Protein AF-0000000085134133 (afdb_homodimer)

Nearest PDB structures (foldseek):
  5i6c-assembly1_B  TM=8.240E-01  e=1.026E-11  Aspergillus nidulans FGSC A4
  8omz-assembly1_C  TM=7.667E-01  e=6.468E-11  Escherichia coli O157:H7
  5xls-assembly1_A-2  TM=7.745E-01  e=1.283E-10  Escherichia coli O157:H7
  3qe7-assembly1_A  TM=6.482E-01  e=2.096E-08  Escherichia coli K-12
  6ki1-assembly1_A  TM=6.650E-01  e=1.942E-07  Synechocystis sp. PCC 6803

Sequence (866 aa):
MFNFAVGRESLLSGFQWFFFIFCNTVVVPPTLLSAFQLPQSSLLTLTQYAFLATALACFAQAFCGHRRAIMEGPGGLWWGTILTITLGEASRGTPINDIATSLAVGIALSGVLTMLIGFSGLGHRLARLFTPSVMVLFMLMLGAQLTTIFFKGMLGLPFGIADPNFKIQLPPFALSVAVMCLVLAMIIFLPQRFARYGLLVGTITGWLLWYFCFPSSHSLSGELHWQWFPLGSGGALSPGIILTAVITGLVNISNTYGAIRGTDVFYPQQGAGNTRYRRSFVATGFMTLITVPLAVIPFSPFVSSIGLLTQTGDYTRRSFIYGSVICLLVALVPALTRLFCSIPLPVSSAVMLVSYLPLLFSALVFSQQITFTARNIYRLALPLFVGIFLMALPPVYLQDLPLTLRPLLSNGLLVGILLAVLMDNLIPWERIEMFNFAVGRESLLSGFQWFFFIFCNTVVVPPTLLSAFQLPQSSLLTLTQYAFLATALACFAQAFCGHRRAIMEGPGGLWWGTILTITLGEASRGTPINDIATSLAVGIALSGVLTMLIGFSGLGHRLARLFTPSVMVLFMLMLGAQLTTIFFKGMLGLPFGIADPNFKIQLPPFALSVAVMCLVLAMIIFLPQRFARYGLLVGTITGWLLWYFCFPSSHSLSGELHWQWFPLGSGGALSPGIILTAVITGLVNISNTYGAIRGTDVFYPQQGAGNTRYRRSFVATGFMTLITVPLAVIPFSPFVSSIGLLTQTGDYTRRSFIYGSVICLLVALVPALTRLFCSIPLPVSSAVMLVSYLPLLFSALVFSQQITFTARNIYRLALPLFVGIFLMALPPVYLQDLPLTLRPLLSNGLLVGILLAVLMDNLIPWERIE

Secondary structure (DSSP, 8-state):
-------HHHHHHHHHHHHHHHHHHHTHHHHHHHHTT--TTHHHHHHHHHHHHHHHHHHHHHHTSS-SS--EEE-HHHHHHHHHHHHHHHHTT--HHHHHHHHHHHHHHHHHHHHHHHHHTTHHHHHTTS-HHHHHHHHHHHHHHHHHHHHHHHHT--SSS--TT----HHHHHHHHHHHHHHHHHHHHS-HHHHTTHHHHHHHHHHHHHHHH--------------SSTT--SPPP-HHHHHHHHHHHHHTHHHHHHHHHHTGGG-TTTTT-HHHHHHHHHHHHHHHHHHGGGTPPPEEE-THHHHHHHHH----HHHHHHHHHHHHHHHH-HHHHHHHHTS-HHHHHHHHHHHHTTHHHHHHHHHTTS---TTTTHHHHHHHHHHHHHHHS-GGGGTTS-TTTHHHHT-HHHHHHHHHHHHHHHS-HHHH-/-------HHHHHHHHHHHHHHHHHHHTHHHHHHHHTT--TTHHHHHHHHHHHHHHHHHHHHHHTSS-SS--EEE-HHHHHHHHHHHHHHHHTT--HHHHHHHHHHHHHHHHHHHHHHHHHTTHHHHHTTS-HHHHHHHHHHHHHHHHHHHHHHHHT--SSS--TT----HHHHHHHHHHHHHHHHHHHHS-HHHHTTHHHHHHHHHHHHHHHH--------------SSTT--S----HHHHHHHHHHHHHTHHHHHHHHHHTGGG-GGGTT-HHHHHHHHHHHHHHHHHHGGGTPPPEEE-THHHHHHHHH----HHHHHHHHHHHHHHHH-HHHHHHHHTS-HHHHHHHHHHHHTTHHHHHHHHHTTS---TTTTHHHHHHHHHHHHHHHS-GGGGTTS-TTTHHHHT-HHHHHHHHHHHHHHHS-HHHH-

Radius of gyration: 27.7 Å; Cα contacts (8 Å, |Δi|>4): 1476; chains: 2; bounding box: 53×85×68 Å

Structure (mmCIF, N/CA/C/O backbone):
data_AF-0000000085134133-model_v1
#
loop_
_entity.id
_entity.type
_entity.pdbx_description
1 polymer 'Uracil/xanthine transporter'
#
loop_
_atom_site.group_PDB
_atom_site.id
_atom_site.type_symbol
_atom_site.label_atom_id
_atom_site.label_alt_id
_atom_site.label_comp_id
_atom_site.label_asym_id
_atom_site.label_entity_id
_atom_site.label_seq_id
_atom_site.pdbx_PDB_ins_code
_atom_site.Cartn_x
_atom_site.Cartn_y
_atom_site.Cartn_z
_atom_site.occupancy
_atom_site.B_iso_or_equiv
_atom_site.auth_seq_id
_atom_site.auth_comp_id
_atom_site.auth_asym_id
_atom_site.auth_atom_id
_atom_site.pdbx_PDB_model_num
ATOM 1 N N . MET A 1 1 ? -21.078 42.312 17.094 1 22.33 1 MET A N 1
ATOM 2 C CA . MET A 1 1 ? -20.688 42.062 18.484 1 22.33 1 MET A CA 1
ATOM 3 C C . MET A 1 1 ? -20.656 40.562 18.781 1 22.33 1 MET A C 1
ATOM 5 O O . MET A 1 1 ? -21.641 39.844 18.547 1 22.33 1 MET A O 1
ATOM 9 N N . PHE A 1 2 ? -19.531 39.969 18.484 1 31.09 2 PHE A N 1
ATOM 10 C CA . PHE A 1 2 ? -19.266 38.562 18.641 1 31.09 2 PHE A CA 1
ATOM 11 C C . PHE A 1 2 ? -19.75 38.031 19.984 1 31.09 2 PHE A C 1
ATOM 13 O O . PHE A 1 2 ? -19.328 38.531 21.031 1 31.09 2 PHE A O 1
ATOM 20 N N . ASN A 1 3 ? -21 38.094 20.188 1 31.95 3 ASN A N 1
ATOM 21 C CA . ASN A 1 3 ? -21.562 37.531 21.406 1 31.95 3 ASN A CA 1
ATOM 22 C C . ASN A 1 3 ? -20.781 36.281 21.859 1 31.95 3 ASN A C 1
ATOM 24 O O . ASN A 1 3 ? -20.844 35.25 21.203 1 31.95 3 ASN A O 1
ATOM 28 N N . PHE A 1 4 ? -19.656 36.469 22.469 1 40.16 4 PHE A N 1
ATOM 29 C CA . PHE A 1 4 ? -18.703 35.531 23.062 1 40.16 4 PHE A CA 1
ATOM 30 C C . PHE A 1 4 ? -19.406 34.625 24.078 1 40.16 4 PHE A C 1
ATOM 32 O O . PHE A 1 4 ? -19.109 34.688 25.266 1 40.16 4 PHE A O 1
ATOM 39 N N . ALA A 1 5 ? -20.656 34.656 24.219 1 42.06 5 ALA A N 1
ATOM 40 C CA . ALA A 1 5 ? -21.203 33.688 25.172 1 42.06 5 ALA A CA 1
ATOM 41 C C . ALA A 1 5 ? -20.594 32.312 24.953 1 42.06 5 ALA A C 1
ATOM 43 O O . ALA A 1 5 ? -20.922 31.609 23.984 1 42.06 5 ALA A O 1
ATOM 44 N N . VAL A 1 6 ? -19.359 32.125 25.484 1 53.47 6 VAL A N 1
ATOM 45 C CA . VAL A 1 6 ? -18.594 30.891 25.578 1 53.47 6 VAL A CA 1
ATOM 46 C C . VAL A 1 6 ? -19.406 29.828 26.312 1 53.47 6 VAL A C 1
ATOM 48 O O . VAL A 1 6 ? -19.609 29.922 27.516 1 53.47 6 VAL A O 1
ATOM 51 N N . GLY A 1 7 ? -20.406 29.328 25.875 1 56.16 7 GLY A N 1
ATOM 52 C CA . GLY A 1 7 ? -21.109 28.25 26.562 1 56.16 7 GLY A CA 1
ATOM 53 C C . GLY A 1 7 ? -20.219 27.062 26.875 1 56.16 7 GLY A C 1
ATOM 54 O O . GLY A 1 7 ? -19.156 26.891 26.266 1 56.16 7 GLY A O 1
ATOM 55 N N . ARG A 1 8 ? -20.438 26.547 28.281 1 62.38 8 ARG A N 1
ATOM 56 C CA . ARG A 1 8 ? -19.734 25.359 28.781 1 62.38 8 ARG A CA 1
ATOM 57 C C . ARG A 1 8 ? -19.516 24.344 27.656 1 62.38 8 ARG A C 1
ATOM 59 O O . ARG A 1 8 ? -18.453 23.75 27.547 1 62.38 8 ARG A O 1
ATOM 66 N N . GLU A 1 9 ? -20.438 24.375 26.828 1 66.62 9 GLU A N 1
ATOM 67 C CA . GLU A 1 9 ? -20.375 23.391 25.766 1 66.62 9 GLU A CA 1
ATOM 68 C C . GLU A 1 9 ? -19.344 23.812 24.703 1 66.62 9 GLU A C 1
ATOM 70 O O . GLU A 1 9 ? -18.625 22.953 24.172 1 66.62 9 GLU A O 1
ATOM 75 N N . SER A 1 10 ? -19.281 25.062 24.594 1 73 10 SER A N 1
ATOM 76 C CA . SER A 1 10 ? -18.344 25.562 23.594 1 73 10 SER A CA 1
ATOM 77 C C . SER A 1 10 ? -16.906 25.469 24.094 1 73 10 SER A C 1
ATOM 79 O O . SER A 1 10 ? -16 25.203 23.297 1 73 10 SER A O 1
ATOM 81 N N . LEU A 1 11 ? -16.766 25.594 25.438 1 78.38 11 LEU A N 1
ATOM 82 C CA . LEU A 1 11 ? -15.43 25.484 26 1 78.38 11 LEU A CA 1
ATOM 83 C C . LEU A 1 11 ? -14.938 24.031 25.953 1 78.38 11 LEU A C 1
ATOM 85 O O . LEU A 1 11 ? -13.766 23.781 25.672 1 78.38 11 LEU A O 1
ATOM 89 N N . LEU A 1 12 ? -15.852 23.219 26.234 1 77.44 12 LEU A N 1
ATOM 90 C CA . LEU A 1 12 ? -15.484 21.812 26.188 1 77.44 12 LEU A CA 1
ATOM 91 C C . LEU A 1 12 ? -15.164 21.391 24.75 1 77.44 12 LEU A C 1
ATOM 93 O O . LEU A 1 12 ? -14.219 20.625 24.516 1 77.44 12 LEU A O 1
ATOM 97 N N . SER A 1 13 ? -15.953 21.969 23.891 1 80.19 13 SER A N 1
ATOM 98 C CA . SER A 1 13 ? -15.703 21.672 22.484 1 80.19 13 SER A CA 1
ATOM 99 C C . SER A 1 13 ? -14.406 22.312 22 1 80.19 13 SER A C 1
ATOM 101 O O . SER A 1 13 ? -13.711 21.75 21.156 1 80.19 13 SER A O 1
ATOM 103 N N . GLY A 1 14 ? -14.164 23.469 22.547 1 85 14 GLY A N 1
ATOM 104 C CA . GLY A 1 14 ? -12.898 24.109 22.219 1 85 14 GLY A CA 1
ATOM 105 C C . GLY A 1 14 ? -11.688 23.344 22.719 1 85 14 GLY A C 1
ATOM 106 O O . GLY A 1 14 ? -10.672 23.25 22.031 1 85 14 GLY A O 1
ATOM 107 N N . PHE A 1 15 ? -11.859 22.781 23.844 1 84.44 15 PHE A N 1
ATOM 108 C CA . PHE A 1 15 ? -10.789 21.969 24.422 1 84.44 15 PHE A CA 1
ATOM 109 C C . PHE A 1 15 ? -10.578 20.703 23.594 1 84.44 15 PHE A C 1
ATOM 111 O O . PHE A 1 15 ? -9.445 20.234 23.438 1 84.44 15 PHE A O 1
ATOM 118 N N . GLN A 1 16 ? -11.578 20.219 23.094 1 80.44 16 GLN A N 1
ATOM 119 C CA . GLN A 1 16 ? -11.484 19.047 22.234 1 80.44 16 GLN A CA 1
ATOM 120 C C . GLN A 1 16 ? -10.734 19.375 20.938 1 80.44 16 GLN A C 1
ATOM 122 O O . GLN A 1 16 ? -9.906 18.578 20.484 1 80.44 16 GLN A O 1
ATOM 127 N N . TRP A 1 17 ? -11.102 20.469 20.406 1 86.94 17 TRP A N 1
ATOM 128 C CA . TRP A 1 17 ? -10.383 20.922 19.219 1 86.94 17 TRP A CA 1
ATOM 129 C C . TRP A 1 17 ? -8.898 21.109 19.531 1 86.94 17 TRP A C 1
ATOM 131 O O . TRP A 1 17 ? -8.039 20.734 18.719 1 86.94 17 TRP A O 1
ATOM 141 N N . PHE A 1 18 ? -8.648 21.703 20.703 1 89.12 18 PHE A N 1
ATOM 142 C CA . PHE A 1 18 ? -7.254 21.906 21.078 1 89.12 18 PHE A CA 1
ATOM 143 C C . PHE A 1 18 ? -6.504 20.594 21.141 1 89.12 18 PHE A C 1
ATOM 145 O O . PHE A 1 18 ? -5.414 20.453 20.578 1 89.12 18 PHE A O 1
ATOM 152 N N . PHE A 1 19 ? -7.062 19.625 21.75 1 82.38 19 PHE A N 1
ATOM 153 C CA . PHE A 1 19 ? -6.395 18.328 21.891 1 82.38 19 PHE A CA 1
ATOM 154 C C . PHE A 1 19 ? -6.203 17.688 20.516 1 82.38 19 PHE A C 1
ATOM 156 O O . PHE A 1 19 ? -5.199 17.016 20.281 1 82.38 19 PHE A O 1
ATOM 163 N N . PHE A 1 20 ? -7.199 17.812 19.703 1 82.56 20 PHE A N 1
ATOM 164 C CA . PHE A 1 20 ? -7.102 17.297 18.344 1 82.56 20 PHE A CA 1
ATOM 165 C C . PHE A 1 20 ? -5.941 17.938 17.594 1 82.56 20 PHE A C 1
ATOM 167 O O . PHE A 1 20 ? -5.129 17.25 16.984 1 82.56 20 PHE A O 1
ATOM 174 N N . ILE A 1 21 ? -5.844 19.25 17.719 1 89.31 21 ILE A N 1
ATOM 175 C CA . ILE A 1 21 ? -4.785 20.016 17.062 1 89.31 21 ILE A CA 1
ATOM 176 C C . ILE A 1 21 ? -3.432 19.641 17.672 1 89.31 21 ILE A C 1
ATOM 178 O O . ILE A 1 21 ? -2.455 19.438 16.953 1 89.31 21 ILE A O 1
ATOM 182 N N . PHE A 1 22 ? -3.453 19.531 18.938 1 88.06 22 PHE A N 1
ATOM 183 C CA . PHE A 1 22 ? -2.24 19.234 19.688 1 88.06 22 PHE A CA 1
ATOM 184 C C . PHE A 1 22 ? -1.688 17.875 19.297 1 88.06 22 PHE A C 1
ATOM 186 O O . PHE A 1 22 ? -0.506 17.734 18.984 1 88.06 22 PHE A O 1
ATOM 193 N N . CYS A 1 23 ? -2.482 16.906 19.25 1 81.12 23 CYS A N 1
ATOM 194 C CA . CYS A 1 23 ? -2.035 15.539 18.984 1 81.12 23 CYS A CA 1
ATOM 195 C C . CYS A 1 23 ? -1.514 15.406 17.562 1 81.12 23 CYS A C 1
ATOM 197 O O . CYS A 1 23 ? -0.573 14.656 17.297 1 81.12 23 CYS A O 1
ATOM 199 N N . ASN A 1 24 ? -2.123 16.109 16.672 1 87.62 24 ASN A N 1
ATOM 200 C CA . ASN A 1 24 ? -1.727 16.031 15.273 1 87.62 24 ASN A CA 1
ATOM 201 C C . ASN A 1 24 ? -0.453 16.828 15 1 87.62 24 ASN A C 1
ATOM 203 O O . ASN A 1 24 ? 0.181 16.656 13.961 1 87.62 24 ASN A O 1
ATOM 207 N N . THR A 1 25 ? -0.031 17.641 15.984 1 91 25 THR A N 1
ATOM 208 C CA . THR A 1 25 ? 1.114 18.516 15.773 1 91 25 THR A CA 1
ATOM 209 C C . THR A 1 25 ? 2.332 18.016 16.547 1 91 25 THR A C 1
ATOM 211 O O . THR A 1 25 ? 3.459 18.078 16.047 1 91 25 THR A O 1
ATOM 214 N N . VAL A 1 26 ? 2.115 17.453 17.688 1 87.75 26 VAL A N 1
ATOM 215 C CA . VAL A 1 26 ? 3.186 17.172 18.641 1 87.75 26 VAL A CA 1
ATOM 216 C C . VAL A 1 26 ? 4.043 16.016 18.141 1 87.75 26 VAL A C 1
ATOM 218 O O . VAL A 1 26 ? 5.223 15.922 18.469 1 87.75 26 VAL A O 1
ATOM 221 N N . VAL A 1 27 ? 3.572 15.156 17.25 1 88.88 27 VAL A N 1
ATOM 222 C CA . VAL A 1 27 ? 4.266 13.938 16.828 1 88.88 27 VAL A CA 1
ATOM 223 C C . VAL A 1 27 ? 5.238 14.258 15.703 1 88.88 27 VAL A C 1
ATOM 225 O O . VAL A 1 27 ? 6.188 13.508 15.461 1 88.88 27 VAL A O 1
ATOM 228 N N . VAL A 1 28 ? 5.133 15.367 15.117 1 92.44 28 VAL A N 1
ATOM 229 C CA . VAL A 1 28 ? 5.832 15.664 13.867 1 92.44 28 VAL A CA 1
ATOM 230 C C . VAL A 1 28 ? 7.273 16.062 14.172 1 92.44 28 VAL A C 1
ATOM 232 O O . VAL A 1 28 ? 8.211 15.539 13.57 1 92.44 28 VAL A O 1
ATOM 235 N N . PRO A 1 29 ? 7.531 16.938 15.164 1 91.94 29 PRO A N 1
ATOM 236 C CA . PRO A 1 29 ? 8.891 17.453 15.367 1 91.94 29 PRO A CA 1
ATOM 237 C C . PRO A 1 29 ? 9.883 16.359 15.75 1 91.94 29 PRO A C 1
ATOM 239 O O . PRO A 1 29 ? 11 16.328 15.227 1 91.94 29 PRO A O 1
ATOM 242 N N . PRO A 1 30 ? 9.523 15.43 16.641 1 89.62 30 PRO A N 1
ATOM 243 C CA . PRO A 1 30 ? 10.492 14.383 16.969 1 89.62 30 PRO A CA 1
ATOM 244 C C . PRO A 1 30 ? 10.883 13.539 15.766 1 89.62 30 PRO A C 1
ATOM 246 O O . PRO A 1 30 ? 12.016 13.047 15.688 1 89.62 30 PRO A O 1
ATOM 249 N N . THR A 1 31 ? 10.016 13.344 14.82 1 90.75 31 THR A N 1
ATOM 250 C CA . THR A 1 31 ? 10.32 12.562 13.625 1 90.75 31 THR A CA 1
ATOM 251 C C . THR A 1 31 ? 11.305 13.305 12.727 1 90.75 31 THR A C 1
ATOM 253 O O . THR A 1 31 ? 12.188 12.695 12.125 1 90.75 31 THR A O 1
ATOM 256 N N . LEU A 1 32 ? 11.148 14.594 12.672 1 91.5 32 LEU A N 1
ATOM 257 C CA . LEU A 1 32 ? 12.078 15.406 11.891 1 91.5 32 LEU A CA 1
ATOM 258 C C . LEU A 1 32 ? 13.453 15.438 12.547 1 91.5 32 LEU A C 1
ATOM 260 O O . LEU A 1 32 ? 14.477 15.398 11.859 1 91.5 32 LEU A O 1
ATOM 264 N N . LEU A 1 33 ? 13.391 15.57 13.867 1 89.81 33 LEU A N 1
ATOM 265 C CA . LEU A 1 33 ? 14.648 15.547 14.609 1 89.81 33 LEU A CA 1
ATOM 266 C C . LEU A 1 33 ? 15.438 14.281 14.312 1 89.81 33 LEU A C 1
ATOM 268 O O . LEU A 1 33 ? 16.641 14.344 14.062 1 89.81 33 LEU A O 1
ATOM 272 N N . SER A 1 34 ? 14.812 13.18 14.305 1 87.75 34 SER A N 1
ATOM 273 C CA . SER A 1 34 ? 15.438 11.891 14.039 1 87.75 34 SER A CA 1
ATOM 274 C C . SER A 1 34 ? 15.867 11.773 12.578 1 87.75 34 SER A C 1
ATOM 276 O O . SER A 1 34 ? 16.969 11.312 12.289 1 87.75 34 SER A O 1
ATOM 278 N N . ALA A 1 35 ? 15.055 12.211 11.672 1 89 35 ALA A N 1
ATOM 279 C CA . ALA A 1 35 ? 15.328 12.086 10.242 1 89 35 ALA A CA 1
ATOM 280 C C . ALA A 1 35 ? 16.531 12.93 9.828 1 89 35 ALA A C 1
ATOM 282 O O . ALA A 1 35 ? 17.344 12.508 9 1 89 35 ALA A O 1
ATOM 283 N N . PHE A 1 36 ? 16.719 14.102 10.438 1 91 36 PHE A N 1
ATOM 284 C CA . PHE A 1 36 ? 17.766 15.023 10.031 1 91 36 PHE A CA 1
ATOM 285 C C . PHE A 1 36 ? 18.922 15 11.023 1 91 36 PHE A C 1
ATOM 287 O O . PHE A 1 36 ? 19.828 15.82 10.945 1 91 36 PHE A O 1
ATOM 294 N N . GLN A 1 37 ? 18.828 14.102 11.992 1 87.5 37 GLN A N 1
ATOM 295 C CA . GLN A 1 37 ? 19.891 13.883 12.961 1 87.5 37 GLN A CA 1
ATOM 296 C C . GLN A 1 37 ? 20.266 15.18 13.672 1 87.5 37 GLN A C 1
ATOM 298 O O . GLN A 1 37 ? 21.453 15.539 13.727 1 87.5 37 GLN A O 1
ATOM 303 N N . LEU A 1 38 ? 19.281 15.836 14.148 1 87.81 38 LEU A N 1
ATOM 304 C CA . LEU A 1 38 ? 19.484 17.078 14.867 1 87.81 38 LEU A CA 1
ATOM 305 C C . LEU A 1 38 ? 19.703 16.812 16.359 1 87.81 38 LEU A C 1
ATOM 307 O O . LEU A 1 38 ? 19.297 15.773 16.875 1 87.81 38 LEU A O 1
ATOM 311 N N . PRO A 1 39 ? 20.422 17.766 16.953 1 85.31 39 PRO A N 1
ATOM 312 C CA . PRO A 1 39 ? 20.578 17.609 18.406 1 85.31 39 PRO A CA 1
ATOM 313 C C . PRO A 1 39 ? 19.266 17.766 19.156 1 85.31 39 PRO A C 1
ATOM 315 O O . PRO A 1 39 ? 18.344 18.422 18.688 1 85.31 39 PRO A O 1
ATOM 318 N N . GLN A 1 40 ? 19.156 17.188 20.297 1 83.38 40 GLN A N 1
ATOM 319 C CA . GLN A 1 40 ? 17.953 17.172 21.125 1 83.38 40 GLN A CA 1
ATOM 320 C C . GLN A 1 40 ? 17.562 18.594 21.531 1 83.38 40 GLN A C 1
ATOM 322 O O . GLN A 1 40 ? 16.375 18.859 21.781 1 83.38 40 GLN A O 1
ATOM 327 N N . SER A 1 41 ? 18.484 19.5 21.531 1 82 41 SER A N 1
ATOM 328 C CA . SER A 1 41 ? 18.234 20.891 21.922 1 82 41 SER A CA 1
ATOM 329 C C . SER A 1 41 ? 17.328 21.578 20.922 1 82 41 SER A C 1
ATOM 331 O O . SER A 1 41 ? 16.656 22.562 21.25 1 82 41 SER A O 1
ATOM 333 N N . SER A 1 42 ? 17.203 20.969 19.703 1 87.38 42 SER A N 1
ATOM 334 C CA . SER A 1 42 ? 16.406 21.594 18.656 1 87.38 42 SER A CA 1
ATOM 335 C C . SER A 1 42 ? 14.938 21.172 18.75 1 87.38 42 SER A C 1
ATOM 337 O O . SER A 1 42 ? 14.078 21.75 18.078 1 87.38 42 SER A O 1
ATOM 339 N N . LEU A 1 43 ? 14.656 20.25 19.562 1 87.62 43 LEU A N 1
ATOM 340 C CA . LEU A 1 43 ? 13.305 19.703 19.641 1 87.62 43 LEU A CA 1
ATOM 341 C C . LEU A 1 43 ? 12.32 20.75 20.141 1 87.62 43 LEU A C 1
ATOM 343 O O . LEU A 1 43 ? 11.219 20.891 19.609 1 87.62 43 LEU A O 1
ATOM 347 N N . LEU A 1 44 ? 12.758 21.5 21.188 1 87.69 44 LEU A N 1
ATOM 348 C CA . LEU A 1 44 ? 11.891 22.531 21.75 1 87.69 44 LEU A CA 1
ATOM 349 C C . LEU A 1 44 ? 11.57 23.594 20.719 1 87.69 44 LEU A C 1
ATOM 351 O O . LEU A 1 44 ? 10.406 24 20.562 1 87.69 44 LEU A O 1
ATOM 355 N N . THR A 1 45 ? 12.57 24 19.984 1 89.38 45 THR A N 1
ATOM 356 C CA . THR A 1 45 ? 12.398 25.031 18.969 1 89.38 45 THR A CA 1
ATOM 357 C C . THR A 1 45 ? 11.484 24.531 17.859 1 89.38 45 THR A C 1
ATOM 359 O O . THR A 1 45 ? 10.562 25.25 17.438 1 89.38 45 THR A O 1
ATOM 362 N N . LEU A 1 46 ? 11.719 23.359 17.406 1 90.62 46 LEU A N 1
ATOM 363 C CA . LEU A 1 46 ? 10.914 22.797 16.328 1 90.62 46 LEU A CA 1
ATOM 364 C C . LEU A 1 46 ? 9.461 22.625 16.766 1 90.62 46 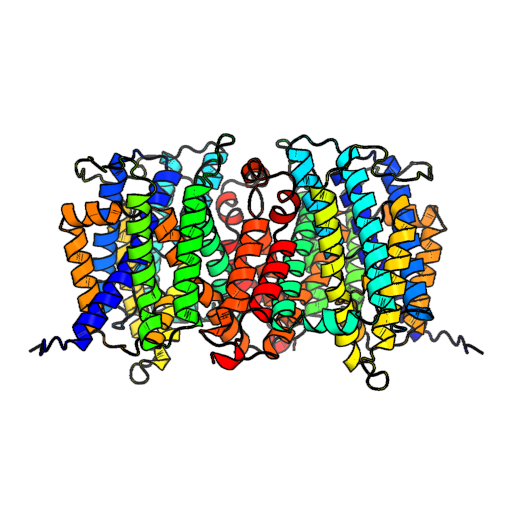LEU A C 1
ATOM 366 O O . LEU A 1 46 ? 8.547 22.844 15.977 1 90.62 46 LEU A O 1
ATOM 370 N N . THR A 1 47 ? 9.289 22.25 17.969 1 90.81 47 THR A N 1
ATOM 371 C CA . THR A 1 47 ? 7.941 22.047 18.484 1 90.81 47 THR A CA 1
ATOM 372 C C . THR A 1 47 ? 7.215 23.375 18.641 1 90.81 47 THR A C 1
ATOM 374 O O . THR A 1 47 ? 6.027 23.484 18.312 1 90.81 47 THR A O 1
ATOM 377 N N . GLN A 1 48 ? 7.898 24.328 19.125 1 91.38 48 GLN A N 1
ATOM 378 C CA . GLN A 1 48 ? 7.305 25.656 19.25 1 91.38 48 GLN A CA 1
ATOM 379 C C . GLN A 1 48 ? 6.91 26.219 17.875 1 91.38 48 GLN A C 1
ATOM 381 O O . GLN A 1 48 ? 5.844 26.812 17.734 1 91.38 48 GLN A O 1
ATOM 386 N N . TYR A 1 49 ? 7.797 26.062 16.906 1 93.44 49 TYR A N 1
ATOM 387 C CA . TYR A 1 49 ? 7.492 26.516 15.555 1 93.44 49 TYR A CA 1
ATOM 388 C C . TYR A 1 49 ? 6.266 25.797 15 1 93.44 49 TYR A C 1
ATOM 390 O O . TYR A 1 49 ? 5.414 26.422 14.359 1 93.44 49 TYR A O 1
ATOM 398 N N . ALA A 1 50 ? 6.184 24.5 15.289 1 93.44 50 ALA A N 1
ATOM 399 C CA . ALA A 1 50 ? 5.074 23.703 14.773 1 93.44 50 ALA A CA 1
ATOM 400 C C . ALA A 1 50 ? 3.746 24.156 15.367 1 93.44 50 ALA A C 1
ATOM 402 O O . ALA A 1 50 ? 2.758 24.312 14.648 1 93.44 50 ALA A O 1
ATOM 403 N N . PHE A 1 51 ? 3.719 24.422 16.672 1 93.44 51 PHE A N 1
ATOM 404 C CA . PHE A 1 51 ? 2.49 24.844 17.328 1 93.44 51 PHE A CA 1
ATOM 405 C C . PHE A 1 51 ? 2.098 26.25 16.906 1 93.44 51 PHE A C 1
ATOM 407 O O . PHE A 1 51 ? 0.924 26.516 16.641 1 93.44 51 PHE A O 1
ATOM 414 N N . LEU A 1 52 ? 3.068 27.078 16.828 1 94.06 52 LEU A N 1
ATOM 415 C CA . LEU A 1 52 ? 2.814 28.453 16.422 1 94.06 52 LEU A CA 1
ATOM 416 C C . LEU A 1 52 ? 2.279 28.516 14.992 1 94.06 52 LEU A C 1
ATOM 418 O O . LEU A 1 52 ? 1.264 29.156 14.727 1 94.06 52 LEU A O 1
ATOM 422 N N . ALA A 1 53 ? 2.965 27.844 14.164 1 95.31 53 ALA A N 1
ATOM 423 C CA . ALA A 1 53 ? 2.578 27.844 12.758 1 95.31 53 ALA A CA 1
ATOM 424 C C . ALA A 1 53 ? 1.211 27.188 12.562 1 95.31 53 ALA A C 1
ATOM 426 O O . ALA A 1 53 ? 0.401 27.656 11.766 1 95.31 53 ALA A O 1
ATOM 427 N N . THR A 1 54 ? 0.938 26.094 13.203 1 95.5 54 THR A N 1
ATOM 428 C CA . THR A 1 54 ? -0.341 25.391 13.07 1 95.5 54 THR A CA 1
ATOM 429 C C . THR A 1 54 ? -1.484 26.281 13.562 1 95.5 54 THR A C 1
ATOM 431 O O . THR A 1 54 ? -2.535 26.359 12.922 1 95.5 54 THR A O 1
ATOM 434 N N . ALA A 1 55 ? -1.32 26.938 14.758 1 95.12 55 ALA A N 1
ATOM 435 C CA . ALA A 1 55 ? -2.342 27.844 15.281 1 95.12 55 ALA A CA 1
ATOM 436 C C . ALA A 1 55 ? -2.631 28.969 14.297 1 95.12 55 ALA A C 1
ATOM 438 O O . ALA A 1 55 ? -3.791 29.297 14.039 1 95.12 55 ALA A O 1
ATOM 439 N N . LEU A 1 56 ? -1.614 29.547 13.672 1 95.56 56 LEU A N 1
ATOM 440 C CA . LEU A 1 56 ? -1.773 30.641 12.727 1 95.56 56 LEU A CA 1
ATOM 441 C C . LEU A 1 56 ? -2.457 30.156 11.453 1 95.56 56 LEU A C 1
ATOM 443 O O . LEU A 1 56 ? -3.271 30.875 10.867 1 95.56 56 LEU A O 1
ATOM 447 N N . ALA A 1 57 ? -2.059 28.938 11.07 1 96 57 ALA A N 1
ATOM 448 C CA . ALA A 1 57 ? -2.688 28.359 9.883 1 96 57 ALA A CA 1
ATOM 449 C C . ALA A 1 57 ? -4.176 28.125 10.109 1 96 57 ALA A C 1
ATOM 451 O O . ALA A 1 57 ? -4.992 28.344 9.219 1 96 57 ALA A O 1
ATOM 452 N N . CYS A 1 58 ? -4.5 27.609 11.188 1 95.69 58 CYS A N 1
ATOM 453 C CA . CYS A 1 58 ? -5.902 27.391 11.523 1 95.69 58 CYS A CA 1
ATOM 454 C C . CYS A 1 58 ? -6.668 28.703 11.562 1 95.69 58 CYS A C 1
ATOM 456 O O . CYS A 1 58 ? -7.797 28.781 11.07 1 95.69 58 CYS A O 1
ATOM 458 N N . PHE A 1 59 ? -6.078 29.781 12.094 1 95.06 59 PHE A N 1
ATOM 459 C CA . PHE A 1 59 ? -6.691 31.094 12.117 1 95.06 59 PHE A CA 1
ATOM 460 C C . PHE A 1 59 ? -6.891 31.625 10.703 1 95.06 59 PHE A C 1
ATOM 462 O O . PHE A 1 59 ? -7.953 32.156 10.383 1 95.06 59 PHE A O 1
ATOM 469 N N . ALA A 1 60 ? -5.871 31.484 9.938 1 95.12 60 ALA A N 1
ATOM 470 C CA . ALA A 1 60 ? -5.941 31.969 8.562 1 95.12 60 ALA A CA 1
ATOM 471 C C . ALA A 1 60 ? -7.086 31.312 7.805 1 95.12 60 ALA A C 1
ATOM 473 O O . ALA A 1 60 ? -7.809 31.969 7.055 1 95.12 60 ALA A O 1
ATOM 474 N N . GLN A 1 61 ? -7.23 30 7.973 1 94.5 61 GLN A N 1
ATOM 475 C CA . GLN A 1 61 ? -8.297 29.266 7.285 1 94.5 61 GLN A CA 1
ATOM 476 C C . GLN A 1 61 ? -9.664 29.609 7.863 1 94.5 61 GLN A C 1
ATOM 478 O O . GLN A 1 61 ? -10.648 29.719 7.121 1 94.5 61 GLN A O 1
ATOM 483 N N . ALA A 1 62 ? -9.75 29.812 9.164 1 92.94 62 ALA A N 1
ATOM 484 C CA . ALA A 1 62 ? -11.023 30.094 9.828 1 92.94 62 ALA A CA 1
ATOM 485 C C . ALA A 1 62 ? -11.531 31.484 9.477 1 92.94 62 ALA A C 1
ATOM 487 O O . ALA A 1 62 ? -12.742 31.703 9.359 1 92.94 62 ALA A O 1
ATOM 488 N N . PHE A 1 63 ? -10.68 32.438 9.234 1 93.31 63 PHE A N 1
ATOM 489 C CA . PHE A 1 63 ? -11.102 33.812 9.023 1 93.31 63 PHE A CA 1
ATOM 490 C C . PHE A 1 63 ? -11.086 34.156 7.543 1 93.31 63 PHE A C 1
ATOM 492 O O . PHE A 1 63 ? -11.977 34.875 7.059 1 93.31 63 PHE A O 1
ATOM 499 N N . CYS A 1 64 ? -10.117 33.625 6.832 1 92.75 64 CYS A N 1
ATOM 500 C CA . CYS A 1 64 ? -9.93 34.094 5.461 1 92.75 64 CYS A CA 1
ATOM 501 C C . CYS A 1 64 ? -10.07 32.938 4.477 1 92.75 64 CYS A C 1
ATOM 503 O O . CYS A 1 64 ? -10.312 33.156 3.287 1 92.75 64 CYS A O 1
ATOM 505 N N . GLY A 1 65 ? -9.828 31.75 4.914 1 93.38 65 GLY A N 1
ATOM 506 C CA . GLY A 1 65 ? -9.797 30.594 4.02 1 93.38 65 GLY A CA 1
ATOM 507 C C . GLY A 1 65 ? -11.164 30 3.77 1 93.38 65 GLY A C 1
ATOM 508 O O . GLY A 1 65 ? -12.062 30.672 3.258 1 93.38 65 GLY A O 1
ATOM 509 N N . HIS A 1 66 ? -11.328 28.719 4.125 1 88.94 66 HIS A N 1
ATOM 510 C CA . HIS A 1 66 ? -12.586 28.016 3.875 1 88.94 66 HIS A CA 1
ATOM 511 C C . HIS A 1 66 ? -13.648 28.422 4.887 1 88.94 66 HIS A C 1
ATOM 513 O O . HIS A 1 66 ? -14.844 28.25 4.641 1 88.94 66 HIS A O 1
ATOM 519 N N . ARG A 1 67 ? -13.32 28.891 6.09 1 91.19 67 ARG A N 1
ATOM 520 C CA . ARG A 1 67 ? -14.219 29.406 7.121 1 91.19 67 ARG A CA 1
ATOM 521 C C . ARG A 1 67 ? -15.109 28.297 7.676 1 91.19 67 ARG A C 1
ATOM 523 O O . ARG A 1 67 ? -16.312 28.5 7.855 1 91.19 67 ARG A O 1
ATOM 530 N N . ARG A 1 68 ? -14.586 27.156 7.742 1 91.06 68 ARG A N 1
ATOM 531 C CA . ARG A 1 68 ? -15.219 25.984 8.359 1 91.06 68 ARG A CA 1
ATOM 532 C C . ARG A 1 68 ? -14.367 25.438 9.5 1 91.06 68 ARG A C 1
ATOM 534 O O . ARG A 1 68 ? -13.234 25.891 9.703 1 91.06 68 ARG A O 1
ATOM 541 N N . ALA A 1 69 ? -14.977 24.625 10.312 1 91.12 69 ALA A N 1
ATOM 542 C CA . ALA A 1 69 ? -14.242 23.984 11.383 1 91.12 69 ALA A CA 1
ATOM 543 C C . ALA A 1 69 ? -13.438 22.797 10.859 1 91.12 69 ALA A C 1
ATOM 545 O O . ALA A 1 69 ? -13.797 21.641 11.102 1 91.12 69 ALA A O 1
ATOM 546 N N . ILE A 1 70 ? -12.383 23.078 10.102 1 91.38 70 ILE A N 1
ATOM 547 C CA . ILE A 1 70 ? -11.453 22.109 9.547 1 91.38 70 ILE A CA 1
ATOM 548 C C . ILE A 1 70 ? -10.031 22.453 9.969 1 91.38 70 ILE A C 1
ATOM 550 O O . ILE A 1 70 ? -9.539 23.547 9.664 1 91.38 70 ILE A O 1
ATOM 554 N N . MET A 1 71 ? -9.461 21.625 10.594 1 92.75 71 MET A N 1
ATOM 555 C CA . MET A 1 71 ? -8.102 21.906 11.047 1 92.75 71 MET A CA 1
ATOM 556 C C . MET A 1 71 ? -7.141 21.984 9.867 1 92.75 71 MET A C 1
ATOM 558 O O . MET A 1 71 ? -7.25 21.219 8.914 1 92.75 71 MET A O 1
ATOM 562 N N . GLU A 1 72 ? -6.281 22.953 9.93 1 93.56 72 GLU A N 1
ATOM 563 C CA . GLU A 1 72 ? -5.113 23.047 9.062 1 93.56 72 GLU A CA 1
ATOM 564 C C . GLU A 1 72 ? -3.846 22.625 9.797 1 93.56 72 GLU A C 1
ATOM 566 O O . GLU A 1 72 ? -3.502 23.188 10.828 1 93.56 72 GLU A O 1
ATOM 571 N N . GLY A 1 73 ? -3.246 21.609 9.414 1 92.62 73 GLY A N 1
ATOM 572 C CA . GLY A 1 73 ? -2.066 21.109 10.094 1 92.62 73 GLY A CA 1
ATOM 573 C C . GLY A 1 73 ? -1.047 20.5 9.148 1 92.62 73 GLY A C 1
ATOM 574 O O . GLY A 1 73 ? -1.172 20.625 7.926 1 92.62 73 GLY A O 1
ATOM 575 N N . PRO A 1 74 ? 0.065 20.016 9.727 1 92.69 74 PRO A N 1
ATOM 576 C CA . PRO A 1 74 ? 1.054 19.344 8.883 1 92.69 74 PRO A CA 1
ATOM 577 C C . PRO A 1 74 ? 0.457 18.188 8.086 1 92.69 74 PRO A C 1
ATOM 579 O O . PRO A 1 74 ? 0.042 17.188 8.664 1 92.69 74 PRO A O 1
ATOM 582 N N . GLY A 1 75 ? 0.48 18.359 6.797 1 91.38 75 GLY A N 1
ATOM 583 C CA . GLY A 1 75 ? -0.139 17.375 5.926 1 91.38 75 GLY A CA 1
ATOM 584 C C . GLY A 1 75 ? 0.547 16.016 5.969 1 91.38 75 GLY A C 1
ATOM 585 O O . GLY A 1 75 ? 1.775 15.938 5.902 1 91.38 75 GLY A O 1
ATOM 586 N N . GLY A 1 76 ? -0.253 15.078 6.098 1 89.19 76 GLY A N 1
ATOM 587 C CA . GLY A 1 76 ? 0.279 13.727 6.125 1 89.19 76 GLY A CA 1
ATOM 588 C C . GLY A 1 76 ? 1.066 13.375 4.879 1 89.19 76 GLY A C 1
ATOM 589 O O . GLY A 1 76 ? 2.086 12.688 4.957 1 89.19 76 GLY A O 1
ATOM 590 N N . LEU A 1 77 ? 0.598 13.812 3.77 1 91 77 LEU A N 1
ATOM 591 C CA . LEU A 1 77 ? 1.296 13.57 2.512 1 91 77 LEU A CA 1
ATOM 592 C C . LEU A 1 77 ? 2.691 14.18 2.537 1 91 77 LEU A C 1
ATOM 594 O O . LEU A 1 77 ? 3.668 13.531 2.156 1 91 77 LEU A O 1
ATOM 598 N N . TRP A 1 78 ? 2.738 15.383 3 1 94.25 78 TRP A N 1
ATOM 599 C CA . TRP A 1 78 ? 4.012 16.094 3.102 1 94.25 78 TRP A CA 1
ATOM 600 C C . TRP A 1 78 ? 4.926 15.414 4.117 1 94.25 78 TRP A C 1
ATOM 602 O O . TRP A 1 78 ? 6.117 15.227 3.863 1 94.25 78 TRP A O 1
ATOM 612 N N . TRP A 1 79 ? 4.316 15.125 5.23 1 93.81 79 TRP A N 1
ATOM 613 C CA . TRP A 1 79 ? 5.059 14.461 6.301 1 93.81 79 TRP A CA 1
ATOM 614 C C . TRP A 1 79 ? 5.723 13.188 5.797 1 93.81 79 TRP A C 1
ATOM 616 O O . TRP A 1 79 ? 6.941 13.023 5.926 1 93.81 79 TRP A O 1
ATOM 626 N N . GLY A 1 80 ? 4.988 12.383 5.133 1 90.56 80 GLY A N 1
ATOM 627 C CA . GLY A 1 80 ? 5.504 11.141 4.582 1 90.56 80 GLY A CA 1
ATOM 628 C C . GLY A 1 80 ? 6.543 11.352 3.502 1 90.56 80 GLY A C 1
ATOM 629 O O . GLY A 1 80 ? 7.559 10.656 3.461 1 90.56 80 GLY A O 1
ATOM 630 N N . THR A 1 81 ? 6.309 12.25 2.656 1 91.56 81 THR A N 1
ATOM 631 C CA . THR A 1 81 ? 7.215 12.523 1.545 1 91.56 81 THR A CA 1
ATOM 632 C C . THR A 1 81 ? 8.562 13.016 2.057 1 91.56 81 THR A C 1
ATOM 634 O O . THR A 1 81 ? 9.617 12.555 1.592 1 91.56 81 THR A O 1
ATOM 637 N N . ILE A 1 82 ? 8.562 13.93 3.033 1 93.44 82 ILE A N 1
ATOM 638 C CA . ILE A 1 82 ? 9.797 14.484 3.57 1 93.44 82 ILE A CA 1
ATOM 639 C C . ILE A 1 82 ? 10.617 13.383 4.234 1 93.44 82 ILE A C 1
ATOM 641 O O . ILE A 1 82 ? 11.82 13.281 4.012 1 93.44 82 ILE A O 1
ATOM 645 N N . LEU A 1 83 ? 9.961 12.562 4.961 1 90.56 83 LEU A N 1
ATOM 646 C CA . LEU A 1 83 ? 10.672 11.492 5.66 1 90.56 83 LEU A CA 1
ATOM 647 C C . LEU A 1 83 ? 11.211 10.461 4.672 1 90.56 83 LEU A C 1
ATOM 649 O O . LEU A 1 83 ? 12.336 9.977 4.832 1 90.56 83 LEU A O 1
ATOM 653 N N . THR A 1 84 ? 10.461 10.172 3.672 1 86.81 84 THR A N 1
ATOM 654 C CA . THR A 1 84 ? 10.875 9.172 2.695 1 86.81 84 THR A CA 1
ATOM 655 C C . THR A 1 84 ? 12.039 9.688 1.856 1 86.81 84 THR A C 1
ATOM 657 O O . THR A 1 84 ? 12.992 8.953 1.593 1 86.81 84 THR A O 1
ATOM 660 N N . ILE A 1 85 ? 11.961 10.914 1.425 1 88.62 85 ILE A N 1
ATOM 661 C CA . ILE A 1 85 ? 13.039 11.516 0.638 1 88.62 85 ILE A CA 1
ATOM 662 C C . ILE A 1 85 ? 14.312 11.578 1.473 1 88.62 85 ILE A C 1
ATOM 664 O O . ILE A 1 85 ? 15.398 11.273 0.977 1 88.62 85 ILE A O 1
ATOM 668 N N . THR A 1 86 ? 14.164 12.023 2.703 1 89.06 86 THR A N 1
ATOM 669 C CA . THR A 1 86 ? 15.328 12.148 3.574 1 89.06 86 THR A CA 1
ATOM 670 C C . THR A 1 86 ? 15.984 10.789 3.809 1 89.06 86 THR A C 1
ATOM 672 O O . THR A 1 86 ? 17.203 10.664 3.715 1 89.06 86 THR A O 1
ATOM 675 N N . LEU A 1 87 ? 15.188 9.828 4.062 1 83.25 87 LEU A N 1
ATOM 676 C CA . LEU A 1 87 ? 15.695 8.484 4.285 1 83.25 87 LEU A CA 1
ATOM 677 C C . LEU A 1 87 ? 16.359 7.938 3.027 1 83.25 87 LEU A C 1
ATOM 679 O O . LEU A 1 87 ? 17.484 7.406 3.09 1 83.25 87 LEU A O 1
ATOM 683 N N . GLY A 1 88 ? 15.727 8.047 1.919 1 81.62 88 GLY A N 1
ATOM 684 C CA . GLY A 1 88 ? 16.234 7.52 0.663 1 81.62 88 GLY A CA 1
ATOM 685 C C . GLY A 1 88 ? 17.531 8.172 0.222 1 81.62 88 GLY A C 1
ATOM 686 O O . GLY A 1 88 ? 18.484 7.488 -0.144 1 81.62 88 GLY A O 1
ATOM 687 N N . GLU A 1 89 ? 17.547 9.461 0.266 1 84.81 89 GLU A N 1
ATOM 688 C CA . GLU A 1 89 ? 18.703 10.203 -0.215 1 84.81 89 GLU A CA 1
ATOM 689 C C . GLU A 1 89 ? 19.859 10.125 0.779 1 84.81 89 GLU A C 1
ATOM 691 O O . GLU A 1 89 ? 21.016 10.055 0.381 1 84.81 89 GLU A O 1
ATOM 696 N N . ALA A 1 90 ? 19.562 10.148 2.07 1 83.94 90 ALA A N 1
ATOM 697 C CA . ALA A 1 90 ? 20.609 10.039 3.086 1 83.94 90 ALA A CA 1
ATOM 698 C C . ALA A 1 90 ? 21.281 8.672 3.033 1 83.94 90 ALA A C 1
ATOM 700 O O . ALA A 1 90 ? 22.484 8.562 3.25 1 83.94 90 ALA A O 1
ATOM 701 N N . SER A 1 91 ? 20.547 7.617 2.803 1 77.44 91 SER A N 1
ATOM 702 C CA . SER A 1 91 ? 21.078 6.258 2.727 1 77.44 91 SER A CA 1
ATOM 703 C C . SER A 1 91 ? 22.047 6.105 1.554 1 77.44 91 SER A C 1
ATOM 705 O O . SER A 1 91 ? 22.906 5.227 1.562 1 77.44 91 SER A O 1
ATOM 707 N N . ARG A 1 92 ? 22 7.062 0.66 1 80.19 92 ARG A N 1
ATOM 708 C CA . ARG A 1 92 ? 22.828 6.988 -0.53 1 80.19 92 ARG A CA 1
ATOM 709 C C . ARG A 1 92 ? 24.016 7.949 -0.429 1 80.19 92 ARG A C 1
ATOM 711 O O . ARG A 1 92 ? 24.766 8.125 -1.395 1 80.19 92 ARG A O 1
ATOM 718 N N . GLY A 1 93 ? 24.016 8.672 0.6 1 80.69 93 GLY A N 1
ATOM 719 C CA . GLY A 1 93 ? 25.188 9.477 0.867 1 80.69 93 GLY A CA 1
ATOM 720 C C . GLY A 1 93 ? 24.984 10.953 0.601 1 80.69 93 GLY A C 1
ATOM 721 O O . GLY A 1 93 ? 25.922 11.75 0.712 1 80.69 93 GLY A O 1
ATOM 722 N N . THR A 1 94 ? 23.844 11.359 0.25 1 87.06 94 THR A N 1
ATOM 723 C CA . THR A 1 94 ? 23.578 12.789 0.079 1 87.06 94 THR A CA 1
ATOM 724 C C . THR A 1 94 ? 23.625 13.508 1.423 1 87.06 94 THR A C 1
ATOM 726 O O . THR A 1 94 ? 22.953 13.102 2.373 1 87.06 94 THR A O 1
ATOM 729 N N . PRO A 1 95 ? 24.391 14.555 1.398 1 91.31 95 PRO A N 1
ATOM 730 C CA . PRO A 1 95 ? 24.469 15.281 2.67 1 91.31 95 PRO A CA 1
ATOM 731 C C . PRO A 1 95 ? 23.109 15.805 3.129 1 91.31 95 PRO A C 1
ATOM 733 O O . PRO A 1 95 ? 22.328 16.281 2.311 1 91.31 95 PRO A O 1
ATOM 736 N N . ILE A 1 96 ? 22.859 15.766 4.367 1 90.94 96 ILE A N 1
ATOM 737 C CA . ILE A 1 96 ? 21.594 16.141 4.98 1 90.94 96 ILE A CA 1
ATOM 738 C C . ILE A 1 96 ? 21.312 17.625 4.688 1 90.94 96 ILE A C 1
ATOM 740 O O . ILE A 1 96 ? 20.156 18 4.461 1 90.94 96 ILE A O 1
ATOM 744 N N . ASN A 1 97 ? 22.312 18.406 4.617 1 93.12 97 ASN A N 1
ATOM 745 C CA . ASN A 1 97 ? 22.156 19.828 4.34 1 93.12 97 ASN A CA 1
ATOM 746 C C . ASN A 1 97 ? 21.656 20.078 2.92 1 93.12 97 ASN A C 1
ATOM 748 O O . ASN A 1 97 ? 20.906 21.016 2.678 1 93.12 97 ASN A O 1
ATOM 752 N N . ASP A 1 98 ? 22.062 19.312 2.021 1 94.69 98 ASP A N 1
ATOM 753 C CA . ASP A 1 98 ? 21.594 19.406 0.643 1 94.69 98 ASP A CA 1
ATOM 754 C C . ASP A 1 98 ? 20.125 19 0.528 1 94.69 98 ASP A C 1
ATOM 756 O O . ASP A 1 98 ? 19.359 19.625 -0.223 1 94.69 98 ASP A O 1
ATOM 760 N N . ILE A 1 99 ? 19.781 18 1.247 1 93.56 99 ILE A N 1
ATOM 761 C CA . ILE A 1 99 ? 18.391 17.516 1.248 1 93.56 99 ILE A CA 1
ATOM 762 C C . ILE A 1 99 ? 17.484 18.594 1.822 1 93.56 99 ILE A C 1
ATOM 764 O O . ILE A 1 99 ? 16.453 18.938 1.228 1 93.56 99 ILE A O 1
ATOM 768 N N . ALA A 1 100 ? 17.969 19.188 2.943 1 94.25 100 ALA A N 1
ATOM 769 C CA . ALA A 1 100 ? 17.156 20.188 3.631 1 94.25 100 ALA A CA 1
ATOM 770 C C . ALA A 1 100 ? 16.984 21.438 2.762 1 94.25 100 ALA A C 1
ATOM 772 O O . ALA A 1 100 ? 15.875 21.969 2.664 1 94.25 100 ALA A O 1
ATOM 773 N N . THR A 1 101 ? 17.984 21.844 2.086 1 95.62 101 THR A N 1
ATOM 774 C CA . THR A 1 101 ? 17.953 23.031 1.245 1 95.62 101 THR A CA 1
ATOM 775 C C . THR A 1 101 ? 17.078 22.781 0.013 1 95.62 101 THR A C 1
ATOM 777 O O . THR A 1 101 ? 16.281 23.656 -0.373 1 95.62 101 THR A O 1
ATOM 780 N N . SER A 1 102 ? 17.25 21.688 -0.559 1 95.81 102 SER A N 1
ATOM 781 C CA . SER A 1 102 ? 16.469 21.344 -1.737 1 95.81 102 SER A CA 1
ATOM 782 C C . SER A 1 102 ? 14.984 21.234 -1.396 1 95.81 102 SER A C 1
ATOM 784 O O . SER A 1 102 ? 14.125 21.656 -2.18 1 95.81 102 SER A O 1
ATOM 786 N N . LEU A 1 103 ? 14.727 20.641 -0.262 1 95.69 103 LEU A N 1
ATOM 787 C CA . LEU A 1 103 ? 13.336 20.531 0.186 1 95.69 103 LEU A CA 1
ATOM 788 C C . LEU A 1 103 ? 12.742 21.922 0.437 1 95.69 103 LEU A C 1
ATOM 790 O O . LEU A 1 103 ? 11.594 22.172 0.068 1 95.69 103 LEU A O 1
ATOM 794 N N . ALA A 1 104 ? 13.508 22.812 1.057 1 95.81 104 ALA A N 1
ATOM 795 C CA . ALA A 1 104 ? 13.047 24.172 1.34 1 95.81 104 ALA A CA 1
ATOM 796 C C . ALA A 1 104 ? 12.688 24.906 0.052 1 95.81 104 ALA A C 1
ATOM 798 O O . ALA A 1 104 ? 11.648 25.562 -0.03 1 95.81 104 ALA A O 1
ATOM 799 N N . VAL A 1 105 ? 13.492 24.75 -0.918 1 96.38 105 VAL A N 1
ATOM 800 C CA . VAL A 1 105 ? 13.258 25.406 -2.201 1 96.38 105 VAL A CA 1
ATOM 801 C C . VAL A 1 105 ? 12.031 24.781 -2.877 1 96.38 105 VAL A C 1
ATOM 803 O O . VAL A 1 105 ? 11.188 25.5 -3.41 1 96.38 105 VAL A O 1
ATOM 806 N N . GLY A 1 106 ? 11.992 23.5 -2.879 1 96.38 106 GLY A N 1
ATOM 807 C CA . GLY A 1 106 ? 10.852 22.812 -3.473 1 96.38 106 GLY A CA 1
ATOM 808 C C . GLY A 1 106 ? 9.531 23.172 -2.807 1 96.38 106 GLY A C 1
ATOM 809 O O . GLY A 1 106 ? 8.516 23.344 -3.482 1 96.38 106 GLY A O 1
ATOM 810 N N . ILE A 1 107 ? 9.516 23.25 -1.486 1 96.56 107 ILE A N 1
ATOM 811 C CA . ILE A 1 107 ? 8.312 23.578 -0.722 1 96.56 107 ILE A CA 1
ATOM 812 C C . ILE A 1 107 ? 7.902 25.016 -0.999 1 96.56 107 ILE A C 1
ATOM 814 O O . ILE A 1 107 ? 6.711 25.312 -1.136 1 96.56 107 ILE A O 1
ATOM 818 N N . ALA A 1 108 ? 8.867 25.922 -1.087 1 96.81 108 ALA A N 1
ATOM 819 C CA . ALA A 1 108 ? 8.578 27.312 -1.418 1 96.81 108 ALA A CA 1
ATOM 820 C C . ALA A 1 108 ? 7.922 27.422 -2.789 1 96.81 108 ALA A C 1
ATOM 822 O O . ALA A 1 108 ? 6.938 28.141 -2.953 1 96.81 108 ALA A O 1
ATOM 823 N N . LEU A 1 109 ? 8.461 26.719 -3.725 1 97.31 109 LEU A N 1
ATOM 824 C CA . LEU A 1 109 ? 7.891 26.719 -5.07 1 97.31 109 LEU A CA 1
ATOM 825 C C . LEU A 1 109 ? 6.477 26.156 -5.062 1 97.31 109 LEU A C 1
ATOM 827 O O . LEU A 1 109 ? 5.598 26.656 -5.773 1 97.31 109 LEU A O 1
ATOM 831 N N . SER A 1 110 ? 6.328 25.141 -4.301 1 95.31 110 SER A N 1
ATOM 832 C CA . SER A 1 110 ? 5.004 24.547 -4.18 1 95.31 110 SER A CA 1
ATOM 833 C C . SER A 1 110 ? 4.012 25.516 -3.551 1 95.31 110 SER A C 1
ATOM 835 O O . SER A 1 110 ? 2.84 25.547 -3.934 1 95.31 110 SER A O 1
ATOM 837 N N . GLY A 1 111 ? 4.422 26.25 -2.504 1 95 111 GLY A N 1
ATOM 838 C CA . GLY A 1 111 ? 3.578 27.266 -1.901 1 95 111 GLY A CA 1
ATOM 839 C C . GLY A 1 111 ? 3.148 28.344 -2.881 1 95 111 GLY A C 1
ATOM 840 O O . GLY A 1 111 ? 1.978 28.719 -2.914 1 95 111 GLY A O 1
ATOM 841 N N . VAL A 1 112 ? 4.051 28.75 -3.715 1 96.81 112 VAL A N 1
ATOM 842 C CA . VAL A 1 112 ? 3.756 29.766 -4.723 1 96.81 112 VAL A CA 1
ATOM 843 C C . VAL A 1 112 ? 2.77 29.203 -5.746 1 96.81 112 VAL A C 1
ATOM 845 O O . VAL A 1 112 ? 1.8 29.875 -6.113 1 96.81 112 VAL A O 1
ATOM 848 N N . LEU A 1 113 ? 3.018 28.047 -6.164 1 94.69 113 LEU A N 1
ATOM 849 C CA . LEU A 1 113 ? 2.148 27.422 -7.152 1 94.69 113 LEU A CA 1
ATOM 850 C C . LEU A 1 113 ? 0.742 27.219 -6.598 1 94.69 113 LEU A C 1
ATOM 852 O O . LEU A 1 113 ? -0.244 27.391 -7.316 1 94.69 113 LEU A O 1
ATOM 856 N N . THR A 1 114 ? 0.648 26.828 -5.359 1 92.69 114 THR A N 1
ATOM 857 C CA . THR A 1 114 ? -0.649 26.641 -4.719 1 92.69 114 THR A CA 1
ATOM 858 C C . THR A 1 114 ? -1.417 27.953 -4.652 1 92.69 114 THR A C 1
ATOM 860 O O . THR A 1 114 ? -2.631 27.984 -4.871 1 92.69 114 THR A O 1
ATOM 863 N N . MET A 1 115 ? -0.738 29.031 -4.355 1 94 115 MET A N 1
ATOM 864 C CA . MET A 1 115 ? -1.369 30.344 -4.328 1 94 115 MET A CA 1
ATOM 865 C C . MET A 1 115 ? -1.841 30.75 -5.719 1 94 115 MET A C 1
ATOM 867 O O . MET A 1 115 ? -2.945 31.266 -5.875 1 94 115 MET A O 1
ATOM 871 N N . LEU A 1 116 ? -1.033 30.469 -6.723 1 94.88 116 LEU A N 1
ATOM 872 C CA . LEU A 1 116 ? -1.393 30.797 -8.094 1 94.88 116 LEU A CA 1
ATOM 873 C C . LEU A 1 116 ? -2.613 30 -8.547 1 94.88 116 LEU A C 1
ATOM 875 O O . LEU A 1 116 ? -3.484 30.531 -9.242 1 94.88 116 LEU A O 1
ATOM 879 N N . ILE A 1 117 ? -2.654 28.797 -8.18 1 91.25 117 ILE A N 1
ATOM 880 C CA . ILE A 1 117 ? -3.805 27.969 -8.5 1 91.25 117 ILE A CA 1
ATOM 881 C C . ILE A 1 117 ? -5.051 28.516 -7.809 1 91.25 117 ILE A C 1
ATOM 883 O O . ILE A 1 117 ? -6.137 28.531 -8.398 1 91.25 117 ILE A O 1
ATOM 887 N N . GLY A 1 118 ? -4.898 28.938 -6.539 1 89.31 118 GLY A N 1
ATOM 888 C CA . GLY A 1 118 ? -6.008 29.562 -5.836 1 89.31 118 GLY A CA 1
ATOM 889 C C . GLY A 1 118 ? -6.496 30.828 -6.496 1 89.31 118 GLY A C 1
ATOM 890 O O . GLY A 1 118 ? -7.695 31 -6.719 1 89.31 118 GLY A O 1
ATOM 891 N N . PHE A 1 119 ? -5.586 31.672 -6.977 1 90.94 119 PHE A N 1
ATOM 892 C CA . PHE A 1 119 ? -5.926 32.938 -7.582 1 90.94 119 PHE A CA 1
ATOM 893 C C . PHE A 1 119 ? -6.574 32.75 -8.945 1 90.94 119 PHE A C 1
ATOM 895 O O . PHE A 1 119 ? -7.504 33.469 -9.312 1 90.94 119 PHE A O 1
ATOM 902 N N . SER A 1 120 ? -6.137 31.781 -9.648 1 89.56 120 SER A N 1
ATOM 903 C CA . SER A 1 120 ? -6.613 31.562 -11.008 1 89.56 120 SER A CA 1
ATOM 904 C C . SER A 1 120 ? -7.973 30.875 -11.016 1 89.56 120 SER A C 1
ATOM 906 O O . SER A 1 120 ? -8.688 30.922 -12.023 1 89.56 120 SER A O 1
ATOM 908 N N . GLY A 1 121 ? -8.273 30.203 -9.969 1 83.56 121 GLY A N 1
ATOM 909 C CA . GLY A 1 121 ? -9.523 29.453 -9.938 1 83.56 121 GLY A CA 1
ATOM 910 C C . GLY A 1 121 ? -9.398 28.078 -10.555 1 83.56 121 GLY A C 1
ATOM 911 O O . GLY A 1 121 ? -10.391 27.344 -10.664 1 83.56 121 GLY A O 1
ATOM 912 N N . LEU A 1 122 ? -8.195 27.719 -10.859 1 82.38 122 LEU A N 1
ATOM 913 C CA . LEU A 1 122 ? -7.949 26.422 -11.484 1 82.38 122 LEU A CA 1
ATOM 914 C C . LEU A 1 122 ? -8.148 25.297 -10.484 1 82.38 122 LEU A C 1
ATOM 916 O O . LEU A 1 122 ? -8.211 24.125 -10.867 1 82.38 122 LEU A O 1
ATOM 920 N N . GLY A 1 123 ? -8.258 25.703 -9.25 1 76.19 123 GLY A N 1
ATOM 921 C CA . GLY A 1 123 ? -8.367 24.703 -8.195 1 76.19 123 GLY A CA 1
ATOM 922 C C . GLY A 1 123 ? -9.539 23.766 -8.383 1 76.19 123 GLY A C 1
ATOM 923 O O . GLY A 1 123 ? -9.406 22.547 -8.188 1 76.19 123 GLY A O 1
ATOM 924 N N . HIS A 1 124 ? -10.57 24.359 -8.859 1 70.44 124 HIS A N 1
ATOM 925 C CA . HIS A 1 124 ? -11.773 23.547 -9.07 1 70.44 124 HIS A CA 1
ATOM 926 C C . HIS A 1 124 ? -11.562 22.531 -10.188 1 70.44 124 HIS A C 1
ATOM 928 O O . HIS A 1 124 ? -12.008 21.391 -10.078 1 70.44 124 HIS A O 1
ATOM 934 N N . ARG A 1 125 ? -10.891 22.906 -11.25 1 75.62 125 ARG A N 1
ATOM 935 C CA . ARG A 1 125 ? -10.625 22.016 -12.383 1 75.62 125 ARG A CA 1
ATOM 936 C C . ARG A 1 125 ? -9.656 20.906 -11.992 1 75.62 125 ARG A C 1
ATOM 938 O O . ARG A 1 125 ? -9.789 19.766 -12.445 1 75.62 125 ARG A O 1
ATOM 945 N N . LEU A 1 126 ? -8.734 21.328 -11.156 1 79.06 126 LEU A N 1
ATOM 946 C CA . LEU A 1 126 ? -7.746 20.359 -10.703 1 79.06 126 LEU A CA 1
ATOM 947 C C . LEU A 1 126 ? -8.375 19.359 -9.734 1 79.06 126 LEU A C 1
ATOM 949 O O . LEU A 1 126 ? -7.98 18.188 -9.703 1 79.06 126 LEU A O 1
ATOM 953 N N . ALA A 1 127 ? -9.312 19.844 -9.094 1 71.94 127 ALA A N 1
ATOM 954 C CA . ALA A 1 127 ? -10 18.969 -8.156 1 71.94 127 ALA A CA 1
ATOM 955 C C . ALA A 1 127 ? -10.766 17.875 -8.891 1 71.94 127 ALA A C 1
ATOM 957 O O . ALA A 1 127 ? -10.938 16.766 -8.367 1 71.94 127 ALA A O 1
ATOM 958 N N . ARG A 1 128 ? -11.203 18.172 -10.086 1 74.62 128 ARG A N 1
ATOM 959 C CA . ARG A 1 128 ? -11.961 17.203 -10.875 1 74.62 128 ARG A CA 1
ATOM 960 C C . ARG A 1 128 ? -11.086 16.031 -11.281 1 74.62 128 ARG A C 1
ATOM 962 O O . ARG A 1 128 ? -11.602 14.961 -11.625 1 74.62 128 ARG A O 1
ATOM 969 N N . LEU A 1 129 ? -9.719 16.281 -11.242 1 83.31 129 LEU A N 1
ATOM 970 C CA . LEU A 1 129 ? -8.789 15.203 -11.562 1 83.31 129 LEU A CA 1
ATOM 971 C C . LEU A 1 129 ? -8.812 14.133 -10.477 1 83.31 129 LEU A C 1
ATOM 973 O O . LEU A 1 129 ? -8.375 13 -10.703 1 83.31 129 LEU A O 1
ATOM 977 N N . PHE A 1 130 ? -9.297 14.555 -9.375 1 83.69 130 PHE A N 1
ATOM 978 C CA . PHE A 1 130 ? -9.328 13.625 -8.25 1 83.69 130 PHE A CA 1
ATOM 979 C C . PHE A 1 130 ? -10.711 13.008 -8.094 1 83.69 130 PHE A C 1
ATOM 981 O O . PHE A 1 130 ? -11.43 13.312 -7.137 1 83.69 130 PHE A O 1
ATOM 988 N N . THR A 1 131 ? -11 12.086 -9.008 1 87.06 131 THR A N 1
ATOM 989 C CA . THR A 1 131 ? -12.25 11.344 -9.047 1 87.06 131 THR A CA 1
ATOM 990 C C . THR A 1 131 ? -12.383 10.438 -7.824 1 87.06 131 THR A C 1
ATOM 992 O O . THR A 1 131 ? -11.422 10.25 -7.078 1 87.06 131 THR A O 1
ATOM 995 N N . PRO A 1 132 ? -13.5 9.992 -7.594 1 86.31 132 PRO A N 1
ATOM 996 C CA . PRO A 1 132 ? -13.703 9.102 -6.449 1 86.31 132 PRO A CA 1
ATOM 997 C C . PRO A 1 132 ? -12.75 7.91 -6.457 1 86.31 132 PRO A C 1
ATOM 999 O O . PRO A 1 132 ? -12.289 7.473 -5.398 1 86.31 132 PRO A O 1
ATOM 1002 N N . SER A 1 133 ? -12.414 7.414 -7.605 1 91.38 133 SER A N 1
ATOM 1003 C CA . SER A 1 133 ? -11.461 6.309 -7.691 1 91.38 133 SER A CA 1
ATOM 1004 C C . SER A 1 133 ? -10.078 6.73 -7.207 1 91.38 133 SER A C 1
ATOM 1006 O O . SER A 1 133 ? -9.406 5.977 -6.5 1 91.38 133 SER A O 1
ATOM 1008 N N . VAL A 1 134 ? -9.68 7.918 -7.625 1 91.38 134 VAL A N 1
ATOM 1009 C CA . VAL A 1 134 ? -8.391 8.438 -7.199 1 91.38 134 VAL A CA 1
ATOM 1010 C C . VAL A 1 134 ? -8.398 8.68 -5.691 1 91.38 134 VAL A C 1
ATOM 1012 O O . VAL A 1 134 ? -7.402 8.422 -5.008 1 91.38 134 VAL A O 1
ATOM 1015 N N . MET A 1 135 ? -9.555 9.055 -5.133 1 88.44 135 MET A N 1
ATOM 1016 C CA . MET A 1 135 ? -9.672 9.352 -3.705 1 88.44 135 MET A CA 1
ATOM 1017 C C . MET A 1 135 ? -9.625 8.07 -2.881 1 88.44 135 MET A C 1
ATOM 1019 O O . MET A 1 135 ? -9.109 8.062 -1.762 1 88.44 135 MET A O 1
ATOM 1023 N N . VAL A 1 136 ? -10.188 6.996 -3.451 1 91.25 136 VAL A N 1
ATOM 1024 C CA . VAL A 1 136 ? -10.102 5.707 -2.773 1 91.25 136 VAL A CA 1
ATOM 1025 C C . VAL A 1 136 ? -8.641 5.344 -2.537 1 91.25 136 VAL A C 1
ATOM 1027 O O . VAL A 1 136 ? -8.25 4.996 -1.42 1 91.25 136 VAL A O 1
ATOM 1030 N N . LEU A 1 137 ? -7.875 5.461 -3.594 1 93.56 137 LEU A N 1
ATOM 1031 C CA . LEU A 1 137 ? -6.453 5.145 -3.523 1 93.56 137 LEU A CA 1
ATOM 1032 C C . LEU A 1 137 ? -5.73 6.09 -2.572 1 93.56 137 LEU A C 1
ATOM 1034 O O . LEU A 1 137 ? -4.914 5.656 -1.756 1 93.56 137 LEU A O 1
ATOM 1038 N N . PHE A 1 138 ? -6.07 7.344 -2.713 1 89.69 138 PHE A N 1
ATOM 1039 C CA . PHE A 1 138 ? -5.414 8.367 -1.902 1 89.69 138 PHE A CA 1
ATOM 1040 C C . PHE A 1 138 ? -5.633 8.102 -0.418 1 89.69 138 PHE A C 1
ATOM 1042 O O . PHE A 1 138 ? -4.676 8.086 0.361 1 89.69 138 PHE A O 1
ATOM 1049 N N . MET A 1 139 ? -6.828 7.844 0.02 1 88.69 139 MET A N 1
ATOM 1050 C CA . MET A 1 139 ? -7.156 7.648 1.429 1 88.69 139 MET A CA 1
ATOM 1051 C C . MET A 1 139 ? -6.52 6.367 1.965 1 88.69 139 MET A C 1
ATOM 1053 O O . MET A 1 139 ? -6 6.348 3.082 1 88.69 139 MET A O 1
ATOM 1057 N N . LEU A 1 140 ? -6.555 5.367 1.174 1 92.19 140 LEU A N 1
ATOM 1058 C CA . LEU A 1 140 ? -6.004 4.082 1.591 1 92.19 140 LEU A CA 1
ATOM 1059 C C . LEU A 1 140 ? -4.488 4.164 1.754 1 92.19 140 LEU A C 1
ATOM 1061 O O . LEU A 1 140 ? -3.945 3.729 2.77 1 92.19 140 LEU A O 1
ATOM 1065 N N . MET A 1 141 ? -3.824 4.703 0.78 1 93.25 141 MET A N 1
ATOM 1066 C CA . MET A 1 141 ? -2.365 4.762 0.793 1 93.25 141 MET A CA 1
ATOM 1067 C C . MET A 1 141 ? -1.869 5.762 1.833 1 93.25 141 MET A C 1
ATOM 1069 O O . MET A 1 141 ? -0.811 5.566 2.434 1 93.25 141 MET A O 1
ATOM 1073 N N . LEU A 1 142 ? -2.602 6.859 2.002 1 89.56 142 LEU A N 1
ATOM 1074 C CA . LEU A 1 142 ? -2.268 7.805 3.062 1 89.56 142 LEU A CA 1
ATOM 1075 C C . LEU A 1 142 ? -2.373 7.141 4.434 1 89.56 142 LEU A C 1
ATOM 1077 O O . LEU A 1 142 ? -1.509 7.34 5.289 1 89.56 142 LEU A O 1
ATOM 1081 N N . GLY A 1 143 ? -3.488 6.426 4.613 1 90.12 143 GLY A N 1
ATOM 1082 C CA . GLY A 1 143 ? -3.625 5.68 5.852 1 90.12 143 GLY A CA 1
ATOM 1083 C C . GLY A 1 143 ? -2.475 4.723 6.102 1 90.12 143 GLY A C 1
ATOM 1084 O O . GLY A 1 143 ? -1.957 4.645 7.219 1 90.12 143 GLY A O 1
ATOM 1085 N N . ALA A 1 144 ? -2.049 4.062 5.07 1 92.69 144 ALA A N 1
ATOM 1086 C CA . ALA A 1 144 ? -0.942 3.113 5.188 1 92.69 144 ALA A CA 1
ATOM 1087 C C . ALA A 1 144 ? 0.359 3.832 5.535 1 92.69 144 ALA A C 1
ATOM 1089 O O . ALA A 1 144 ? 1.138 3.352 6.359 1 92.69 144 ALA A O 1
ATOM 1090 N N . GLN A 1 145 ? 0.602 4.867 4.926 1 91.25 145 GLN A N 1
ATOM 1091 C CA . GLN A 1 145 ? 1.825 5.629 5.152 1 91.25 145 GLN A CA 1
ATOM 1092 C C . GLN A 1 145 ? 1.86 6.203 6.566 1 91.25 145 GLN A C 1
ATOM 1094 O O . GLN A 1 145 ? 2.875 6.098 7.262 1 91.25 145 GLN A O 1
ATOM 1099 N N . LEU A 1 146 ? 0.791 6.824 7 1 89.56 146 LEU A N 1
ATOM 1100 C CA . LEU A 1 146 ? 0.747 7.457 8.312 1 89.56 146 LEU A CA 1
ATOM 1101 C C . LEU A 1 146 ? 0.811 6.41 9.422 1 89.56 146 LEU A C 1
ATOM 11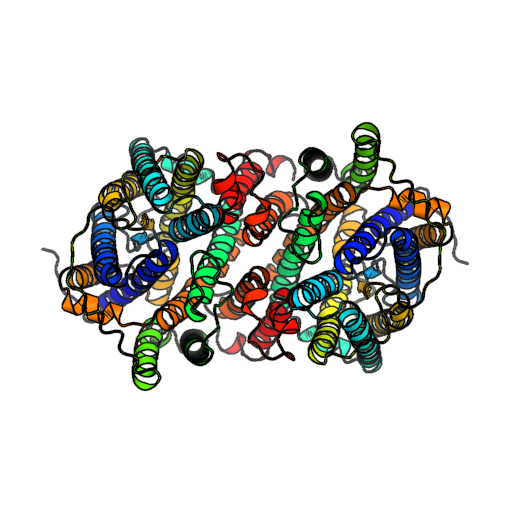03 O O . LEU A 1 146 ? 1.501 6.605 10.422 1 89.56 146 LEU A O 1
ATOM 1107 N N . THR A 1 147 ? 0.126 5.367 9.242 1 92.12 147 THR A N 1
ATOM 1108 C CA . THR A 1 147 ? 0.15 4.332 10.266 1 92.12 147 THR A CA 1
ATOM 1109 C C . THR A 1 147 ? 1.54 3.713 10.383 1 92.12 147 THR A C 1
ATOM 1111 O O . THR A 1 147 ? 1.962 3.312 11.469 1 92.12 147 THR A O 1
ATOM 1114 N N . THR A 1 148 ? 2.201 3.617 9.25 1 92.12 148 THR A N 1
ATOM 1115 C CA . THR A 1 148 ? 3.58 3.139 9.289 1 92.12 148 THR A CA 1
ATOM 1116 C C . THR A 1 148 ? 4.453 4.066 10.133 1 92.12 148 THR A C 1
ATOM 1118 O O . THR A 1 148 ? 5.277 3.602 10.922 1 92.12 148 THR A O 1
ATOM 1121 N N . ILE A 1 149 ? 4.301 5.344 9.969 1 91.12 149 ILE A N 1
ATOM 1122 C CA . ILE A 1 149 ? 5.051 6.332 10.742 1 91.12 149 ILE A CA 1
ATOM 1123 C C . ILE A 1 149 ? 4.734 6.172 12.227 1 91.12 149 ILE A C 1
ATOM 1125 O O . ILE A 1 149 ? 5.637 6.203 13.07 1 91.12 149 ILE A O 1
ATOM 1129 N N . PHE A 1 150 ? 3.461 5.957 12.516 1 93.56 150 PHE A N 1
ATOM 1130 C CA . PHE A 1 150 ? 3.047 5.844 13.906 1 93.56 150 PHE A CA 1
ATOM 1131 C C . PHE A 1 150 ? 3.557 4.547 14.523 1 93.56 150 PHE A C 1
ATOM 1133 O O . PHE A 1 150 ? 3.975 4.523 15.68 1 93.56 150 PHE A O 1
ATOM 1140 N N . PHE A 1 151 ? 3.555 3.48 13.734 1 93.94 151 PHE A N 1
ATOM 1141 C CA . PHE A 1 151 ? 4.094 2.223 14.234 1 93.94 151 PHE A CA 1
ATOM 1142 C C . PHE A 1 151 ? 5.59 2.344 14.508 1 93.94 151 PHE A C 1
ATOM 1144 O O . PHE A 1 151 ? 6.094 1.798 15.492 1 93.94 151 PHE A O 1
ATOM 1151 N N . LYS A 1 152 ? 6.297 2.99 13.656 1 90.81 152 LYS A N 1
ATOM 1152 C CA . LYS A 1 152 ? 7.719 3.234 13.867 1 90.81 152 LYS A CA 1
ATOM 1153 C C . LYS A 1 152 ? 7.957 4.031 15.148 1 90.81 152 LYS A C 1
ATOM 1155 O O . LYS A 1 152 ? 8.898 3.75 15.891 1 90.81 152 LYS A O 1
ATOM 1160 N N . GLY A 1 153 ? 7.125 5.027 15.352 1 91.19 153 GLY A N 1
ATOM 1161 C CA . GLY A 1 153 ? 7.211 5.805 16.578 1 91.19 153 GLY A CA 1
ATOM 1162 C C . GLY A 1 153 ? 6.934 4.988 17.828 1 91.19 153 GLY A C 1
ATOM 1163 O O . GLY A 1 153 ? 7.57 5.188 18.859 1 91.19 153 GLY A O 1
ATOM 1164 N N . MET A 1 154 ? 5.988 4.105 17.719 1 93.19 154 MET A N 1
ATOM 1165 C CA . MET A 1 154 ? 5.645 3.238 18.844 1 93.19 154 MET A CA 1
ATOM 1166 C C . MET A 1 154 ? 6.793 2.295 19.172 1 93.19 154 MET A C 1
ATOM 1168 O O . MET A 1 154 ? 7.039 1.996 20.344 1 93.19 154 MET A O 1
ATOM 1172 N N . LEU A 1 155 ? 7.504 1.863 18.141 1 90.56 155 LEU A N 1
ATOM 1173 C CA . LEU A 1 155 ? 8.586 0.904 18.312 1 90.56 155 LEU A CA 1
ATOM 1174 C C . LEU A 1 155 ? 9.898 1.616 18.641 1 90.56 155 LEU A C 1
ATOM 1176 O O . LEU A 1 155 ? 10.859 0.98 19.078 1 90.56 155 LEU A O 1
ATOM 1180 N N . GLY A 1 156 ? 9.953 2.898 18.438 1 86.06 156 GLY A N 1
ATOM 1181 C CA . GLY A 1 156 ? 11.172 3.668 18.672 1 86.06 156 GLY A CA 1
ATOM 1182 C C . GLY A 1 156 ? 12.203 3.496 17.578 1 86.06 156 GLY A C 1
ATOM 1183 O O . GLY A 1 156 ? 13.406 3.629 17.812 1 86.06 156 GLY A O 1
ATOM 1184 N N . LEU A 1 157 ? 11.781 3.133 16.391 1 84.5 157 LEU A N 1
ATOM 1185 C CA . LEU A 1 157 ? 12.688 2.951 15.25 1 84.5 157 LEU A CA 1
ATOM 1186 C C . LEU A 1 157 ? 13.164 4.297 14.719 1 84.5 157 LEU A C 1
ATOM 1188 O O . LEU A 1 157 ? 12.445 5.293 14.789 1 84.5 157 LEU A O 1
ATOM 1192 N N . PRO A 1 158 ? 14.359 4.34 14.242 1 81.62 158 PRO A N 1
ATOM 1193 C CA . PRO A 1 158 ? 14.844 5.59 13.656 1 81.62 158 PRO A CA 1
ATOM 1194 C C . PRO A 1 158 ? 14.125 5.953 12.359 1 81.62 158 PRO A C 1
ATOM 1196 O O . PRO A 1 158 ? 13.75 5.066 11.586 1 81.62 158 PRO A O 1
ATOM 1199 N N . PHE A 1 159 ? 13.828 7.129 12.117 1 80.88 159 PHE A N 1
ATOM 1200 C CA . PHE A 1 159 ? 13.195 7.625 10.906 1 80.88 159 PHE A CA 1
ATOM 1201 C C . PHE A 1 159 ? 14.234 7.961 9.844 1 80.88 159 PHE A C 1
ATOM 1203 O O . PHE A 1 159 ? 13.898 8.164 8.672 1 80.88 159 PHE A O 1
ATOM 1210 N N . GLY A 1 160 ? 15.492 7.938 10.141 1 69.94 160 GLY A N 1
ATOM 1211 C CA . GLY A 1 160 ? 16.578 8.156 9.211 1 69.94 160 GLY A CA 1
ATOM 1212 C C . GLY A 1 160 ? 17.25 6.871 8.766 1 69.94 160 GLY A C 1
ATOM 1213 O O . GLY A 1 160 ? 16.578 5.891 8.445 1 69.94 160 GLY A O 1
ATOM 1214 N N . ILE A 1 161 ? 18.484 6.941 8.688 1 67.56 161 ILE A N 1
ATOM 1215 C CA . ILE A 1 161 ? 19.266 5.805 8.211 1 67.56 161 ILE A CA 1
ATOM 1216 C C . ILE A 1 161 ? 19.141 4.645 9.195 1 67.56 161 ILE A C 1
ATOM 1218 O O . ILE A 1 161 ? 19.203 4.84 10.406 1 67.56 161 ILE A O 1
ATOM 1222 N N . ALA A 1 162 ? 18.844 3.547 8.547 1 62.84 162 ALA A N 1
ATOM 1223 C CA . ALA A 1 162 ? 18.703 2.322 9.328 1 62.84 162 ALA A CA 1
ATOM 1224 C C . ALA A 1 162 ? 19.969 2.033 10.133 1 62.84 162 ALA A C 1
ATOM 1226 O O . ALA A 1 162 ? 21.078 2.156 9.617 1 62.84 162 ALA A O 1
ATOM 1227 N N . ASP A 1 163 ? 19.797 1.979 11.398 1 66.06 163 ASP A N 1
ATOM 1228 C CA . ASP A 1 163 ? 20.875 1.586 12.297 1 66.06 163 ASP A CA 1
ATOM 1229 C C . ASP A 1 163 ? 20.844 0.083 12.562 1 66.06 163 ASP A C 1
ATOM 1231 O O . ASP A 1 163 ? 19.922 -0.424 13.195 1 66.06 163 ASP A O 1
ATOM 1235 N N . PRO A 1 164 ? 21.781 -0.545 11.945 1 65.19 164 PRO A N 1
ATOM 1236 C CA . PRO A 1 164 ? 21.812 -1.994 12.164 1 65.19 164 PRO A CA 1
ATOM 1237 C C . PRO A 1 164 ? 21.906 -2.371 13.633 1 65.19 164 PRO A C 1
ATOM 1239 O O . PRO A 1 164 ? 21.547 -3.49 14.016 1 65.19 164 PRO A O 1
ATOM 1242 N N . ASN A 1 165 ? 22.281 -1.408 14.492 1 69.75 165 ASN A N 1
ATOM 1243 C CA . ASN A 1 165 ? 22.484 -1.729 15.898 1 69.75 165 ASN A CA 1
ATOM 1244 C C . ASN A 1 165 ? 21.266 -1.343 16.734 1 69.75 165 ASN A C 1
ATOM 1246 O O . ASN A 1 165 ? 21.312 -1.399 17.969 1 69.75 165 ASN A O 1
ATOM 1250 N N . PHE A 1 1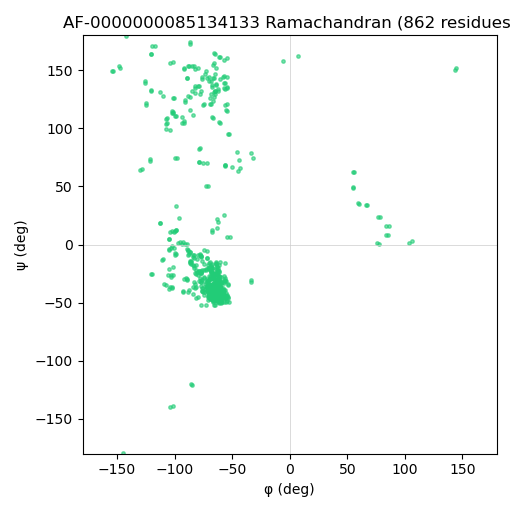66 ? 20.328 -1.091 16.016 1 76.81 166 PHE A N 1
ATOM 1251 C CA . PHE A 1 166 ? 19.156 -0.672 16.781 1 76.81 166 PHE A CA 1
ATOM 1252 C C . PHE A 1 166 ? 18.453 -1.876 17.406 1 76.81 166 PHE A C 1
ATOM 1254 O O . PHE A 1 166 ? 18.328 -2.922 16.766 1 76.81 166 PHE A O 1
ATOM 1261 N N . LYS A 1 167 ? 18.203 -1.677 18.812 1 77.75 167 LYS A N 1
ATOM 1262 C CA . LYS A 1 167 ? 17.453 -2.713 19.531 1 77.75 167 LYS A CA 1
ATOM 1263 C C . LYS A 1 167 ? 16.062 -2.221 19.922 1 77.75 167 LYS A C 1
ATOM 1265 O O . LYS A 1 167 ? 15.914 -1.124 20.453 1 77.75 167 LYS A O 1
ATOM 1270 N N . ILE A 1 168 ? 15.102 -3.012 19.562 1 79.94 168 ILE A N 1
ATOM 1271 C CA . ILE A 1 168 ? 13.727 -2.682 19.922 1 79.94 168 ILE A CA 1
ATOM 1272 C C . ILE A 1 168 ? 13.547 -2.771 21.438 1 79.94 168 ILE A C 1
ATOM 1274 O O . ILE A 1 168 ? 13.961 -3.754 22.062 1 79.94 168 ILE A O 1
ATOM 1278 N N . GLN A 1 169 ? 13.094 -1.639 22 1 82.56 169 GLN A N 1
ATOM 1279 C CA . GLN A 1 169 ? 12.758 -1.646 23.422 1 82.56 169 GLN A CA 1
ATOM 1280 C C . GLN A 1 169 ? 11.336 -2.156 23.656 1 82.56 169 GLN A C 1
ATOM 1282 O O . GLN A 1 169 ? 10.367 -1.429 23.438 1 82.56 169 GLN A O 1
ATOM 1287 N N . LEU A 1 170 ? 11.219 -3.277 24.234 1 85.75 170 LEU A N 1
ATOM 1288 C CA . LEU A 1 170 ? 9.938 -3.973 24.359 1 85.75 170 LEU A CA 1
ATOM 1289 C C . LEU A 1 170 ? 9.047 -3.291 25.391 1 85.75 170 LEU A C 1
ATOM 1291 O O . LEU A 1 170 ? 7.836 -3.154 25.172 1 85.75 170 LEU A O 1
ATOM 1295 N N . PRO A 1 171 ? 9.609 -2.818 26.469 1 89.5 171 PRO A N 1
ATOM 1296 C CA . PRO A 1 171 ? 8.711 -2.238 27.469 1 89.5 171 PRO A CA 1
ATOM 1297 C C . PRO A 1 171 ? 8 -0.983 26.969 1 89.5 171 PRO A C 1
ATOM 1299 O O . PRO A 1 171 ? 6.777 -0.868 27.078 1 89.5 171 PRO A O 1
ATOM 1302 N N . PRO A 1 172 ? 8.758 -0.029 26.328 1 89.56 172 PRO A N 1
ATOM 1303 C CA . PRO A 1 172 ? 8.062 1.13 25.766 1 89.56 172 PRO A CA 1
ATOM 1304 C C . PRO A 1 172 ? 7.043 0.744 24.703 1 89.56 172 PRO A C 1
ATOM 1306 O O . PRO A 1 172 ? 5.98 1.364 24.594 1 89.56 172 PRO A O 1
ATOM 1309 N N . PHE A 1 173 ? 7.352 -0.233 23.969 1 92.19 173 PHE A N 1
ATOM 1310 C CA . PHE A 1 173 ? 6.438 -0.7 22.938 1 92.19 173 PHE A CA 1
ATOM 1311 C C . PHE A 1 173 ? 5.18 -1.301 23.547 1 92.19 173 PHE A C 1
ATOM 1313 O O . PHE A 1 173 ? 4.07 -1.054 23.078 1 92.19 173 PHE A O 1
ATOM 1320 N N . ALA A 1 174 ? 5.359 -2.055 24.578 1 93.44 174 ALA A N 1
ATOM 1321 C CA . ALA A 1 174 ? 4.223 -2.668 25.266 1 93.44 174 ALA A CA 1
ATOM 1322 C C . ALA A 1 174 ? 3.293 -1.605 25.844 1 93.44 174 ALA A C 1
ATOM 1324 O O . ALA A 1 174 ? 2.07 -1.754 25.797 1 93.44 174 ALA A O 1
ATOM 1325 N N . LEU A 1 175 ? 3.865 -0.612 26.406 1 94.88 175 LEU A N 1
ATOM 1326 C CA . LEU A 1 175 ? 3.064 0.481 26.953 1 94.88 175 LEU A CA 1
ATOM 1327 C C . LEU A 1 175 ? 2.293 1.19 25.844 1 94.88 175 LEU A C 1
ATOM 1329 O O . LEU A 1 175 ? 1.125 1.543 26.031 1 94.88 175 LEU A O 1
ATOM 1333 N N . SER A 1 176 ? 2.973 1.468 24.703 1 95.31 176 SER A N 1
ATOM 1334 C CA . SER A 1 176 ? 2.293 2.125 23.594 1 95.31 176 SER A CA 1
ATOM 1335 C C . SER A 1 176 ? 1.148 1.268 23.062 1 95.31 176 SER A C 1
ATOM 1337 O O . SER A 1 176 ? 0.098 1.791 22.688 1 95.31 176 SER A O 1
ATOM 1339 N N . VAL A 1 177 ? 1.326 -0.019 23.031 1 95.75 177 VAL A N 1
ATOM 1340 C CA . VAL A 1 177 ? 0.273 -0.93 22.594 1 95.75 177 VAL A CA 1
ATOM 1341 C C . VAL A 1 177 ? -0.891 -0.887 23.594 1 95.75 177 VAL A C 1
ATOM 1343 O O . VAL A 1 177 ? -2.057 -0.924 23.188 1 95.75 177 VAL A O 1
ATOM 1346 N N . ALA A 1 178 ? -0.597 -0.87 24.844 1 96.5 178 ALA A N 1
ATOM 1347 C CA . ALA A 1 178 ? -1.632 -0.776 25.859 1 96.5 178 ALA A CA 1
ATOM 1348 C C . ALA A 1 178 ? -2.453 0.5 25.703 1 96.5 178 ALA A C 1
ATOM 1350 O O . ALA A 1 178 ? -3.678 0.481 25.844 1 96.5 178 ALA A O 1
ATOM 1351 N N . VAL A 1 179 ? -1.76 1.603 25.438 1 95.62 179 VAL A N 1
ATOM 1352 C CA . VAL A 1 179 ? -2.441 2.875 25.219 1 95.62 179 VAL A CA 1
ATOM 1353 C C . VAL A 1 179 ? -3.334 2.779 23.984 1 95.62 179 VAL A C 1
ATOM 1355 O O . VAL A 1 179 ? -4.473 3.254 23.984 1 95.62 179 VAL A O 1
ATOM 1358 N N . MET A 1 180 ? -2.791 2.203 22.906 1 96 180 MET A N 1
ATOM 1359 C CA . MET A 1 180 ? -3.576 1.994 21.703 1 96 180 MET A CA 1
ATOM 1360 C C . MET A 1 180 ? -4.832 1.183 22 1 96 180 MET A C 1
ATOM 1362 O O . MET A 1 180 ? -5.926 1.541 21.562 1 96 180 MET A O 1
ATOM 1366 N N . CYS A 1 181 ? -4.707 0.115 22.75 1 95.75 181 CYS A N 1
ATOM 1367 C CA . CYS A 1 181 ? -5.832 -0.749 23.109 1 95.75 181 CYS A CA 1
ATOM 1368 C C . CYS A 1 181 ? -6.848 -0.001 23.969 1 95.75 181 CYS A C 1
ATOM 1370 O O . CYS A 1 181 ? -8.055 -0.209 23.828 1 95.75 181 CYS A O 1
ATOM 1372 N N . LEU A 1 182 ? -6.371 0.762 24.859 1 95.25 182 LEU A N 1
ATOM 1373 C CA . LEU A 1 182 ? -7.258 1.553 25.703 1 95.25 182 LEU A CA 1
ATOM 1374 C C . LEU A 1 182 ? -8.109 2.498 24.859 1 95.25 182 LEU A C 1
ATOM 1376 O O . LEU A 1 182 ? -9.328 2.561 25.047 1 95.25 182 LEU A O 1
ATOM 1380 N N . VAL A 1 183 ? -7.473 3.264 23.969 1 92.19 183 VAL A N 1
ATOM 1381 C CA . VAL A 1 183 ? -8.195 4.207 23.125 1 92.19 183 VAL A CA 1
ATOM 1382 C C . VAL A 1 183 ? -9.188 3.449 22.234 1 92.19 183 VAL A C 1
ATOM 1384 O O . VAL A 1 183 ? -10.344 3.859 22.094 1 92.19 183 VAL A O 1
ATOM 1387 N N . LEU A 1 184 ? -8.742 2.344 21.688 1 92.19 184 LEU A N 1
ATOM 1388 C CA . LEU A 1 184 ? -9.602 1.527 20.844 1 92.19 184 LEU A CA 1
ATOM 1389 C C . LEU A 1 184 ? -10.797 1.004 21.641 1 92.19 184 LEU A C 1
ATOM 1391 O O . LEU A 1 184 ? -11.93 1.001 21.141 1 92.19 184 LEU A O 1
ATOM 1395 N N . ALA A 1 185 ? -10.555 0.516 22.781 1 92.69 185 ALA A N 1
ATOM 1396 C CA . ALA A 1 185 ? -11.617 -0.012 23.641 1 92.69 185 ALA A CA 1
ATOM 1397 C C . ALA A 1 185 ? -12.648 1.067 23.953 1 92.69 185 ALA A C 1
ATOM 1399 O O . ALA A 1 185 ? -13.852 0.801 23.969 1 92.69 185 ALA A O 1
ATOM 1400 N N . MET A 1 186 ? -12.188 2.225 24.234 1 89.5 186 MET A N 1
ATOM 1401 C CA . MET A 1 186 ? -13.102 3.322 24.531 1 89.5 186 MET A CA 1
ATOM 1402 C C . MET A 1 186 ? -13.961 3.656 23.312 1 89.5 186 MET A C 1
ATOM 1404 O O . MET A 1 186 ? -15.172 3.861 23.438 1 89.5 186 MET A O 1
ATOM 1408 N N . ILE A 1 187 ? -13.367 3.66 22.156 1 85.31 187 ILE A N 1
ATOM 1409 C CA . ILE A 1 187 ? -14.078 4.023 20.938 1 85.31 187 ILE A CA 1
ATOM 1410 C C . ILE A 1 187 ? -15.078 2.934 20.578 1 85.31 187 ILE A C 1
ATOM 1412 O O . ILE A 1 187 ? -16.203 3.229 20.156 1 85.31 187 ILE A O 1
ATOM 1416 N N . ILE A 1 188 ? -14.711 1.698 20.781 1 87.25 188 ILE A N 1
ATOM 1417 C CA . ILE A 1 188 ? -15.523 0.576 20.328 1 87.25 188 ILE A CA 1
ATOM 1418 C C . ILE A 1 188 ? -16.609 0.273 21.359 1 87.25 188 ILE A C 1
ATOM 1420 O O . ILE A 1 188 ? -17.766 0.048 21 1 87.25 188 ILE A O 1
ATOM 1424 N N . PHE A 1 189 ? -16.312 0.285 22.625 1 89.19 189 PHE A N 1
ATOM 1425 C CA . PHE A 1 189 ? -17.219 -0.28 23.625 1 89.19 189 PHE A CA 1
ATOM 1426 C C . PHE A 1 189 ? -18 0.82 24.328 1 89.19 189 PHE A C 1
ATOM 1428 O O . PHE A 1 189 ? -19.094 0.573 24.844 1 89.19 189 PHE A O 1
ATOM 1435 N N . LEU A 1 190 ? -17.484 1.998 24.391 1 86.62 190 LEU A N 1
ATOM 1436 C CA . LEU A 1 190 ? -18.172 3.033 25.156 1 86.62 190 LEU A CA 1
ATOM 1437 C C . LEU A 1 190 ? -19.109 3.83 24.266 1 86.62 190 LEU A C 1
ATOM 1439 O O . LEU A 1 190 ? -18.922 3.902 23.047 1 86.62 190 LEU A O 1
ATOM 1443 N N . PRO A 1 191 ? -20.141 4.328 24.891 1 83.56 191 PRO A N 1
ATOM 1444 C CA . PRO A 1 191 ? -21.047 5.195 24.125 1 83.56 191 PRO A CA 1
ATOM 1445 C C . PRO A 1 191 ? -20.359 6.438 23.578 1 83.56 191 PRO A C 1
ATOM 1447 O O . PRO A 1 191 ? -19.266 6.801 24.031 1 83.56 191 PRO A O 1
ATOM 1450 N N . GLN A 1 192 ? -20.953 7.012 22.641 1 77.06 192 GLN A N 1
ATOM 1451 C CA . GLN A 1 192 ? -20.391 8.117 21.891 1 77.06 192 GLN A CA 1
ATOM 1452 C C . GLN A 1 192 ? -20 9.273 22.797 1 77.06 192 GLN A C 1
ATOM 1454 O O . GLN A 1 192 ? -19.016 9.977 22.547 1 77.06 192 GLN A O 1
ATOM 1459 N N . ARG A 1 193 ? -20.703 9.438 23.953 1 75 193 ARG A N 1
ATOM 1460 C CA . ARG A 1 193 ? -20.453 10.547 24.875 1 75 193 ARG A CA 1
ATOM 1461 C C . ARG A 1 193 ? -19.078 10.414 25.516 1 75 193 ARG A C 1
ATOM 1463 O O . ARG A 1 193 ? -18.422 11.414 25.812 1 75 193 ARG A O 1
ATOM 1470 N N . PHE A 1 194 ? -18.625 9.234 25.641 1 81.38 194 PHE A N 1
ATOM 1471 C CA . PHE A 1 194 ? -17.328 9.008 26.281 1 81.38 194 PHE A CA 1
ATOM 1472 C C . PHE A 1 194 ? -16.266 8.711 25.234 1 81.38 194 PHE A C 1
ATOM 1474 O O . PHE A 1 194 ? -15.086 9.008 25.438 1 81.38 194 PHE A O 1
ATOM 1481 N N . ALA A 1 195 ? -16.688 8.188 24.094 1 79.81 195 ALA A N 1
ATOM 1482 C CA . ALA A 1 195 ? -15.766 7.766 23.047 1 79.81 195 ALA A CA 1
ATOM 1483 C C . ALA A 1 195 ? -15.055 8.969 22.422 1 79.81 195 ALA A C 1
ATOM 1485 O O . ALA A 1 195 ? -13.898 8.867 22.016 1 79.81 195 ALA A O 1
ATOM 1486 N N . ARG A 1 196 ? -15.711 10.07 22.562 1 72.81 196 ARG A N 1
ATOM 1487 C CA . ARG A 1 196 ? -15.141 11.273 21.938 1 72.81 196 ARG A CA 1
ATOM 1488 C C . ARG A 1 196 ? -13.898 11.734 22.688 1 72.81 196 ARG A C 1
ATOM 1490 O O . ARG A 1 196 ? -13.055 12.43 22.125 1 72.81 196 ARG A O 1
ATOM 1497 N N . TYR A 1 197 ? -13.695 11.281 23.922 1 78.5 197 TYR A N 1
ATOM 1498 C CA . TYR A 1 197 ? -12.555 11.68 24.719 1 78.5 197 TYR A CA 1
ATOM 1499 C C . TYR A 1 197 ? -11.484 10.594 24.734 1 78.5 197 TYR A C 1
ATOM 1501 O O . TYR A 1 197 ? -10.562 10.625 25.547 1 78.5 197 TYR A O 1
ATOM 1509 N N . GLY A 1 198 ? -11.641 9.656 23.906 1 82.38 198 GLY A N 1
ATOM 1510 C CA . GLY A 1 198 ? -10.703 8.539 23.875 1 82.38 198 GLY A CA 1
ATOM 1511 C C . GLY A 1 198 ? -9.273 8.969 23.625 1 82.38 198 GLY A C 1
ATOM 1512 O O . GLY A 1 198 ? -8.352 8.492 24.297 1 82.38 198 GLY A O 1
ATOM 1513 N N . LEU A 1 199 ? -9.078 9.844 22.781 1 81.81 199 LEU A N 1
ATOM 1514 C CA . LEU A 1 199 ? -7.738 10.305 22.438 1 81.81 199 LEU A CA 1
ATOM 1515 C C . LEU A 1 199 ? -7.109 11.047 23.609 1 81.81 199 LEU A C 1
ATOM 1517 O O . LEU A 1 199 ? -5.914 10.898 23.891 1 81.81 199 LEU A O 1
ATOM 1521 N N . LEU A 1 200 ? -7.93 11.883 24.25 1 82.25 200 LEU A N 1
ATOM 1522 C CA . LEU A 1 200 ? -7.449 12.648 25.391 1 82.25 200 LEU A CA 1
ATOM 1523 C C . LEU A 1 200 ? -7.078 11.727 26.547 1 82.25 200 LEU A C 1
ATOM 1525 O O . LEU A 1 200 ? -6 11.852 27.125 1 82.25 200 LEU A O 1
ATOM 1529 N N . VAL A 1 201 ? -7.973 10.82 26.844 1 88.62 201 VAL A N 1
ATOM 1530 C CA . VAL A 1 201 ? -7.746 9.883 27.938 1 88.62 201 VAL A CA 1
ATOM 1531 C C . VAL A 1 201 ? -6.52 9.023 27.641 1 88.62 201 VAL A C 1
ATOM 1533 O O . VAL A 1 201 ? -5.707 8.766 28.531 1 88.62 201 VAL A O 1
ATOM 1536 N N . GLY A 1 202 ? -6.43 8.648 26.391 1 90.75 202 GLY A N 1
ATOM 1537 C CA . GLY A 1 202 ? -5.277 7.852 26 1 90.75 202 GLY A CA 1
ATOM 1538 C C . GLY A 1 202 ? -3.959 8.586 26.172 1 90.75 202 GLY A C 1
ATOM 1539 O O . GLY A 1 202 ? -2.979 8.016 26.641 1 90.75 202 GLY A O 1
ATOM 1540 N N . THR A 1 203 ? -3.904 9.805 25.859 1 88.62 203 THR A N 1
ATOM 1541 C CA . THR A 1 203 ? -2.68 10.594 25.938 1 88.62 203 THR A CA 1
ATOM 1542 C C . THR A 1 203 ? -2.289 10.844 27.391 1 88.62 203 THR A C 1
ATOM 1544 O O . THR A 1 203 ? -1.131 10.656 27.766 1 88.62 203 THR A O 1
ATOM 1547 N N . ILE A 1 204 ? -3.23 11.211 28.172 1 89.62 204 ILE A N 1
ATOM 1548 C CA . ILE A 1 204 ? -2.945 11.531 29.562 1 89.62 204 ILE A CA 1
ATOM 1549 C C . ILE A 1 204 ? -2.549 10.266 30.328 1 89.62 204 ILE A C 1
ATOM 1551 O O . ILE A 1 204 ? -1.558 10.258 31.062 1 89.62 204 ILE A O 1
ATOM 1555 N N . THR A 1 205 ? -3.334 9.242 30.125 1 94.19 205 THR A N 1
ATOM 1556 C CA . THR A 1 205 ? -3.043 7.984 30.812 1 94.19 205 THR A CA 1
ATOM 1557 C C . THR A 1 205 ? -1.698 7.422 30.359 1 94.19 205 THR A C 1
ATOM 1559 O O . THR A 1 205 ? -0.922 6.922 31.188 1 94.19 205 THR A O 1
ATOM 1562 N N . GLY A 1 206 ? -1.477 7.461 29.047 1 93.44 206 GLY A N 1
ATOM 1563 C CA . GLY A 1 206 ? -0.191 7 28.547 1 93.44 206 GLY A CA 1
ATOM 1564 C C . GLY A 1 206 ? 0.979 7.805 29.078 1 93.44 206 GLY A C 1
ATOM 1565 O O . GLY A 1 206 ? 2.018 7.242 29.438 1 93.44 206 GLY A O 1
ATOM 1566 N N . TRP A 1 207 ? 0.831 9.078 29.156 1 90.69 207 TRP A N 1
ATOM 1567 C CA . TRP A 1 207 ? 1.855 9.984 29.672 1 90.69 207 TRP A CA 1
ATOM 1568 C C . TRP A 1 207 ? 2.141 9.711 31.141 1 90.69 207 TRP A C 1
ATOM 1570 O O . TRP A 1 207 ? 3.301 9.633 31.562 1 90.69 207 TRP A O 1
ATOM 1580 N N . LEU A 1 208 ? 1.097 9.492 31.891 1 92.12 208 LEU A N 1
ATOM 1581 C CA . LEU A 1 208 ? 1.241 9.219 33.312 1 92.12 208 LEU A CA 1
ATOM 1582 C C . LEU A 1 208 ? 1.906 7.863 33.531 1 92.12 208 LEU A C 1
ATOM 1584 O O . LEU A 1 208 ? 2.805 7.742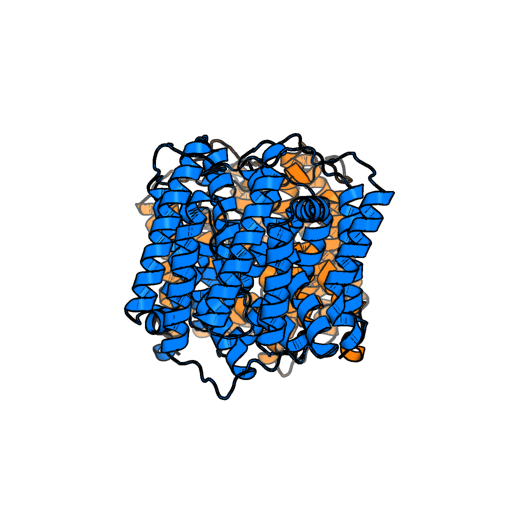 34.375 1 92.12 208 LEU A O 1
ATOM 1588 N N . LEU A 1 209 ? 1.486 6.961 32.812 1 93.75 209 LEU A N 1
ATOM 1589 C CA . LEU A 1 209 ? 2.074 5.633 32.938 1 93.75 209 LEU A CA 1
ATOM 1590 C C . LEU A 1 209 ? 3.543 5.645 32.531 1 93.75 209 LEU A C 1
ATOM 1592 O O . LEU A 1 209 ? 4.363 4.945 33.125 1 93.75 209 LEU A O 1
ATOM 1596 N N . TRP A 1 210 ? 3.793 6.332 31.469 1 91.12 210 TRP A N 1
ATOM 1597 C CA . TRP A 1 210 ? 5.18 6.457 31.016 1 91.12 210 TRP A CA 1
ATOM 1598 C C . TRP A 1 210 ? 6.047 7.066 32.125 1 91.12 210 TRP A C 1
ATOM 1600 O O . TRP A 1 210 ? 7.176 6.621 32.344 1 91.12 210 TRP A O 1
ATOM 1610 N N . TYR A 1 211 ? 5.574 8.086 32.75 1 87.06 211 TYR A N 1
ATOM 1611 C CA . TYR A 1 211 ? 6.297 8.789 33.812 1 87.06 211 TYR A CA 1
ATOM 1612 C C . TYR A 1 211 ? 6.602 7.852 34.969 1 87.06 211 TYR A C 1
ATOM 1614 O O . TYR A 1 211 ? 7.688 7.906 35.562 1 87.06 211 TYR A O 1
ATOM 1622 N N . PHE A 1 212 ? 5.719 6.922 35.312 1 89.56 212 PHE A N 1
ATOM 1623 C CA . PHE A 1 212 ? 5.891 6.016 36.438 1 89.56 212 PHE A CA 1
ATOM 1624 C C . PHE A 1 212 ? 6.758 4.824 36.031 1 89.56 212 PHE A C 1
ATOM 1626 O O . PHE A 1 212 ? 7.562 4.348 36.844 1 89.56 212 PHE A O 1
ATOM 1633 N N . CYS A 1 213 ? 6.668 4.434 34.812 1 88.94 213 CYS A N 1
ATOM 1634 C CA . CYS A 1 213 ? 7.367 3.225 34.375 1 88.94 213 CYS A CA 1
ATOM 1635 C C . CYS A 1 213 ? 8.781 3.545 33.906 1 88.94 213 CYS A C 1
ATOM 1637 O O . CYS A 1 213 ? 9.688 2.73 34.062 1 88.94 213 CYS A O 1
ATOM 1639 N N . PHE A 1 214 ? 8.922 4.59 33.219 1 87.19 214 PHE A N 1
ATOM 1640 C CA . PHE A 1 214 ? 10.211 4.953 32.625 1 87.19 214 PHE A CA 1
ATOM 1641 C C . PHE A 1 214 ? 10.672 6.316 33.125 1 87.19 214 PHE A C 1
ATOM 1643 O O . PHE A 1 214 ? 10.625 7.309 32.406 1 87.19 214 PHE A O 1
ATOM 1650 N N . PRO A 1 215 ? 11.055 6.379 34.281 1 70.25 215 PRO A N 1
ATOM 1651 C CA . PRO A 1 215 ? 11.398 7.668 34.875 1 70.25 215 PRO A CA 1
ATOM 1652 C C . PRO A 1 215 ? 12.57 8.352 34.188 1 70.25 215 PRO A C 1
ATOM 1654 O O . PRO A 1 215 ? 12.977 9.445 34.562 1 70.25 215 PRO A O 1
ATOM 1657 N N . SER A 1 216 ? 12.867 7.988 32.875 1 60.94 216 SER A N 1
ATOM 1658 C CA . SER A 1 216 ? 14.078 8.633 32.375 1 60.94 216 SER A CA 1
ATOM 1659 C C . SER A 1 216 ? 13.891 10.133 32.25 1 60.94 216 SER A C 1
ATOM 1661 O O . SER A 1 216 ? 12.766 10.609 32.062 1 60.94 216 SER A O 1
ATOM 1663 N N . SER A 1 217 ? 15.008 10.961 32.562 1 51.25 217 SER A N 1
ATOM 1664 C CA . SER A 1 217 ? 15.406 12.359 32.75 1 51.25 217 SER A CA 1
ATOM 1665 C C . SER A 1 217 ? 15.094 13.188 31.5 1 51.25 217 SER A C 1
ATOM 1667 O O . SER A 1 217 ? 16 13.594 30.766 1 51.25 217 SER A O 1
ATOM 1669 N N . HIS A 1 218 ? 14.227 12.883 30.703 1 53.12 218 HIS A N 1
ATOM 1670 C CA . HIS A 1 218 ? 14.43 13.688 29.5 1 53.12 218 HIS A CA 1
ATOM 1671 C C . HIS A 1 218 ? 14.062 15.148 29.75 1 53.12 218 HIS A C 1
ATOM 1673 O O . HIS A 1 218 ? 12.891 15.516 29.672 1 53.12 218 HIS A O 1
ATOM 1679 N N . SER A 1 219 ? 14.641 15.742 30.891 1 54.53 219 SER A N 1
ATOM 1680 C CA . SER A 1 219 ? 14.477 17.188 31 1 54.53 219 SER A CA 1
ATOM 1681 C C . SER A 1 219 ? 14.961 17.891 29.734 1 54.53 219 SER A C 1
ATOM 1683 O O . SER A 1 219 ? 16.094 17.703 29.297 1 54.53 219 SER A O 1
ATOM 1685 N N . LEU A 1 220 ? 14.062 18.156 28.859 1 59.16 220 LEU A N 1
ATOM 1686 C CA . LEU A 1 220 ? 14.422 19 27.734 1 59.16 220 LEU A CA 1
ATOM 1687 C C . LEU A 1 220 ? 14.969 20.344 28.203 1 59.16 220 LEU A C 1
ATOM 1689 O O . LEU A 1 220 ? 14.219 21.188 28.719 1 59.16 220 LEU A O 1
ATOM 1693 N N . SER A 1 221 ? 16.219 20.422 28.859 1 56.5 221 SER A N 1
ATOM 1694 C CA . SER A 1 221 ? 16.797 21.641 29.406 1 56.5 221 SER A CA 1
ATOM 1695 C C . SER A 1 221 ? 17.172 22.625 28.297 1 56.5 221 SER A C 1
ATOM 1697 O O . SER A 1 221 ? 17.656 23.719 28.578 1 56.5 221 SER A O 1
ATOM 1699 N N . GLY A 1 222 ? 16.766 22.359 27.156 1 58.19 222 GLY A N 1
ATOM 1700 C CA . GLY A 1 222 ? 17.438 23.234 26.203 1 58.19 222 GLY A CA 1
ATOM 1701 C C . GLY A 1 222 ? 16.781 24.609 26.094 1 58.19 222 GLY A C 1
ATOM 1702 O O . GLY A 1 222 ? 15.609 24.766 26.438 1 58.19 222 GLY A O 1
ATOM 1703 N N . GLU A 1 223 ? 17.672 25.703 26.203 1 64.81 223 GLU A N 1
ATOM 1704 C CA . GLU A 1 223 ? 17.266 27.078 25.938 1 64.81 223 GLU A CA 1
ATOM 1705 C C . GLU A 1 223 ? 16.672 27.203 24.531 1 64.81 223 GLU A C 1
ATOM 1707 O O . GLU A 1 223 ? 17.047 26.469 23.625 1 64.81 223 GLU A O 1
ATOM 1712 N N . LEU A 1 224 ? 15.57 27.891 24.516 1 67.75 224 LEU A N 1
ATOM 1713 C CA . LEU A 1 224 ? 14.922 28.203 23.25 1 67.75 224 LEU A CA 1
ATOM 1714 C C . LEU A 1 224 ? 15.844 29.031 22.359 1 67.75 224 LEU A C 1
ATOM 1716 O O . LEU A 1 224 ? 16.359 30.062 22.781 1 67.75 224 LEU A O 1
ATOM 1720 N N . HIS A 1 225 ? 16.406 28.406 21.359 1 75.5 225 HIS A N 1
ATOM 1721 C CA . HIS A 1 225 ? 17.172 29.156 20.375 1 75.5 225 HIS A CA 1
ATOM 1722 C C . HIS A 1 225 ? 16.406 29.266 19.047 1 75.5 225 HIS A C 1
ATOM 1724 O O . HIS A 1 225 ? 16.094 28.25 18.422 1 75.5 225 HIS A O 1
ATOM 1730 N N . TRP A 1 226 ? 15.977 30.469 18.828 1 79.75 226 TRP A N 1
ATOM 1731 C CA . TRP A 1 226 ? 15.305 30.719 17.562 1 79.75 226 TRP A CA 1
ATOM 1732 C C . TRP A 1 226 ? 16.281 30.578 16.391 1 79.75 226 TRP A C 1
ATOM 1734 O O . TRP A 1 226 ? 17.328 31.234 16.375 1 79.75 226 TRP A O 1
ATOM 1744 N N . GLN A 1 227 ? 16.172 29.609 15.648 1 84.31 227 GLN A N 1
ATOM 1745 C CA . GLN A 1 227 ? 17.047 29.375 14.5 1 84.31 227 GLN A CA 1
ATOM 1746 C C . GLN A 1 227 ? 16.234 29.312 13.211 1 84.31 227 GLN A C 1
ATOM 1748 O O . GLN A 1 227 ? 15.141 28.734 13.18 1 84.31 227 GLN A O 1
ATOM 1753 N N . TRP A 1 228 ? 16.812 30.094 12.211 1 86.75 228 TRP A N 1
ATOM 1754 C CA . TRP A 1 228 ? 16.234 30.016 10.875 1 86.75 228 TRP A CA 1
ATOM 1755 C C . TRP A 1 228 ? 16.734 28.766 10.148 1 86.75 228 TRP A C 1
ATOM 1757 O O . TRP A 1 228 ? 17.906 28.406 10.258 1 86.75 228 TRP A O 1
ATOM 1767 N N . PHE A 1 229 ? 15.883 28.109 9.508 1 90.25 229 PHE A N 1
ATOM 1768 C CA . PHE A 1 229 ? 16.188 26.906 8.75 1 90.25 229 PHE A CA 1
ATOM 1769 C C . PHE A 1 229 ? 16.875 25.859 9.633 1 90.25 229 PHE A C 1
ATOM 1771 O O . PHE A 1 229 ? 17.984 25.438 9.344 1 90.25 229 PHE A O 1
ATOM 1778 N N . PRO A 1 230 ? 16.203 25.469 10.547 1 88.06 230 PRO A N 1
ATOM 1779 C CA . PRO A 1 230 ? 16.797 24.547 11.523 1 88.06 230 PRO A CA 1
ATOM 1780 C C . PRO A 1 230 ? 17.203 23.219 10.906 1 88.06 230 PRO A C 1
ATOM 1782 O O . PRO A 1 230 ? 18.062 22.516 11.461 1 88.06 230 PRO A O 1
ATOM 1785 N N . LEU A 1 231 ? 16.672 22.766 9.773 1 89 231 LEU A N 1
ATOM 1786 C CA . LEU A 1 231 ? 17.016 21.484 9.164 1 89 231 LEU A CA 1
ATOM 1787 C C . LEU A 1 231 ? 18.312 21.609 8.359 1 89 231 LEU A C 1
ATOM 1789 O O . LEU A 1 231 ? 18.938 20.594 8.055 1 89 231 LEU A O 1
ATOM 1793 N N . GLY A 1 232 ? 18.625 22.812 7.902 1 86.44 232 GLY A N 1
ATOM 1794 C CA . GLY A 1 232 ? 19.812 23.047 7.09 1 86.44 232 GLY A CA 1
ATOM 1795 C C . GLY A 1 232 ? 19.594 24.109 6.02 1 86.44 232 GLY A C 1
ATOM 1796 O O . GLY A 1 232 ? 18.469 24.375 5.613 1 86.44 232 GLY A O 1
ATOM 1797 N N . SER A 1 233 ? 20.781 24.734 5.738 1 85.62 233 SER A N 1
ATOM 1798 C CA . SER A 1 233 ? 20.734 25.75 4.691 1 85.62 233 SER A CA 1
ATOM 1799 C C . SER A 1 233 ? 22.062 25.812 3.936 1 85.62 233 SER A C 1
ATOM 1801 O O . SER A 1 233 ? 23.078 25.297 4.402 1 85.62 233 SER A O 1
ATOM 1803 N N . GLY A 1 234 ? 21.875 26.266 2.721 1 86.12 234 GLY A N 1
ATOM 1804 C CA . GLY A 1 234 ? 23.078 26.562 1.952 1 86.12 234 GLY A CA 1
ATOM 1805 C C . GLY A 1 234 ? 23.672 25.344 1.273 1 86.12 234 GLY A C 1
ATOM 1806 O O . GLY A 1 234 ? 24.859 25.312 0.97 1 86.12 234 GLY A O 1
ATOM 1807 N N . GLY A 1 235 ? 22.938 24.359 1.183 1 91.06 235 GLY A N 1
ATOM 1808 C CA . GLY A 1 235 ? 23.422 23.172 0.506 1 91.06 235 GLY A CA 1
ATOM 1809 C C . GLY A 1 235 ? 23.203 23.203 -0.993 1 91.06 235 GLY A C 1
ATOM 1810 O O . GLY A 1 235 ? 22.594 24.141 -1.518 1 91.06 235 GLY A O 1
ATOM 1811 N N . ALA A 1 236 ? 23.766 22.219 -1.618 1 93.25 236 ALA A N 1
ATOM 1812 C CA . ALA A 1 236 ? 23.578 22.078 -3.062 1 93.25 236 ALA A CA 1
ATOM 1813 C C . ALA A 1 236 ? 22.156 21.672 -3.402 1 93.25 236 ALA A C 1
ATOM 1815 O O . ALA A 1 236 ? 21.547 20.875 -2.682 1 93.25 236 ALA A O 1
ATOM 1816 N N . LEU A 1 237 ? 21.719 22.203 -4.496 1 93.75 237 LEU A N 1
ATOM 1817 C CA . LEU A 1 237 ? 20.328 21.953 -4.906 1 93.75 237 LEU A CA 1
ATOM 1818 C C . LEU A 1 237 ? 20.234 20.688 -5.758 1 93.75 237 LEU A C 1
ATOM 1820 O O . LEU A 1 237 ? 21.031 20.5 -6.68 1 93.75 237 LEU A O 1
ATOM 1824 N N . SER A 1 238 ? 19.391 19.844 -5.387 1 93.31 238 SER A N 1
ATOM 1825 C CA . SER A 1 238 ? 19.094 18.625 -6.133 1 93.31 238 SER A CA 1
ATOM 1826 C C . SER A 1 238 ? 17.781 18.766 -6.906 1 93.31 238 SER A C 1
ATOM 1828 O O . SER A 1 238 ? 16.703 18.828 -6.305 1 93.31 238 SER A O 1
ATOM 1830 N N . PRO A 1 239 ? 17.797 18.781 -8.195 1 93.62 239 PRO A N 1
ATOM 1831 C CA . PRO A 1 239 ? 16.578 18.953 -8.992 1 93.62 239 PRO A CA 1
ATOM 1832 C C . PRO A 1 239 ? 15.539 17.875 -8.742 1 93.62 239 PRO A C 1
ATOM 1834 O O . PRO A 1 239 ? 14.336 18.125 -8.82 1 93.62 239 PRO A O 1
ATOM 1837 N N . GLY A 1 240 ? 15.992 16.672 -8.477 1 92.88 240 GLY A N 1
ATOM 1838 C CA . GLY A 1 240 ? 15.062 15.594 -8.211 1 92.88 240 GLY A CA 1
ATOM 1839 C C . GLY A 1 240 ? 14.227 15.82 -6.961 1 92.88 240 GLY A C 1
ATOM 1840 O O . GLY A 1 240 ? 13.023 15.562 -6.957 1 92.88 240 GLY A O 1
ATOM 1841 N N . ILE A 1 241 ? 14.906 16.297 -5.938 1 94.12 241 ILE A N 1
ATOM 1842 C CA . ILE A 1 241 ? 14.211 16.562 -4.68 1 94.12 241 ILE A CA 1
ATOM 1843 C C . ILE A 1 241 ? 13.242 17.719 -4.859 1 94.12 241 ILE A C 1
ATOM 1845 O O . ILE A 1 241 ? 12.102 17.672 -4.398 1 94.12 241 ILE A O 1
ATOM 1849 N N . ILE A 1 242 ? 13.641 18.656 -5.645 1 96.25 242 ILE A N 1
ATOM 1850 C CA . ILE A 1 242 ? 12.82 19.844 -5.879 1 96.25 242 ILE A CA 1
ATOM 1851 C C . ILE A 1 242 ? 11.586 19.469 -6.691 1 96.25 242 ILE A C 1
ATOM 1853 O O . ILE A 1 242 ? 10.461 19.859 -6.348 1 96.25 242 ILE A O 1
ATOM 1857 N N . LEU A 1 243 ? 11.773 18.766 -7.66 1 95.56 243 LEU A N 1
ATOM 1858 C CA . LEU A 1 243 ? 10.672 18.328 -8.508 1 95.56 243 LEU A CA 1
ATOM 1859 C C . LEU A 1 243 ? 9.664 17.5 -7.715 1 95.56 243 LEU A C 1
ATOM 1861 O O . LEU A 1 243 ? 8.453 17.688 -7.855 1 95.56 243 LEU A O 1
ATOM 1865 N N . THR A 1 244 ? 10.156 16.609 -6.961 1 94.38 244 THR A N 1
ATOM 1866 C CA . THR A 1 244 ? 9.289 15.758 -6.16 1 94.38 244 THR A CA 1
ATOM 1867 C C . THR A 1 244 ? 8.492 16.594 -5.16 1 94.38 244 THR A C 1
ATOM 1869 O O . THR A 1 244 ? 7.312 16.312 -4.918 1 94.38 244 THR A O 1
ATOM 1872 N N . ALA A 1 245 ? 9.164 17.594 -4.574 1 95 245 ALA A N 1
ATOM 1873 C CA . ALA A 1 245 ? 8.477 18.484 -3.637 1 95 245 ALA A CA 1
ATOM 1874 C C . ALA A 1 245 ? 7.375 19.266 -4.336 1 95 245 ALA A C 1
ATOM 1876 O O . ALA A 1 245 ? 6.289 19.469 -3.785 1 95 245 ALA A O 1
ATOM 1877 N N . VAL A 1 246 ? 7.602 19.641 -5.527 1 95.25 246 VAL A N 1
ATOM 1878 C CA . VAL A 1 246 ? 6.617 20.391 -6.293 1 95.25 246 VAL A CA 1
ATOM 1879 C C . VAL A 1 246 ? 5.43 19.5 -6.637 1 95.25 246 VAL A C 1
ATOM 1881 O O . VAL A 1 246 ? 4.273 19.906 -6.496 1 95.25 246 VAL A O 1
ATOM 1884 N N . ILE A 1 247 ? 5.699 18.344 -7.008 1 93.44 247 ILE A N 1
ATOM 1885 C CA . ILE A 1 247 ? 4.648 17.391 -7.332 1 93.44 247 ILE A CA 1
ATOM 1886 C C . ILE A 1 247 ? 3.83 17.078 -6.082 1 93.44 247 ILE A C 1
ATOM 1888 O O . ILE A 1 247 ? 2.605 16.953 -6.148 1 93.44 247 ILE A O 1
ATOM 1892 N N . THR A 1 248 ? 4.527 16.922 -4.992 1 93.94 248 THR A N 1
ATOM 1893 C CA . THR A 1 248 ? 3.852 16.688 -3.725 1 93.94 248 THR A CA 1
ATOM 1894 C C . THR A 1 248 ? 2.855 17.797 -3.418 1 93.94 248 THR A C 1
ATOM 1896 O O . THR A 1 248 ? 1.735 17.531 -2.977 1 93.94 248 THR A O 1
ATOM 1899 N N . GLY A 1 249 ? 3.289 19.062 -3.646 1 92.69 249 GLY A N 1
ATOM 1900 C CA . GLY A 1 249 ? 2.406 20.188 -3.432 1 92.69 249 GLY A CA 1
ATOM 1901 C C . GLY A 1 249 ? 1.176 20.172 -4.32 1 92.69 249 GLY A C 1
ATOM 1902 O O . GLY A 1 249 ? 0.077 20.5 -3.877 1 92.69 249 GLY A O 1
ATOM 1903 N N . LEU A 1 250 ? 1.328 19.672 -5.527 1 89.31 250 LEU A N 1
ATOM 1904 C CA . LEU A 1 250 ? 0.211 19.594 -6.465 1 89.31 250 LEU A CA 1
ATOM 1905 C C . LEU A 1 250 ? -0.778 18.516 -6.039 1 89.31 250 LEU A C 1
ATOM 1907 O O . LEU A 1 250 ? -1.992 18.719 -6.129 1 89.31 250 LEU A O 1
ATOM 1911 N N . VAL A 1 251 ? -0.212 17.453 -5.578 1 88.19 251 VAL A N 1
ATOM 1912 C CA . VAL A 1 251 ? -1.052 16.344 -5.137 1 88.19 251 VAL A CA 1
ATOM 1913 C C . VAL A 1 251 ? -1.758 16.719 -3.834 1 88.19 251 VAL A C 1
ATOM 1915 O O . VAL A 1 251 ? -2.889 16.281 -3.59 1 88.19 251 VAL A O 1
ATOM 1918 N N . ASN A 1 252 ? -1.135 17.531 -3.043 1 89.19 252 ASN A N 1
ATOM 1919 C CA . ASN A 1 252 ? -1.685 17.953 -1.76 1 89.19 252 ASN A CA 1
ATOM 1920 C C . ASN A 1 252 ? -2.975 18.75 -1.938 1 89.19 252 ASN A C 1
ATOM 1922 O O . ASN A 1 252 ? -3.76 18.891 -0.999 1 89.19 252 ASN A O 1
ATOM 1926 N N . ILE A 1 253 ? -3.234 19.219 -3.16 1 80.75 253 ILE A N 1
ATOM 1927 C CA . ILE A 1 253 ? -4.457 19.938 -3.482 1 80.75 253 ILE A CA 1
ATOM 1928 C C . ILE A 1 253 ? -5.664 19.016 -3.309 1 80.75 253 ILE A C 1
ATOM 1930 O O . ILE A 1 253 ? -6.746 19.469 -2.92 1 80.75 253 ILE A O 1
ATOM 1934 N N . SER A 1 254 ? -5.402 17.781 -3.488 1 78.25 254 SER A N 1
ATOM 1935 C CA . SER A 1 254 ? -6.465 16.797 -3.338 1 78.25 254 SER A CA 1
ATOM 1936 C C . SER A 1 254 ? -6.969 16.734 -1.9 1 78.25 254 SER A C 1
ATOM 1938 O O . SER A 1 254 ? -8.156 16.484 -1.662 1 78.25 254 SER A O 1
ATOM 1940 N N . ASN A 1 255 ? -6.09 16.953 -0.925 1 81.06 255 ASN A N 1
ATOM 1941 C CA . ASN A 1 255 ? -6.488 16.969 0.478 1 81.06 255 ASN A CA 1
ATOM 1942 C C . ASN A 1 255 ? -7.457 18.109 0.772 1 81.06 255 ASN A C 1
ATOM 1944 O O . ASN A 1 255 ? -8.375 17.969 1.575 1 81.06 255 ASN A O 1
ATOM 1948 N N . THR A 1 256 ? -7.164 19.203 0.143 1 82.31 256 THR A N 1
ATOM 1949 C CA . THR A 1 256 ? -8.039 20.359 0.32 1 82.31 256 THR A CA 1
ATOM 1950 C C . THR A 1 256 ? -9.43 20.078 -0.242 1 82.31 256 THR A C 1
ATOM 1952 O O . THR A 1 256 ? -10.438 20.375 0.403 1 82.31 256 THR A O 1
ATOM 1955 N N . TYR A 1 257 ? -9.414 19.453 -1.318 1 78.06 257 TYR A N 1
ATOM 1956 C CA . TYR A 1 257 ? -10.688 19.109 -1.941 1 78.06 257 TYR A CA 1
ATOM 1957 C C . TYR A 1 257 ? -11.453 18.094 -1.095 1 78.06 257 TYR A C 1
ATOM 1959 O O . TYR A 1 257 ? -12.648 18.25 -0.848 1 78.06 257 TYR A O 1
ATOM 1967 N N . GLY A 1 258 ? -10.805 17.125 -0.708 1 76.31 258 GLY A N 1
ATOM 1968 C CA . GLY A 1 258 ? -11.445 16.109 0.1 1 76.31 258 GLY A CA 1
ATOM 1969 C C . GLY A 1 258 ? -11.977 16.625 1.42 1 76.31 258 GLY A C 1
ATOM 1970 O O . GLY A 1 258 ? -13.062 16.234 1.857 1 76.31 258 GLY A O 1
ATOM 1971 N N . ALA A 1 259 ? -11.25 17.453 2.064 1 82.88 259 ALA A N 1
ATOM 1972 C CA . ALA A 1 259 ? -11.641 17.984 3.367 1 82.88 259 ALA A CA 1
ATOM 1973 C C . ALA A 1 259 ? -12.852 18.922 3.236 1 82.88 259 ALA A C 1
ATOM 1975 O O . ALA A 1 259 ? -13.797 18.828 4.02 1 82.88 259 ALA A O 1
ATOM 1976 N N . ILE A 1 260 ? -12.891 19.781 2.207 1 82.62 260 ILE A N 1
ATOM 1977 C CA . ILE A 1 260 ? -13.977 20.734 2.035 1 82.62 260 ILE A CA 1
ATOM 1978 C C . ILE A 1 260 ? -15.227 20.016 1.548 1 82.62 260 ILE A C 1
ATOM 1980 O O . ILE A 1 260 ? -16.328 20.234 2.084 1 82.62 260 ILE A O 1
ATOM 1984 N N . ARG A 1 261 ? -15.031 19.172 0.651 1 76.5 261 ARG A N 1
ATOM 1985 C CA . ARG A 1 261 ? -16.172 18.422 0.143 1 76.5 261 ARG A CA 1
ATOM 1986 C C . ARG A 1 261 ? -16.734 17.484 1.217 1 76.5 261 ARG A C 1
ATOM 1988 O O . ARG A 1 261 ? -17.953 17.297 1.293 1 76.5 261 ARG A O 1
ATOM 1995 N N . GLY A 1 262 ? -15.945 16.922 1.913 1 74.31 262 GLY A N 1
ATOM 1996 C CA . GLY A 1 262 ? -16.391 16.016 2.965 1 74.31 262 GLY A CA 1
ATOM 1997 C C . GLY A 1 262 ? -17.172 16.719 4.062 1 74.31 262 GLY A C 1
ATOM 1998 O O . GLY A 1 262 ? -17.969 16.094 4.75 1 74.31 262 GLY A O 1
ATOM 1999 N N . THR A 1 263 ? -16.969 17.984 4.262 1 79.88 263 THR A N 1
ATOM 2000 C CA . THR A 1 263 ? -17.641 18.719 5.336 1 79.88 263 THR A CA 1
ATOM 2001 C C . THR A 1 263 ? -18.906 19.406 4.812 1 79.88 263 THR A C 1
ATOM 2003 O O . THR A 1 263 ? -19.609 20.062 5.574 1 79.88 263 THR A O 1
ATOM 2006 N N . ASP A 1 264 ? -19.203 19.172 3.494 1 78.62 264 ASP A N 1
ATOM 2007 C CA . ASP A 1 264 ? -20.375 19.797 2.902 1 78.62 264 ASP A CA 1
ATOM 2008 C C . ASP A 1 264 ? -21.656 19.328 3.6 1 78.62 264 ASP A C 1
ATOM 2010 O O . ASP A 1 264 ? -22.625 20.078 3.693 1 78.62 264 ASP A O 1
ATOM 2014 N N . VAL A 1 265 ? -21.641 18.203 4.059 1 75.88 265 VAL A N 1
ATOM 2015 C CA . VAL A 1 265 ? -22.812 17.625 4.688 1 75.88 265 VAL A CA 1
ATOM 2016 C C . VAL A 1 265 ? -23.156 18.391 5.969 1 75.88 265 VAL A C 1
ATOM 2018 O O . VAL A 1 265 ? -24.312 18.453 6.371 1 75.88 265 VAL A O 1
ATOM 2021 N N . PHE A 1 266 ? -22.156 18.969 6.633 1 80.81 266 PHE A N 1
ATOM 2022 C CA . PHE A 1 266 ? -22.359 19.688 7.895 1 80.81 266 PHE A CA 1
ATOM 2023 C C . PHE A 1 266 ? -22.734 21.141 7.645 1 80.81 266 PHE A C 1
ATOM 2025 O O . PHE A 1 266 ? -23.234 21.828 8.547 1 80.81 266 PHE A O 1
ATOM 2032 N N . TYR A 1 267 ? -22.5 21.516 6.344 1 83.06 267 TYR A N 1
ATOM 2033 C CA . TYR A 1 267 ? -22.766 22.906 5.977 1 83.06 267 TYR A CA 1
ATOM 2034 C C . TYR A 1 267 ? -23.625 22.984 4.727 1 83.06 267 TYR A C 1
ATOM 2036 O O . TYR A 1 267 ? -23.219 23.562 3.719 1 83.06 267 TYR A O 1
ATOM 2044 N N . PRO A 1 268 ? -24.766 22.531 4.777 1 75.62 268 PRO A N 1
ATOM 2045 C CA . PRO A 1 268 ? -25.625 22.469 3.596 1 75.62 268 PRO A CA 1
ATOM 2046 C C . PRO A 1 268 ? -25.891 23.844 2.979 1 75.62 268 PRO A C 1
ATOM 2048 O O . PRO A 1 268 ? -26.109 23.938 1.77 1 75.62 268 PRO A O 1
ATOM 2051 N N . GLN A 1 269 ? -25.844 24.766 3.766 1 74.75 269 GLN A N 1
ATOM 2052 C CA . GLN A 1 269 ? -26.203 26.094 3.275 1 74.75 269 GLN A CA 1
ATOM 2053 C C . GLN A 1 269 ? -25.016 26.766 2.584 1 74.75 269 GLN A C 1
ATOM 2055 O O . GLN A 1 269 ? -25.188 27.734 1.852 1 74.75 269 GLN A O 1
ATOM 2060 N N . GLN A 1 270 ? -23.828 26.297 2.879 1 71.75 270 GLN A N 1
ATOM 2061 C CA . GLN A 1 270 ? -22.641 26.938 2.342 1 71.75 270 GLN A CA 1
ATOM 2062 C C . GLN A 1 270 ? -22.156 26.234 1.069 1 71.75 270 GLN A C 1
ATOM 2064 O O . GLN A 1 270 ? -21.344 26.781 0.32 1 71.75 270 GLN A O 1
ATOM 2069 N N . GLY A 1 271 ? -22.875 25.547 0.366 1 59.59 271 GLY A N 1
ATOM 2070 C CA . GLY A 1 271 ? -22.484 24.766 -0.796 1 59.59 271 GLY A CA 1
ATOM 2071 C C . GLY A 1 271 ? -20.984 24.719 -1.017 1 59.59 271 GLY A C 1
ATOM 2072 O O . GLY A 1 271 ? -20.219 25.266 -0.232 1 59.59 271 GLY A O 1
ATOM 2073 N N . ALA A 1 272 ? -20.453 23.844 -1.744 1 59.69 272 ALA A N 1
ATOM 2074 C CA . ALA A 1 272 ? -19.062 23.734 -2.189 1 59.69 272 ALA A CA 1
ATOM 2075 C C . ALA A 1 272 ? -18.766 24.75 -3.291 1 59.69 272 ALA A C 1
ATOM 2077 O O . ALA A 1 272 ? -18.828 24.422 -4.477 1 59.69 272 ALA A O 1
ATOM 2078 N N . GLY A 1 273 ? -18.719 25.984 -2.98 1 64.81 273 GLY A N 1
ATOM 2079 C CA . GLY A 1 273 ? -18.5 26.984 -4.004 1 64.81 273 GLY A CA 1
ATOM 2080 C C . GLY A 1 273 ? -17.031 27.156 -4.371 1 64.81 273 GLY A C 1
ATOM 2081 O O . GLY A 1 273 ? -16.141 26.844 -3.572 1 64.81 273 GLY A O 1
ATOM 2082 N N . ASN A 1 274 ? -16.797 27.516 -5.5 1 77.81 274 ASN A N 1
ATOM 2083 C CA . ASN A 1 274 ? -15.484 27.75 -6.082 1 77.81 274 ASN A CA 1
ATOM 2084 C C . ASN A 1 274 ? -14.688 28.766 -5.273 1 77.81 274 ASN A C 1
ATOM 2086 O O . ASN A 1 274 ? -13.469 28.641 -5.129 1 77.81 274 ASN A O 1
ATOM 2090 N N . THR A 1 275 ? -15.32 29.719 -4.645 1 84 275 THR A N 1
ATOM 2091 C CA . THR A 1 275 ? -14.633 30.781 -3.918 1 84 275 THR A CA 1
ATOM 2092 C C . THR A 1 275 ? -13.992 30.234 -2.643 1 84 275 THR A C 1
ATOM 2094 O O . THR A 1 275 ? -12.93 30.703 -2.229 1 84 275 THR A O 1
ATOM 2097 N N . ARG A 1 276 ? -14.641 29.344 -2.012 1 85.94 276 ARG A N 1
ATOM 2098 C CA . ARG A 1 276 ? -14.117 28.734 -0.793 1 85.94 276 ARG A CA 1
ATOM 2099 C C . ARG A 1 276 ? -12.836 27.969 -1.076 1 85.94 276 ARG A C 1
ATOM 2101 O O . ARG A 1 276 ? -11.875 28.031 -0.306 1 85.94 276 ARG A O 1
ATOM 2108 N N . TYR A 1 277 ? -12.844 27.312 -2.191 1 84.56 277 TYR A N 1
ATOM 2109 C CA . TYR A 1 277 ? -11.648 26.562 -2.592 1 84.56 277 TYR A CA 1
ATOM 2110 C C . TYR A 1 277 ? -10.5 27.516 -2.895 1 84.56 277 TYR A C 1
ATOM 2112 O O . TYR A 1 277 ? -9.359 27.281 -2.479 1 84.56 277 TYR A O 1
ATOM 2120 N N . ARG A 1 278 ? -10.875 28.531 -3.555 1 88.94 278 ARG A N 1
ATOM 2121 C CA . ARG A 1 278 ? -9.859 29.5 -3.941 1 88.94 278 ARG A CA 1
ATOM 2122 C C . ARG A 1 278 ? -9.195 30.109 -2.713 1 88.94 278 ARG A C 1
ATOM 2124 O O . ARG A 1 278 ? -7.965 30.188 -2.637 1 88.94 278 ARG A O 1
ATOM 2131 N N . ARG A 1 279 ? -9.977 30.562 -1.762 1 91.44 279 ARG A N 1
ATOM 2132 C CA . ARG A 1 279 ? -9.453 31.203 -0.557 1 91.44 279 ARG A CA 1
ATOM 2133 C C . ARG A 1 279 ? -8.648 30.203 0.279 1 91.44 279 ARG A C 1
ATOM 2135 O O . ARG A 1 279 ? -7.629 30.578 0.874 1 91.44 279 ARG A O 1
ATOM 2142 N N . SER A 1 280 ? -9.156 28.984 0.289 1 91.69 280 SER A N 1
ATOM 2143 C CA . SER A 1 280 ? -8.453 27.969 1.061 1 91.69 280 SER A CA 1
ATOM 2144 C C . SER A 1 280 ? -7.078 27.688 0.473 1 91.69 280 SER A C 1
ATOM 2146 O O . SER A 1 280 ? -6.102 27.547 1.21 1 91.69 280 SER A O 1
ATOM 2148 N N . PHE A 1 281 ? -7 27.656 -0.821 1 91.5 281 PHE A N 1
ATOM 2149 C CA . PHE A 1 281 ? -5.73 27.391 -1.49 1 91.5 281 PHE A CA 1
ATOM 2150 C C . PHE A 1 281 ? -4.75 28.531 -1.244 1 91.5 281 PHE A C 1
ATOM 2152 O O . PHE A 1 281 ? -3.568 28.297 -0.983 1 91.5 281 PHE A O 1
ATOM 2159 N N . VAL A 1 282 ? -5.238 29.719 -1.347 1 93.25 282 VAL A N 1
ATOM 2160 C CA . VAL A 1 282 ? -4.379 30.875 -1.158 1 93.25 282 VAL A CA 1
ATOM 2161 C C . VAL A 1 282 ? -3.861 30.906 0.278 1 93.25 282 VAL A C 1
ATOM 2163 O O . VAL A 1 282 ? -2.682 31.188 0.514 1 93.25 282 VAL A O 1
ATOM 2166 N N . ALA A 1 283 ? -4.758 30.625 1.239 1 94.31 283 ALA A N 1
ATOM 2167 C CA . ALA A 1 283 ? -4.359 30.609 2.645 1 94.31 283 ALA A CA 1
ATOM 2168 C C . ALA A 1 283 ? -3.32 29.531 2.904 1 94.31 283 ALA A C 1
ATOM 2170 O O . ALA A 1 283 ? -2.344 29.75 3.623 1 94.31 283 ALA A O 1
ATOM 2171 N N . THR A 1 284 ? -3.504 28.344 2.299 1 93.81 284 THR A N 1
ATOM 2172 C CA . THR A 1 284 ? -2.568 27.234 2.469 1 93.81 284 THR A CA 1
ATOM 2173 C C . THR A 1 284 ? -1.216 27.562 1.846 1 93.81 284 THR A C 1
ATOM 2175 O O . THR A 1 284 ? -0.17 27.312 2.445 1 93.81 284 THR A O 1
ATOM 2178 N N . GLY A 1 285 ? -1.303 2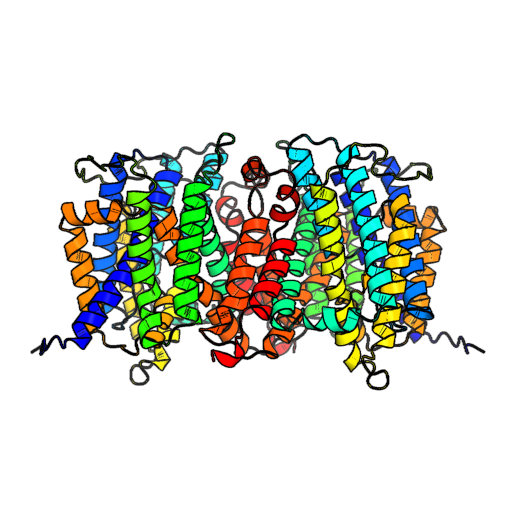8.094 0.685 1 94.12 285 GLY A N 1
ATOM 2179 C CA . GLY A 1 285 ? -0.065 28.469 0.019 1 94.12 285 GLY A CA 1
ATOM 2180 C C . GLY A 1 285 ? 0.716 29.531 0.763 1 94.12 285 GLY A C 1
ATOM 2181 O O . GLY A 1 285 ? 1.942 29.453 0.863 1 94.12 285 GLY A O 1
ATOM 2182 N N . PHE A 1 286 ? 0.058 30.516 1.215 1 95.44 286 PHE A N 1
ATOM 2183 C CA . PHE A 1 286 ? 0.682 31.594 1.957 1 95.44 286 PHE A CA 1
ATOM 2184 C C . PHE A 1 286 ? 1.332 31.078 3.234 1 95.44 286 PHE A C 1
ATOM 2186 O O . PHE A 1 286 ? 2.469 31.438 3.549 1 95.44 286 PHE A O 1
ATOM 2193 N N . MET A 1 287 ? 0.605 30.297 3.973 1 94.19 287 MET A N 1
ATOM 2194 C CA . MET A 1 287 ? 1.146 29.734 5.215 1 94.19 287 MET A CA 1
ATOM 2195 C C . MET A 1 287 ? 2.352 28.844 4.934 1 94.19 287 MET A C 1
ATOM 2197 O O . MET A 1 287 ? 3.299 28.812 5.719 1 94.19 287 MET A O 1
ATOM 2201 N N . THR A 1 288 ? 2.332 28.094 3.826 1 93.81 288 THR A N 1
ATOM 2202 C CA . THR A 1 288 ? 3.465 27.266 3.438 1 93.81 288 THR A CA 1
ATOM 2203 C C . THR A 1 288 ? 4.707 28.109 3.189 1 93.81 288 THR A C 1
ATOM 2205 O O . THR A 1 288 ? 5.801 27.781 3.646 1 93.81 288 THR A O 1
ATOM 2208 N N . LEU A 1 289 ? 4.523 29.234 2.566 1 94.12 289 LEU A N 1
ATOM 2209 C CA . LEU A 1 289 ? 5.645 30.094 2.23 1 94.12 289 LEU A CA 1
ATOM 2210 C C . LEU A 1 289 ? 6.254 30.703 3.49 1 94.12 289 LEU A C 1
ATOM 2212 O O . LEU A 1 289 ? 7.477 30.781 3.617 1 94.12 289 LEU A O 1
ATOM 2216 N N . ILE A 1 290 ? 5.445 31.078 4.414 1 92.75 290 ILE A N 1
ATOM 2217 C CA . ILE A 1 290 ? 5.914 31.766 5.613 1 92.75 290 ILE A CA 1
ATOM 2218 C C . ILE A 1 290 ? 6.598 30.766 6.543 1 92.75 290 ILE A C 1
ATOM 2220 O O . ILE A 1 290 ? 7.48 31.141 7.32 1 92.75 290 ILE A O 1
ATOM 2224 N N . THR A 1 291 ? 6.281 29.5 6.395 1 93.25 291 THR A N 1
ATOM 2225 C CA . THR A 1 291 ? 6.789 28.547 7.363 1 93.25 291 THR A CA 1
ATOM 2226 C C . THR A 1 291 ? 8 27.812 6.805 1 93.25 291 THR A C 1
ATOM 2228 O O . THR A 1 291 ? 8.641 27.016 7.512 1 93.25 291 THR A O 1
ATOM 2231 N N . VAL A 1 292 ? 8.406 28.016 5.605 1 94.19 292 VAL A N 1
ATOM 2232 C CA . VAL A 1 292 ? 9.57 27.391 4.988 1 94.19 292 VAL A CA 1
ATOM 2233 C C . VAL A 1 292 ? 10.812 27.656 5.832 1 94.19 292 VAL A C 1
ATOM 2235 O O . VAL A 1 292 ? 11.57 26.734 6.152 1 94.19 292 VAL A O 1
ATOM 2238 N N . PRO A 1 293 ? 11.016 28.922 6.281 1 93.69 293 PRO A N 1
ATOM 2239 C CA . PRO A 1 293 ? 12.211 29.188 7.082 1 93.69 293 PRO A CA 1
ATOM 2240 C C . PRO A 1 293 ? 12.156 28.531 8.461 1 93.69 293 PRO A C 1
ATOM 2242 O O . PRO A 1 293 ? 13.195 28.344 9.102 1 93.69 293 PRO A O 1
ATOM 2245 N N . LEU A 1 294 ? 10.984 28.188 8.93 1 93.12 294 LEU A N 1
ATOM 2246 C CA . LEU A 1 294 ? 10.82 27.594 10.242 1 93.12 294 LEU A CA 1
ATOM 2247 C C . LEU A 1 294 ? 10.922 26.062 10.164 1 93.12 294 LEU A C 1
ATOM 2249 O O . LEU A 1 294 ? 10.984 25.391 11.188 1 93.12 294 LEU A O 1
ATOM 2253 N N . ALA A 1 295 ? 11.055 25.484 8.969 1 92.38 295 ALA A N 1
ATOM 2254 C CA . ALA A 1 295 ? 11.203 24.047 8.727 1 92.38 295 ALA A CA 1
ATOM 2255 C C . ALA A 1 295 ? 10 23.281 9.266 1 92.38 295 ALA A C 1
ATOM 2257 O O . ALA A 1 295 ? 10.156 22.188 9.82 1 92.38 295 ALA A O 1
ATOM 2258 N N . VAL A 1 296 ? 8.859 23.953 9.133 1 92.56 296 VAL A N 1
ATOM 2259 C CA . VAL A 1 296 ? 7.609 23.281 9.484 1 92.56 296 VAL A CA 1
ATOM 2260 C C . VAL A 1 296 ? 7.047 22.547 8.258 1 92.56 296 VAL A C 1
ATOM 2262 O O . VAL A 1 296 ? 7.191 23.031 7.129 1 92.56 296 VAL A O 1
ATOM 2265 N N . ILE A 1 297 ? 6.461 21.391 8.516 1 94.31 297 ILE A N 1
ATOM 2266 C CA . ILE A 1 297 ? 5.844 20.625 7.438 1 94.31 297 ILE A CA 1
ATOM 2267 C C . ILE A 1 297 ? 4.699 21.422 6.82 1 94.31 297 ILE A C 1
ATOM 2269 O O . ILE A 1 297 ? 3.904 22.031 7.539 1 94.31 297 ILE A O 1
ATOM 2273 N N . PRO A 1 298 ? 4.68 21.484 5.5 1 94.88 298 PRO A N 1
ATOM 2274 C CA . PRO A 1 298 ? 3.6 22.234 4.852 1 94.88 298 PRO A CA 1
ATOM 2275 C C . PRO A 1 298 ? 2.213 21.766 5.281 1 94.88 298 PRO A C 1
ATOM 2277 O O . PRO A 1 298 ? 2.039 20.594 5.652 1 94.88 298 PRO A O 1
ATOM 2280 N N . PHE A 1 299 ? 1.271 22.609 5.066 1 93.25 299 PHE A N 1
ATOM 2281 C CA . PHE A 1 299 ? -0.042 22.438 5.676 1 93.25 299 PHE A CA 1
ATOM 2282 C C . PHE A 1 299 ? -1.046 21.922 4.66 1 93.25 299 PHE A C 1
ATOM 2284 O O . PHE A 1 299 ? -0.836 22.031 3.451 1 93.25 299 PHE A O 1
ATOM 2291 N N . SER A 1 300 ? -2.045 21.297 5.191 1 91.06 300 SER A N 1
ATOM 2292 C CA . SER A 1 300 ? -3.236 20.891 4.461 1 91.06 300 SER A CA 1
ATOM 2293 C C . SER A 1 300 ? -4.445 20.781 5.383 1 91.06 300 SER A C 1
ATOM 2295 O O . SER A 1 300 ? -4.297 20.547 6.586 1 91.06 300 SER A O 1
ATOM 2297 N N . PRO A 1 301 ? -5.621 21.062 4.773 1 90.69 301 PRO A N 1
ATOM 2298 C CA . PRO A 1 301 ? -6.824 20.781 5.559 1 90.69 301 PRO A CA 1
ATOM 2299 C C . PRO A 1 301 ? -6.992 19.281 5.863 1 90.69 301 PRO A C 1
ATOM 2301 O O . PRO A 1 301 ? -6.746 18.453 4.996 1 90.69 301 PRO A O 1
ATOM 2304 N N . PHE A 1 302 ? -7.379 18.953 7.074 1 87.44 302 PHE A N 1
ATOM 2305 C CA . PHE A 1 302 ? -7.426 17.562 7.523 1 87.44 302 PHE A CA 1
ATOM 2306 C C . PHE A 1 302 ? -8.797 16.953 7.262 1 87.44 302 PHE A C 1
ATOM 2308 O O . PHE A 1 302 ? -9.805 17.438 7.789 1 87.44 302 PHE A O 1
ATOM 2315 N N . VAL A 1 303 ? -8.789 15.906 6.582 1 76.06 303 VAL A N 1
ATOM 2316 C CA . VAL A 1 303 ? -10 15.125 6.352 1 76.06 303 VAL A CA 1
ATOM 2317 C C . VAL A 1 303 ? -10.461 14.5 7.664 1 76.06 303 VAL A C 1
ATOM 2319 O O . VAL A 1 303 ? -11.664 14.312 7.879 1 76.06 303 VAL A O 1
ATOM 2322 N N . SER A 1 304 ? -9.531 14.234 8.547 1 76.56 304 SER A N 1
ATOM 2323 C CA . SER A 1 304 ? -9.844 13.625 9.828 1 76.56 304 SER A CA 1
ATOM 2324 C C . SER A 1 304 ? -10.727 14.531 10.68 1 76.56 304 SER A C 1
ATOM 2326 O O . SER A 1 304 ? -11.336 14.078 11.648 1 76.56 304 SER A O 1
ATOM 2328 N N . SER A 1 305 ? -10.805 15.844 10.32 1 82.88 305 SER A N 1
ATOM 2329 C CA . SER A 1 305 ? -11.711 16.75 11.008 1 82.88 305 SER A CA 1
ATOM 2330 C C . SER A 1 305 ? -13.164 16.312 10.852 1 82.88 305 SER A C 1
ATOM 2332 O O . SER A 1 305 ? -13.992 16.562 11.727 1 82.88 305 SER A O 1
ATOM 2334 N N . ILE A 1 306 ? -13.438 15.641 9.789 1 74.81 306 ILE A N 1
ATOM 2335 C CA . ILE A 1 306 ? -14.781 15.141 9.539 1 74.81 306 ILE A CA 1
ATOM 2336 C C . ILE A 1 306 ? -15.18 14.156 10.633 1 74.81 306 ILE A C 1
ATOM 2338 O O . ILE A 1 306 ? -16.312 14.172 11.117 1 74.81 306 ILE A O 1
ATOM 2342 N N . GLY A 1 307 ? -14.312 13.383 10.938 1 68.69 307 GLY A N 1
ATOM 2343 C CA . GLY A 1 307 ? -14.578 12.445 12.016 1 68.69 307 GLY A CA 1
ATOM 2344 C C . GLY A 1 307 ? -14.875 13.133 13.344 1 68.69 307 GLY A C 1
ATOM 2345 O O . GLY A 1 307 ? -15.773 12.719 14.07 1 68.69 307 GLY A O 1
ATOM 2346 N N . LEU A 1 308 ? -14.125 14.102 13.656 1 72.38 308 LEU A N 1
ATOM 2347 C CA . LEU A 1 308 ? -14.328 14.844 14.898 1 72.38 308 LEU A CA 1
ATOM 2348 C C . LEU A 1 308 ? -15.68 15.539 14.906 1 72.38 308 LEU A C 1
ATOM 2350 O O . LEU A 1 308 ? -16.375 15.555 15.922 1 72.38 308 LEU A O 1
ATOM 2354 N N . LEU A 1 309 ? -16.016 16.094 13.758 1 76.44 309 LEU A N 1
ATOM 2355 C CA . LEU A 1 309 ? -17.297 16.797 13.633 1 76.44 309 LEU A CA 1
ATOM 2356 C C . LEU A 1 309 ? -18.453 15.82 13.805 1 76.44 309 LEU A C 1
ATOM 2358 O O . LEU A 1 309 ? -19.453 16.141 14.453 1 76.44 309 LEU A O 1
ATOM 2362 N N . THR A 1 310 ? -18.25 14.672 13.234 1 69 310 THR A N 1
ATOM 2363 C CA . THR A 1 310 ? -19.281 13.648 13.312 1 69 310 THR A CA 1
ATOM 2364 C C . THR A 1 310 ? -19.438 13.148 14.75 1 69 310 THR A C 1
ATOM 2366 O O . THR A 1 310 ? -20.547 12.891 15.211 1 69 310 THR A O 1
ATOM 2369 N N . GLN A 1 311 ? -18.359 13.07 15.375 1 65.19 311 GLN A N 1
ATOM 2370 C CA . GLN A 1 311 ? -18.359 12.539 16.734 1 65.19 311 GLN A CA 1
ATOM 2371 C C . GLN A 1 311 ? -18.906 13.562 17.734 1 65.19 311 GLN A C 1
ATOM 2373 O O . GLN A 1 311 ? -19.609 13.203 18.672 1 65.19 311 GLN A O 1
ATOM 2378 N N . THR A 1 312 ? -18.562 14.781 17.609 1 68.94 312 THR A N 1
ATOM 2379 C CA . THR A 1 312 ? -18.922 15.805 18.578 1 68.94 312 THR A CA 1
ATOM 2380 C C . THR A 1 312 ? -20.266 16.438 18.219 1 68.94 312 THR A C 1
ATOM 2382 O O . THR A 1 312 ? -20.969 16.969 19.094 1 68.94 312 THR A O 1
ATOM 2385 N N . GLY A 1 313 ? -20.547 16.484 16.922 1 72.12 313 GLY A N 1
ATOM 2386 C CA . GLY A 1 313 ? -21.766 17.141 16.438 1 72.12 313 GLY A CA 1
ATOM 2387 C C . GLY A 1 313 ? -21.672 18.656 16.453 1 72.12 313 GLY A C 1
ATOM 2388 O O . GLY A 1 313 ? -22.656 19.344 16.219 1 72.12 313 GLY A O 1
ATOM 2389 N N . ASP A 1 314 ? -20.5 19.156 16.875 1 78.31 314 ASP A N 1
AT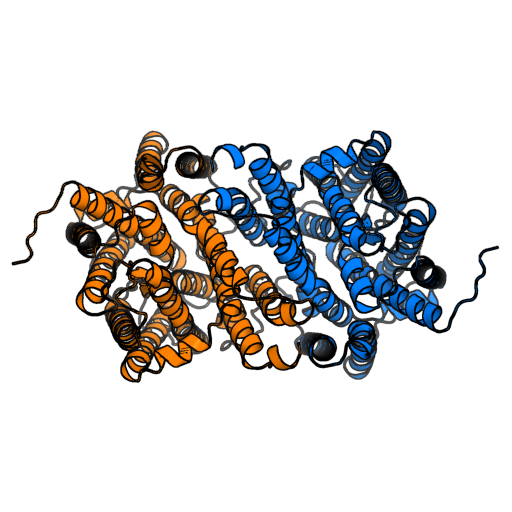OM 2390 C CA . ASP A 1 314 ? -20.297 20.594 16.906 1 78.31 314 ASP A CA 1
ATOM 2391 C C . ASP A 1 314 ? -19.516 21.062 15.672 1 78.31 314 ASP A C 1
ATOM 2393 O O . ASP A 1 314 ? -18.312 20.797 15.555 1 78.31 314 ASP A O 1
ATOM 2397 N N . TYR A 1 315 ? -20.188 21.766 14.828 1 82.56 315 TYR A N 1
ATOM 2398 C CA . TYR A 1 315 ? -19.562 22.234 13.594 1 82.56 315 TYR A CA 1
ATOM 2399 C C . TYR A 1 315 ? -19.406 23.75 13.594 1 82.56 315 TYR A C 1
ATOM 2401 O O . TYR A 1 315 ? -19.234 24.359 12.539 1 82.56 315 TYR A O 1
ATOM 2409 N N . THR A 1 316 ? -19.5 24.266 14.812 1 85.75 316 THR A N 1
ATOM 2410 C CA . THR A 1 316 ? -19.391 25.719 14.914 1 85.75 316 THR A CA 1
ATOM 2411 C C . THR A 1 316 ? -17.938 26.172 14.773 1 85.75 316 THR A C 1
ATOM 2413 O O . THR A 1 316 ? -17.031 25.5 15.266 1 85.75 316 THR A O 1
ATOM 2416 N N . ARG A 1 317 ? -17.781 27.219 14.141 1 89.44 317 ARG A N 1
ATOM 2417 C CA . ARG A 1 317 ? -16.469 27.812 13.938 1 89.44 317 ARG A CA 1
ATOM 2418 C C . ARG A 1 317 ? -15.891 28.328 15.258 1 89.44 317 ARG A C 1
ATOM 2420 O O . ARG A 1 317 ? -14.672 28.375 15.438 1 89.44 317 ARG A O 1
ATOM 2427 N N . ARG A 1 318 ? -16.688 28.719 16.172 1 89.94 318 ARG A N 1
ATOM 2428 C CA . ARG A 1 318 ? -16.266 29.297 17.438 1 89.94 318 ARG A CA 1
ATOM 2429 C C . ARG A 1 318 ? -15.461 28.297 18.266 1 89.94 318 ARG A C 1
ATOM 2431 O O . ARG A 1 318 ? -14.398 28.641 18.797 1 89.94 318 ARG A O 1
ATOM 2438 N N . SER A 1 319 ? -15.984 27.141 18.328 1 89.06 319 SER A N 1
ATOM 2439 C CA . SER A 1 319 ? -15.273 26.109 19.078 1 89.06 319 SER A CA 1
ATOM 2440 C C . SER A 1 319 ? -13.906 25.812 18.469 1 89.06 319 SER A C 1
ATOM 2442 O O . SER A 1 319 ? -12.93 25.594 19.188 1 89.06 319 SER A O 1
ATOM 2444 N N . PHE A 1 320 ? -13.883 25.859 17.188 1 91.75 320 PHE A N 1
ATOM 2445 C CA . PHE A 1 320 ? -12.641 25.641 16.453 1 91.75 320 PHE A CA 1
ATOM 2446 C C . PHE A 1 320 ? -11.648 26.75 16.734 1 91.75 320 PHE A C 1
ATOM 2448 O O . PHE A 1 320 ? -10.461 26.5 16.953 1 91.75 320 PHE A O 1
ATOM 2455 N N . ILE A 1 321 ? -12.109 27.984 16.812 1 92.81 321 ILE A N 1
ATOM 2456 C CA . ILE A 1 321 ? -11.266 29.156 17.062 1 92.81 321 ILE A CA 1
ATOM 2457 C C . ILE A 1 321 ? -10.742 29.109 18.5 1 92.81 321 ILE A C 1
ATOM 2459 O O . ILE A 1 321 ? -9.578 29.422 18.75 1 92.81 321 ILE A O 1
ATOM 2463 N N . TYR A 1 322 ? -11.594 28.641 19.406 1 92 322 TYR A N 1
ATOM 2464 C CA . TYR A 1 322 ? -11.156 28.516 20.797 1 92 322 TYR A CA 1
ATOM 2465 C C . TYR A 1 322 ? -10.016 27.516 20.906 1 92 322 TYR A C 1
ATOM 2467 O O . TYR A 1 322 ? -9.023 27.766 21.609 1 92 322 TYR A O 1
ATOM 2475 N N . GLY A 1 323 ? -10.148 26.422 20.25 1 91.94 323 GLY A N 1
ATOM 2476 C CA . GLY A 1 323 ? -9.086 25.438 20.266 1 91.94 323 GLY A CA 1
ATOM 2477 C C . GLY A 1 323 ? -7.785 25.953 19.672 1 91.94 323 GLY A C 1
ATOM 2478 O O . GLY A 1 323 ? -6.703 25.656 20.188 1 91.94 323 GLY A O 1
ATOM 2479 N N . SER A 1 324 ? -7.875 26.703 18.672 1 94.44 324 SER A N 1
ATOM 2480 C CA . SER A 1 324 ? -6.695 27.266 18.016 1 94.44 324 SER A CA 1
ATOM 2481 C C . SER A 1 324 ? -6.023 28.328 18.891 1 94.44 324 SER A C 1
ATOM 2483 O O . SER A 1 324 ? -4.801 28.469 18.875 1 94.44 324 SER A O 1
ATOM 2485 N N . VAL A 1 325 ? -6.828 29.062 19.609 1 94.75 325 VAL A N 1
ATOM 2486 C CA . VAL A 1 325 ? -6.297 30.078 20.516 1 94.75 325 VAL A CA 1
ATOM 2487 C C . VAL A 1 325 ? -5.508 29.406 21.641 1 94.75 325 VAL A C 1
ATOM 2489 O O . VAL A 1 325 ? -4.438 29.891 22.031 1 94.75 325 VAL A O 1
ATOM 2492 N N . ILE A 1 326 ? -6.051 28.328 22.141 1 93 326 ILE A N 1
ATOM 2493 C CA . ILE A 1 326 ? -5.344 27.609 23.188 1 93 326 ILE A CA 1
ATOM 2494 C C . ILE A 1 326 ? -4.016 27.078 22.641 1 93 326 ILE A C 1
ATOM 2496 O O . ILE A 1 326 ? -2.992 27.141 23.328 1 93 326 ILE A O 1
ATOM 2500 N N . CYS A 1 327 ? -4.023 26.609 21.422 1 92.69 327 CYS A N 1
ATOM 2501 C CA . CYS A 1 327 ? -2.799 26.125 20.781 1 92.69 327 CYS A CA 1
ATOM 2502 C C . CYS A 1 327 ? -1.786 27.25 20.641 1 92.69 327 CYS A C 1
ATOM 2504 O O . CYS A 1 327 ? -0.589 27.062 20.859 1 92.69 327 CYS A O 1
ATOM 2506 N N . LEU A 1 328 ? -2.25 28.422 20.312 1 94.38 328 LEU A N 1
ATOM 2507 C CA . LEU A 1 328 ? -1.391 29.594 20.172 1 94.38 328 LEU A CA 1
ATOM 2508 C C . LEU A 1 328 ? -0.774 29.984 21.516 1 94.38 328 LEU A C 1
ATOM 2510 O O . LEU A 1 328 ? 0.408 30.328 21.594 1 94.38 328 LEU A O 1
ATOM 2514 N N . LEU A 1 329 ? -1.561 29.875 22.547 1 93.25 329 LEU A N 1
ATOM 2515 C CA . LEU A 1 329 ? -1.08 30.203 23.875 1 93.25 329 LEU A CA 1
ATOM 2516 C C . LEU A 1 329 ? -0.006 29.219 24.328 1 93.25 329 LEU A C 1
ATOM 2518 O O . LEU A 1 329 ? 0.985 29.609 24.938 1 93.25 329 LEU A O 1
ATOM 2522 N N . VAL A 1 330 ? -0.214 28.031 24 1 90.31 330 VAL A N 1
ATOM 2523 C CA . VAL A 1 330 ? 0.77 27 24.328 1 90.31 330 VAL A CA 1
ATOM 2524 C C . VAL A 1 330 ? 2.074 27.281 23.578 1 90.31 330 VAL A C 1
ATOM 2526 O O . VAL A 1 330 ? 3.162 27.125 24.141 1 90.31 330 VAL A O 1
ATOM 2529 N N . ALA A 1 331 ? 2.004 27.656 22.359 1 90.94 331 ALA A N 1
ATOM 2530 C CA . ALA A 1 331 ? 3.176 27.922 21.531 1 90.94 331 ALA A CA 1
ATOM 2531 C C . ALA A 1 331 ? 3.949 29.125 22.062 1 90.94 331 ALA A C 1
ATOM 2533 O O . ALA A 1 331 ? 5.176 29.188 21.969 1 90.94 331 ALA A O 1
ATOM 2534 N N . LEU A 1 332 ? 3.273 30.109 22.625 1 91.19 332 LEU A N 1
ATOM 2535 C CA . LEU A 1 332 ? 3.881 31.359 23.062 1 91.19 332 LEU A CA 1
ATOM 2536 C C . LEU A 1 332 ? 4.492 31.219 24.453 1 91.19 332 LEU A C 1
ATOM 2538 O O . LEU A 1 332 ? 5.344 32 24.844 1 91.19 332 LEU A O 1
ATOM 2542 N N . VAL A 1 333 ? 4.066 30.156 25.188 1 89.62 333 VAL A N 1
ATOM 2543 C CA . VAL A 1 333 ? 4.586 29.906 26.531 1 89.62 333 VAL A CA 1
ATOM 2544 C C . VAL A 1 333 ? 5.531 28.703 26.516 1 89.62 333 VAL A C 1
ATOM 2546 O O . VAL A 1 333 ? 5.09 27.562 26.562 1 89.62 333 VAL A O 1
ATOM 2549 N N . PRO A 1 334 ? 6.816 28.984 26.578 1 85.25 334 PRO A N 1
ATOM 2550 C CA . PRO A 1 334 ? 7.805 27.906 26.469 1 85.25 334 PRO A CA 1
ATOM 2551 C C . PRO A 1 334 ? 7.629 26.828 27.516 1 85.25 334 PRO A C 1
ATOM 2553 O O . PRO A 1 334 ? 7.863 25.641 27.25 1 85.25 334 PRO A O 1
ATOM 2556 N N . ALA A 1 335 ? 7.164 27.266 28.703 1 85.56 335 ALA A N 1
ATOM 2557 C CA . ALA A 1 335 ? 6.965 26.297 29.781 1 85.56 335 ALA A CA 1
ATOM 2558 C C . ALA A 1 335 ? 5.891 25.281 29.406 1 85.56 335 ALA A C 1
ATOM 2560 O O . ALA A 1 335 ? 6.004 24.094 29.734 1 85.56 335 ALA A O 1
ATOM 2561 N N . LEU A 1 336 ? 4.914 25.719 28.719 1 86.62 336 LEU A N 1
ATOM 2562 C CA . LEU A 1 336 ? 3.844 24.812 28.312 1 86.62 336 LEU A CA 1
ATOM 2563 C C . LEU A 1 336 ? 4.305 23.922 27.156 1 86.62 336 LEU A C 1
ATOM 2565 O O . LEU A 1 336 ? 3.971 22.734 27.125 1 86.62 336 LEU A O 1
ATOM 2569 N N . THR A 1 337 ? 5.012 24.5 26.266 1 86.38 337 THR A N 1
ATOM 2570 C CA . THR A 1 337 ? 5.551 23.703 25.156 1 86.38 337 THR A CA 1
ATOM 2571 C C . THR A 1 337 ? 6.48 22.609 25.688 1 86.38 337 THR A C 1
ATOM 2573 O O . THR A 1 337 ? 6.457 21.484 25.203 1 86.38 337 THR A O 1
ATOM 2576 N N . ARG A 1 338 ? 7.277 22.969 26.703 1 85.19 338 ARG A N 1
ATOM 2577 C CA . ARG A 1 338 ? 8.188 22 27.312 1 85.19 338 ARG A CA 1
ATOM 2578 C C . ARG A 1 338 ? 7.406 20.875 27.969 1 85.19 338 ARG A C 1
ATOM 2580 O O . ARG A 1 338 ? 7.812 19.703 27.891 1 85.19 338 ARG A O 1
ATOM 2587 N N . LEU A 1 339 ? 6.398 21.266 28.562 1 83.31 339 LEU A N 1
ATOM 2588 C CA . LEU A 1 339 ? 5.555 20.266 29.219 1 83.31 339 LEU A CA 1
ATOM 2589 C C . LEU A 1 339 ? 4.996 19.281 28.203 1 83.31 339 LEU A C 1
ATOM 2591 O O . LEU A 1 339 ? 5.035 18.062 28.422 1 83.31 339 LEU A O 1
ATOM 2595 N N . PHE A 1 340 ? 4.578 19.734 27.125 1 82 340 PHE A N 1
ATOM 2596 C CA . PHE A 1 340 ? 3.939 18.875 26.141 1 82 340 PHE A CA 1
ATOM 2597 C C . PHE A 1 340 ? 4.984 18.109 25.328 1 82 340 PHE A C 1
ATOM 2599 O O . PHE A 1 340 ? 4.707 17.016 24.828 1 82 340 PHE A O 1
ATOM 2606 N N . CYS A 1 341 ? 6.176 18.625 25.266 1 81.12 341 CYS A N 1
ATOM 2607 C CA . CYS A 1 341 ? 7.285 17.922 24.641 1 81.12 341 CYS A CA 1
ATOM 2608 C C . CYS A 1 341 ? 7.688 16.703 25.469 1 81.12 341 CYS A C 1
ATOM 2610 O O . CYS A 1 341 ? 8.367 15.805 24.969 1 81.12 341 CYS A O 1
ATOM 2612 N N . SER A 1 342 ? 7.242 16.75 26.656 1 83.31 342 SER A N 1
ATOM 2613 C CA . SER A 1 342 ? 7.609 15.641 27.531 1 83.31 342 SER A CA 1
ATOM 2614 C C . SER A 1 342 ? 6.758 14.406 27.25 1 83.31 342 SER A C 1
ATOM 2616 O O . SER A 1 342 ? 7.059 13.312 27.75 1 83.31 342 SER A O 1
ATOM 2618 N N . ILE A 1 343 ? 5.742 14.547 26.422 1 86.06 343 ILE A N 1
ATOM 2619 C CA . ILE A 1 343 ? 4.973 13.375 26.016 1 86.06 343 ILE A CA 1
ATOM 2620 C C . ILE A 1 343 ? 5.832 12.484 25.125 1 86.06 343 ILE A C 1
ATOM 2622 O O . ILE A 1 343 ? 6.297 12.906 24.062 1 86.06 343 ILE A O 1
ATOM 2626 N N . PRO A 1 344 ? 6.02 11.281 25.562 1 89.06 344 PRO A N 1
ATOM 2627 C CA . PRO A 1 344 ? 6.883 10.391 24.781 1 89.06 344 PRO A CA 1
ATOM 2628 C C . PRO A 1 344 ? 6.309 10.07 23.406 1 89.06 344 PRO A C 1
ATOM 2630 O O . PRO A 1 344 ? 5.098 9.906 23.266 1 89.06 344 PRO A O 1
ATOM 2633 N N . LEU A 1 345 ? 7.191 9.914 22.484 1 88.38 345 LEU A N 1
ATOM 2634 C CA . LEU A 1 345 ? 6.82 9.664 21.094 1 88.38 345 LEU A CA 1
ATOM 2635 C C . LEU A 1 345 ? 6.012 8.383 20.969 1 88.38 345 LEU A C 1
ATOM 2637 O O . LEU A 1 345 ? 5.023 8.336 20.234 1 88.38 345 LEU A O 1
ATOM 2641 N N . PRO A 1 346 ? 6.32 7.301 21.688 1 92.5 346 PRO A N 1
ATOM 2642 C CA . PRO A 1 346 ? 5.527 6.074 21.547 1 92.5 346 PRO A CA 1
ATOM 2643 C C . PRO A 1 346 ? 4.07 6.27 21.953 1 92.5 346 PRO A C 1
ATOM 2645 O O . PRO A 1 346 ? 3.17 5.699 21.328 1 92.5 346 PRO A O 1
ATOM 2648 N N . VAL A 1 347 ? 3.811 7.117 22.938 1 92.19 347 VAL A N 1
ATOM 2649 C CA . VAL A 1 347 ? 2.459 7.344 23.438 1 92.19 347 VAL A CA 1
ATOM 2650 C C . VAL A 1 347 ? 1.664 8.164 22.422 1 92.19 347 VAL A C 1
ATOM 2652 O O . VAL A 1 347 ? 0.544 7.797 22.062 1 92.19 347 VAL A O 1
ATOM 2655 N N . SER A 1 348 ? 2.244 9.281 22.016 1 90.44 348 SER A N 1
ATOM 2656 C CA . SER A 1 348 ? 1.559 10.117 21.031 1 90.44 348 SER A CA 1
ATOM 2657 C C . SER A 1 348 ? 1.325 9.359 19.734 1 90.44 348 SER A C 1
ATOM 2659 O O . SER A 1 348 ? 0.291 9.531 19.078 1 90.44 348 SER A O 1
ATOM 2661 N N . SER A 1 349 ? 2.264 8.508 19.297 1 92.81 349 SER A N 1
ATOM 2662 C CA . SER A 1 349 ? 2.125 7.711 18.094 1 92.81 349 SER A CA 1
ATOM 2663 C C . SER A 1 349 ? 0.985 6.703 18.219 1 92.81 349 SER A C 1
ATOM 2665 O O . SER A 1 349 ? 0.239 6.484 17.25 1 92.81 349 SER A O 1
ATOM 2667 N N . ALA A 1 350 ? 0.85 6.141 19.375 1 94.25 350 ALA A N 1
ATOM 2668 C CA . ALA A 1 350 ? -0.211 5.164 19.594 1 94.25 350 ALA A CA 1
ATOM 2669 C C . ALA A 1 350 ? -1.588 5.809 19.469 1 94.25 350 ALA A C 1
ATOM 2671 O O . ALA A 1 350 ? -2.492 5.242 18.859 1 94.25 350 ALA A O 1
ATOM 2672 N N . VAL A 1 351 ? -1.753 6.914 20.062 1 90.44 351 VAL A N 1
ATOM 2673 C CA . VAL A 1 351 ? -3.025 7.629 20.031 1 90.44 351 VAL A CA 1
ATOM 2674 C C . VAL A 1 351 ? -3.35 8.062 18.609 1 90.44 351 VAL A C 1
ATOM 2676 O O . VAL A 1 351 ? -4.492 7.934 18.156 1 90.44 351 VAL A O 1
ATOM 2679 N N . MET A 1 352 ? -2.365 8.547 17.906 1 90.12 352 MET A N 1
ATOM 2680 C CA . MET A 1 352 ? -2.578 9.016 16.547 1 90.12 352 MET A CA 1
ATOM 2681 C C . MET A 1 352 ? -2.859 7.848 15.609 1 90.12 352 MET A C 1
ATOM 2683 O O . MET A 1 352 ? -3.617 7.984 14.641 1 90.12 352 MET A O 1
ATOM 2687 N N . LEU A 1 353 ? -2.223 6.723 15.836 1 92.81 353 LEU A N 1
ATOM 2688 C CA . LEU A 1 353 ? -2.488 5.535 15.031 1 92.81 353 LEU A CA 1
ATOM 2689 C C . LEU A 1 353 ? -3.979 5.215 15.016 1 92.81 353 LEU A C 1
ATOM 2691 O O . LEU A 1 353 ? -4.562 5.016 13.945 1 92.81 353 LEU A O 1
ATOM 2695 N N . VAL A 1 354 ? -4.598 5.258 16.188 1 89.69 354 VAL A N 1
ATOM 2696 C CA . VAL A 1 354 ? -6.012 4.91 16.312 1 89.69 354 VAL A CA 1
ATOM 2697 C C . VAL A 1 354 ? -6.863 5.965 15.609 1 89.69 354 VAL A C 1
ATOM 2699 O O . VAL A 1 354 ? -7.863 5.641 14.969 1 89.69 354 VAL A O 1
ATOM 2702 N N . SER A 1 355 ? -6.473 7.195 15.695 1 83.44 355 SER A N 1
ATOM 2703 C CA . SER A 1 355 ? -7.25 8.297 15.148 1 83.44 355 SER A CA 1
ATOM 2704 C C . SER A 1 355 ? -7.234 8.281 13.625 1 83.44 355 SER A C 1
ATOM 2706 O O . SER A 1 355 ? -8.117 8.859 12.984 1 83.44 355 SER A O 1
ATOM 2708 N N . TYR A 1 356 ? -6.273 7.617 13.016 1 87.19 356 TYR A N 1
ATOM 2709 C CA . TYR A 1 356 ? -6.145 7.664 11.562 1 87.19 356 TYR A CA 1
ATOM 2710 C C . TYR A 1 356 ? -6.629 6.363 10.93 1 87.19 356 TYR A C 1
ATOM 2712 O O . TYR A 1 356 ? -6.766 6.273 9.711 1 87.19 356 TYR A O 1
ATOM 2720 N N . LEU A 1 357 ? -6.996 5.375 11.648 1 88.88 357 LEU A N 1
ATOM 2721 C CA . LEU A 1 357 ? -7.523 4.121 11.133 1 88.88 357 LEU A CA 1
ATOM 2722 C C . LEU A 1 357 ? -8.789 4.355 10.312 1 88.88 357 LEU A C 1
ATOM 2724 O O . LEU A 1 357 ? -9 3.701 9.289 1 88.88 357 LEU A O 1
ATOM 2728 N N . PRO A 1 358 ? -9.578 5.371 10.672 1 84.81 358 PRO A N 1
ATOM 2729 C CA . PRO A 1 358 ? -10.82 5.594 9.922 1 84.81 358 PRO A CA 1
ATOM 2730 C C . PRO A 1 358 ? -10.578 6.137 8.523 1 84.81 358 PRO A C 1
ATOM 2732 O O . PRO A 1 358 ? -11.516 6.289 7.742 1 84.81 358 PRO A O 1
ATOM 2735 N N . LEU A 1 359 ? -9.336 6.457 8.164 1 84.25 359 LEU A N 1
ATOM 2736 C CA . LEU A 1 359 ? -9.055 6.805 6.781 1 84.25 359 LEU A CA 1
ATOM 2737 C C . LEU A 1 359 ? -9.484 5.684 5.84 1 84.25 359 LEU A C 1
ATOM 2739 O O . LEU A 1 359 ? -9.867 5.938 4.695 1 84.25 359 LEU A O 1
ATOM 2743 N N . LEU A 1 360 ? -9.414 4.449 6.344 1 88.88 360 LEU A N 1
ATOM 2744 C CA . LEU A 1 360 ? -9.922 3.33 5.559 1 88.88 360 LEU A CA 1
ATOM 2745 C C . LEU A 1 360 ? -11.422 3.482 5.301 1 88.88 360 LEU A C 1
ATOM 2747 O O . LEU A 1 360 ? -11.906 3.131 4.223 1 88.88 360 LEU A O 1
ATOM 2751 N N . PHE A 1 361 ? -12.156 3.939 6.289 1 86.44 361 PHE A N 1
ATOM 2752 C CA . PHE A 1 361 ? -13.586 4.168 6.125 1 86.44 361 PHE A CA 1
ATOM 2753 C C . PHE A 1 361 ? -13.852 5.195 5.031 1 86.44 361 PHE A C 1
ATOM 2755 O O . PHE A 1 361 ? -14.734 5.012 4.195 1 86.44 361 PHE A O 1
ATOM 2762 N N . SER A 1 362 ? -13.102 6.262 5.02 1 81.06 362 SER A N 1
ATOM 2763 C CA . SER A 1 362 ? -13.219 7.289 3.988 1 81.06 362 SER A CA 1
ATOM 2764 C C . SER A 1 362 ? -12.961 6.707 2.6 1 81.06 362 SER A C 1
ATOM 2766 O O . SER A 1 362 ? -13.641 7.078 1.636 1 81.06 362 SER A O 1
ATOM 2768 N N . ALA A 1 363 ? -11.961 5.793 2.553 1 88 363 ALA A N 1
ATOM 2769 C CA . ALA A 1 363 ? -11.672 5.145 1.278 1 88 363 ALA A CA 1
ATOM 2770 C C . ALA A 1 363 ? -12.859 4.316 0.797 1 88 363 ALA A C 1
ATOM 2772 O O . ALA A 1 363 ? -13.203 4.336 -0.388 1 88 363 ALA A O 1
ATOM 2773 N N . LEU A 1 364 ? -13.477 3.658 1.664 1 87.5 364 LEU A N 1
ATOM 2774 C CA . LEU A 1 364 ? -14.602 2.797 1.306 1 87.5 364 LEU A CA 1
ATOM 2775 C C . LEU A 1 364 ? -15.82 3.627 0.914 1 87.5 364 LEU A C 1
ATOM 2777 O O . LEU A 1 364 ? -16.594 3.229 0.04 1 87.5 364 LEU A O 1
ATOM 2781 N N . VAL A 1 365 ? -16.031 4.73 1.588 1 83.38 365 VAL A N 1
ATOM 2782 C CA . VAL A 1 365 ? -17.141 5.621 1.245 1 83.38 365 VAL A CA 1
ATOM 2783 C C . VAL A 1 365 ? -16.969 6.137 -0.182 1 83.38 365 VAL A C 1
ATOM 2785 O O . VAL A 1 365 ? -17.922 6.195 -0.95 1 83.38 365 VAL A O 1
ATOM 2788 N N . PHE A 1 366 ? -15.75 6.527 -0.542 1 84.06 366 PHE A N 1
ATOM 2789 C CA . PHE A 1 366 ? -15.484 6.977 -1.903 1 84.06 366 PHE A CA 1
ATOM 2790 C C . PHE A 1 366 ? -15.688 5.84 -2.896 1 84.06 366 PHE A C 1
ATOM 2792 O O . PHE A 1 366 ? -16.125 6.066 -4.027 1 84.06 366 PHE A O 1
ATOM 2799 N N . SER A 1 367 ? -15.344 4.602 -2.482 1 88.31 367 SER A N 1
ATOM 2800 C CA . SER A 1 367 ? -15.484 3.449 -3.367 1 88.31 367 SER A CA 1
ATOM 2801 C C . SER A 1 367 ? -16.953 3.182 -3.699 1 88.31 367 SER A C 1
ATOM 2803 O O . SER A 1 367 ? -17.266 2.613 -4.746 1 88.31 367 SER A O 1
ATOM 2805 N N . GLN A 1 368 ? -17.859 3.584 -2.846 1 86.56 368 GLN A N 1
ATOM 2806 C CA . GLN A 1 368 ? -19.281 3.348 -3.047 1 86.56 368 GLN A CA 1
ATOM 2807 C C . GLN A 1 368 ? -19.859 4.312 -4.078 1 86.56 368 GLN A C 1
ATOM 2809 O O . GLN A 1 368 ? -20.953 4.094 -4.59 1 86.56 368 GLN A O 1
ATOM 2814 N N . GLN A 1 369 ? -19.109 5.27 -4.441 1 84.69 369 GLN A N 1
ATOM 2815 C CA . GLN A 1 369 ? -19.578 6.246 -5.422 1 84.69 369 GLN A CA 1
ATOM 2816 C C . GLN A 1 369 ? -19.312 5.766 -6.848 1 84.69 369 GLN A C 1
ATOM 2818 O O . GLN A 1 369 ? -19.766 6.387 -7.812 1 84.69 369 GLN A O 1
ATOM 2823 N N . ILE A 1 370 ? -18.625 4.684 -6.875 1 85.69 370 ILE A N 1
ATOM 2824 C CA . ILE A 1 370 ? -18.281 4.145 -8.18 1 85.69 370 ILE A CA 1
ATOM 2825 C C . ILE A 1 370 ? -18.734 2.686 -8.273 1 85.69 370 ILE A C 1
ATOM 2827 O O . ILE A 1 370 ? -18.625 1.934 -7.305 1 85.69 370 ILE A O 1
ATOM 2831 N N . THR A 1 371 ? -19.234 2.406 -9.477 1 85.81 371 THR A N 1
ATOM 2832 C CA . THR A 1 371 ? -19.547 1.008 -9.742 1 85.81 371 THR A CA 1
ATOM 2833 C C . THR A 1 371 ? -18.359 0.311 -10.422 1 85.81 371 THR A C 1
ATOM 2835 O O . THR A 1 371 ? -18.141 0.479 -11.625 1 85.81 371 THR A O 1
ATOM 2838 N N . PHE A 1 372 ? -17.688 -0.464 -9.68 1 84.75 372 PHE A N 1
ATOM 2839 C CA . PHE A 1 372 ? -16.516 -1.176 -10.211 1 84.75 372 PHE A CA 1
ATOM 2840 C C . PHE A 1 372 ? -16.953 -2.436 -10.953 1 84.75 372 PHE A C 1
ATOM 2842 O O . PHE A 1 372 ? -17.891 -3.115 -10.531 1 84.75 372 PHE A O 1
ATOM 2849 N N . THR A 1 373 ? -16.328 -2.598 -12.07 1 82.31 373 THR A N 1
ATOM 2850 C CA . THR A 1 373 ? -16.516 -3.799 -12.875 1 82.31 373 THR A CA 1
ATOM 2851 C C . THR A 1 373 ? -15.18 -4.535 -13.047 1 82.31 373 THR A C 1
ATOM 2853 O O . THR A 1 373 ? -14.133 -4.023 -12.664 1 82.31 373 THR A O 1
ATOM 2856 N N . ALA A 1 374 ? -15.273 -5.668 -13.578 1 74.19 374 ALA A N 1
ATOM 2857 C CA . ALA A 1 374 ? -14.07 -6.477 -13.797 1 74.19 374 ALA A CA 1
ATOM 2858 C C . ALA A 1 374 ? -13.109 -5.777 -14.758 1 74.19 374 ALA A C 1
ATOM 2860 O O . ALA A 1 374 ? -11.898 -5.992 -14.695 1 74.19 374 ALA A O 1
ATOM 2861 N N . ARG A 1 375 ? -13.664 -4.906 -15.516 1 80.94 375 ARG A N 1
ATOM 2862 C CA . ARG A 1 375 ? -12.852 -4.23 -16.531 1 80.94 375 ARG A CA 1
ATOM 2863 C C . ARG A 1 375 ? -12.289 -2.924 -15.984 1 80.94 375 ARG A C 1
ATOM 2865 O O . ARG A 1 375 ? -11.133 -2.578 -16.266 1 80.94 375 ARG A O 1
ATOM 2872 N N . ASN A 1 376 ? -13.055 -2.172 -15.25 1 89.75 376 ASN A N 1
ATOM 2873 C CA . ASN A 1 376 ? -12.609 -0.843 -14.844 1 89.75 376 ASN A CA 1
ATOM 2874 C C . ASN A 1 376 ? -11.844 -0.882 -13.523 1 89.75 376 ASN A C 1
ATOM 2876 O O . ASN A 1 376 ? -11.312 0.136 -13.078 1 89.75 376 ASN A O 1
ATOM 2880 N N . ILE A 1 377 ? -11.703 -2.15 -12.953 1 90.06 377 ILE A N 1
ATOM 2881 C CA . ILE A 1 377 ? -11 -2.279 -11.68 1 90.06 377 ILE A CA 1
ATOM 2882 C C . ILE A 1 377 ? -9.516 -1.978 -11.875 1 90.06 377 ILE A C 1
ATOM 2884 O O . ILE A 1 377 ? -8.82 -1.596 -10.938 1 90.06 377 ILE A O 1
ATOM 2888 N N . TYR A 1 378 ? -9.039 -2.061 -13.117 1 91.31 378 TYR A N 1
ATOM 2889 C CA . TYR A 1 378 ? -7.621 -1.894 -13.414 1 91.31 378 TYR A CA 1
ATOM 2890 C C . TYR A 1 378 ? -7.184 -0.453 -13.18 1 91.31 378 TYR A C 1
ATOM 2892 O O . TYR A 1 378 ? -6.008 -0.192 -12.898 1 91.31 378 TYR A O 1
ATOM 2900 N N . ARG A 1 379 ? -8.164 0.481 -13.25 1 93.81 379 ARG A N 1
ATOM 2901 C CA . ARG A 1 379 ? -7.82 1.885 -13.039 1 93.81 379 ARG A CA 1
ATOM 2902 C C . ARG A 1 379 ? -7.398 2.141 -11.594 1 93.81 379 ARG A C 1
ATOM 2904 O O . ARG A 1 379 ? -6.66 3.088 -11.32 1 93.81 379 ARG A O 1
ATOM 2911 N N . LEU A 1 380 ? -7.879 1.286 -10.719 1 94.44 380 LEU A N 1
ATOM 2912 C CA . LEU A 1 380 ? -7.566 1.416 -9.305 1 94.44 380 LEU A CA 1
ATOM 2913 C C . LEU A 1 380 ? -6.523 0.388 -8.875 1 94.44 380 LEU A C 1
ATOM 2915 O O . LEU A 1 380 ? -5.613 0.703 -8.109 1 94.44 380 LEU A O 1
ATOM 2919 N N . ALA A 1 381 ? -6.582 -0.799 -9.43 1 94.44 381 ALA A N 1
ATOM 2920 C CA . ALA A 1 381 ? -5.773 -1.925 -8.969 1 94.44 381 ALA A CA 1
ATOM 2921 C C . ALA A 1 381 ? -4.301 -1.721 -9.32 1 94.44 381 ALA A C 1
ATOM 2923 O O . ALA A 1 381 ? -3.422 -1.912 -8.484 1 94.44 381 ALA A O 1
ATOM 2924 N N . LEU A 1 382 ? -4.07 -1.315 -10.508 1 95.5 382 LEU A N 1
ATOM 2925 C CA . LEU A 1 382 ? -2.688 -1.181 -10.953 1 95.5 382 LEU A CA 1
ATOM 2926 C C . LEU A 1 382 ? -1.966 -0.092 -10.164 1 95.5 382 LEU A C 1
ATOM 2928 O O . LEU A 1 382 ? -0.912 -0.342 -9.578 1 95.5 382 LEU A O 1
ATOM 2932 N N . PRO A 1 383 ? -2.549 1.117 -10.086 1 96.94 383 PRO A N 1
ATOM 2933 C CA . PRO A 1 383 ? -1.866 2.152 -9.305 1 96.94 383 PRO A CA 1
ATOM 2934 C C . PRO A 1 383 ? -1.7 1.771 -7.836 1 96.94 383 PRO A C 1
ATOM 2936 O O . PRO A 1 383 ? -0.669 2.072 -7.227 1 96.94 383 PRO A O 1
ATOM 2939 N N . LEU A 1 384 ? -2.668 1.157 -7.254 1 96.56 384 LEU A N 1
ATOM 2940 C CA . LEU A 1 384 ? -2.645 0.796 -5.84 1 96.56 384 LEU A CA 1
ATOM 2941 C C . LEU A 1 384 ? -1.51 -0.18 -5.547 1 96.56 384 LEU A C 1
ATOM 2943 O O . LEU A 1 384 ? -0.713 0.042 -4.633 1 96.56 384 LEU A O 1
ATOM 2947 N N . PHE A 1 385 ? -1.359 -1.218 -6.355 1 95.56 385 PHE A N 1
ATOM 2948 C CA . PHE A 1 385 ? -0.374 -2.258 -6.082 1 95.56 385 PHE A CA 1
ATOM 2949 C C . PHE A 1 385 ? 1.025 -1.791 -6.465 1 95.56 385 PHE A C 1
ATOM 2951 O O . PHE A 1 385 ? 2.01 -2.184 -5.836 1 95.56 385 PHE A O 1
ATOM 2958 N N . VAL A 1 386 ? 1.104 -0.89 -7.465 1 95.5 386 VAL A N 1
ATOM 2959 C CA . VAL A 1 386 ? 2.393 -0.275 -7.77 1 95.5 386 VAL A CA 1
ATOM 2960 C C . VAL A 1 386 ? 2.852 0.579 -6.594 1 95.5 386 VAL A C 1
ATOM 2962 O O . VAL A 1 386 ? 4.02 0.528 -6.199 1 95.5 386 VAL A O 1
ATOM 2965 N N . GLY A 1 387 ? 1.934 1.311 -6.059 1 94.88 387 GLY A N 1
ATOM 2966 C CA . GLY A 1 387 ? 2.246 2.141 -4.906 1 94.88 387 GLY A CA 1
ATOM 2967 C C . GLY A 1 387 ? 2.699 1.34 -3.699 1 94.88 387 GLY A C 1
ATOM 2968 O O . GLY A 1 387 ? 3.699 1.678 -3.062 1 94.88 387 GLY A O 1
ATOM 2969 N N . ILE A 1 388 ? 1.996 0.305 -3.379 1 93.44 388 ILE A N 1
ATOM 2970 C CA . ILE A 1 388 ? 2.324 -0.524 -2.225 1 93.44 388 ILE A CA 1
ATOM 2971 C C . ILE A 1 388 ? 3.688 -1.181 -2.432 1 93.44 388 ILE A C 1
ATOM 2973 O O . ILE A 1 388 ? 4.496 -1.254 -1.503 1 93.44 388 ILE A O 1
ATOM 2977 N N . PHE A 1 389 ? 3.986 -1.618 -3.668 1 92.31 389 PHE A N 1
ATOM 2978 C CA . PHE A 1 389 ? 5.27 -2.229 -4.004 1 92.31 389 PHE A CA 1
ATOM 2979 C C . PHE A 1 389 ? 6.41 -1.248 -3.771 1 92.31 389 PHE A C 1
ATOM 2981 O O . PHE A 1 389 ? 7.414 -1.595 -3.145 1 92.31 389 PHE A O 1
ATOM 2988 N N . LEU A 1 390 ? 6.238 -0.047 -4.242 1 90.56 390 LEU A N 1
ATOM 2989 C CA . LEU A 1 390 ? 7.293 0.955 -4.141 1 90.56 390 LEU A CA 1
ATOM 2990 C C . LEU A 1 390 ? 7.496 1.39 -2.693 1 90.56 390 LEU A C 1
ATOM 2992 O O . LEU A 1 390 ? 8.609 1.725 -2.291 1 90.56 390 LEU A O 1
ATOM 2996 N N . MET A 1 391 ? 6.438 1.355 -1.871 1 87.75 391 MET A N 1
ATOM 2997 C CA . MET A 1 391 ? 6.547 1.691 -0.454 1 87.75 391 MET A CA 1
ATOM 2998 C C . MET A 1 391 ? 7.406 0.667 0.282 1 87.75 391 MET A C 1
ATOM 3000 O O . MET A 1 391 ? 8.094 1.008 1.243 1 87.75 391 MET A O 1
ATOM 3004 N N . ALA A 1 392 ? 7.426 -0.548 -0.223 1 85.06 392 ALA A N 1
ATOM 3005 C CA . ALA A 1 392 ? 8.125 -1.63 0.466 1 85.06 392 ALA A CA 1
ATOM 3006 C C . ALA A 1 392 ? 9.5 -1.872 -0.148 1 85.06 392 ALA A C 1
ATOM 3008 O O . ALA A 1 392 ? 10.32 -2.588 0.425 1 85.06 392 ALA A O 1
ATOM 3009 N N . LEU A 1 393 ? 9.82 -1.268 -1.255 1 84.31 393 LEU A N 1
ATOM 3010 C CA . LEU A 1 393 ? 11.07 -1.479 -1.971 1 84.31 393 LEU A CA 1
ATOM 3011 C C . LEU A 1 393 ? 12.227 -0.796 -1.252 1 84.31 393 LEU A C 1
ATOM 3013 O O . LEU A 1 393 ? 12.195 0.414 -1.017 1 84.31 393 LEU A O 1
ATOM 3017 N N . PRO A 1 394 ? 13.219 -1.585 -0.863 1 77.69 394 PRO A N 1
ATOM 3018 C CA . PRO A 1 394 ? 14.398 -0.951 -0.265 1 77.69 394 PRO A CA 1
ATOM 3019 C C . PRO A 1 394 ? 15.047 0.075 -1.19 1 77.69 394 PRO A C 1
ATOM 3021 O O . PRO A 1 394 ? 15.188 -0.173 -2.391 1 77.69 394 PRO A O 1
ATOM 3024 N N . PRO A 1 395 ? 15.43 1.158 -0.561 1 75.19 395 PRO A N 1
ATOM 3025 C CA . PRO A 1 395 ? 15.977 2.246 -1.372 1 75.19 395 PRO A CA 1
ATOM 3026 C C . PRO A 1 395 ? 17.25 1.844 -2.107 1 75.19 395 PRO A C 1
ATOM 3028 O O . PRO A 1 395 ? 17.625 2.467 -3.109 1 75.19 395 PRO A O 1
ATOM 3031 N N . VAL A 1 396 ? 17.922 0.842 -1.688 1 74.75 396 VAL A N 1
ATOM 3032 C CA . VAL A 1 396 ? 19.188 0.416 -2.262 1 74.75 396 VAL A CA 1
ATOM 3033 C C . VAL A 1 396 ? 18.984 -0.016 -3.713 1 74.75 396 VAL A C 1
ATOM 3035 O O . VAL A 1 396 ? 19.875 0.14 -4.547 1 74.75 396 VAL A O 1
ATOM 3038 N N . TYR A 1 397 ? 17.812 -0.422 -4.027 1 77.06 397 TYR A N 1
ATOM 3039 C CA . TYR A 1 397 ? 17.562 -0.949 -5.363 1 77.06 397 TYR A CA 1
ATOM 3040 C C . TYR A 1 397 ? 17.297 0.179 -6.352 1 77.06 397 TYR A C 1
ATOM 3042 O O . TYR A 1 397 ? 17.281 -0.039 -7.566 1 77.06 397 TYR A O 1
ATOM 3050 N N . LEU A 1 398 ? 17.094 1.366 -5.871 1 77.56 398 LEU A N 1
ATOM 3051 C CA . LEU A 1 398 ? 16.797 2.486 -6.754 1 77.56 398 LEU A CA 1
ATOM 3052 C C . LEU A 1 398 ? 18.047 3.324 -7.02 1 77.56 398 LEU A C 1
ATOM 3054 O O . LEU A 1 398 ? 17.953 4.402 -7.613 1 77.56 398 LEU A O 1
ATOM 3058 N N . GLN A 1 399 ? 19.172 2.83 -6.672 1 76.75 399 GLN A N 1
ATOM 3059 C CA . GLN A 1 399 ? 20.422 3.578 -6.773 1 76.75 399 GLN A CA 1
ATOM 3060 C C . GLN A 1 399 ? 20.812 3.822 -8.227 1 76.75 399 GLN A C 1
ATOM 3062 O O . GLN A 1 399 ? 21.438 4.828 -8.555 1 76.75 399 GLN A O 1
ATOM 3067 N N . ASP A 1 400 ? 20.359 3.012 -9.086 1 76.94 400 ASP A N 1
ATOM 3068 C CA . ASP A 1 400 ? 20.797 3.092 -10.477 1 76.94 400 ASP A CA 1
ATOM 3069 C C . ASP A 1 400 ? 19.844 3.957 -11.297 1 76.94 400 ASP A C 1
ATOM 3071 O O . ASP A 1 400 ? 20.094 4.234 -12.469 1 76.94 400 ASP A O 1
ATOM 3075 N N . LEU A 1 401 ? 18.891 4.441 -10.68 1 80.62 401 LEU A N 1
ATOM 3076 C CA . LEU A 1 401 ? 17.938 5.289 -11.391 1 80.62 401 LEU A CA 1
ATOM 3077 C C . LEU A 1 401 ? 18.453 6.719 -11.492 1 80.62 401 LEU A C 1
ATOM 3079 O O . LEU A 1 401 ? 19.266 7.148 -10.672 1 80.62 401 LEU A O 1
ATOM 3083 N N . PRO A 1 402 ? 17.984 7.383 -12.523 1 79.88 402 PRO A N 1
ATOM 3084 C CA . PRO A 1 402 ? 18.391 8.789 -12.648 1 79.88 402 PRO A CA 1
ATOM 3085 C C . PRO A 1 402 ? 18.031 9.617 -11.414 1 79.88 402 PRO A C 1
ATOM 3087 O O . PRO A 1 402 ? 16.984 9.414 -10.812 1 79.88 402 PRO A O 1
ATOM 3090 N N . LEU A 1 403 ? 18.875 10.547 -11.117 1 78.38 403 LEU A N 1
ATOM 3091 C CA . LEU A 1 403 ? 18.781 11.359 -9.906 1 78.38 403 LEU A CA 1
ATOM 3092 C C . LEU A 1 403 ? 17.5 12.188 -9.898 1 78.38 403 LEU A C 1
ATOM 3094 O O . LEU A 1 403 ? 16.969 12.508 -8.836 1 78.38 403 LEU A O 1
ATOM 3098 N N . THR A 1 404 ? 16.984 12.477 -11.062 1 83.19 404 THR A N 1
ATOM 3099 C CA . THR A 1 404 ? 15.812 13.344 -11.18 1 83.19 404 THR A CA 1
ATOM 3100 C C . THR A 1 404 ? 14.539 12.586 -10.82 1 83.19 404 THR A C 1
ATOM 3102 O O . THR A 1 404 ? 13.578 13.172 -10.32 1 83.19 404 THR A O 1
ATOM 3105 N N . LEU A 1 405 ? 14.57 11.281 -10.953 1 87.12 405 LEU A N 1
ATOM 3106 C CA . LEU A 1 405 ? 13.344 10.516 -10.773 1 87.12 405 LEU A CA 1
ATOM 3107 C C . LEU A 1 405 ? 13.406 9.688 -9.5 1 87.12 405 LEU A C 1
ATOM 3109 O O . LEU A 1 405 ? 12.375 9.227 -9 1 87.12 405 LEU A O 1
ATOM 3113 N N . ARG A 1 406 ? 14.547 9.625 -9.008 1 85.38 406 ARG A N 1
ATOM 3114 C CA . ARG A 1 406 ? 14.805 8.719 -7.891 1 85.38 406 ARG A CA 1
ATOM 3115 C C . ARG A 1 406 ? 13.969 9.102 -6.672 1 85.38 406 ARG A C 1
ATOM 3117 O O . ARG A 1 406 ? 13.32 8.25 -6.066 1 85.38 406 ARG A O 1
ATOM 3124 N N . PRO A 1 407 ? 13.945 10.359 -6.332 1 85.81 407 PRO A N 1
ATOM 3125 C CA . PRO A 1 407 ? 13.141 10.703 -5.156 1 85.81 407 PRO A CA 1
ATOM 3126 C C . PRO A 1 407 ? 11.648 10.461 -5.371 1 85.81 407 PRO A C 1
ATOM 3128 O O . PRO A 1 407 ? 10.945 10.062 -4.438 1 85.81 407 PRO A O 1
ATOM 3131 N N . LEU A 1 408 ? 11.219 10.719 -6.539 1 87.94 408 LEU A N 1
ATOM 3132 C CA . LEU A 1 408 ? 9.805 10.5 -6.855 1 87.94 408 LEU A CA 1
ATOM 3133 C C . LEU A 1 408 ? 9.461 9.016 -6.793 1 87.94 408 LEU A C 1
ATOM 3135 O O . LEU A 1 408 ? 8.445 8.633 -6.199 1 87.94 408 LEU A O 1
ATOM 3139 N N . LEU A 1 409 ? 10.344 8.109 -7.34 1 87.19 409 LEU A N 1
ATOM 3140 C CA . LEU A 1 409 ? 10.086 6.672 -7.441 1 87.19 409 LEU A CA 1
ATOM 3141 C C . LEU A 1 409 ? 10.258 5.996 -6.086 1 87.19 409 LEU A C 1
ATOM 3143 O O . LEU A 1 409 ? 9.766 4.883 -5.875 1 87.19 409 LEU A O 1
ATOM 3147 N N . SER A 1 410 ? 10.898 6.766 -5.16 1 86.06 410 SER A N 1
ATOM 3148 C CA . SER A 1 410 ? 11.078 6.23 -3.814 1 86.06 410 SER A CA 1
ATOM 3149 C C . SER A 1 410 ? 9.828 6.453 -2.961 1 86.06 410 SER A C 1
ATOM 3151 O O . SER A 1 410 ? 9.672 5.824 -1.913 1 86.06 410 SER A O 1
ATOM 3153 N N . ASN A 1 411 ? 8.953 7.207 -3.492 1 90 411 ASN A N 1
ATOM 3154 C CA . ASN A 1 411 ? 7.715 7.492 -2.781 1 90 411 ASN A CA 1
ATOM 3155 C C . ASN A 1 411 ? 6.527 6.766 -3.406 1 90 411 ASN A C 1
ATOM 3157 O O . ASN A 1 411 ? 5.859 7.305 -4.289 1 90 411 ASN A O 1
ATOM 3161 N N . GLY A 1 412 ? 6.152 5.723 -2.873 1 92 412 GLY A N 1
ATOM 3162 C CA . GLY A 1 412 ? 5.086 4.895 -3.416 1 92 412 GLY A CA 1
ATOM 3163 C C . GLY A 1 412 ? 3.734 5.582 -3.398 1 92 412 GLY A C 1
ATOM 3164 O O . GLY A 1 412 ? 2.912 5.363 -4.293 1 92 412 GLY A O 1
ATOM 3165 N N . LEU A 1 413 ? 3.492 6.352 -2.369 1 92.06 413 LEU A N 1
ATOM 3166 C CA . LEU A 1 413 ? 2.232 7.078 -2.266 1 92.06 413 LEU A CA 1
ATOM 3167 C C . LEU A 1 413 ? 2.072 8.055 -3.428 1 92.06 413 LEU A C 1
ATOM 3169 O O . LEU A 1 413 ? 1.039 8.062 -4.102 1 92.06 413 LEU A O 1
ATOM 3173 N N . LEU A 1 414 ? 3.127 8.828 -3.75 1 92.31 414 LEU A N 1
ATOM 3174 C CA . LEU A 1 414 ? 3.064 9.828 -4.812 1 92.31 414 LEU A CA 1
ATOM 3175 C C . LEU A 1 414 ? 2.914 9.164 -6.176 1 92.31 414 LEU A C 1
ATOM 3177 O O . LEU A 1 414 ? 2.102 9.594 -6.996 1 92.31 414 LEU A O 1
ATOM 3181 N N . VAL A 1 415 ? 3.678 8.156 -6.371 1 93.69 415 VAL A N 1
ATOM 3182 C CA . VAL A 1 415 ? 3.627 7.465 -7.656 1 93.69 415 VAL A CA 1
ATOM 3183 C C . VAL A 1 415 ? 2.258 6.816 -7.836 1 93.69 415 VAL A C 1
ATOM 3185 O O . VAL A 1 415 ? 1.692 6.84 -8.938 1 93.69 415 VAL A O 1
ATOM 3188 N N . GLY A 1 416 ? 1.734 6.199 -6.809 1 94.69 416 GLY A N 1
ATOM 3189 C CA . GLY A 1 416 ? 0.405 5.617 -6.875 1 94.69 416 GLY A CA 1
ATOM 3190 C C . GLY A 1 416 ? -0.669 6.617 -7.258 1 94.69 416 GLY A C 1
ATOM 3191 O O . GLY A 1 416 ? -1.508 6.336 -8.117 1 94.69 416 GLY A O 1
ATOM 3192 N N . ILE A 1 417 ? -0.65 7.785 -6.652 1 92.69 417 ILE A N 1
ATOM 3193 C CA . ILE A 1 417 ? -1.648 8.812 -6.926 1 92.69 417 ILE A CA 1
ATOM 3194 C C . ILE A 1 417 ? -1.51 9.297 -8.367 1 92.69 417 ILE A C 1
ATOM 3196 O O . ILE A 1 417 ? -2.508 9.445 -9.078 1 92.69 417 ILE A O 1
ATOM 3200 N N . LEU A 1 418 ? -0.282 9.594 -8.781 1 93.5 418 LEU A N 1
ATOM 3201 C CA . LEU A 1 418 ? -0.056 10.086 -10.141 1 93.5 418 LEU A CA 1
ATOM 3202 C C . LEU A 1 418 ? -0.533 9.062 -11.172 1 93.5 418 LEU A C 1
ATOM 3204 O O . LEU A 1 418 ? -1.165 9.43 -12.164 1 93.5 418 LEU A O 1
ATOM 3208 N N . LEU A 1 419 ? -0.232 7.789 -10.914 1 94.94 419 LEU A N 1
ATOM 3209 C CA . LEU A 1 419 ? -0.662 6.742 -11.836 1 94.94 419 LEU A CA 1
ATOM 3210 C C . LEU A 1 419 ? -2.182 6.621 -11.852 1 94.94 419 LEU A C 1
ATOM 3212 O O . LEU A 1 419 ? -2.777 6.344 -12.891 1 94.94 419 LEU A O 1
ATOM 3216 N N . ALA A 1 420 ? -2.771 6.715 -10.68 1 94.94 420 ALA A N 1
ATOM 3217 C CA . ALA A 1 420 ? -4.23 6.672 -10.594 1 94.94 420 ALA A CA 1
ATOM 3218 C C . ALA A 1 420 ? -4.859 7.82 -11.375 1 94.94 420 ALA A C 1
ATOM 3220 O O . ALA A 1 420 ? -5.867 7.633 -12.062 1 94.94 420 ALA A O 1
ATOM 3221 N N . VAL A 1 421 ? -4.348 9 -11.25 1 92.56 421 VAL A N 1
ATOM 3222 C CA . VAL A 1 421 ? -4.852 10.172 -11.969 1 92.56 421 VAL A CA 1
ATOM 3223 C C . VAL A 1 421 ? -4.695 9.961 -13.469 1 92.56 421 VAL A C 1
ATOM 3225 O O . VAL A 1 421 ? -5.609 10.266 -14.242 1 92.56 421 VAL A O 1
ATOM 3228 N N . LEU A 1 422 ? -3.527 9.438 -13.875 1 92.94 422 LEU A N 1
ATOM 3229 C CA . LEU A 1 422 ? -3.273 9.195 -15.297 1 92.94 422 LEU A CA 1
ATOM 3230 C C . LEU A 1 422 ? -4.23 8.141 -15.844 1 92.94 422 LEU A C 1
ATOM 3232 O O . LEU A 1 422 ? -4.84 8.344 -16.906 1 92.94 422 LEU A O 1
ATOM 3236 N N . MET A 1 423 ? -4.395 7.094 -15.078 1 92.62 423 MET A N 1
ATOM 3237 C CA . MET A 1 423 ? -5.242 5.996 -15.539 1 92.62 423 MET A CA 1
ATOM 3238 C C . MET A 1 423 ? -6.707 6.418 -15.57 1 92.62 423 MET A C 1
ATOM 3240 O O . MET A 1 423 ? -7.457 6.012 -16.469 1 92.62 423 MET A O 1
ATOM 3244 N N . ASP A 1 424 ? -7.086 7.09 -14.656 1 91.25 424 ASP A N 1
ATOM 3245 C CA . ASP A 1 424 ? -8.492 7.469 -14.539 1 91.25 424 ASP A CA 1
ATOM 3246 C C . ASP A 1 424 ? -8.859 8.531 -15.578 1 91.25 424 ASP A C 1
ATOM 3248 O O . ASP A 1 424 ? -10 8.578 -16.047 1 91.25 424 ASP A O 1
ATOM 3252 N N . ASN A 1 425 ? -7.938 9.422 -15.953 1 89.12 425 ASN A N 1
ATOM 3253 C CA . ASN A 1 425 ? -8.289 10.547 -16.812 1 89.12 425 ASN A CA 1
ATOM 3254 C C . ASN A 1 425 ? -7.875 10.305 -18.266 1 89.12 425 ASN A C 1
ATOM 3256 O O . ASN A 1 425 ? -8.414 10.93 -19.172 1 89.12 425 ASN A O 1
ATOM 3260 N N . LEU A 1 426 ? -6.957 9.391 -18.531 1 87.56 426 LEU A N 1
ATOM 3261 C CA . LEU A 1 426 ? -6.496 9.156 -19.906 1 87.56 426 LEU A CA 1
ATOM 3262 C C . LEU A 1 426 ? -7.336 8.086 -20.594 1 87.56 426 LEU A C 1
ATOM 3264 O O . LEU A 1 426 ? -7.426 8.055 -21.812 1 87.56 426 LEU A O 1
ATOM 3268 N N . ILE A 1 427 ? -7.84 7.223 -19.859 1 88.94 427 ILE A N 1
ATOM 3269 C CA . ILE A 1 427 ? -8.617 6.125 -20.422 1 88.94 427 ILE A CA 1
ATOM 3270 C C . ILE A 1 427 ? -10.109 6.41 -20.25 1 88.94 427 ILE A C 1
ATOM 3272 O O . ILE A 1 427 ? -10.578 6.695 -19.156 1 88.94 427 ILE A O 1
ATOM 3276 N N . PRO A 1 428 ? -10.805 6.359 -21.312 1 86.81 428 PRO A N 1
ATOM 3277 C CA . PRO A 1 428 ? -12.25 6.59 -21.234 1 86.81 428 PRO A CA 1
ATOM 3278 C C . PRO A 1 428 ? -13.016 5.371 -20.734 1 86.81 428 PRO A C 1
ATOM 3280 O O . PRO A 1 428 ? -13.648 4.664 -21.516 1 86.81 428 PRO A O 1
ATOM 3283 N N . TRP A 1 429 ? -13.07 5.172 -19.531 1 85.94 429 TRP A N 1
ATOM 3284 C CA . TRP A 1 429 ? -13.656 3.996 -18.906 1 85.94 429 TRP A CA 1
ATOM 3285 C C . TRP A 1 429 ? -15.148 3.898 -19.203 1 85.94 429 TRP A C 1
ATOM 3287 O O . TRP A 1 429 ? -15.688 2.799 -19.359 1 85.94 429 TRP A O 1
ATOM 3297 N N . GLU A 1 430 ? -15.852 4.98 -19.234 1 77.88 430 GLU A N 1
ATOM 3298 C CA . GLU A 1 430 ? -17.281 4.984 -19.484 1 77.88 430 GLU A CA 1
ATOM 3299 C C . GLU A 1 430 ? -17.609 4.492 -20.891 1 77.88 430 GLU A C 1
ATOM 3301 O O . GLU A 1 430 ? -18.625 3.848 -21.125 1 77.88 430 GLU A O 1
ATOM 3306 N N . ARG A 1 431 ? -16.75 4.738 -21.766 1 70.69 431 ARG A N 1
ATOM 3307 C CA . ARG A 1 431 ? -16.984 4.352 -23.156 1 70.69 431 ARG A CA 1
ATOM 3308 C C . ARG A 1 431 ? -16.688 2.871 -23.375 1 70.69 431 ARG A C 1
ATOM 3310 O O . ARG A 1 431 ? -17.203 2.254 -24.297 1 70.69 431 ARG A O 1
ATOM 3317 N N . ILE A 1 432 ? -15.891 2.434 -22.594 1 70.62 432 ILE A N 1
ATOM 3318 C CA . ILE A 1 432 ? -15.445 1.053 -22.75 1 70.62 432 ILE A CA 1
ATOM 3319 C C . ILE A 1 432 ? -16.469 0.108 -22.141 1 70.62 432 ILE A C 1
ATOM 3321 O O . ILE A 1 432 ? -16.703 -0.986 -22.656 1 70.62 432 ILE A O 1
ATOM 3325 N N . GLU A 1 433 ? -17.125 0.576 -20.938 1 65.75 433 GLU A N 1
ATOM 3326 C CA . GLU A 1 433 ? -18.125 -0.282 -20.312 1 65.75 433 GLU A CA 1
ATOM 3327 C C . GLU A 1 433 ? -19.422 -0.279 -21.094 1 65.75 433 GLU A C 1
ATOM 3329 O O . GLU A 1 433 ? -19.922 0.783 -21.484 1 65.75 433 GLU A O 1
ATOM 3334 N N . MET B 1 1 ? -20.312 -43.594 -21.391 1 21.45 1 MET B N 1
ATOM 3335 C CA . MET B 1 1 ? -19.578 -43.312 -22.625 1 21.45 1 MET B CA 1
ATOM 3336 C C . MET B 1 1 ? -19.328 -41.812 -22.781 1 21.45 1 MET B C 1
ATOM 3338 O O . MET B 1 1 ? -20.281 -41.031 -22.781 1 21.45 1 MET B O 1
ATOM 3342 N N . PHE B 1 2 ? -18.328 -41.375 -22.109 1 30 2 PHE B N 1
ATOM 3343 C CA . PHE B 1 2 ? -17.906 -39.969 -22.078 1 30 2 PHE B CA 1
ATOM 3344 C C . PHE B 1 2 ? -17.938 -39.375 -23.484 1 30 2 PHE B C 1
ATOM 3346 O O . PHE B 1 2 ? -17.266 -39.875 -24.391 1 30 2 PHE B O 1
ATOM 3353 N N . ASN B 1 3 ? -19.094 -39.281 -24.016 1 31.78 3 ASN B N 1
ATOM 3354 C CA . ASN B 1 3 ? -19.219 -38.625 -25.312 1 31.78 3 ASN B CA 1
ATOM 3355 C C . ASN B 1 3 ? -18.188 -37.531 -25.484 1 31.78 3 ASN B C 1
ATOM 3357 O O . ASN B 1 3 ? -18.297 -36.469 -24.828 1 31.78 3 ASN B O 1
ATOM 3361 N N . PHE B 1 4 ? -16.984 -37.875 -25.703 1 40.53 4 PHE B N 1
ATOM 3362 C CA . PHE B 1 4 ? -15.797 -37.062 -25.953 1 40.53 4 PHE B CA 1
ATOM 3363 C C . PHE B 1 4 ? -16.047 -36.062 -27.078 1 40.53 4 PHE B C 1
ATOM 3365 O O . PHE B 1 4 ? -15.422 -36.156 -28.141 1 40.53 4 PHE B O 1
ATOM 3372 N N . ALA B 1 5 ? -17.219 -35.969 -27.547 1 42.25 5 ALA B N 1
ATOM 3373 C CA . ALA B 1 5 ? -17.359 -34.906 -28.562 1 42.25 5 ALA B CA 1
ATOM 3374 C C . ALA B 1 5 ? -16.656 -33.625 -28.141 1 42.25 5 ALA B C 1
ATOM 3376 O O . ALA B 1 5 ? -17.141 -32.906 -27.281 1 42.25 5 ALA B O 1
ATOM 3377 N N . VAL B 1 6 ? -15.312 -33.688 -28.203 1 52.81 6 VAL B N 1
ATOM 3378 C CA . VAL B 1 6 ? -14.391 -32.562 -28.031 1 52.81 6 VAL B CA 1
ATOM 3379 C C . VAL B 1 6 ? -14.805 -31.406 -28.922 1 52.81 6 VAL B C 1
ATOM 3381 O O . VAL B 1 6 ? -14.641 -31.453 -30.141 1 52.81 6 VAL B O 1
ATOM 3384 N N . GLY B 1 7 ? -15.836 -30.781 -28.766 1 56 7 GLY B N 1
ATOM 3385 C CA . GLY B 1 7 ? -16.156 -29.625 -29.594 1 56 7 GLY B CA 1
ATOM 3386 C C . GLY B 1 7 ? -15.078 -28.562 -29.594 1 56 7 GLY B C 1
ATOM 3387 O O . GLY B 1 7 ? -14.258 -28.5 -28.688 1 56 7 GLY B O 1
ATOM 3388 N N . ARG B 1 8 ? -14.789 -28.047 -30.969 1 62.06 8 ARG B N 1
ATOM 3389 C CA . ARG B 1 8 ? -13.828 -26.969 -31.188 1 62.06 8 ARG B CA 1
ATOM 3390 C C . ARG B 1 8 ? -13.836 -25.969 -30.031 1 62.06 8 ARG B C 1
ATOM 3392 O O . ARG B 1 8 ? -12.781 -25.516 -29.594 1 62.06 8 ARG B O 1
ATOM 3399 N N . GLU B 1 9 ? -14.961 -25.906 -29.516 1 66.62 9 GLU B N 1
ATOM 3400 C CA . GLU B 1 9 ? -15.094 -24.922 -28.453 1 66.62 9 GLU B CA 1
ATOM 3401 C C . GLU B 1 9 ? -14.5 -25.438 -27.141 1 66.62 9 GLU B C 1
ATOM 3403 O O . GLU B 1 9 ? -13.875 -24.672 -26.391 1 66.62 9 GLU B O 1
ATOM 3408 N N . SER B 1 10 ? -14.617 -26.656 -27.062 1 72.25 10 SER B N 1
ATOM 3409 C CA . SER B 1 10 ? -14.109 -27.266 -25.844 1 72.25 10 SER B CA 1
ATOM 3410 C C . SER B 1 10 ? -12.586 -27.359 -25.875 1 72.25 10 SER B C 1
ATOM 3412 O O . SER B 1 10 ? -11.93 -27.203 -24.844 1 72.25 10 SER B O 1
ATOM 3414 N N . LEU B 1 11 ? -12.062 -27.547 -27.094 1 77.94 11 LEU B N 1
ATOM 3415 C CA . LEU B 1 11 ? -10.617 -27.625 -27.219 1 77.94 11 LEU B CA 1
ATOM 3416 C C . LEU B 1 11 ? -9.977 -26.25 -27 1 77.94 11 LEU B C 1
ATOM 3418 O O . LEU B 1 11 ? -8.922 -26.156 -26.375 1 77.94 11 LEU B O 1
ATOM 3422 N N . LEU B 1 12 ? -10.656 -25.328 -27.547 1 77.31 12 LEU B N 1
ATOM 3423 C CA . LEU B 1 12 ? -10.148 -23.969 -27.359 1 77.31 12 LEU B CA 1
ATOM 3424 C C . LEU B 1 12 ? -10.219 -23.562 -25.875 1 77.31 12 LEU B C 1
ATOM 3426 O O . LEU B 1 12 ? -9.297 -22.938 -25.359 1 77.31 12 LEU B O 1
ATOM 3430 N N . SER B 1 13 ? -11.289 -24.047 -25.312 1 80.06 13 SER B N 1
ATOM 3431 C CA . SER B 1 13 ? -11.445 -23.766 -23.891 1 80.06 13 SER B CA 1
ATOM 3432 C C . SER B 1 13 ? -10.438 -24.547 -23.047 1 80.06 13 SER B C 1
ATOM 3434 O O . SER B 1 13 ? -9.969 -24.062 -22.016 1 80.06 13 SER B O 1
ATOM 3436 N N . GLY B 1 14 ? -10.203 -25.719 -23.531 1 84.81 14 GLY B N 1
ATOM 3437 C CA . GLY B 1 14 ? -9.188 -26.516 -22.859 1 84.81 14 GLY B CA 1
ATOM 3438 C C . GLY B 1 14 ? -7.793 -25.906 -22.953 1 84.81 14 GLY B C 1
ATOM 3439 O O . GLY B 1 14 ? -7.031 -25.938 -21.984 1 84.81 14 GLY B O 1
ATOM 3440 N N . PHE B 1 15 ? -7.547 -25.359 -24.062 1 84.31 15 PHE B N 1
ATOM 3441 C CA . PHE B 1 15 ? -6.262 -24.703 -24.25 1 84.31 15 PHE B CA 1
ATOM 3442 C C . PHE B 1 15 ? -6.152 -23.453 -23.375 1 84.31 15 PHE B C 1
ATOM 3444 O O . PHE B 1 15 ? -5.07 -23.141 -22.875 1 84.31 15 PHE B O 1
ATOM 3451 N N . GLN B 1 16 ? -7.184 -22.844 -23.203 1 80.12 16 GLN B N 1
ATOM 3452 C CA . GLN B 1 16 ? -7.207 -21.672 -22.328 1 80.12 16 GLN B CA 1
ATOM 3453 C C . GLN B 1 16 ? -6.922 -22.062 -20.875 1 80.12 16 GLN B C 1
ATOM 3455 O O . GLN B 1 16 ? -6.188 -21.375 -20.172 1 80.12 16 GLN B O 1
ATOM 3460 N N . TRP B 1 17 ? -7.566 -23.109 -20.516 1 86.69 17 TRP B N 1
ATOM 3461 C CA . TRP B 1 17 ? -7.301 -23.625 -19.172 1 86.69 17 TRP B CA 1
ATOM 3462 C C . TRP B 1 17 ? -5.832 -24 -19.016 1 86.69 17 TRP B C 1
ATOM 3464 O O . TRP B 1 17 ? -5.223 -23.734 -17.984 1 86.69 17 TRP B O 1
ATOM 3474 N N . PHE B 1 18 ? -5.32 -24.625 -20.062 1 89 18 PHE B N 1
ATOM 3475 C CA . PHE B 1 18 ? -3.916 -25.016 -20.016 1 89 18 PHE B CA 1
ATOM 3476 C C . PHE B 1 18 ? -3.023 -23.797 -19.828 1 89 18 PHE B C 1
ATOM 3478 O O . PHE B 1 18 ? -2.143 -23.797 -18.953 1 89 18 PHE B O 1
ATOM 3485 N N . PHE B 1 19 ? -3.252 -22.812 -20.547 1 82.31 19 PHE B N 1
ATOM 3486 C CA . PHE B 1 19 ? -2.428 -21.625 -20.453 1 82.31 19 PHE B CA 1
ATOM 3487 C C . PHE B 1 19 ? -2.574 -20.984 -19.062 1 82.31 19 PHE B C 1
ATOM 3489 O O . PHE B 1 19 ? -1.611 -20.438 -18.531 1 82.31 19 PHE B O 1
ATOM 3496 N N . PHE B 1 20 ? -3.764 -20.953 -18.594 1 82.38 20 PHE B N 1
ATOM 3497 C CA . PHE B 1 20 ? -4.012 -20.422 -17.266 1 82.38 20 PHE B CA 1
ATOM 3498 C C . PHE B 1 20 ? -3.221 -21.188 -16.219 1 82.38 20 PHE B C 1
ATOM 3500 O O . PHE B 1 20 ? -2.551 -20.594 -15.375 1 82.38 20 PHE B O 1
ATOM 3507 N N . ILE B 1 21 ? -3.248 -22.5 -16.344 1 89.06 21 ILE B N 1
ATOM 3508 C CA . ILE B 1 21 ? -2.541 -23.375 -15.414 1 89.06 21 ILE B CA 1
ATOM 3509 C C . ILE B 1 21 ? -1.033 -23.188 -15.578 1 89.06 21 ILE B C 1
ATOM 3511 O O . ILE B 1 21 ? -0.301 -23.094 -14.594 1 89.06 21 ILE B O 1
ATOM 3515 N N . PHE B 1 22 ? -0.671 -23.109 -16.781 1 88 22 PHE B N 1
ATOM 3516 C CA . PHE B 1 22 ? 0.738 -22.969 -17.125 1 88 22 PHE B CA 1
ATOM 3517 C C . PHE B 1 22 ? 1.312 -21.672 -16.562 1 88 22 PHE B C 1
ATOM 3519 O O . PHE B 1 22 ? 2.352 -21.688 -15.898 1 88 22 PHE B O 1
ATOM 3526 N N . CYS B 1 23 ? 0.678 -20.625 -16.75 1 80.94 23 CYS B N 1
ATOM 3527 C CA . CYS B 1 23 ? 1.185 -19.328 -16.328 1 80.94 23 CYS B CA 1
ATOM 3528 C C . CYS B 1 23 ? 1.267 -19.234 -14.805 1 80.94 23 CYS B C 1
ATOM 3530 O O . CYS B 1 23 ? 2.172 -18.609 -14.266 1 80.94 23 CYS B O 1
ATOM 3532 N N . ASN B 1 24 ? 0.325 -19.844 -14.164 1 87.5 24 ASN B N 1
ATOM 3533 C CA . ASN B 1 24 ? 0.289 -19.781 -12.703 1 87.5 24 ASN B CA 1
ATOM 3534 C C . ASN B 1 24 ? 1.314 -20.734 -12.078 1 87.5 24 ASN B C 1
ATOM 3536 O O . ASN B 1 24 ? 1.623 -20.609 -10.891 1 87.5 24 ASN B O 1
ATOM 3540 N N . THR B 1 25 ? 1.934 -21.594 -12.906 1 90.88 25 THR B N 1
ATOM 3541 C CA . THR B 1 25 ? 2.842 -22.594 -12.375 1 90.88 25 THR B CA 1
ATOM 3542 C C . THR B 1 25 ? 4.289 -22.266 -12.734 1 90.88 25 THR B C 1
ATOM 3544 O O . THR B 1 25 ? 5.195 -22.469 -11.93 1 90.88 25 THR B O 1
ATOM 3547 N N . VAL B 1 26 ? 4.473 -21.688 -13.883 1 87.69 26 VAL B N 1
ATOM 3548 C CA . VAL B 1 26 ? 5.805 -21.562 -14.461 1 87.69 26 VAL B CA 1
ATOM 3549 C C . VAL B 1 26 ? 6.609 -20.516 -13.695 1 87.69 26 VAL B C 1
ATOM 3551 O O . VAL B 1 26 ? 7.844 -20.578 -13.664 1 87.69 26 VAL B O 1
ATOM 3554 N N . VAL B 1 27 ? 6.016 -19.609 -12.992 1 88.94 27 VAL B N 1
ATOM 3555 C CA . VAL B 1 27 ? 6.699 -18.484 -12.359 1 88.94 27 VAL B CA 1
ATOM 3556 C C . VAL B 1 27 ? 7.238 -18.906 -11 1 88.94 27 VAL B C 1
ATOM 3558 O O . VAL B 1 27 ? 8.164 -18.281 -10.469 1 88.94 27 VAL B O 1
ATOM 3561 N N . VAL B 1 28 ? 6.816 -19.969 -10.484 1 92.38 28 VAL B N 1
ATOM 3562 C CA . VAL B 1 28 ? 7.07 -20.344 -9.094 1 92.38 28 VAL B CA 1
ATOM 3563 C C . VAL B 1 28 ? 8.477 -20.922 -8.969 1 92.38 28 VAL B C 1
ATOM 3565 O O . VAL B 1 28 ? 9.25 -20.5 -8.102 1 92.38 28 VAL B O 1
ATOM 3568 N N . PRO B 1 29 ? 8.906 -21.812 -9.867 1 92 29 PRO B N 1
ATOM 3569 C CA . PRO B 1 29 ? 10.188 -22.5 -9.672 1 92 29 PRO B CA 1
ATOM 3570 C C . PRO B 1 29 ? 11.375 -21.547 -9.711 1 92 29 PRO B C 1
ATOM 3572 O O . PRO B 1 29 ? 12.281 -21.641 -8.883 1 92 29 PRO B O 1
ATOM 3575 N N . PRO B 1 30 ? 11.422 -20.594 -10.648 1 89.69 30 PRO B N 1
ATOM 3576 C CA . PRO B 1 30 ? 12.57 -19.688 -10.648 1 89.69 30 PRO B CA 1
ATOM 3577 C C . PRO B 1 30 ? 12.68 -18.875 -9.359 1 89.69 30 PRO B C 1
ATOM 3579 O O . PRO B 1 30 ? 13.789 -18.531 -8.938 1 89.69 30 PRO B O 1
ATOM 3582 N N . THR B 1 31 ? 11.594 -18.562 -8.719 1 90.81 31 THR B N 1
ATOM 3583 C CA . THR B 1 31 ? 11.617 -17.797 -7.469 1 90.81 31 THR B CA 1
ATOM 3584 C C . THR B 1 31 ? 12.195 -18.656 -6.336 1 90.81 31 THR B C 1
ATOM 3586 O O . THR B 1 31 ? 12.922 -18.141 -5.484 1 90.81 31 THR B O 1
ATOM 3589 N N . LEU B 1 32 ? 11.875 -19.922 -6.367 1 91.44 32 LEU B N 1
ATOM 3590 C CA . LEU B 1 32 ? 12.414 -20.812 -5.359 1 91.44 32 LEU B CA 1
ATOM 3591 C C . LEU B 1 32 ? 13.906 -21.047 -5.574 1 91.44 32 LEU B C 1
ATOM 3593 O O . LEU B 1 32 ? 14.672 -21.109 -4.609 1 91.44 32 LEU B O 1
ATOM 3597 N N . LEU B 1 33 ? 14.234 -21.141 -6.859 1 89.81 33 LEU B N 1
ATOM 3598 C CA . LEU B 1 33 ? 15.648 -21.297 -7.195 1 89.81 33 LEU B CA 1
ATOM 3599 C C . LEU B 1 33 ? 16.469 -20.141 -6.645 1 89.81 33 LEU B C 1
ATOM 3601 O O . LEU B 1 33 ? 17.531 -20.344 -6.051 1 89.81 33 LEU B O 1
ATOM 3605 N N . SER B 1 34 ? 16 -19 -6.793 1 87.75 34 SER B N 1
ATOM 3606 C CA . SER B 1 34 ? 16.672 -17.781 -6.324 1 87.75 34 SER B CA 1
ATOM 3607 C C . SER B 1 34 ? 16.656 -17.703 -4.801 1 87.75 34 SER B C 1
ATOM 3609 O O . SER B 1 34 ? 17.672 -17.375 -4.184 1 87.75 34 SER B O 1
ATOM 3611 N N . ALA B 1 35 ? 15.57 -18.016 -4.203 1 89 35 ALA B N 1
ATOM 3612 C CA . ALA B 1 35 ? 15.414 -17.906 -2.754 1 89 35 ALA B CA 1
ATOM 3613 C C . ALA B 1 35 ? 16.328 -18.891 -2.023 1 89 35 ALA B C 1
ATOM 3615 O O . ALA B 1 35 ? 16.906 -18.547 -0.986 1 89 35 ALA B O 1
ATOM 3616 N N . PHE B 1 36 ? 16.531 -20.062 -2.568 1 90.81 36 PHE B N 1
ATOM 3617 C CA . PHE B 1 36 ? 17.297 -21.109 -1.89 1 90.81 36 PHE B CA 1
ATOM 3618 C C . PHE B 1 36 ? 18.688 -21.25 -2.49 1 90.81 36 PHE B C 1
ATOM 3620 O O . PHE B 1 36 ? 19.422 -22.172 -2.162 1 90.81 36 PHE B O 1
ATOM 3627 N N . GLN B 1 37 ? 19 -20.359 -3.428 1 87.31 37 GLN B N 1
ATOM 3628 C CA . GLN B 1 37 ? 20.328 -20.297 -4.031 1 87.31 37 GLN B CA 1
ATOM 3629 C C . GLN B 1 37 ? 20.734 -21.641 -4.621 1 87.31 37 GLN B C 1
ATOM 3631 O O . GLN B 1 37 ? 21.828 -22.141 -4.34 1 87.31 37 GLN B O 1
ATOM 3636 N N . LEU B 1 38 ? 19.844 -22.188 -5.371 1 87.88 38 LEU B N 1
ATOM 3637 C CA . LEU B 1 38 ? 20.094 -23.469 -6.031 1 87.88 38 LEU B CA 1
ATOM 3638 C C . LEU B 1 38 ? 20.781 -23.25 -7.379 1 87.88 38 LEU B C 1
ATOM 3640 O O . LEU B 1 38 ? 20.688 -22.172 -7.961 1 87.88 38 LEU B O 1
ATOM 3644 N N . PRO B 1 39 ? 21.516 -24.266 -7.77 1 85.31 39 PRO B N 1
ATOM 3645 C CA . PRO B 1 39 ? 22.125 -24.156 -9.102 1 85.31 39 PRO B CA 1
ATOM 3646 C C . PRO B 1 39 ? 21.094 -24.141 -10.219 1 85.31 39 PRO B C 1
ATOM 3648 O O . PRO B 1 39 ? 19.984 -24.672 -10.055 1 85.31 39 PRO B O 1
ATOM 3651 N N . GLN B 1 40 ? 21.406 -23.625 -11.305 1 83.38 40 GLN B N 1
ATOM 3652 C CA . GLN B 1 40 ? 20.531 -23.469 -12.453 1 83.38 40 GLN B CA 1
ATOM 3653 C C . GLN B 1 40 ? 20.094 -24.828 -12.992 1 83.38 40 GLN B C 1
ATOM 3655 O O . GLN B 1 40 ? 19.016 -24.953 -13.578 1 83.38 40 GLN B O 1
ATOM 3660 N N . SER B 1 41 ? 20.844 -25.797 -12.75 1 82.06 41 SER B N 1
ATOM 3661 C CA . SER B 1 41 ? 20.547 -27.141 -13.227 1 82.06 41 SER B CA 1
ATOM 3662 C C . SER B 1 41 ? 19.297 -27.703 -12.547 1 82.06 41 SER B C 1
ATOM 3664 O O . SER B 1 41 ? 18.641 -28.594 -13.094 1 82.06 41 SER B O 1
ATOM 3666 N N . SER B 1 42 ? 18.922 -27.125 -11.391 1 87.56 42 SER B N 1
ATOM 3667 C CA . SER B 1 42 ? 17.781 -27.609 -10.633 1 87.56 42 SER B CA 1
ATOM 3668 C C . SER B 1 42 ? 16.469 -27.016 -11.148 1 87.56 42 SER B C 1
ATOM 3670 O O . SER B 1 42 ? 15.383 -27.469 -10.781 1 87.56 42 SER B O 1
ATOM 3672 N N . LEU B 1 43 ? 16.562 -26.062 -12.031 1 87.44 43 LEU B N 1
ATOM 3673 C CA . LEU B 1 43 ? 15.367 -25.344 -12.5 1 87.44 43 LEU B CA 1
ATOM 3674 C C . LEU B 1 43 ? 14.453 -26.281 -13.289 1 87.44 43 LEU B C 1
ATOM 3676 O O . LEU B 1 43 ? 13.234 -26.25 -13.109 1 87.44 43 LEU B O 1
ATOM 3680 N N . LEU B 1 44 ? 15.094 -27.094 -14.133 1 87.81 44 LEU B N 1
ATOM 3681 C CA . LEU B 1 44 ? 14.305 -28 -14.953 1 87.81 44 LEU B CA 1
ATOM 3682 C C . LEU B 1 44 ? 13.562 -29 -14.086 1 87.81 44 LEU B C 1
ATOM 3684 O O . LEU B 1 44 ? 12.375 -29.266 -14.305 1 87.81 44 LEU B O 1
ATOM 3688 N N . THR B 1 45 ? 14.242 -29.516 -13.141 1 89.44 45 THR B N 1
ATOM 3689 C CA . THR B 1 45 ? 13.648 -30.516 -12.242 1 89.44 45 THR B CA 1
ATOM 3690 C C . THR B 1 45 ? 12.508 -29.891 -11.438 1 89.44 45 THR B C 1
ATOM 3692 O O . THR B 1 45 ? 11.43 -30.469 -11.328 1 89.44 45 THR B O 1
ATOM 3695 N N . LEU B 1 46 ? 12.742 -28.75 -10.883 1 90.69 46 LEU B N 1
ATOM 3696 C CA . LEU B 1 46 ? 11.727 -28.078 -10.078 1 90.69 46 LEU B CA 1
ATOM 3697 C C . LEU B 1 46 ? 10.508 -27.734 -10.922 1 90.69 46 LEU B C 1
ATOM 3699 O O . LEU B 1 46 ? 9.375 -27.828 -10.438 1 90.69 46 LEU B O 1
ATOM 3703 N N . THR B 1 47 ? 10.75 -27.344 -12.148 1 90.75 47 THR B N 1
ATOM 3704 C CA . THR B 1 47 ? 9.656 -26.984 -13.047 1 90.75 47 THR B CA 1
ATOM 3705 C C . THR B 1 47 ? 8.852 -28.219 -13.438 1 90.75 47 THR B C 1
ATOM 3707 O O . THR B 1 47 ? 7.617 -28.172 -13.484 1 90.75 47 THR B O 1
ATOM 3710 N N . GLN B 1 48 ? 9.508 -29.266 -13.672 1 91.44 48 GLN B N 1
ATOM 3711 C CA . GLN B 1 48 ? 8.82 -30.516 -14 1 91.44 48 GLN B CA 1
ATOM 3712 C C . GLN B 1 48 ? 7.973 -31 -12.828 1 91.44 48 GLN B C 1
ATOM 3714 O O . GLN B 1 48 ? 6.848 -31.453 -13.016 1 91.44 48 GLN B O 1
ATOM 3719 N N . TYR B 1 49 ? 8.555 -30.938 -11.648 1 93.44 49 TYR B N 1
ATOM 3720 C CA . TYR B 1 49 ? 7.809 -31.312 -10.453 1 93.44 49 TYR B CA 1
ATOM 3721 C C . TYR B 1 49 ? 6.566 -30.453 -10.281 1 93.44 49 TYR B C 1
ATOM 3723 O O . TYR B 1 49 ? 5.496 -30.953 -9.93 1 93.44 49 TYR B O 1
ATOM 3731 N N . ALA B 1 50 ? 6.734 -29.172 -10.547 1 93.44 50 ALA B N 1
ATOM 3732 C CA . ALA B 1 50 ? 5.633 -28.234 -10.367 1 93.44 50 ALA B CA 1
ATOM 3733 C C . ALA B 1 50 ? 4.496 -28.531 -11.344 1 93.44 50 ALA B C 1
ATOM 3735 O O . ALA B 1 50 ? 3.326 -28.547 -10.953 1 93.44 50 ALA B O 1
ATOM 3736 N N . PHE B 1 51 ? 4.805 -28.812 -12.57 1 93.69 51 PHE B N 1
ATOM 3737 C CA . PHE B 1 51 ? 3.791 -29.078 -13.586 1 93.69 51 PHE B CA 1
ATOM 3738 C C . PHE B 1 51 ? 3.115 -30.422 -13.32 1 93.69 51 PHE B C 1
ATOM 3740 O O . PHE B 1 51 ? 1.894 -30.531 -13.43 1 93.69 51 PHE B O 1
ATOM 3747 N N . LEU B 1 52 ? 3.916 -31.359 -13.008 1 94 52 LEU B N 1
ATOM 3748 C CA . LEU B 1 52 ? 3.383 -32.688 -12.719 1 94 52 LEU B CA 1
ATOM 3749 C C . LEU B 1 52 ? 2.443 -32.656 -11.516 1 94 52 LEU B C 1
ATOM 3751 O O . LEU B 1 52 ? 1.324 -33.156 -11.586 1 94 52 LEU B O 1
ATOM 3755 N N . ALA B 1 53 ? 2.934 -32.062 -10.484 1 95.31 53 ALA B N 1
ATOM 3756 C CA . ALA B 1 53 ? 2.146 -31.984 -9.258 1 95.31 53 ALA B CA 1
ATOM 3757 C C . ALA B 1 53 ? 0.873 -31.172 -9.461 1 95.31 53 ALA B C 1
ATOM 3759 O O . ALA B 1 53 ? -0.19 -31.531 -8.953 1 95.31 53 ALA B O 1
ATOM 3760 N N . THR B 1 54 ? 0.949 -30.047 -10.172 1 95.38 54 THR B N 1
ATOM 3761 C CA . THR B 1 54 ? -0.215 -29.203 -10.422 1 95.38 54 THR B CA 1
ATOM 3762 C C . THR B 1 54 ? -1.259 -29.953 -11.242 1 95.38 54 THR B C 1
ATOM 3764 O O . THR B 1 54 ? -2.453 -29.891 -10.945 1 95.38 54 THR B O 1
ATOM 3767 N N . ALA B 1 55 ? -0.833 -30.656 -12.297 1 95.19 55 ALA B N 1
ATOM 3768 C CA . ALA B 1 55 ? -1.751 -31.438 -13.117 1 95.19 55 ALA B CA 1
ATOM 3769 C C . ALA B 1 55 ? -2.459 -32.5 -12.289 1 95.19 55 ALA B C 1
ATOM 3771 O O . ALA B 1 55 ? -3.674 -32.688 -12.406 1 95.19 55 ALA B O 1
ATOM 3772 N N . LEU B 1 56 ? -1.742 -33.156 -11.453 1 95.44 56 LEU B N 1
ATOM 3773 C CA . LEU B 1 56 ? -2.311 -34.219 -10.609 1 95.44 56 LEU B CA 1
ATOM 3774 C C . LEU B 1 56 ? -3.281 -33.625 -9.594 1 95.44 56 LEU B C 1
ATOM 3776 O O . LEU B 1 56 ? -4.312 -34.219 -9.297 1 95.44 56 LEU B O 1
ATOM 3780 N N . ALA B 1 57 ? -2.877 -32.5 -9.055 1 95.94 57 ALA B N 1
ATOM 3781 C CA . ALA B 1 57 ? -3.758 -31.828 -8.102 1 95.94 57 ALA B CA 1
ATOM 3782 C C . ALA B 1 57 ? -5.066 -31.406 -8.758 1 95.94 57 ALA B C 1
ATOM 3784 O O . ALA B 1 57 ? -6.137 -31.516 -8.148 1 95.94 57 ALA B O 1
ATOM 3785 N N . CYS B 1 58 ? -4.984 -30.859 -9.898 1 95.69 58 CYS B N 1
ATOM 3786 C CA . CYS B 1 58 ? -6.18 -30.469 -10.633 1 95.69 58 CYS B CA 1
ATOM 3787 C C . CYS B 1 58 ? -7.059 -31.688 -10.922 1 95.69 58 CYS B C 1
ATOM 3789 O O . CYS B 1 58 ? -8.281 -31.609 -10.797 1 95.69 58 CYS B O 1
ATOM 3791 N N . PHE B 1 59 ? -6.48 -32.812 -11.273 1 95 59 PHE B N 1
ATOM 3792 C CA . PHE B 1 59 ? -7.219 -34.062 -11.508 1 95 59 PHE B CA 1
ATOM 3793 C C . PHE B 1 59 ? -7.895 -34.531 -10.234 1 95 59 PHE B C 1
ATOM 3795 O O . PHE B 1 59 ? -9.062 -34.938 -10.25 1 95 59 PHE B O 1
ATOM 3802 N N . ALA B 1 60 ? -7.133 -34.531 -9.188 1 95.06 60 ALA B N 1
ATOM 3803 C CA . ALA B 1 60 ? -7.672 -34.969 -7.906 1 95.06 60 ALA B CA 1
ATOM 3804 C C . ALA B 1 60 ? -8.898 -34.156 -7.512 1 95.06 60 ALA B C 1
ATOM 3806 O O . ALA B 1 60 ? -9.891 -34.719 -7.023 1 95.06 60 ALA B O 1
ATOM 3807 N N . GLN B 1 61 ? -8.82 -32.844 -7.691 1 94.44 61 GLN B N 1
ATOM 3808 C CA . GLN B 1 61 ? -9.945 -31.969 -7.344 1 94.44 61 GLN B CA 1
ATOM 3809 C C . GLN B 1 61 ? -11.109 -32.156 -8.312 1 94.44 61 GLN B C 1
ATOM 3811 O O . GLN B 1 61 ? -12.273 -32.125 -7.902 1 94.44 61 GLN B O 1
ATOM 3816 N N . ALA B 1 62 ? -10.828 -32.375 -9.57 1 92.81 62 ALA B N 1
ATOM 3817 C CA . ALA B 1 62 ? -11.859 -32.5 -10.594 1 92.81 62 ALA B CA 1
ATOM 3818 C C . ALA B 1 62 ? -12.625 -33.812 -10.438 1 92.81 62 ALA B C 1
ATOM 3820 O O . ALA B 1 62 ? -13.828 -33.875 -10.703 1 92.81 62 ALA B O 1
ATOM 3821 N N . PHE B 1 63 ? -12.016 -34.844 -9.977 1 93.25 63 PHE B N 1
ATOM 3822 C CA . PHE B 1 63 ? -12.648 -36.156 -9.938 1 93.25 63 PHE B CA 1
ATOM 3823 C C . PHE B 1 63 ? -13.125 -36.469 -8.523 1 93.25 63 PHE B C 1
ATOM 3825 O O . PHE B 1 63 ? -14.195 -37.062 -8.344 1 93.25 63 PHE B O 1
ATOM 3832 N N . CYS B 1 64 ? -12.344 -36.062 -7.535 1 92.69 64 CYS B N 1
ATOM 3833 C CA . CYS B 1 64 ? -12.633 -36.531 -6.18 1 92.69 64 CYS B CA 1
ATOM 3834 C C . CYS B 1 64 ? -12.922 -35.344 -5.258 1 92.69 64 CYS B C 1
ATOM 3836 O O . CYS B 1 64 ? -13.531 -35.531 -4.199 1 92.69 64 CYS B O 1
ATOM 3838 N N . GLY B 1 65 ? -12.406 -34.188 -5.586 1 93.31 65 GLY B N 1
ATOM 3839 C CA . GLY B 1 65 ? -12.5 -33.062 -4.703 1 93.31 65 GLY B CA 1
ATOM 3840 C C . GLY B 1 65 ? -13.797 -32.281 -4.863 1 93.31 65 GLY B C 1
ATOM 3841 O O . GLY B 1 65 ? -14.883 -32.844 -4.66 1 93.31 65 GLY B O 1
ATOM 3842 N N . HIS B 1 66 ? -13.688 -30.984 -5.223 1 88.81 66 HIS B N 1
ATOM 3843 C CA . HIS B 1 66 ? -14.867 -30.141 -5.348 1 88.81 66 HIS B CA 1
ATOM 3844 C C . HIS B 1 66 ? -15.617 -30.422 -6.645 1 88.81 66 HIS B C 1
ATOM 3846 O O . HIS B 1 66 ? -16.797 -30.109 -6.766 1 88.81 66 HIS B O 1
ATOM 3852 N N . ARG B 1 67 ? -15.031 -30.953 -7.684 1 91 67 ARG B N 1
ATOM 3853 C CA . ARG B 1 67 ? -15.633 -31.375 -8.945 1 91 67 ARG B CA 1
ATOM 3854 C C . ARG B 1 67 ? -16.172 -30.172 -9.719 1 91 67 ARG B C 1
ATOM 3856 O O . ARG B 1 67 ? -17.266 -30.234 -10.273 1 91 67 ARG B O 1
ATOM 3863 N N . ARG B 1 68 ? -15.516 -29.094 -9.602 1 90.88 68 ARG B N 1
ATOM 3864 C CA . ARG B 1 68 ? -15.781 -27.875 -10.359 1 90.88 68 ARG B CA 1
ATOM 3865 C C . ARG B 1 68 ? -14.562 -27.453 -11.18 1 90.88 68 ARG B C 1
ATOM 3867 O O . ARG B 1 68 ? -13.484 -28.031 -11.031 1 90.88 68 ARG B O 1
ATOM 3874 N N . ALA B 1 69 ? -14.797 -26.594 -12.117 1 91 69 ALA B N 1
ATOM 3875 C CA . ALA B 1 69 ? -13.688 -26.047 -12.906 1 91 69 ALA B CA 1
ATOM 3876 C C . ALA B 1 69 ? -12.945 -24.953 -12.141 1 91 69 ALA B C 1
ATOM 3878 O O . ALA B 1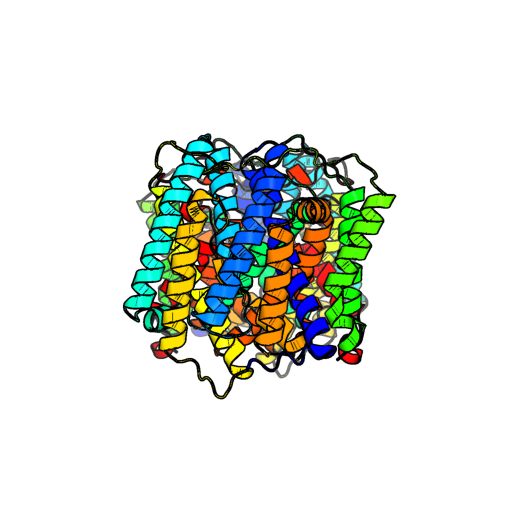 69 ? -13.062 -23.781 -12.461 1 91 69 ALA B O 1
ATOM 3879 N N . ILE B 1 70 ? -12.211 -25.391 -11.109 1 91.19 70 ILE B N 1
ATOM 3880 C CA . ILE B 1 70 ? -11.375 -24.531 -10.289 1 91.19 70 ILE B CA 1
ATOM 3881 C C . ILE B 1 70 ? -9.945 -25.062 -10.266 1 91.19 70 ILE B C 1
ATOM 3883 O O . ILE B 1 70 ? -9.711 -26.203 -9.844 1 91.19 70 ILE B O 1
ATOM 3887 N N . MET B 1 71 ? -9.117 -24.281 -10.672 1 92.62 71 MET B N 1
ATOM 3888 C CA . MET B 1 71 ? -7.73 -24.719 -10.703 1 92.62 71 MET B CA 1
ATOM 3889 C C . MET B 1 71 ? -7.184 -24.906 -9.289 1 92.62 71 MET B C 1
ATOM 3891 O O . MET B 1 71 ? -7.492 -24.125 -8.391 1 92.62 71 MET B O 1
ATOM 3895 N N . GLU B 1 72 ? -6.461 -26.031 -9.109 1 93.38 72 GLU B N 1
ATOM 3896 C CA . GLU B 1 72 ? -5.625 -26.25 -7.93 1 93.38 72 GLU B CA 1
ATOM 3897 C C . GLU B 1 72 ? -4.152 -26 -8.25 1 93.38 72 GLU B C 1
ATOM 3899 O O . GLU B 1 72 ? -3.59 -26.625 -9.141 1 93.38 72 GLU B O 1
ATOM 3904 N N . GLY B 1 73 ? -3.57 -25.016 -7.695 1 92.62 73 GLY B N 1
ATOM 3905 C CA . GLY B 1 73 ? -2.186 -24.672 -7.98 1 92.62 73 GLY B CA 1
ATOM 3906 C C . GLY B 1 73 ? -1.43 -24.188 -6.758 1 92.62 73 GLY B C 1
ATOM 3907 O O . GLY B 1 73 ? -1.929 -24.281 -5.633 1 92.62 73 GLY B O 1
ATOM 3908 N N . PRO B 1 74 ? -0.157 -23.875 -6.969 1 92.62 74 PRO B N 1
ATOM 3909 C CA . PRO B 1 74 ? 0.612 -23.312 -5.855 1 92.62 74 PRO B CA 1
ATOM 3910 C C . PRO B 1 74 ? -0.047 -22.078 -5.242 1 92.62 74 PRO B C 1
ATOM 3912 O O . PRO B 1 74 ? -0.142 -21.031 -5.895 1 92.62 74 PRO B O 1
ATOM 3915 N N . GLY B 1 75 ? -0.448 -22.203 -4.016 1 91.31 75 GLY B N 1
ATOM 3916 C CA . GLY B 1 75 ? -1.172 -21.141 -3.348 1 91.31 75 GLY B CA 1
ATOM 3917 C C . GLY B 1 75 ? -0.339 -19.891 -3.156 1 91.31 75 GLY B C 1
ATOM 3918 O O . GLY B 1 75 ? 0.814 -19.953 -2.727 1 91.31 75 GLY B O 1
ATOM 3919 N N . GLY B 1 76 ? -0.917 -18.859 -3.502 1 89.31 76 GLY B N 1
ATOM 3920 C CA . GLY B 1 76 ? -0.235 -17.594 -3.338 1 89.31 76 GLY B CA 1
ATOM 3921 C C . GLY B 1 76 ? 0.181 -17.312 -1.904 1 89.31 76 GLY B C 1
ATOM 3922 O O . GLY B 1 76 ? 1.255 -16.766 -1.659 1 89.31 76 GLY B O 1
ATOM 3923 N N . LEU B 1 77 ? -0.684 -17.672 -0.984 1 90.88 77 LEU B N 1
ATOM 3924 C CA . LEU B 1 77 ? -0.373 -17.5 0.43 1 90.88 77 LEU B CA 1
ATOM 3925 C C . LEU B 1 77 ? 0.878 -18.281 0.813 1 90.88 77 LEU B C 1
ATOM 3927 O O . LEU B 1 77 ? 1.769 -17.75 1.48 1 90.88 77 LEU B O 1
ATOM 3931 N N . TRP B 1 78 ? 0.929 -19.469 0.363 1 94.25 78 TRP B N 1
ATOM 3932 C CA . TRP B 1 78 ? 2.076 -20.328 0.631 1 94.25 78 TRP B CA 1
ATOM 3933 C C . TRP B 1 78 ? 3.33 -19.797 -0.053 1 94.25 78 TRP B C 1
ATOM 3935 O O . TRP B 1 78 ? 4.406 -19.766 0.55 1 94.25 78 TRP B O 1
ATOM 3945 N N . TRP B 1 79 ? 3.117 -19.469 -1.297 1 93.75 79 TRP B N 1
ATOM 3946 C CA . TRP B 1 79 ? 4.219 -18.922 -2.084 1 93.75 79 TRP B CA 1
ATOM 3947 C C . TRP B 1 79 ? 4.859 -17.734 -1.379 1 93.75 79 TRP B C 1
ATOM 3949 O O . TRP B 1 79 ? 6.066 -17.719 -1.139 1 93.75 79 TRP B O 1
ATOM 3959 N N . GLY B 1 80 ? 4.059 -16.812 -0.951 1 90.38 80 GLY B N 1
ATOM 3960 C CA . GLY B 1 80 ? 4.539 -15.641 -0.246 1 90.38 80 GLY B CA 1
ATOM 3961 C C . GLY B 1 80 ? 5.172 -15.961 1.094 1 90.38 80 GLY B C 1
ATOM 3962 O O . GLY B 1 80 ? 6.211 -15.398 1.45 1 90.38 80 GLY B O 1
ATOM 3963 N N . THR B 1 81 ? 4.586 -16.828 1.804 1 91.5 81 THR B N 1
ATOM 3964 C CA . THR B 1 81 ? 5.078 -17.188 3.131 1 91.5 81 THR B CA 1
ATOM 3965 C C . THR B 1 81 ? 6.449 -17.844 3.039 1 91.5 81 THR B C 1
ATOM 3967 O O . THR B 1 81 ? 7.355 -17.516 3.805 1 91.5 81 THR B O 1
ATOM 3970 N N . ILE B 1 82 ? 6.625 -18.75 2.107 1 93.44 82 ILE B N 1
ATOM 3971 C CA . ILE B 1 82 ? 7.883 -19.469 1.949 1 93.44 82 ILE B CA 1
ATOM 3972 C C . ILE B 1 82 ? 8.992 -18.5 1.58 1 93.44 82 ILE B C 1
ATOM 3974 O O . ILE B 1 82 ? 10.086 -18.531 2.154 1 93.44 82 ILE B O 1
ATOM 3978 N N . LEU B 1 83 ? 8.711 -17.625 0.684 1 90.56 83 LEU B N 1
ATOM 3979 C CA . LEU B 1 83 ? 9.719 -16.656 0.253 1 90.56 83 LEU B CA 1
ATOM 3980 C C . LEU B 1 83 ? 10.07 -15.695 1.382 1 90.56 83 LEU B C 1
ATOM 3982 O O . LEU B 1 83 ? 11.242 -15.352 1.577 1 90.56 83 LEU B O 1
ATOM 3986 N N . THR B 1 84 ? 9.062 -15.281 2.139 1 86.75 84 THR B N 1
ATOM 3987 C CA . THR B 1 84 ? 9.289 -14.32 3.217 1 86.75 84 THR B CA 1
ATOM 3988 C C . THR B 1 84 ? 10.078 -14.961 4.355 1 86.75 84 THR B C 1
ATOM 3990 O O . THR B 1 84 ? 10.992 -14.352 4.906 1 86.75 84 THR B O 1
ATOM 3993 N N . ILE B 1 85 ? 9.75 -16.188 4.676 1 88.62 85 ILE B N 1
ATOM 3994 C CA . ILE B 1 85 ? 10.453 -16.891 5.738 1 88.62 85 ILE B CA 1
ATOM 3995 C C . ILE B 1 85 ? 11.906 -17.141 5.324 1 88.62 85 ILE B C 1
ATOM 3997 O O . ILE B 1 85 ? 12.828 -16.953 6.125 1 88.62 85 ILE B O 1
ATOM 4001 N N . THR B 1 86 ? 12.062 -17.547 4.129 1 89.06 86 THR B N 1
ATOM 4002 C CA . THR B 1 86 ? 13.398 -17.844 3.635 1 89.06 86 THR B CA 1
ATOM 4003 C C . THR B 1 86 ? 14.266 -16.578 3.635 1 89.06 86 THR B C 1
ATOM 4005 O O . THR B 1 86 ? 15.406 -16.609 4.086 1 89.06 86 THR B O 1
ATOM 4008 N N . LEU B 1 87 ? 13.727 -15.539 3.16 1 83.38 87 LEU B N 1
ATOM 4009 C CA . LEU B 1 87 ? 14.445 -14.266 3.129 1 83.38 87 LEU B CA 1
ATOM 4010 C C . LEU B 1 87 ? 14.766 -13.789 4.543 1 83.38 87 LEU B C 1
ATOM 4012 O O . LEU B 1 87 ? 15.898 -13.406 4.824 1 83.38 87 LEU B O 1
ATOM 4016 N N . GLY B 1 88 ? 13.797 -13.812 5.402 1 81.56 88 GLY B N 1
ATOM 4017 C CA . GLY B 1 88 ? 13.969 -13.328 6.766 1 81.56 88 GLY B CA 1
ATOM 4018 C C . GLY B 1 88 ? 14.984 -14.133 7.555 1 81.56 88 GLY B C 1
ATOM 4019 O O . GLY B 1 88 ? 15.875 -13.57 8.195 1 81.56 88 GLY B O 1
ATOM 4020 N N . GLU B 1 89 ? 14.859 -15.391 7.469 1 84.94 89 GLU B N 1
ATOM 4021 C CA . GLU B 1 89 ? 15.727 -16.266 8.258 1 84.94 89 GLU B CA 1
ATOM 4022 C C . GLU B 1 89 ? 17.125 -16.344 7.656 1 84.94 89 GLU B C 1
ATOM 4024 O O . GLU B 1 89 ? 18.109 -16.406 8.383 1 84.94 89 GLU B O 1
ATOM 4029 N N . ALA B 1 90 ? 17.219 -16.359 6.383 1 84.25 90 ALA B N 1
ATOM 4030 C CA . ALA B 1 90 ? 18.516 -16.391 5.723 1 84.25 90 ALA B CA 1
ATOM 4031 C C . ALA B 1 90 ? 19.312 -15.117 6.004 1 84.25 90 ALA B C 1
ATOM 4033 O O . ALA B 1 90 ? 20.531 -15.156 6.16 1 84.25 90 ALA B O 1
ATOM 4034 N N . SER B 1 91 ? 18.703 -14 5.988 1 77.5 91 SER B N 1
ATOM 4035 C CA . SER B 1 91 ? 19.344 -12.711 6.25 1 77.5 91 SER B CA 1
ATOM 4036 C C . SER B 1 91 ? 19.922 -12.664 7.656 1 77.5 91 SER B C 1
ATOM 4038 O O . SER B 1 91 ? 20.844 -11.898 7.926 1 77.5 91 SER B O 1
ATOM 4040 N N . ARG B 1 92 ? 19.453 -13.578 8.5 1 79.94 92 ARG B N 1
ATOM 4041 C CA . ARG B 1 92 ? 19.906 -13.586 9.883 1 79.94 92 ARG B CA 1
ATOM 4042 C C . ARG B 1 92 ? 20.938 -14.688 10.117 1 79.94 92 ARG B C 1
ATOM 4044 O O . ARG B 1 92 ? 21.328 -14.938 11.258 1 79.94 92 ARG B O 1
ATOM 4051 N N . GLY B 1 93 ? 21.188 -15.391 9.094 1 80.81 93 GLY B N 1
ATOM 4052 C CA . GLY B 1 93 ? 22.281 -16.344 9.172 1 80.81 93 GLY B CA 1
ATOM 4053 C C . GLY B 1 93 ? 21.812 -17.781 9.336 1 80.81 93 GLY B C 1
ATOM 4054 O O . GLY B 1 93 ? 22.641 -18.688 9.492 1 80.81 93 GLY B O 1
ATOM 4055 N N . THR B 1 94 ? 20.578 -18.078 9.367 1 87.06 94 THR B N 1
ATOM 4056 C CA . THR B 1 94 ? 20.094 -19.469 9.422 1 87.06 94 THR B CA 1
ATOM 4057 C C . THR B 1 94 ? 20.453 -20.203 8.133 1 87.06 94 THR B C 1
ATOM 4059 O O . THR B 1 94 ? 20.156 -19.734 7.035 1 87.06 94 THR B O 1
ATOM 4062 N N . PRO B 1 95 ? 21.062 -21.281 8.297 1 91.25 95 PRO B N 1
ATOM 4063 C CA . PRO B 1 95 ? 21.422 -22.031 7.094 1 91.25 95 PRO B CA 1
ATOM 4064 C C . PRO B 1 95 ? 20.203 -22.391 6.246 1 91.25 95 PRO B C 1
ATOM 4066 O O . PRO B 1 95 ? 19.156 -22.75 6.785 1 91.25 95 PRO B O 1
ATOM 4069 N N . ILE B 1 96 ? 20.344 -22.375 5.02 1 91.06 96 ILE B N 1
ATOM 4070 C CA . ILE B 1 96 ? 19.281 -22.609 4.051 1 91.06 96 ILE B CA 1
ATOM 4071 C C . ILE B 1 96 ? 18.734 -24.031 4.215 1 91.06 96 ILE B C 1
ATOM 4073 O O . ILE B 1 96 ? 17.531 -24.25 4.086 1 91.06 96 ILE B O 1
ATOM 4077 N N . ASN B 1 97 ? 19.594 -24.938 4.543 1 92.88 97 ASN B N 1
ATOM 4078 C CA . ASN B 1 97 ? 19.172 -26.328 4.734 1 92.88 97 ASN B CA 1
ATOM 4079 C C . ASN B 1 97 ? 18.25 -26.484 5.934 1 92.88 97 ASN B C 1
ATOM 4081 O O . ASN B 1 97 ? 17.344 -27.312 5.922 1 92.88 97 ASN B O 1
ATOM 4085 N N . ASP B 1 98 ? 18.438 -25.75 6.953 1 94.69 98 ASP B N 1
ATOM 4086 C CA . ASP B 1 98 ? 17.578 -25.766 8.133 1 94.69 98 ASP B CA 1
ATOM 4087 C C . ASP B 1 98 ? 16.203 -25.188 7.812 1 94.69 98 ASP B C 1
ATOM 4089 O O . ASP B 1 98 ? 15.188 -25.688 8.289 1 94.69 98 ASP B O 1
ATOM 4093 N N . ILE B 1 99 ? 16.234 -24.172 7.012 1 93.44 99 ILE B N 1
ATOM 4094 C CA . ILE B 1 99 ? 14.984 -23.531 6.613 1 93.44 99 ILE B CA 1
ATOM 4095 C C . ILE B 1 99 ? 14.148 -24.5 5.773 1 93.44 99 ILE B C 1
ATOM 4097 O O . ILE B 1 99 ? 12.961 -24.688 6.027 1 93.44 99 ILE B O 1
ATOM 4101 N N . ALA B 1 100 ? 14.852 -25.125 4.883 1 94.56 100 ALA B N 1
ATOM 4102 C CA . ALA B 1 100 ? 14.172 -26.031 3.967 1 94.56 100 ALA B CA 1
ATOM 4103 C C . ALA B 1 100 ? 13.586 -27.234 4.719 1 94.56 100 ALA B C 1
ATOM 4105 O O . ALA B 1 100 ? 12.445 -27.625 4.473 1 94.56 100 ALA B O 1
ATOM 4106 N N . THR B 1 101 ? 14.312 -27.781 5.609 1 95.44 101 THR B N 1
ATOM 4107 C CA . THR B 1 101 ? 13.867 -28.938 6.375 1 95.44 101 THR B CA 1
ATOM 4108 C C . THR B 1 101 ? 12.711 -28.562 7.297 1 95.44 101 THR B C 1
ATOM 4110 O O . THR B 1 101 ? 11.734 -29.312 7.414 1 95.44 101 THR B O 1
ATOM 4113 N N . SER B 1 102 ? 12.82 -27.469 7.953 1 96 102 SER B N 1
ATOM 4114 C CA . SER B 1 102 ? 11.766 -27.016 8.852 1 96 102 SER B CA 1
ATOM 4115 C C . SER B 1 102 ? 10.477 -26.734 8.086 1 96 102 SER B C 1
ATOM 4117 O O . SER B 1 102 ? 9.383 -27.031 8.57 1 96 102 SER B O 1
ATOM 4119 N N . LEU B 1 103 ? 10.648 -26.156 6.91 1 95.75 103 LEU B N 1
ATOM 4120 C CA . LEU B 1 103 ? 9.484 -25.875 6.07 1 95.75 103 LEU B CA 1
ATOM 4121 C C . LEU B 1 103 ? 8.828 -27.188 5.621 1 95.75 103 LEU B C 1
ATOM 4123 O O . LEU B 1 103 ? 7.598 -27.297 5.625 1 95.75 103 LEU B O 1
ATOM 4127 N N . ALA B 1 104 ? 9.617 -28.141 5.254 1 95.88 104 ALA B N 1
ATOM 4128 C CA . ALA B 1 104 ? 9.102 -29.438 4.816 1 95.88 104 ALA B CA 1
ATOM 4129 C C . ALA B 1 104 ? 8.289 -30.109 5.922 1 95.88 104 ALA B C 1
ATOM 4131 O O . ALA B 1 104 ? 7.191 -30.625 5.672 1 95.88 104 ALA B O 1
ATOM 4132 N N . VAL B 1 105 ? 8.781 -30.047 7.109 1 96.31 105 VAL B N 1
ATOM 4133 C CA . VAL B 1 105 ? 8.094 -30.641 8.25 1 96.31 105 VAL B CA 1
ATOM 4134 C C . VAL B 1 105 ? 6.812 -29.875 8.539 1 96.31 105 VAL B C 1
ATOM 4136 O O . VAL B 1 105 ? 5.762 -30.469 8.781 1 96.31 105 VAL B O 1
ATOM 4139 N N . GLY B 1 106 ? 6.934 -28.594 8.531 1 96.5 106 GLY B N 1
ATOM 4140 C CA . GLY B 1 106 ? 5.762 -27.766 8.773 1 96.5 106 GLY B CA 1
ATOM 4141 C C . GLY B 1 106 ? 4.672 -27.953 7.742 1 96.5 106 GLY B C 1
ATOM 4142 O O . GLY B 1 106 ? 3.486 -28 8.078 1 96.5 106 GLY B O 1
ATOM 4143 N N . ILE B 1 107 ? 5.02 -28.062 6.508 1 96.75 107 ILE B N 1
ATOM 4144 C CA . ILE B 1 107 ? 4.074 -28.234 5.41 1 96.75 107 ILE B CA 1
ATOM 4145 C C . ILE B 1 107 ? 3.422 -29.625 5.52 1 96.75 107 ILE B C 1
ATOM 4147 O O . ILE B 1 107 ? 2.219 -29.766 5.293 1 96.75 107 ILE B O 1
ATOM 4151 N N . ALA B 1 108 ? 4.203 -30.641 5.855 1 96.69 108 ALA B N 1
ATOM 4152 C CA . ALA B 1 108 ? 3.66 -31.969 6.055 1 96.69 108 ALA B CA 1
ATOM 4153 C C . ALA B 1 108 ? 2.613 -31.984 7.164 1 96.69 108 ALA B C 1
ATOM 4155 O O . ALA B 1 108 ? 1.541 -32.562 7.012 1 96.69 108 ALA B O 1
ATOM 4156 N N . LEU B 1 109 ? 2.945 -31.344 8.234 1 97.31 109 LEU B N 1
ATOM 4157 C CA . LEU B 1 109 ? 2.004 -31.25 9.352 1 97.31 109 LEU B CA 1
ATOM 4158 C C . LEU B 1 109 ? 0.737 -30.516 8.938 1 97.31 109 LEU B C 1
ATOM 4160 O O . LEU B 1 109 ? -0.365 -30.891 9.344 1 97.31 109 LEU B O 1
ATOM 4164 N N . SER B 1 110 ? 0.92 -29.5 8.18 1 95.38 110 SER B N 1
ATOM 4165 C CA . SER B 1 110 ? -0.223 -28.75 7.684 1 95.38 110 SER B CA 1
ATOM 4166 C C . SER B 1 110 ? -1.094 -29.594 6.766 1 95.38 110 SER B C 1
ATOM 4168 O O . SER B 1 110 ? -2.322 -29.484 6.785 1 95.38 110 SER B O 1
ATOM 4170 N N . GLY B 1 111 ? -0.471 -30.391 5.891 1 95.19 111 GLY B N 1
ATOM 4171 C CA . GLY B 1 111 ? -1.216 -31.312 5.035 1 95.19 111 GLY B CA 1
ATOM 4172 C C . GLY B 1 111 ? -2.051 -32.312 5.816 1 95.19 111 GLY B C 1
ATOM 4173 O O . GLY B 1 111 ? -3.217 -32.531 5.492 1 95.19 111 GLY B O 1
ATOM 4174 N N . VAL B 1 112 ? -1.51 -32.812 6.879 1 96.56 112 VAL B N 1
ATOM 4175 C CA . VAL B 1 112 ? -2.213 -33.75 7.738 1 96.56 112 VAL B CA 1
ATOM 4176 C C . VAL B 1 112 ? -3.385 -33.062 8.422 1 96.56 112 VAL B C 1
ATOM 4178 O O . VAL B 1 112 ? -4.492 -33.594 8.469 1 96.56 112 VAL B O 1
ATOM 4181 N N . LEU B 1 113 ? -3.098 -31.953 8.875 1 94.75 113 LEU B N 1
ATOM 4182 C CA . LEU B 1 113 ? -4.137 -31.203 9.578 1 94.75 113 LEU B CA 1
ATOM 4183 C C . LEU B 1 113 ? -5.277 -30.844 8.633 1 94.75 113 LEU B C 1
ATOM 4185 O O . LEU B 1 113 ? -6.445 -30.875 9.016 1 94.75 113 LEU B O 1
ATOM 4189 N N . THR B 1 114 ? -4.973 -30.453 7.465 1 92.62 114 THR B N 1
ATOM 4190 C CA . THR B 1 114 ? -5.984 -30.109 6.473 1 92.62 114 THR B CA 1
ATOM 4191 C C . THR B 1 114 ? -6.855 -31.328 6.148 1 92.62 114 THR B C 1
ATOM 4193 O O . THR B 1 114 ? -8.07 -31.188 5.992 1 92.62 114 THR B O 1
ATOM 4196 N N . MET B 1 115 ? -6.258 -32.5 6.031 1 94.12 115 MET B N 1
ATOM 4197 C CA . MET B 1 115 ? -7.008 -33.719 5.789 1 94.12 115 MET B CA 1
ATOM 4198 C C . MET B 1 115 ? -7.922 -34.031 6.969 1 94.12 115 MET B C 1
ATOM 4200 O O . MET B 1 115 ? -9.078 -34.406 6.777 1 94.12 115 MET B O 1
ATOM 4204 N N . LEU B 1 116 ? -7.418 -33.812 8.18 1 94.69 116 LEU B N 1
ATOM 4205 C CA . LEU B 1 116 ? -8.211 -34.094 9.375 1 94.69 116 LEU B CA 1
ATOM 4206 C C . LEU B 1 116 ? -9.398 -33.125 9.461 1 94.69 116 LEU B C 1
ATOM 4208 O O . LEU B 1 116 ? -10.5 -33.531 9.852 1 94.69 116 LEU B O 1
ATOM 4212 N N . ILE B 1 117 ? -9.148 -31.953 9.086 1 91.25 117 ILE B N 1
ATOM 4213 C CA . ILE B 1 117 ? -10.234 -30.969 9.07 1 91.25 117 ILE B CA 1
ATOM 4214 C C . ILE B 1 117 ? -11.273 -31.375 8.023 1 91.25 117 ILE B C 1
ATOM 4216 O O . ILE B 1 117 ? -12.477 -31.25 8.258 1 91.25 117 ILE B O 1
ATOM 4220 N N . GLY B 1 118 ? -10.836 -31.828 6.898 1 89.38 118 GLY B N 1
ATOM 4221 C CA . GLY B 1 118 ? -11.75 -32.312 5.879 1 89.38 118 GLY B CA 1
ATOM 4222 C C . GLY B 1 118 ? -12.57 -33.5 6.336 1 89.38 118 GLY B C 1
ATOM 4223 O O . GLY B 1 118 ? -13.797 -33.531 6.191 1 89.38 118 GLY B O 1
ATOM 4224 N N . PHE B 1 119 ? -11.953 -34.469 6.988 1 91.25 119 PHE B N 1
ATOM 4225 C CA . PHE B 1 119 ? -12.617 -35.688 7.441 1 91.25 119 PHE B CA 1
ATOM 4226 C C . PHE B 1 119 ? -13.617 -35.375 8.555 1 91.25 119 PHE B C 1
ATOM 4228 O O . PHE B 1 119 ? -14.695 -35.969 8.609 1 91.25 119 PHE B O 1
ATOM 4235 N N . SER B 1 120 ? -13.273 -34.469 9.406 1 89.31 120 SER B N 1
ATOM 4236 C CA . SER B 1 120 ? -14.102 -34.156 10.57 1 89.31 120 SER B CA 1
ATOM 4237 C C . SER B 1 120 ? -15.305 -33.312 10.188 1 89.31 120 SER B C 1
ATOM 4239 O O . SER B 1 120 ? -16.281 -33.25 10.93 1 89.31 120 SER B O 1
ATOM 4241 N N . GLY B 1 121 ? -15.203 -32.625 9.078 1 83.81 121 GLY B N 1
ATOM 4242 C CA . GLY B 1 121 ? -16.281 -31.703 8.695 1 83.81 121 GLY B CA 1
ATOM 4243 C C . GLY B 1 121 ? -16.172 -30.344 9.352 1 83.81 121 GLY B C 1
ATOM 4244 O O . GLY B 1 121 ? -17.047 -29.5 9.188 1 83.81 121 GLY B O 1
ATOM 4245 N N . LEU B 1 122 ? -15.07 -30.125 10.023 1 82.38 122 LEU B N 1
ATOM 4246 C CA . LEU B 1 122 ? -14.859 -28.859 10.727 1 82.38 122 LEU B CA 1
ATOM 4247 C C . LEU B 1 122 ? -14.609 -27.719 9.734 1 82.38 122 LEU B C 1
ATOM 4249 O O . LEU B 1 122 ? -14.641 -26.547 10.109 1 82.38 122 LEU B O 1
ATOM 4253 N N . GLY B 1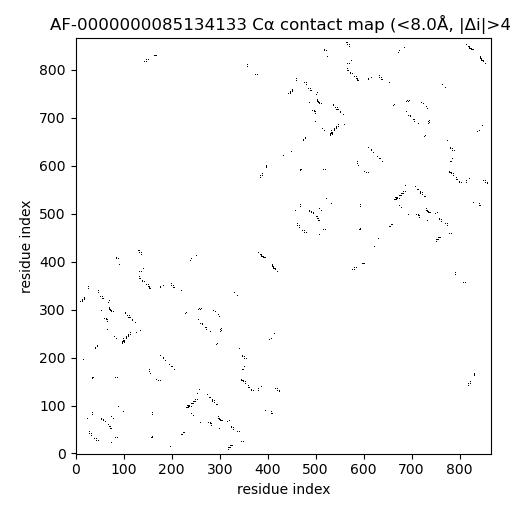 123 ? -14.398 -28.125 8.531 1 76.88 123 GLY B N 1
ATOM 4254 C CA . GLY B 1 123 ? -14.07 -27.156 7.512 1 76.88 123 GLY B CA 1
ATOM 4255 C C . GLY B 1 123 ? -15.117 -26.062 7.363 1 76.88 123 GLY B C 1
ATOM 4256 O O . GLY B 1 123 ? -14.781 -24.875 7.258 1 76.88 123 GLY B O 1
ATOM 4257 N N . HIS B 1 124 ? -16.312 -26.531 7.469 1 70.88 124 HIS B N 1
ATOM 4258 C CA . HIS B 1 124 ? -17.406 -25.578 7.328 1 70.88 124 HIS B CA 1
ATOM 4259 C C . HIS B 1 124 ? -17.422 -24.578 8.477 1 70.88 124 HIS B C 1
ATOM 4261 O O . HIS B 1 124 ? -17.688 -23.391 8.266 1 70.88 124 HIS B O 1
ATOM 4267 N N . ARG B 1 125 ? -17.125 -24.984 9.758 1 76.38 125 ARG B N 1
ATOM 4268 C CA . ARG B 1 125 ? -17.109 -24.109 10.922 1 76.38 125 ARG B CA 1
ATOM 4269 C C . ARG B 1 125 ? -15.938 -23.141 10.859 1 76.38 125 ARG B C 1
ATOM 4271 O O . ARG B 1 125 ? -16.047 -22 11.312 1 76.38 125 ARG B O 1
ATOM 4278 N N . LEU B 1 126 ? -14.883 -23.688 10.289 1 78.94 126 LEU B N 1
ATOM 4279 C CA . LEU B 1 126 ? -13.695 -22.844 10.188 1 78.94 126 LEU B CA 1
ATOM 4280 C C . LEU B 1 126 ? -13.867 -21.797 9.094 1 78.94 126 LEU B C 1
ATOM 4282 O O . LEU B 1 126 ? -13.336 -20.688 9.203 1 78.94 126 LEU B O 1
ATOM 4286 N N . ALA B 1 127 ? -14.641 -22.188 8.211 1 72.31 127 ALA B N 1
ATOM 4287 C CA . ALA B 1 127 ? -14.898 -21.25 7.117 1 72.31 127 ALA B CA 1
ATOM 4288 C C . ALA B 1 127 ? -15.711 -20.047 7.602 1 72.31 127 ALA B C 1
ATOM 4290 O O . ALA B 1 127 ? -15.586 -18.953 7.059 1 72.31 127 ALA B O 1
ATOM 4291 N N . ARG B 1 128 ? -16.516 -20.234 8.641 1 75.38 128 ARG B N 1
ATOM 4292 C CA . ARG B 1 128 ? -17.344 -19.172 9.203 1 75.38 128 ARG B CA 1
ATOM 4293 C C . ARG B 1 128 ? -16.484 -18.109 9.875 1 75.38 128 ARG B C 1
ATOM 4295 O O . ARG B 1 128 ? -16.938 -16.984 10.086 1 75.38 128 ARG B O 1
ATOM 4302 N N . LEU B 1 129 ? -15.227 -18.547 10.203 1 83.31 129 LEU B N 1
ATOM 4303 C CA . LEU B 1 129 ? -14.32 -17.578 10.812 1 83.31 129 LEU B CA 1
ATOM 4304 C C . LEU B 1 129 ? -13.875 -16.531 9.789 1 83.31 129 LEU B C 1
ATOM 4306 O O . LEU B 1 129 ? -13.398 -15.453 10.164 1 83.31 129 LEU B O 1
ATOM 4310 N N . PHE B 1 130 ? -14.039 -16.938 8.57 1 83.81 130 PHE B N 1
ATOM 4311 C CA . PHE B 1 130 ? -13.609 -16.031 7.512 1 83.81 130 PHE B CA 1
ATOM 4312 C C . PHE B 1 130 ? -14.797 -15.25 6.961 1 83.81 130 PHE B C 1
ATOM 4314 O O . PHE B 1 130 ? -15.219 -15.477 5.824 1 83.81 130 PHE B O 1
ATOM 4321 N N . THR B 1 131 ? -15.242 -14.273 7.777 1 87 131 THR B N 1
ATOM 4322 C CA . THR B 1 131 ? -16.344 -13.375 7.457 1 87 131 THR B CA 1
ATOM 4323 C C . THR B 1 131 ? -15.992 -12.484 6.27 1 87 131 THR B C 1
ATOM 4325 O O . THR B 1 131 ? -14.836 -12.43 5.852 1 87 131 THR B O 1
ATOM 4328 N N . PRO B 1 132 ? -16.922 -11.906 5.723 1 86.19 132 PRO B N 1
ATOM 4329 C CA . PRO B 1 132 ? -16.656 -11.016 4.59 1 86.19 132 PRO B CA 1
ATOM 4330 C C . PRO B 1 132 ? -15.609 -9.953 4.91 1 86.19 132 PRO B C 1
ATOM 4332 O O . PRO B 1 132 ? -14.805 -9.602 4.043 1 86.19 132 PRO B O 1
ATOM 4335 N N . SER B 1 133 ? -15.594 -9.477 6.117 1 91.19 133 SER B N 1
ATOM 4336 C CA . SER B 1 133 ? -14.578 -8.492 6.504 1 91.19 133 SER B CA 1
ATOM 4337 C C . SER B 1 133 ? -13.18 -9.094 6.449 1 91.19 133 SER B C 1
ATOM 4339 O O . SER B 1 133 ? -12.242 -8.438 5.984 1 91.19 133 SER B O 1
ATOM 4341 N N . VAL B 1 134 ? -13.078 -10.328 6.938 1 91.19 134 VAL B N 1
ATOM 4342 C CA . VAL B 1 134 ? -11.789 -11.008 6.91 1 91.19 134 VAL B CA 1
ATOM 4343 C C . VAL B 1 134 ? -11.375 -11.273 5.461 1 91.19 134 VAL B C 1
ATOM 4345 O O . VAL B 1 134 ? -10.195 -11.164 5.117 1 91.19 134 VAL B O 1
ATOM 4348 N N . MET B 1 135 ? -12.352 -11.516 4.594 1 88.31 135 MET B N 1
ATOM 4349 C CA . MET B 1 135 ? -12.07 -11.812 3.193 1 88.31 135 MET B CA 1
ATOM 4350 C C . MET B 1 135 ? -11.625 -10.562 2.447 1 88.31 135 MET B C 1
ATOM 4352 O O . MET B 1 135 ? -10.797 -10.648 1.536 1 88.31 135 MET B O 1
ATOM 4356 N N . VAL B 1 136 ? -12.211 -9.43 2.814 1 91.25 136 VAL B N 1
ATOM 4357 C CA . VAL B 1 136 ? -11.758 -8.18 2.217 1 91.25 136 VAL B CA 1
ATOM 4358 C C . VAL B 1 136 ? -10.258 -8.008 2.439 1 91.25 136 VAL B C 1
ATOM 4360 O O . VAL B 1 136 ? -9.516 -7.73 1.495 1 91.25 136 VAL B O 1
ATOM 4363 N N . LEU B 1 137 ? -9.852 -8.188 3.693 1 93.44 137 LEU B N 1
ATOM 4364 C CA . LEU B 1 137 ? -8.445 -8.055 4.055 1 93.44 137 LEU B CA 1
ATOM 4365 C C . LEU B 1 137 ? -7.598 -9.094 3.342 1 93.44 137 LEU B C 1
ATOM 4367 O O . LEU B 1 137 ? -6.531 -8.781 2.812 1 93.44 137 LEU B O 1
ATOM 4371 N N . PHE B 1 138 ? -8.109 -10.281 3.361 1 89.5 138 PHE B N 1
ATOM 4372 C CA . PHE B 1 138 ? -7.375 -11.391 2.762 1 89.5 138 PHE B CA 1
ATOM 4373 C C . PHE B 1 138 ? -7.105 -11.125 1.285 1 89.5 138 PHE B C 1
ATOM 4375 O O . PHE B 1 138 ? -5.969 -11.242 0.825 1 89.5 138 PHE B O 1
ATOM 4382 N N . MET B 1 139 ? -8.086 -10.75 0.517 1 88.62 139 MET B N 1
ATOM 4383 C CA . MET B 1 139 ? -7.953 -10.539 -0.922 1 88.62 139 MET B CA 1
ATOM 4384 C C . MET B 1 139 ? -7.035 -9.359 -1.218 1 88.62 139 MET B C 1
ATOM 4386 O O . MET B 1 139 ? -6.207 -9.422 -2.127 1 88.62 139 MET B O 1
ATOM 4390 N N . LEU B 1 140 ? -7.176 -8.336 -0.459 1 92.06 140 LEU B N 1
ATOM 4391 C CA . LEU B 1 140 ? -6.367 -7.141 -0.667 1 92.06 140 LEU B CA 1
ATOM 4392 C C . LEU B 1 140 ? -4.898 -7.418 -0.374 1 92.06 140 LEU B C 1
ATOM 4394 O O . LEU B 1 140 ? -4.027 -7.078 -1.176 1 92.06 140 LEU B O 1
ATOM 4398 N N . MET B 1 141 ? -4.625 -8.031 0.731 1 93.19 141 MET B N 1
ATOM 4399 C CA . MET B 1 141 ? -3.248 -8.266 1.149 1 93.19 141 MET B CA 1
ATOM 4400 C C . MET B 1 141 ? -2.594 -9.336 0.287 1 93.19 141 MET B C 1
ATOM 4402 O O . MET B 1 141 ? -1.39 -9.289 0.03 1 93.19 141 MET B O 1
ATOM 4406 N N . LEU B 1 142 ? -3.367 -10.336 -0.081 1 89.56 142 LEU B N 1
ATOM 4407 C CA . LEU B 1 142 ? -2.848 -11.328 -1.014 1 89.56 142 LEU B CA 1
ATOM 4408 C C . LEU B 1 142 ? -2.459 -10.68 -2.338 1 89.56 142 LEU B C 1
ATOM 4410 O O . LEU B 1 142 ? -1.408 -10.992 -2.902 1 89.56 142 LEU B O 1
ATOM 4414 N N . GLY B 1 143 ? -3.383 -9.859 -2.836 1 90.06 143 GLY B N 1
ATOM 4415 C CA . GLY B 1 143 ? -3.049 -9.125 -4.043 1 90.06 143 GLY B CA 1
ATOM 4416 C C . GLY B 1 143 ? -1.766 -8.328 -3.922 1 90.06 143 GLY B C 1
ATOM 4417 O O . GLY B 1 143 ? -0.935 -8.328 -4.832 1 90.06 143 GLY B O 1
ATOM 4418 N N . ALA B 1 144 ? -1.596 -7.676 -2.822 1 92.62 144 ALA B N 1
ATOM 4419 C CA . ALA B 1 144 ? -0.396 -6.875 -2.59 1 92.62 144 ALA B CA 1
ATOM 4420 C C . ALA B 1 144 ? 0.85 -7.754 -2.549 1 92.62 144 ALA B C 1
ATOM 4422 O O . ALA B 1 144 ? 1.892 -7.395 -3.102 1 92.62 144 ALA B O 1
ATOM 4423 N N . GLN B 1 145 ? 0.787 -8.812 -1.898 1 91.06 145 GLN B N 1
ATOM 4424 C CA . GLN B 1 145 ? 1.917 -9.727 -1.77 1 91.06 145 GLN B CA 1
ATOM 4425 C C . GLN B 1 145 ? 2.295 -10.328 -3.121 1 91.06 145 GLN B C 1
ATOM 4427 O O . GLN B 1 145 ? 3.473 -10.367 -3.482 1 91.06 145 GLN B O 1
ATOM 4432 N N . LEU B 1 146 ? 1.334 -10.812 -3.842 1 89.5 146 LEU B N 1
ATOM 4433 C CA . LEU B 1 146 ? 1.607 -11.461 -5.121 1 89.5 146 LEU B CA 1
ATOM 4434 C C . LEU B 1 146 ? 2.131 -10.453 -6.137 1 89.5 146 LEU B C 1
ATOM 4436 O O . LEU B 1 146 ? 3.061 -10.75 -6.891 1 89.5 146 LEU B O 1
ATOM 4440 N N . THR B 1 147 ? 1.549 -9.336 -6.172 1 92.06 147 THR B N 1
ATOM 4441 C CA . THR B 1 147 ? 2.01 -8.32 -7.117 1 92.06 147 THR B CA 1
ATOM 4442 C C . THR B 1 147 ? 3.438 -7.891 -6.793 1 92.06 147 THR B C 1
ATOM 4444 O O . THR B 1 147 ? 4.211 -7.562 -7.695 1 92.06 147 THR B O 1
ATOM 4447 N N . THR B 1 148 ? 3.744 -7.848 -5.52 1 92.06 148 THR B N 1
ATOM 4448 C CA . THR B 1 148 ? 5.121 -7.543 -5.141 1 92.06 148 THR B CA 1
ATOM 4449 C C . THR B 1 148 ? 6.078 -8.586 -5.699 1 92.06 148 THR B C 1
ATOM 4451 O O . THR B 1 148 ? 7.152 -8.25 -6.207 1 92.06 148 THR B O 1
ATOM 4454 N N . ILE B 1 149 ? 5.727 -9.812 -5.621 1 91.06 149 ILE B N 1
ATOM 4455 C CA . ILE B 1 149 ? 6.539 -10.906 -6.152 1 91.06 149 ILE B CA 1
ATOM 4456 C C . ILE B 1 149 ? 6.703 -10.734 -7.66 1 91.06 149 ILE B C 1
ATOM 4458 O O . ILE B 1 149 ? 7.805 -10.898 -8.188 1 91.06 149 ILE B O 1
ATOM 4462 N N . PHE B 1 150 ? 5.629 -10.422 -8.289 1 93.56 150 PHE B N 1
ATOM 4463 C CA . PHE B 1 150 ? 5.664 -10.273 -9.742 1 93.56 150 PHE B CA 1
ATOM 4464 C C . PHE B 1 150 ? 6.484 -9.055 -10.148 1 93.56 150 PHE B C 1
ATOM 4466 O O . PHE B 1 150 ? 7.223 -9.102 -11.133 1 93.56 150 PHE B O 1
ATOM 4473 N N . PHE B 1 151 ? 6.371 -7.945 -9.43 1 93.75 151 PHE B N 1
ATOM 4474 C CA . PHE B 1 151 ? 7.188 -6.777 -9.727 1 93.75 151 PHE B CA 1
ATOM 4475 C C . PHE B 1 151 ? 8.672 -7.09 -9.539 1 93.75 151 PHE B C 1
ATOM 4477 O O . PHE B 1 151 ? 9.508 -6.633 -10.32 1 93.75 151 PHE B O 1
ATOM 4484 N N . LYS B 1 152 ? 9.016 -7.82 -8.477 1 90.69 152 LYS B N 1
ATOM 4485 C CA . LYS B 1 152 ? 10.398 -8.242 -8.266 1 90.69 152 LYS B CA 1
ATOM 4486 C C . LYS B 1 152 ? 10.906 -9.086 -9.43 1 90.69 152 LYS B C 1
ATOM 4488 O O . LYS B 1 152 ? 12.047 -8.93 -9.859 1 90.69 152 LYS B O 1
ATOM 4493 N N . GLY B 1 153 ? 10.031 -9.977 -9.914 1 91.12 153 GLY B N 1
ATOM 4494 C CA . GLY B 1 153 ? 10.391 -10.781 -11.078 1 91.12 153 GLY B CA 1
ATOM 4495 C C . GLY B 1 153 ? 10.602 -9.961 -12.328 1 91.12 153 GLY B C 1
ATOM 4496 O O . GLY B 1 153 ? 11.492 -10.25 -13.133 1 91.12 153 GLY B O 1
ATOM 4497 N N . MET B 1 154 ? 9.789 -8.969 -12.5 1 93.19 154 MET B N 1
ATOM 4498 C CA . MET B 1 154 ? 9.906 -8.086 -13.656 1 93.19 154 MET B CA 1
ATOM 4499 C C . MET B 1 154 ? 11.211 -7.297 -13.609 1 93.19 154 MET B C 1
ATOM 4501 O O . MET B 1 154 ? 11.828 -7.047 -14.641 1 93.19 154 MET B O 1
ATOM 4505 N N . LEU B 1 155 ? 11.641 -6.91 -12.406 1 90.5 155 LEU B N 1
ATOM 4506 C CA . LEU B 1 155 ? 12.836 -6.098 -12.219 1 90.5 155 LEU B CA 1
ATOM 4507 C C . LEU B 1 155 ? 14.086 -6.973 -12.164 1 90.5 155 LEU B C 1
ATOM 4509 O O . LEU B 1 155 ? 15.203 -6.469 -12.281 1 90.5 155 LEU B O 1
ATOM 4513 N N . GLY B 1 156 ? 13.906 -8.273 -11.945 1 86 156 GLY B N 1
ATOM 4514 C CA . GLY B 1 156 ? 15.023 -9.195 -11.828 1 86 156 GLY B CA 1
ATOM 4515 C C . GLY B 1 156 ? 15.703 -9.133 -10.469 1 86 156 GLY B C 1
ATOM 4516 O O . GLY B 1 156 ? 16.891 -9.43 -10.344 1 86 156 GLY B O 1
ATOM 4517 N N . LEU B 1 157 ? 15 -8.695 -9.492 1 84.44 157 LEU B N 1
ATOM 4518 C CA . LEU B 1 157 ? 15.539 -8.609 -8.141 1 84.44 157 LEU B CA 1
ATOM 4519 C C . LEU B 1 157 ? 15.672 -10 -7.523 1 84.44 157 LEU B C 1
ATOM 4521 O O . LEU B 1 157 ? 14.883 -10.898 -7.824 1 84.44 157 LEU B O 1
ATOM 4525 N N . PRO B 1 158 ? 16.625 -10.156 -6.672 1 81.5 158 PRO B N 1
ATOM 4526 C CA . PRO B 1 158 ? 16.766 -11.438 -5.98 1 81.5 158 PRO B CA 1
ATOM 4527 C C . PRO B 1 158 ? 15.648 -11.68 -4.969 1 81.5 158 PRO B C 1
ATOM 4529 O O . PRO B 1 158 ? 15.164 -10.734 -4.34 1 81.5 158 PRO B O 1
ATOM 4532 N N . PHE B 1 159 ? 15.172 -12.867 -4.883 1 80.62 159 PHE B N 1
ATOM 4533 C CA . PHE B 1 159 ? 14.148 -13.258 -3.924 1 80.62 159 PHE B CA 1
ATOM 4534 C C . PHE B 1 159 ? 14.781 -13.703 -2.609 1 80.62 159 PHE B C 1
ATOM 4536 O O . PHE B 1 159 ? 14.094 -13.836 -1.598 1 80.62 159 PHE B O 1
ATOM 4543 N N . GLY B 1 160 ? 16.031 -13.781 -2.535 1 70.19 160 GLY B N 1
ATOM 4544 C CA . GLY B 1 160 ? 16.766 -14.117 -1.323 1 70.19 160 GLY B CA 1
ATOM 4545 C C . GLY B 1 160 ? 17.422 -12.922 -0.668 1 70.19 160 GLY B C 1
ATOM 4546 O O . GLY B 1 160 ? 16.812 -11.859 -0.542 1 70.19 160 GLY B O 1
ATOM 4547 N N . ILE B 1 161 ? 18.594 -13.125 -0.203 1 67.31 161 ILE B N 1
ATOM 4548 C CA . ILE B 1 161 ? 19.328 -12.086 0.509 1 67.31 161 ILE B CA 1
ATOM 4549 C C . ILE B 1 161 ? 19.641 -10.93 -0.44 1 67.31 161 ILE B C 1
ATOM 4551 O O . ILE B 1 161 ? 20.047 -11.148 -1.581 1 67.31 161 ILE B O 1
ATOM 4555 N N . ALA B 1 162 ? 19.297 -9.836 0.042 1 62.78 162 ALA B N 1
ATOM 4556 C CA . ALA B 1 162 ? 19.547 -8.617 -0.715 1 62.78 162 ALA B CA 1
ATOM 4557 C C . ALA B 1 162 ? 21.031 -8.5 -1.102 1 62.78 162 ALA B C 1
ATOM 4559 O O . ALA B 1 162 ? 21.906 -8.766 -0.284 1 62.78 162 ALA B O 1
ATOM 4560 N N . ASP B 1 163 ? 21.188 -8.438 -2.27 1 65.81 163 ASP B N 1
ATOM 4561 C CA . ASP B 1 163 ? 22.516 -8.203 -2.799 1 65.81 163 ASP B CA 1
ATOM 4562 C C . ASP B 1 163 ? 22.766 -6.711 -3.037 1 65.81 163 ASP B C 1
ATOM 4564 O O . ASP B 1 163 ? 22.141 -6.105 -3.904 1 65.81 163 ASP B O 1
ATOM 4568 N N . PRO B 1 164 ? 23.609 -6.188 -2.215 1 64.62 164 PRO B N 1
ATOM 4569 C CA . PRO B 1 164 ? 23.875 -4.758 -2.383 1 64.62 164 PRO B CA 1
ATOM 4570 C C . PRO B 1 164 ? 24.453 -4.426 -3.754 1 64.62 164 PRO B C 1
ATOM 4572 O O . PRO B 1 164 ? 24.375 -3.279 -4.203 1 64.62 164 PRO B O 1
ATOM 4575 N N . ASN B 1 165 ? 24.906 -5.465 -4.445 1 69.69 165 ASN B N 1
ATOM 4576 C CA . ASN B 1 165 ? 25.562 -5.199 -5.723 1 69.69 165 ASN B CA 1
ATOM 4577 C C . ASN B 1 165 ? 24.609 -5.441 -6.895 1 69.69 165 ASN B C 1
ATOM 4579 O O . ASN B 1 165 ? 25.031 -5.402 -8.055 1 69.69 165 ASN B O 1
ATOM 4583 N N . PHE B 1 166 ? 23.531 -5.57 -6.527 1 76.81 166 PHE B N 1
ATOM 4584 C CA . PHE B 1 166 ? 22.594 -5.848 -7.609 1 76.81 166 PHE B CA 1
ATOM 4585 C C . PHE B 1 166 ? 22.266 -4.574 -8.383 1 76.81 166 PHE B C 1
ATOM 4587 O O . PHE B 1 166 ? 22.094 -3.508 -7.785 1 76.81 166 PHE B O 1
ATOM 4594 N N . LYS B 1 167 ? 22.359 -4.762 -9.758 1 77.69 167 LYS B N 1
ATOM 4595 C CA . LYS B 1 167 ? 22 -3.652 -10.633 1 77.69 167 LYS B CA 1
ATOM 4596 C C . LYS B 1 167 ? 20.734 -3.973 -11.43 1 77.69 167 LYS B C 1
ATOM 4598 O O . LYS B 1 167 ? 20.625 -5.051 -12.023 1 77.69 167 LYS B O 1
ATOM 4603 N N . ILE B 1 168 ? 19.875 -3.113 -11.422 1 80.38 168 ILE B N 1
ATOM 4604 C CA . ILE B 1 168 ? 18.641 -3.27 -12.18 1 80.38 168 ILE B CA 1
ATOM 4605 C C . ILE B 1 168 ? 18.938 -3.182 -13.68 1 80.38 168 ILE B C 1
ATOM 4607 O O . ILE B 1 168 ? 19.625 -2.268 -14.125 1 80.38 168 ILE B O 1
ATOM 4611 N N . GLN B 1 169 ? 18.5 -4.195 -14.312 1 82.44 169 GLN B N 1
ATOM 4612 C CA . GLN B 1 169 ? 18.594 -4.176 -15.766 1 82.44 169 GLN B CA 1
ATOM 4613 C C . GLN B 1 169 ? 17.375 -3.494 -16.391 1 82.44 169 GLN B C 1
ATOM 4615 O O . GLN B 1 169 ? 16.312 -4.094 -16.484 1 82.44 169 GLN B O 1
ATOM 4620 N N . LEU B 1 170 ? 17.609 -2.42 -17.016 1 85.5 170 LEU B N 1
ATOM 4621 C CA . LEU B 1 170 ? 16.516 -1.572 -17.5 1 85.5 170 LEU B CA 1
ATOM 4622 C C . LEU B 1 170 ? 15.891 -2.154 -18.766 1 85.5 170 LEU B C 1
ATOM 4624 O O . LEU B 1 170 ? 14.664 -2.121 -18.922 1 85.5 170 LEU B O 1
ATOM 4628 N N . PRO B 1 171 ? 16.688 -2.752 -19.609 1 89.5 171 PRO B N 1
ATOM 4629 C CA . PRO B 1 171 ? 16.062 -3.24 -20.844 1 89.5 171 PRO B CA 1
ATOM 4630 C C . PRO B 1 171 ? 15.086 -4.387 -20.594 1 89.5 171 PRO B C 1
ATOM 4632 O O . PRO B 1 171 ? 13.953 -4.352 -21.078 1 89.5 171 PRO B O 1
ATOM 4635 N N . PRO B 1 172 ? 15.516 -5.344 -19.797 1 89.31 172 PRO B N 1
ATOM 4636 C CA . PRO B 1 172 ? 14.539 -6.395 -19.484 1 89.31 172 PRO B CA 1
ATOM 4637 C C . PRO B 1 172 ? 13.312 -5.859 -18.766 1 89.31 172 PRO B C 1
ATOM 4639 O O . PRO B 1 172 ? 12.195 -6.34 -18.984 1 89.31 172 PRO B O 1
ATOM 4642 N N . PHE B 1 173 ? 13.492 -4.992 -17.953 1 92.12 173 PHE B N 1
ATOM 4643 C CA . PHE B 1 173 ? 12.367 -4.398 -17.234 1 92.12 173 PHE B CA 1
ATOM 4644 C C . PHE B 1 173 ? 11.445 -3.658 -18.188 1 92.12 173 PHE B C 1
ATOM 4646 O O . PHE B 1 173 ? 10.219 -3.754 -18.078 1 92.12 173 PHE B O 1
ATOM 4653 N N . ALA B 1 174 ? 12.008 -2.924 -19.094 1 93.06 174 ALA B N 1
ATOM 4654 C CA . ALA B 1 174 ? 11.211 -2.186 -20.078 1 93.06 174 ALA B CA 1
ATOM 4655 C C . ALA B 1 174 ? 10.375 -3.133 -20.938 1 93.06 174 ALA B C 1
ATOM 4657 O O . ALA B 1 174 ? 9.219 -2.832 -21.266 1 93.06 174 ALA B O 1
ATOM 4658 N N . LEU B 1 175 ? 10.977 -4.211 -21.312 1 94.88 175 LEU B N 1
ATOM 4659 C CA . LEU B 1 175 ? 10.25 -5.203 -22.094 1 94.88 175 LEU B CA 1
ATOM 4660 C C . LEU B 1 175 ? 9.094 -5.789 -21.281 1 94.88 175 LEU B C 1
ATOM 4662 O O . LEU B 1 175 ? 8 -5.996 -21.812 1 94.88 175 LEU B O 1
ATOM 4666 N N . SER B 1 176 ? 9.352 -6.121 -20.031 1 95.06 176 SER B N 1
ATOM 4667 C CA . SER B 1 176 ? 8.289 -6.668 -19.172 1 95.06 176 SER B CA 1
ATOM 4668 C C . SER B 1 176 ? 7.16 -5.664 -19 1 95.06 176 SER B C 1
ATOM 4670 O O . SER B 1 176 ? 5.988 -6.043 -18.953 1 95.06 176 SER B O 1
ATOM 4672 N N . VAL B 1 177 ? 7.473 -4.406 -18.875 1 95.75 177 VAL B N 1
ATOM 4673 C CA . VAL B 1 177 ? 6.457 -3.365 -18.75 1 95.75 177 VAL B CA 1
ATOM 4674 C C . VAL B 1 177 ? 5.648 -3.279 -20.047 1 95.75 177 VAL B C 1
ATOM 4676 O O . VAL B 1 177 ? 4.43 -3.084 -20.016 1 95.75 177 VAL B O 1
ATOM 4679 N N . ALA B 1 178 ? 6.289 -3.359 -21.141 1 96.44 178 ALA B N 1
ATOM 4680 C CA . ALA B 1 178 ? 5.609 -3.342 -22.438 1 96.44 178 ALA B CA 1
ATOM 4681 C C . ALA B 1 178 ? 4.625 -4.5 -22.547 1 96.44 178 ALA B C 1
ATOM 4683 O O . ALA B 1 178 ? 3.514 -4.332 -23.062 1 96.44 178 ALA B O 1
ATOM 4684 N N . VAL B 1 179 ? 5.086 -5.68 -22.109 1 95.62 179 VAL B N 1
ATOM 4685 C CA . VAL B 1 179 ? 4.215 -6.852 -22.125 1 95.62 179 VAL B CA 1
ATOM 4686 C C . VAL B 1 179 ? 3.012 -6.617 -21.219 1 95.62 179 VAL B C 1
ATOM 4688 O O . VAL B 1 179 ? 1.88 -6.953 -21.578 1 95.62 179 VAL B O 1
ATOM 4691 N N . MET B 1 180 ? 3.271 -6.086 -20.031 1 96 180 MET B N 1
ATOM 4692 C CA . MET B 1 180 ? 2.193 -5.758 -19.094 1 96 180 MET B CA 1
ATOM 4693 C C . MET B 1 180 ? 1.193 -4.805 -19.75 1 96 180 MET B C 1
ATOM 4695 O O . MET B 1 180 ? -0.018 -5.012 -19.656 1 96 180 MET B O 1
ATOM 4699 N N . CYS B 1 181 ? 1.667 -3.775 -20.422 1 95.69 181 CYS B N 1
ATOM 4700 C CA . CYS B 1 181 ? 0.815 -2.785 -21.078 1 95.69 181 CYS B CA 1
ATOM 4701 C C . CYS B 1 181 ? 0.02 -3.414 -22.219 1 95.69 181 CYS B C 1
ATOM 4703 O O . CYS B 1 181 ? -1.137 -3.055 -22.438 1 95.69 181 CYS B O 1
ATOM 4705 N N . LEU B 1 182 ? 0.645 -4.273 -22.922 1 95.19 182 LEU B N 1
ATOM 4706 C CA . LEU B 1 182 ? -0.037 -4.961 -24.016 1 95.19 182 LEU B CA 1
ATOM 4707 C C . LEU B 1 182 ? -1.215 -5.777 -23.5 1 95.19 182 LEU B C 1
ATOM 4709 O O . LEU B 1 182 ? -2.322 -5.688 -24.031 1 95.19 182 LEU B O 1
ATOM 4713 N N . VAL B 1 183 ? -0.962 -6.562 -22.469 1 92.12 183 VAL B N 1
ATOM 4714 C CA . VAL B 1 183 ? -2.018 -7.387 -21.906 1 92.12 183 VAL B CA 1
ATOM 4715 C C . VAL B 1 183 ? -3.125 -6.496 -21.344 1 92.12 183 VAL B C 1
ATOM 4717 O O . VAL B 1 183 ? -4.309 -6.758 -21.562 1 92.12 183 VAL B O 1
ATOM 4720 N N . LEU B 1 184 ? -2.748 -5.469 -20.656 1 92.06 184 LEU B N 1
ATOM 4721 C CA . LEU B 1 184 ? -3.717 -4.535 -20.094 1 92.06 184 LEU B CA 1
ATOM 4722 C C . LEU B 1 184 ? -4.543 -3.881 -21.188 1 92.06 184 LEU B C 1
ATOM 4724 O O . LEU B 1 184 ? -5.758 -3.725 -21.047 1 92.06 184 LEU B O 1
ATOM 4728 N N . ALA B 1 185 ? -3.902 -3.439 -22.219 1 92.69 185 ALA B N 1
ATOM 4729 C CA . ALA B 1 185 ? -4.59 -2.797 -23.328 1 92.69 185 ALA B CA 1
ATOM 4730 C C . ALA B 1 185 ? -5.598 -3.744 -23.984 1 92.69 185 ALA B C 1
ATOM 4732 O O . ALA B 1 185 ? -6.695 -3.33 -24.359 1 92.69 185 ALA B O 1
ATOM 4733 N N . MET B 1 186 ? -5.227 -4.973 -24.109 1 89.5 186 MET B N 1
ATOM 4734 C CA . MET B 1 186 ? -6.141 -5.953 -24.688 1 89.5 186 MET B CA 1
ATOM 4735 C C . MET B 1 186 ? -7.363 -6.152 -23.797 1 89.5 186 MET B C 1
ATOM 4737 O O . MET B 1 186 ? -8.492 -6.215 -24.297 1 89.5 186 MET B O 1
ATOM 4741 N N . ILE B 1 187 ? -7.129 -6.223 -22.531 1 85.31 187 ILE B N 1
ATOM 4742 C CA . ILE B 1 187 ? -8.211 -6.473 -21.578 1 85.31 187 ILE B CA 1
ATOM 4743 C C . ILE B 1 187 ? -9.141 -5.258 -21.531 1 85.31 187 ILE B C 1
ATOM 4745 O O . ILE B 1 187 ? -10.359 -5.402 -21.469 1 85.31 187 ILE B O 1
ATOM 4749 N N . ILE B 1 188 ? -8.586 -4.012 -21.562 1 87.19 188 ILE B N 1
ATOM 4750 C CA . ILE B 1 188 ? -9.359 -2.789 -21.359 1 87.19 188 ILE B CA 1
ATOM 4751 C C . ILE B 1 188 ? -10.039 -2.373 -22.656 1 87.19 188 ILE B C 1
ATOM 4753 O O . ILE B 1 188 ? -11.211 -1.987 -22.656 1 87.19 188 ILE B O 1
ATOM 4757 N N . PHE B 1 189 ? -9.375 -2.547 -23.812 1 89.31 189 PHE B N 1
ATOM 4758 C CA . PHE B 1 189 ? -9.852 -1.891 -25.016 1 89.31 189 PHE B CA 1
ATOM 4759 C C . PHE B 1 189 ? -10.523 -2.895 -25.953 1 89.31 189 PHE B C 1
ATOM 4761 O O . PHE B 1 189 ? -11.359 -2.521 -26.766 1 89.31 189 PHE B O 1
ATOM 4768 N N . LEU B 1 190 ? -10.156 -4.066 -25.859 1 86.62 190 LEU B N 1
ATOM 4769 C CA . LEU B 1 190 ? -10.703 -5.027 -26.812 1 86.62 190 LEU B CA 1
ATOM 4770 C C . LEU B 1 190 ? -11.961 -5.688 -26.25 1 86.62 190 LEU B C 1
ATOM 4772 O O . LEU B 1 190 ? -12.148 -5.758 -25.047 1 86.62 190 LEU B O 1
ATOM 4776 N N . PRO B 1 191 ? -12.805 -6.078 -27.203 1 83.38 191 PRO B N 1
ATOM 4777 C CA . PRO B 1 191 ? -14 -6.809 -26.766 1 83.38 191 PRO B CA 1
ATOM 4778 C C . PRO B 1 191 ? -13.664 -8.117 -26.062 1 83.38 191 PRO B C 1
ATOM 4780 O O . PRO B 1 191 ? -12.547 -8.625 -26.188 1 83.38 191 PRO B O 1
ATOM 4783 N N . GLN B 1 192 ? -14.555 -8.617 -25.359 1 76.81 192 GLN B N 1
ATOM 4784 C CA . GLN B 1 192 ? -14.383 -9.773 -24.484 1 76.81 192 GLN B CA 1
ATOM 4785 C C . GLN B 1 192 ? -13.883 -10.984 -25.266 1 76.81 192 GLN B C 1
ATOM 4787 O O . GLN B 1 192 ? -13.125 -11.797 -24.734 1 76.81 192 GLN B O 1
ATOM 4792 N N . ARG B 1 193 ? -14.211 -11.039 -26.578 1 74.69 193 ARG B N 1
ATOM 4793 C CA . ARG B 1 193 ? -13.828 -12.188 -27.391 1 74.69 193 ARG B CA 1
ATOM 4794 C C . ARG B 1 193 ? -12.312 -12.234 -27.594 1 74.69 193 ARG B C 1
ATOM 4796 O O . ARG B 1 193 ? -11.727 -13.312 -27.688 1 74.69 193 ARG B O 1
ATOM 4803 N N . PHE B 1 194 ? -11.734 -11.141 -27.547 1 81.38 194 PHE B N 1
ATOM 4804 C CA . PHE B 1 194 ? -10.297 -11.086 -27.75 1 81.38 194 PHE B CA 1
ATOM 4805 C C . PHE B 1 194 ? -9.562 -10.906 -26.422 1 81.38 194 PHE B C 1
ATOM 4807 O O . PHE B 1 194 ? -8.43 -11.352 -26.266 1 81.38 194 PHE B O 1
ATOM 4814 N N . ALA B 1 195 ? -10.219 -10.297 -25.484 1 80.06 195 ALA B N 1
ATOM 4815 C CA . ALA B 1 195 ? -9.617 -9.977 -24.188 1 80.06 195 ALA B CA 1
ATOM 4816 C C . ALA B 1 195 ? -9.281 -11.242 -23.406 1 80.06 195 ALA B C 1
ATOM 4818 O O . ALA B 1 195 ? -8.297 -11.281 -22.672 1 80.06 195 ALA B O 1
ATOM 4819 N N . ARG B 1 196 ? -10.016 -12.289 -23.734 1 72.88 196 ARG B N 1
ATOM 4820 C CA . ARG B 1 196 ? -9.82 -13.539 -23 1 72.88 196 ARG B CA 1
ATOM 4821 C C . ARG B 1 196 ? -8.469 -14.172 -23.359 1 72.88 196 ARG B C 1
ATOM 4823 O O . ARG B 1 196 ? -7.93 -14.953 -22.578 1 72.88 196 ARG B O 1
ATOM 4830 N N . TYR B 1 197 ? -7.852 -13.742 -24.438 1 78.5 197 TYR B N 1
ATOM 4831 C CA . TYR B 1 197 ? -6.574 -14.297 -24.875 1 78.5 197 TYR B CA 1
ATOM 4832 C C . TYR B 1 197 ? -5.43 -13.352 -24.547 1 78.5 197 TYR B C 1
ATOM 4834 O O . TYR B 1 197 ? -4.312 -13.508 -25.047 1 78.5 197 TYR B O 1
ATOM 4842 N N . GLY B 1 198 ? -5.723 -12.383 -23.797 1 82.5 198 GLY B N 1
ATOM 4843 C CA . GLY B 1 198 ? -4.715 -11.398 -23.453 1 82.5 198 GLY B CA 1
ATOM 4844 C C . GLY B 1 198 ? -3.482 -12 -22.812 1 82.5 198 GLY B C 1
ATOM 4845 O O . GLY B 1 198 ? -2.354 -11.648 -23.156 1 82.5 198 GLY B O 1
ATOM 4846 N N . LEU B 1 199 ? -3.646 -12.875 -21.953 1 81.31 199 LEU B N 1
ATOM 4847 C CA . LEU B 1 199 ? -2.533 -13.492 -21.234 1 81.31 199 LEU B CA 1
ATOM 4848 C C . LEU B 1 199 ? -1.681 -14.336 -22.172 1 81.31 199 LEU B C 1
ATOM 4850 O O . LEU B 1 199 ? -0.451 -14.336 -22.062 1 81.31 199 LEU B O 1
ATOM 4854 N N . LEU B 1 200 ? -2.377 -15.047 -23.047 1 82 200 LEU B N 1
ATOM 4855 C CA . LEU B 1 200 ? -1.673 -15.883 -24 1 82 200 LEU B CA 1
ATOM 4856 C C . LEU B 1 200 ? -0.864 -15.031 -24.984 1 82 200 LEU B C 1
ATOM 4858 O O . LEU B 1 200 ? 0.317 -15.297 -25.203 1 82 200 LEU B O 1
ATOM 4862 N N . VAL B 1 201 ? -1.511 -14.094 -25.5 1 88.56 201 VAL B N 1
ATOM 4863 C CA . VAL B 1 201 ? -0.853 -13.211 -26.453 1 88.56 201 VAL B CA 1
ATOM 4864 C C . VAL B 1 201 ? 0.323 -12.5 -25.781 1 88.56 201 VAL B C 1
ATOM 4866 O O . VAL B 1 201 ? 1.39 -12.352 -26.391 1 88.56 201 VAL B O 1
ATOM 4869 N N . GLY B 1 202 ? 0.077 -12.055 -24.594 1 90.44 202 GLY B N 1
ATOM 4870 C CA . GLY B 1 202 ? 1.151 -11.398 -23.859 1 90.44 202 GLY B CA 1
ATOM 4871 C C . GLY B 1 202 ? 2.355 -12.297 -23.641 1 90.44 202 GLY B C 1
ATOM 4872 O O . GLY B 1 202 ? 3.498 -11.852 -23.781 1 90.44 202 GLY B O 1
ATOM 4873 N N . THR B 1 203 ? 2.176 -13.562 -23.328 1 88.38 203 THR B N 1
ATOM 4874 C CA . THR B 1 203 ? 3.258 -14.5 -23.062 1 88.38 203 THR B CA 1
ATOM 4875 C C . THR B 1 203 ? 4.031 -14.828 -24.328 1 88.38 203 THR B C 1
ATOM 4877 O O . THR B 1 203 ? 5.266 -14.789 -24.344 1 88.38 203 THR B O 1
ATOM 4880 N N . ILE B 1 204 ? 3.324 -15.039 -25.375 1 89.44 204 ILE B N 1
ATOM 4881 C CA . ILE B 1 204 ? 3.969 -15.414 -26.625 1 89.44 204 ILE B CA 1
ATOM 4882 C C . ILE B 1 204 ? 4.727 -14.219 -27.203 1 89.44 204 ILE B C 1
ATOM 4884 O O . ILE B 1 204 ? 5.887 -14.344 -27.594 1 89.44 204 ILE B O 1
ATOM 4888 N N . THR B 1 205 ? 4.055 -13.164 -27.219 1 94.44 205 THR B N 1
ATOM 4889 C CA . THR B 1 205 ? 4.688 -11.961 -27.766 1 94.44 205 THR B CA 1
ATOM 4890 C C . THR B 1 205 ? 5.895 -11.57 -26.906 1 94.44 205 THR B C 1
ATOM 4892 O O . THR B 1 205 ? 6.938 -11.18 -27.453 1 94.44 205 THR B O 1
ATOM 4895 N N . GLY B 1 206 ? 5.719 -11.539 -25.609 1 93.25 206 GLY B N 1
ATOM 4896 C CA . GLY B 1 206 ? 6.84 -11.234 -24.734 1 93.25 206 GLY B CA 1
ATOM 4897 C C . GLY B 1 206 ? 8.008 -12.188 -24.906 1 93.25 206 GLY B C 1
ATOM 4898 O O . GLY B 1 206 ? 9.164 -11.766 -24.906 1 93.25 206 GLY B O 1
ATOM 4899 N N . TRP B 1 207 ? 7.746 -13.477 -25.062 1 90.38 207 TRP B N 1
ATOM 4900 C CA . TRP B 1 207 ? 8.75 -14.508 -25.266 1 90.38 207 TRP B CA 1
ATOM 4901 C C . TRP B 1 207 ? 9.492 -14.297 -26.578 1 90.38 207 TRP B C 1
ATOM 4903 O O . TRP B 1 207 ? 10.727 -14.367 -26.625 1 90.38 207 TRP B O 1
ATOM 4913 N N . LEU B 1 208 ? 8.75 -13.977 -27.578 1 92.12 208 LEU B N 1
ATOM 4914 C CA . LEU B 1 208 ? 9.344 -13.742 -28.891 1 92.12 208 LEU B CA 1
ATOM 4915 C C . LEU B 1 208 ? 10.211 -12.492 -28.875 1 92.12 208 LEU B C 1
ATOM 4917 O O . LEU B 1 208 ? 11.32 -12.492 -29.406 1 92.12 208 LEU B O 1
ATOM 4921 N N . LEU B 1 209 ? 9.703 -11.523 -28.297 1 93.31 209 LEU B N 1
ATOM 4922 C CA . LEU B 1 209 ? 10.469 -10.281 -28.219 1 93.31 209 LEU B CA 1
ATOM 4923 C C . LEU B 1 209 ? 11.734 -10.469 -27.391 1 93.31 209 LEU B C 1
ATOM 4925 O O . LEU B 1 209 ? 12.773 -9.891 -27.703 1 93.31 209 LEU B O 1
ATOM 4929 N N . TRP B 1 210 ? 11.57 -11.156 -26.312 1 91.12 210 TRP B N 1
ATOM 4930 C CA . TRP B 1 210 ? 12.727 -11.445 -25.469 1 91.12 210 TRP B CA 1
ATOM 4931 C C . TRP B 1 210 ? 13.805 -12.18 -26.266 1 91.12 210 TRP B C 1
ATOM 4933 O O . TRP B 1 210 ? 14.992 -11.883 -26.125 1 91.12 210 TRP B O 1
ATOM 4943 N N . TYR B 1 211 ? 13.422 -13.148 -27.047 1 86.94 211 TYR B N 1
ATOM 4944 C CA . TYR B 1 211 ? 14.328 -13.953 -27.859 1 86.94 211 TYR B CA 1
ATOM 4945 C C . TYR B 1 211 ? 15.086 -13.078 -28.859 1 86.94 211 TYR B C 1
ATOM 4947 O O . TYR B 1 211 ? 16.281 -13.281 -29.094 1 86.94 211 TYR B O 1
ATOM 4955 N N . PHE B 1 212 ? 14.461 -12.094 -29.406 1 89.44 212 PHE B N 1
ATOM 4956 C CA . PHE B 1 212 ? 15.078 -11.242 -30.406 1 89.44 212 PHE B CA 1
ATOM 4957 C C . PHE B 1 212 ? 15.93 -10.156 -29.75 1 89.44 212 PHE B C 1
ATOM 4959 O O . PHE B 1 212 ? 16.984 -9.789 -30.281 1 89.44 212 PHE B O 1
ATOM 4966 N N . CYS B 1 213 ? 15.523 -9.688 -28.609 1 89 213 CYS B N 1
ATOM 4967 C CA . CYS B 1 213 ? 16.203 -8.57 -27.969 1 89 213 CYS B CA 1
ATOM 4968 C C . CYS B 1 213 ? 17.359 -9.055 -27.094 1 89 213 CYS B C 1
ATOM 4970 O O . CYS B 1 213 ? 18.375 -8.359 -26.953 1 89 213 CYS B O 1
ATOM 4972 N N . PHE B 1 214 ? 17.172 -10.109 -26.422 1 87.12 214 PHE B N 1
ATOM 4973 C CA . PHE B 1 214 ? 18.172 -10.625 -25.5 1 87.12 214 PHE B CA 1
ATOM 4974 C C . PHE B 1 214 ? 18.578 -12.039 -25.875 1 87.12 214 PHE B C 1
ATOM 4976 O O . PHE B 1 214 ? 18.203 -13 -25.203 1 87.12 214 PHE B O 1
ATOM 4983 N N . PRO B 1 215 ? 19.219 -12.148 -26.766 1 70 215 PRO B N 1
ATOM 4984 C CA . PRO B 1 215 ? 19.562 -13.484 -27.266 1 70 215 PRO B CA 1
ATOM 4985 C C . PRO B 1 215 ? 20.375 -14.289 -26.266 1 70 215 PRO B C 1
ATOM 4987 O O . PRO B 1 215 ? 20.734 -15.445 -26.531 1 70 215 PRO B O 1
ATOM 4990 N N . SER B 1 216 ? 20.391 -13.797 -25.031 1 59.94 216 SER B N 1
ATOM 4991 C CA . SER B 1 216 ? 21.312 -14.578 -24.219 1 59.94 216 SER B CA 1
ATOM 4992 C C . SER B 1 216 ? 20.859 -16.016 -24.062 1 59.94 216 SER B C 1
ATOM 4994 O O . SER B 1 216 ? 19.672 -16.312 -24.203 1 59.94 216 SER B O 1
ATOM 4996 N N . SER B 1 217 ? 21.906 -17.016 -23.844 1 51.16 217 SER B N 1
ATOM 4997 C CA . SER B 1 217 ? 22.25 -18.438 -23.875 1 51.16 217 SER B CA 1
ATOM 4998 C C . SER B 1 217 ? 21.406 -19.234 -22.891 1 51.16 217 SER B C 1
ATOM 5000 O O . SER B 1 217 ? 21.859 -20.266 -22.359 1 51.16 217 SER B O 1
ATOM 5002 N N . HIS B 1 218 ? 20.328 -18.828 -22.422 1 52.94 218 HIS B N 1
ATOM 5003 C CA . HIS B 1 218 ? 20.062 -19.656 -21.25 1 52.94 218 HIS B CA 1
ATOM 5004 C C . HIS B 1 218 ? 19.641 -21.062 -21.672 1 52.94 218 HIS B C 1
ATOM 5006 O O . HIS B 1 218 ? 18.469 -21.297 -21.984 1 52.94 218 HIS B O 1
ATOM 5012 N N . SER B 1 219 ? 20.484 -21.688 -22.609 1 54.53 219 SER B N 1
ATOM 5013 C CA . SER B 1 219 ? 20.203 -23.109 -22.812 1 54.53 219 SER B CA 1
ATOM 5014 C C . SER B 1 219 ? 20.188 -23.859 -21.484 1 54.53 219 SER B C 1
ATOM 5016 O O . SER B 1 219 ? 21.156 -23.812 -20.719 1 54.53 219 SER B O 1
ATOM 5018 N N . LEU B 1 220 ? 19.078 -24 -20.969 1 59.47 220 LEU B N 1
ATOM 5019 C CA . LEU B 1 220 ? 18.969 -24.891 -19.812 1 59.47 220 LEU B CA 1
ATOM 5020 C C . LEU B 1 220 ? 19.469 -26.281 -20.141 1 59.47 220 LEU B C 1
ATOM 5022 O O . LEU B 1 220 ? 18.812 -27.031 -20.875 1 59.47 220 LEU B O 1
ATOM 5026 N N . SER B 1 221 ? 20.812 -26.516 -20.391 1 56.59 221 SER B N 1
ATOM 5027 C CA . SER B 1 221 ? 21.391 -27.797 -20.766 1 56.59 221 SER B CA 1
ATOM 5028 C C . SER B 1 221 ? 21.312 -28.812 -19.625 1 56.59 221 SER B C 1
ATOM 5030 O O . SER B 1 221 ? 21.734 -29.953 -19.781 1 56.59 221 SER B O 1
ATOM 5032 N N . GLY B 1 222 ? 20.578 -28.5 -18.672 1 58.53 222 GLY B N 1
ATOM 5033 C CA . GLY B 1 222 ? 20.828 -29.453 -17.594 1 58.53 222 GLY B CA 1
ATOM 5034 C C . GLY B 1 222 ? 20.016 -30.719 -17.719 1 58.53 222 GLY B C 1
ATOM 5035 O O . GLY B 1 222 ? 18.984 -30.75 -18.406 1 58.53 222 GLY B O 1
ATOM 5036 N N . GLU B 1 223 ? 20.719 -31.891 -17.562 1 65.19 223 GLU B N 1
ATOM 5037 C CA . GLU B 1 223 ? 20.094 -33.188 -17.453 1 65.19 223 GLU B CA 1
ATOM 5038 C C . GLU B 1 223 ? 19.094 -33.25 -16.297 1 65.19 223 GLU B C 1
ATOM 5040 O O . GLU B 1 223 ? 19.266 -32.531 -15.297 1 65.19 223 GLU B O 1
ATOM 5045 N N . LEU B 1 224 ? 17.984 -33.812 -16.641 1 68.19 224 LEU B N 1
ATOM 5046 C CA . LEU B 1 224 ? 16.953 -34.031 -15.633 1 68.19 224 LEU B CA 1
ATOM 5047 C C . LEU B 1 224 ? 17.453 -34.938 -14.531 1 68.19 224 LEU B C 1
ATOM 5049 O O . LEU B 1 224 ? 17.938 -36.031 -14.812 1 68.19 224 LEU B O 1
ATOM 5053 N N . HIS B 1 225 ? 17.75 -34.375 -13.359 1 76.12 225 HIS B N 1
ATOM 5054 C CA . HIS B 1 225 ? 18.078 -35.188 -12.203 1 76.12 225 HIS B CA 1
ATOM 5055 C C . HIS B 1 225 ? 16.953 -35.188 -11.172 1 76.12 225 HIS B C 1
ATOM 5057 O O . HIS B 1 225 ? 16.609 -34.156 -10.625 1 76.12 225 HIS B O 1
ATOM 5063 N N . TRP B 1 226 ? 16.328 -36.344 -11.156 1 79.75 226 TRP B N 1
ATOM 5064 C CA . TRP B 1 226 ? 15.289 -36.469 -10.141 1 79.75 226 TRP B CA 1
ATOM 5065 C C . TRP B 1 226 ? 15.883 -36.469 -8.742 1 79.75 226 TRP B C 1
ATOM 5067 O O . TRP B 1 226 ? 16.797 -37.219 -8.43 1 79.75 226 TRP B O 1
ATOM 5077 N N . GLN B 1 227 ? 15.672 -35.438 -8 1 84.44 227 GLN B N 1
ATOM 5078 C CA . GLN B 1 227 ? 16.172 -35.312 -6.637 1 84.44 227 GLN B CA 1
ATOM 5079 C C . GLN B 1 227 ? 15.039 -35.125 -5.645 1 84.44 227 GLN B C 1
ATOM 5081 O O . GLN B 1 227 ? 14.062 -34.438 -5.93 1 84.44 227 GLN B O 1
ATOM 5086 N N . TRP B 1 228 ? 15.188 -35.969 -4.57 1 87.19 228 TRP B N 1
ATOM 5087 C CA . TRP B 1 228 ? 14.25 -35.812 -3.461 1 87.19 228 TRP B CA 1
ATOM 5088 C C . TRP B 1 228 ? 14.664 -34.625 -2.588 1 87.19 228 TRP B C 1
ATOM 5090 O O . TRP B 1 228 ? 15.852 -34.406 -2.336 1 87.19 228 TRP B O 1
ATOM 5100 N N . PHE B 1 229 ? 13.734 -33.844 -2.209 1 90.44 229 PHE B N 1
ATOM 5101 C CA . PHE B 1 229 ? 13.953 -32.688 -1.362 1 90.44 229 PHE B CA 1
ATOM 5102 C C . PHE B 1 229 ? 14.984 -31.75 -1.983 1 90.44 229 PHE B C 1
ATOM 5104 O O . PHE B 1 229 ? 16.016 -31.453 -1.367 1 90.44 229 PHE B O 1
ATOM 5111 N N . PRO B 1 230 ? 14.688 -31.25 -3.09 1 88.31 230 PRO B N 1
ATOM 5112 C CA . PRO B 1 230 ? 15.648 -30.438 -3.826 1 88.31 230 PRO B CA 1
ATOM 5113 C C . PRO B 1 230 ? 16.016 -29.156 -3.084 1 88.31 230 PRO B C 1
ATOM 5115 O O . PRO B 1 230 ? 17.078 -28.562 -3.344 1 88.31 230 PRO B O 1
ATOM 5118 N N . LEU B 1 231 ? 15.203 -28.641 -2.123 1 89.44 231 LEU B N 1
ATOM 5119 C CA . LEU B 1 231 ? 15.508 -27.406 -1.409 1 89.44 231 LEU B CA 1
ATOM 5120 C C . LEU B 1 231 ? 16.484 -27.672 -0.263 1 89.44 231 LEU B C 1
ATOM 5122 O O . LEU B 1 231 ? 17.109 -26.734 0.235 1 89.44 231 LEU B O 1
ATOM 5126 N N . GLY B 1 232 ? 16.5 -28.906 0.212 1 86.44 232 GLY B N 1
ATOM 5127 C CA . GLY B 1 232 ? 17.359 -29.266 1.332 1 86.44 232 GLY B CA 1
ATOM 5128 C C . GLY B 1 232 ? 16.719 -30.266 2.271 1 86.44 232 GLY B C 1
ATOM 5129 O O . GLY B 1 232 ? 15.484 -30.391 2.314 1 86.44 232 GLY B O 1
ATOM 5130 N N . SER B 1 233 ? 17.656 -31.047 2.873 1 86.25 233 SER B N 1
ATOM 5131 C CA . SER B 1 233 ? 17.188 -32.031 3.84 1 86.25 233 SER B CA 1
ATOM 5132 C C . SER B 1 233 ? 18.219 -32.25 4.949 1 86.25 233 SER B C 1
ATOM 5134 O O . SER B 1 233 ? 19.375 -31.844 4.816 1 86.25 233 SER B O 1
ATOM 5136 N N . GLY B 1 234 ? 17.625 -32.625 6.074 1 86.25 234 GLY B N 1
ATOM 5137 C CA . GLY B 1 234 ? 18.5 -33.062 7.156 1 86.25 234 GLY B CA 1
ATOM 5138 C C . GLY B 1 234 ? 19 -31.922 8.008 1 86.25 234 GLY B C 1
ATOM 5139 O O . GLY B 1 234 ? 20.047 -32.031 8.648 1 86.25 234 GLY B O 1
ATOM 5140 N N . GLY B 1 235 ? 18.391 -30.875 7.875 1 90.94 235 GLY B N 1
ATOM 5141 C CA . GLY B 1 235 ? 18.812 -29.75 8.695 1 90.94 235 GLY B CA 1
ATOM 5142 C C . GLY B 1 235 ? 18.141 -29.734 10.062 1 90.94 235 GLY B C 1
ATOM 5143 O O . GLY B 1 235 ? 17.297 -30.594 10.359 1 90.94 235 GLY B O 1
ATOM 5144 N N . ALA B 1 236 ? 18.609 -28.781 10.867 1 93.38 236 ALA B N 1
ATOM 5145 C CA . ALA B 1 236 ? 18.031 -28.609 12.195 1 93.38 236 ALA B CA 1
ATOM 5146 C C . ALA B 1 236 ? 16.625 -28.016 12.109 1 93.38 236 ALA B C 1
ATOM 5148 O O . ALA B 1 236 ? 16.359 -27.156 11.258 1 93.38 236 ALA B O 1
ATOM 5149 N N . LEU B 1 237 ? 15.789 -28.5 13 1 93.62 237 LEU B N 1
ATOM 5150 C CA . LEU B 1 237 ? 14.398 -28.078 12.992 1 93.62 237 LEU B CA 1
ATOM 5151 C C . LEU B 1 237 ? 14.219 -26.797 13.805 1 93.62 237 LEU B C 1
ATOM 5153 O O . LEU B 1 237 ? 14.727 -26.688 14.922 1 93.62 237 LEU B O 1
ATOM 5157 N N . SER B 1 238 ? 13.633 -25.828 13.211 1 93.44 238 SER B N 1
ATOM 5158 C CA . SER B 1 238 ? 13.273 -24.578 13.867 1 93.44 238 SER B CA 1
ATOM 5159 C C . SER B 1 238 ? 11.789 -24.547 14.211 1 93.44 238 SER B C 1
ATOM 5161 O O . SER B 1 238 ? 10.945 -24.469 13.32 1 93.44 238 SER B O 1
ATOM 5163 N N . PRO B 1 239 ? 11.414 -24.531 15.461 1 93.38 239 PRO B N 1
ATOM 5164 C CA . PRO B 1 239 ? 10 -24.547 15.852 1 93.38 239 PRO B CA 1
ATOM 5165 C C . PRO B 1 239 ? 9.227 -23.344 15.328 1 93.38 239 PRO B C 1
ATOM 5167 O O . PRO B 1 239 ? 8.031 -23.438 15.031 1 93.38 239 PRO B O 1
ATOM 5170 N N . GLY B 1 240 ? 9.906 -22.25 15.219 1 92.81 240 GLY B N 1
ATOM 5171 C CA . GLY B 1 240 ? 9.234 -21.062 14.711 1 92.81 240 GLY B CA 1
ATOM 5172 C C . GLY B 1 240 ? 8.789 -21.203 13.266 1 92.81 240 GLY B C 1
ATOM 5173 O O . GLY B 1 240 ? 7.68 -20.797 12.914 1 92.81 240 GLY B O 1
ATOM 5174 N N . ILE B 1 241 ? 9.664 -21.734 12.508 1 94.62 241 ILE B N 1
ATOM 5175 C CA . ILE B 1 241 ? 9.352 -21.938 11.094 1 94.62 241 ILE B CA 1
ATOM 5176 C C . ILE B 1 241 ? 8.227 -22.969 10.961 1 94.62 241 ILE B C 1
ATOM 5178 O O . ILE B 1 241 ? 7.293 -22.781 10.18 1 94.62 241 ILE B O 1
ATOM 5182 N N . ILE B 1 242 ? 8.266 -23.984 11.773 1 96.12 242 ILE B N 1
ATOM 5183 C CA . ILE B 1 242 ? 7.273 -25.047 11.734 1 96.12 242 ILE B CA 1
ATOM 5184 C C . ILE B 1 242 ? 5.906 -24.5 12.148 1 96.12 242 ILE B C 1
ATOM 5186 O O . ILE B 1 242 ? 4.902 -24.75 11.477 1 96.12 242 ILE B O 1
ATOM 5190 N N . LEU B 1 243 ? 5.879 -23.766 13.172 1 95.56 243 LEU B N 1
ATOM 5191 C CA . LEU B 1 243 ? 4.633 -23.188 13.664 1 95.56 243 LEU B CA 1
ATOM 5192 C C . LEU B 1 243 ? 4.02 -22.25 12.625 1 95.56 243 LEU B C 1
ATOM 5194 O O . LEU B 1 243 ? 2.809 -22.297 12.391 1 95.56 243 LEU B O 1
ATOM 5198 N N . THR B 1 244 ? 4.832 -21.5 12.039 1 94.38 244 THR B N 1
ATOM 5199 C CA . THR B 1 244 ? 4.355 -20.547 11.031 1 94.38 244 THR B CA 1
ATOM 5200 C C . THR B 1 244 ? 3.793 -21.281 9.82 1 94.38 244 THR B C 1
ATOM 5202 O O . THR B 1 244 ? 2.783 -20.875 9.25 1 94.38 244 THR B O 1
ATOM 5205 N N . ALA B 1 245 ? 4.469 -22.312 9.469 1 95.25 245 ALA B N 1
ATOM 5206 C CA . ALA B 1 245 ? 3.988 -23.125 8.352 1 95.25 245 ALA B CA 1
ATOM 5207 C C . ALA B 1 245 ? 2.639 -23.766 8.68 1 95.25 245 ALA B C 1
ATOM 5209 O O . ALA B 1 245 ? 1.753 -23.812 7.82 1 95.25 245 ALA B O 1
ATOM 5210 N N . VAL B 1 246 ? 2.455 -24.203 9.852 1 95.12 246 VAL B N 1
ATOM 5211 C CA . VAL B 1 246 ? 1.2 -24.812 10.273 1 95.12 246 VAL B CA 1
ATOM 5212 C C . VAL B 1 246 ? 0.088 -23.766 10.266 1 95.12 246 VAL B C 1
ATOM 5214 O O . VAL B 1 246 ? -1.015 -24.031 9.781 1 95.12 246 VAL B O 1
ATOM 5217 N N . ILE B 1 247 ? 0.386 -22.609 10.719 1 93.44 247 ILE B N 1
ATOM 5218 C CA . ILE B 1 247 ? -0.591 -21.531 10.734 1 93.44 247 ILE B CA 1
ATOM 5219 C C . ILE B 1 247 ? -0.951 -21.125 9.305 1 93.44 247 ILE B C 1
ATOM 5221 O O . ILE B 1 247 ? -2.115 -20.859 9.008 1 93.44 247 ILE B O 1
ATOM 5225 N N . THR B 1 248 ? 0.041 -21.109 8.492 1 93.94 248 THR B N 1
ATOM 5226 C CA . THR B 1 248 ? -0.19 -20.797 7.082 1 93.94 248 THR B CA 1
ATOM 5227 C C . THR B 1 248 ? -1.182 -21.781 6.469 1 93.94 248 THR B C 1
ATOM 5229 O O . THR B 1 248 ? -2.076 -21.391 5.719 1 93.94 248 THR B O 1
ATOM 5232 N N . GLY B 1 249 ? -0.987 -23.094 6.801 1 92.56 249 GLY B N 1
ATOM 5233 C CA . GLY B 1 249 ? -1.903 -24.109 6.312 1 92.56 249 GLY B CA 1
ATOM 5234 C C . GLY B 1 249 ? -3.328 -23.906 6.793 1 92.56 249 GLY B C 1
ATOM 5235 O O . GLY B 1 249 ? -4.277 -24.109 6.031 1 92.56 249 GLY B O 1
ATOM 5236 N N . LEU B 1 250 ? -3.482 -23.438 7.984 1 89.19 250 LEU B N 1
ATOM 5237 C CA . LEU B 1 250 ? -4.805 -23.188 8.547 1 89.19 250 LEU B CA 1
ATOM 5238 C C . LEU B 1 250 ? -5.477 -22 7.867 1 89.19 250 LEU B C 1
ATOM 5240 O O . LEU B 1 250 ? -6.68 -22.047 7.586 1 89.19 250 LEU B O 1
ATOM 5244 N N . VAL B 1 251 ? -4.676 -21.031 7.605 1 88.25 251 VAL B N 1
ATOM 5245 C CA . VAL B 1 251 ? -5.203 -19.828 6.957 1 88.25 251 VAL B CA 1
ATOM 5246 C C . VAL B 1 251 ? -5.527 -20.141 5.496 1 88.25 251 VAL B C 1
ATOM 5248 O O . VAL B 1 251 ? -6.473 -19.578 4.938 1 88.25 251 VAL B O 1
ATOM 5251 N N . ASN B 1 252 ? -4.816 -21 4.934 1 89.31 252 ASN B N 1
ATOM 5252 C CA . ASN B 1 252 ? -5.012 -21.375 3.537 1 89.31 252 ASN B CA 1
ATOM 5253 C C . ASN B 1 252 ? -6.383 -22 3.311 1 89.31 252 ASN B C 1
ATOM 5255 O O . ASN B 1 252 ? -6.863 -22.062 2.178 1 89.31 252 ASN B O 1
ATOM 5259 N N . ILE B 1 253 ? -7.031 -22.453 4.371 1 80.56 253 ILE B N 1
ATOM 5260 C CA . ILE B 1 253 ? -8.375 -23.016 4.301 1 80.56 253 ILE B CA 1
ATOM 5261 C C . ILE B 1 253 ? -9.352 -21.953 3.793 1 80.56 253 ILE B C 1
ATOM 5263 O O . ILE B 1 253 ? -10.312 -22.281 3.094 1 80.56 253 ILE B O 1
ATOM 5267 N N . SER B 1 254 ? -8.992 -20.75 4.062 1 78.12 254 SER B N 1
ATOM 5268 C CA . SER B 1 254 ? -9.836 -19.641 3.623 1 78.12 254 SER B CA 1
ATOM 5269 C C . SER B 1 254 ? -9.875 -19.547 2.102 1 78.12 254 SER B C 1
ATOM 5271 O O . SER B 1 254 ? -10.891 -19.156 1.524 1 78.12 254 SER B O 1
ATOM 5273 N N . ASN B 1 255 ? -8.797 -19.875 1.449 1 81.06 255 ASN B N 1
ATOM 5274 C CA . ASN B 1 255 ? -8.758 -19.859 -0.009 1 81.06 255 ASN B CA 1
ATOM 5275 C C . ASN B 1 255 ? -9.727 -20.891 -0.604 1 81.06 255 ASN B C 1
ATOM 5277 O O . ASN B 1 255 ? -10.344 -20.625 -1.639 1 81.06 255 ASN B O 1
ATOM 5281 N N . THR B 1 256 ? -9.758 -22.016 0.024 1 82.19 256 THR B N 1
ATOM 5282 C CA . THR B 1 256 ? -10.672 -23.062 -0.429 1 82.19 256 THR B CA 1
ATOM 5283 C C . THR B 1 256 ? -12.125 -22.594 -0.303 1 82.19 256 THR B C 1
ATOM 5285 O O . THR B 1 256 ? -12.922 -22.781 -1.226 1 82.19 256 THR B O 1
ATOM 5288 N N . TYR B 1 257 ? -12.367 -21.953 0.792 1 77.75 257 TYR B N 1
ATOM 5289 C CA . TYR B 1 257 ? -13.711 -21.438 1.011 1 77.75 257 TYR B CA 1
ATOM 5290 C C . TYR B 1 257 ? -14.062 -20.359 -0.005 1 77.75 257 TYR B C 1
ATOM 5292 O O . TYR B 1 257 ? -15.141 -20.375 -0.602 1 77.75 257 TYR B O 1
ATOM 5300 N N . GLY B 1 258 ? -13.211 -19.5 -0.219 1 76.12 258 GLY B N 1
ATOM 5301 C CA . GLY B 1 258 ? -13.445 -18.422 -1.158 1 76.12 258 GLY B CA 1
ATOM 5302 C C . GLY B 1 258 ? -13.617 -18.891 -2.588 1 76.12 258 GLY B C 1
ATOM 5303 O O . GLY B 1 258 ? -14.469 -18.375 -3.322 1 76.12 258 GLY B O 1
ATOM 5304 N N . ALA B 1 259 ? -12.844 -19.781 -2.965 1 82.88 259 ALA B N 1
ATOM 5305 C CA . ALA B 1 259 ? -12.891 -20.281 -4.336 1 82.88 259 ALA B CA 1
ATOM 5306 C C . ALA B 1 259 ? -14.188 -21.047 -4.594 1 82.88 259 ALA B C 1
ATOM 5308 O O . ALA B 1 259 ? -14.836 -20.859 -5.621 1 82.88 259 ALA B O 1
ATOM 5309 N N . ILE B 1 260 ? -14.633 -21.938 -3.688 1 82.44 260 ILE B N 1
ATOM 5310 C CA . ILE B 1 260 ? -15.828 -22.766 -3.867 1 82.44 260 ILE B CA 1
ATOM 5311 C C . ILE B 1 260 ? -17.078 -21.875 -3.764 1 82.44 260 ILE B C 1
ATOM 5313 O O . ILE B 1 260 ? -17.969 -21.953 -4.605 1 82.44 260 ILE B O 1
ATOM 5317 N N . ARG B 1 261 ? -17.062 -20.984 -2.756 1 76.12 261 ARG B N 1
ATOM 5318 C CA . ARG B 1 261 ? -18.203 -20.078 -2.598 1 76.12 261 ARG B CA 1
ATOM 5319 C C . ARG B 1 261 ? -18.297 -19.109 -3.771 1 76.12 261 ARG B C 1
ATOM 5321 O O . ARG B 1 261 ? -19.406 -18.781 -4.211 1 76.12 261 ARG B O 1
ATOM 5328 N N . GLY B 1 262 ? -17.25 -18.703 -4.254 1 74.06 262 GLY B N 1
ATOM 5329 C CA . GLY B 1 262 ? -17.234 -17.766 -5.367 1 74.06 262 GLY B CA 1
ATOM 5330 C C . GLY B 1 262 ? -17.734 -18.375 -6.664 1 74.06 262 GLY B C 1
ATOM 5331 O O . GLY B 1 262 ? -18.219 -17.672 -7.547 1 74.06 262 GLY B O 1
ATOM 5332 N N . THR B 1 263 ? -17.672 -19.625 -6.77 1 79.81 263 THR B N 1
ATOM 5333 C CA . THR B 1 263 ? -18.078 -20.281 -8.008 1 79.81 263 THR B CA 1
ATOM 5334 C C . THR B 1 263 ? -19.516 -20.797 -7.906 1 79.81 263 THR B C 1
ATOM 5336 O O . THR B 1 263 ? -20.031 -21.375 -8.859 1 79.81 263 THR B O 1
ATOM 5339 N N . ASP B 1 264 ? -20.125 -20.562 -6.793 1 78.69 264 ASP B N 1
ATOM 5340 C CA . ASP B 1 264 ? -21.5 -21.016 -6.594 1 78.69 264 ASP B CA 1
ATOM 5341 C C . ASP B 1 264 ? -22.438 -20.406 -7.629 1 78.69 264 ASP B C 1
ATOM 5343 O O . ASP B 1 264 ? -23.422 -21.031 -8.023 1 78.69 264 ASP B O 1
ATOM 5347 N N . VAL B 1 265 ? -22.156 -19.266 -8.039 1 75.69 265 VAL B N 1
ATOM 5348 C CA . VAL B 1 265 ? -23 -18.562 -8.977 1 75.69 265 VAL B CA 1
ATOM 5349 C C . VAL B 1 265 ? -23.031 -19.297 -10.312 1 75.69 265 VAL B C 1
ATOM 5351 O O . VAL B 1 265 ? -24.016 -19.234 -11.047 1 75.69 265 VAL B O 1
ATOM 5354 N N . PHE B 1 266 ? -21.984 -20 -10.633 1 80.94 266 PHE B N 1
ATOM 5355 C CA . PHE B 1 266 ? -21.875 -20.703 -11.914 1 80.94 266 PHE B CA 1
ATOM 5356 C C . PHE B 1 266 ? -22.5 -22.094 -11.82 1 80.94 266 PHE B C 1
ATOM 5358 O O . PHE B 1 266 ? -22.781 -22.719 -12.844 1 80.94 266 PHE B O 1
ATOM 5365 N N . TYR B 1 267 ? -22.688 -22.484 -10.555 1 82.94 267 TYR B N 1
ATOM 5366 C CA . TYR B 1 267 ? -23.219 -23.812 -10.312 1 82.94 267 TYR B CA 1
ATOM 5367 C C . TYR B 1 267 ? -24.422 -23.766 -9.391 1 82.94 267 TYR B C 1
ATOM 5369 O O . TYR B 1 267 ? -24.422 -24.359 -8.312 1 82.94 267 TYR B O 1
ATOM 5377 N N . PRO B 1 268 ? -25.438 -23.203 -9.766 1 75.44 268 PRO B N 1
ATOM 5378 C CA . PRO B 1 268 ? -26.594 -23.016 -8.891 1 75.44 268 PRO B CA 1
ATOM 5379 C C . PRO B 1 268 ? -27.188 -24.344 -8.414 1 75.44 268 PRO B C 1
ATOM 5381 O O . PRO B 1 268 ? -27.781 -24.406 -7.332 1 75.44 268 PRO B O 1
ATOM 5384 N N . GLN B 1 269 ? -27.016 -25.281 -9.18 1 75.12 269 GLN B N 1
ATOM 5385 C CA . GLN B 1 269 ? -27.656 -26.547 -8.844 1 75.12 269 GLN B CA 1
ATOM 5386 C C . GLN B 1 269 ? -26.812 -27.344 -7.848 1 75.12 269 GLN B C 1
ATOM 5388 O O . GLN B 1 269 ? -27.312 -28.281 -7.223 1 75.12 269 GLN B O 1
ATOM 5393 N N . GLN B 1 270 ? -25.547 -26.969 -7.781 1 73.19 270 GLN B N 1
ATOM 5394 C CA . GLN B 1 270 ? -24.641 -27.734 -6.922 1 73.19 270 GLN B CA 1
ATOM 5395 C C . GLN B 1 270 ? -24.453 -27.047 -5.574 1 73.19 270 GLN B C 1
ATOM 5397 O O . GLN B 1 270 ? -23.797 -27.578 -4.68 1 73.19 270 GLN B O 1
ATOM 5402 N N . GLY B 1 271 ? -25.312 -26.406 -5.008 1 59.72 271 GLY B N 1
ATOM 5403 C CA . GLY B 1 271 ? -25.172 -25.641 -3.781 1 59.72 271 GLY B CA 1
ATOM 5404 C C . GLY B 1 271 ? -23.797 -25.812 -3.133 1 59.72 271 GLY B C 1
ATOM 5405 O O . GLY B 1 271 ? -22.953 -26.531 -3.648 1 59.72 271 GLY B O 1
ATOM 5406 N N . ALA B 1 272 ? -23.344 -24.953 -2.33 1 59.84 272 ALA B N 1
ATOM 5407 C CA . ALA B 1 272 ? -22.141 -25.062 -1.498 1 59.84 272 ALA B CA 1
ATOM 5408 C C . ALA B 1 272 ? -22.344 -26.047 -0.358 1 59.84 272 ALA B C 1
ATOM 5410 O O . ALA B 1 272 ? -22.703 -25.656 0.754 1 59.84 272 ALA B O 1
ATOM 5411 N N . GLY B 1 273 ? -22.422 -27.281 -0.611 1 64.69 273 GLY B N 1
ATOM 5412 C CA . GLY B 1 273 ? -22.656 -28.266 0.429 1 64.69 273 GLY B CA 1
ATOM 5413 C C . GLY B 1 273 ? -21.422 -28.609 1.218 1 64.69 273 GLY B C 1
ATOM 5414 O O . GLY B 1 273 ? -20.297 -28.453 0.73 1 64.69 273 GLY B O 1
ATOM 5415 N N . ASN B 1 274 ? -21.578 -28.969 2.344 1 77.75 274 ASN B N 1
ATOM 5416 C CA . ASN B 1 274 ? -20.547 -29.359 3.291 1 77.75 274 ASN B CA 1
ATOM 5417 C C . ASN B 1 274 ? -19.672 -30.484 2.736 1 77.75 274 ASN B C 1
ATOM 5419 O O . ASN B 1 274 ? -18.453 -30.5 2.961 1 77.75 274 ASN B O 1
ATOM 5423 N N . THR B 1 275 ? -20.234 -31.359 1.907 1 84 275 THR B N 1
ATOM 5424 C CA . THR B 1 275 ? -19.5 -32.5 1.393 1 84 275 THR B CA 1
ATOM 5425 C C . THR B 1 275 ? -18.453 -32.062 0.38 1 84 275 THR B C 1
ATOM 5427 O O . THR B 1 275 ? -17.375 -32.688 0.293 1 84 275 THR B O 1
ATOM 5430 N N . ARG B 1 276 ? -18.75 -31.125 -0.367 1 85.81 276 ARG B N 1
ATOM 5431 C CA . ARG B 1 276 ? -17.812 -30.609 -1.36 1 85.81 276 ARG B CA 1
ATOM 5432 C C . ARG B 1 276 ? -16.594 -29.984 -0.691 1 85.81 276 ARG B C 1
ATOM 5434 O O . ARG B 1 276 ? -15.461 -30.188 -1.139 1 85.81 276 ARG B O 1
ATOM 5441 N N . TYR B 1 277 ? -16.844 -29.297 0.353 1 84.5 277 TYR B N 1
ATOM 5442 C CA . TYR B 1 277 ? -15.742 -28.703 1.107 1 84.5 277 TYR B CA 1
ATOM 5443 C C . TYR B 1 277 ? -14.859 -29.781 1.721 1 84.5 277 TYR B C 1
ATOM 5445 O O . TYR B 1 277 ? -13.633 -29.688 1.665 1 84.5 277 TYR B O 1
ATOM 5453 N N . ARG B 1 278 ? -15.539 -30.75 2.256 1 88.94 278 ARG B N 1
ATOM 5454 C CA . ARG B 1 278 ? -14.82 -31.828 2.908 1 88.94 278 ARG B CA 1
ATOM 5455 C C . ARG B 1 278 ? -13.891 -32.531 1.926 1 88.94 278 ARG B C 1
ATOM 5457 O O . ARG B 1 278 ? -12.719 -32.75 2.219 1 88.94 278 ARG B O 1
ATOM 5464 N N . ARG B 1 279 ? -14.414 -32.906 0.754 1 91.5 279 ARG B N 1
ATOM 5465 C CA . ARG B 1 279 ? -13.633 -33.625 -0.252 1 91.5 279 ARG B CA 1
ATOM 5466 C C . ARG B 1 279 ? -12.5 -32.75 -0.786 1 91.5 279 ARG B C 1
ATOM 5468 O O . ARG B 1 279 ? -11.406 -33.25 -1.057 1 91.5 279 ARG B O 1
ATOM 5475 N N . SER B 1 280 ? -12.82 -31.469 -0.927 1 91.62 280 SER B N 1
ATOM 5476 C CA . SER B 1 280 ? -11.805 -30.562 -1.428 1 91.62 280 SER B CA 1
ATOM 5477 C C . SER B 1 280 ? -10.641 -30.438 -0.448 1 91.62 280 SER B C 1
ATOM 5479 O O . SER B 1 280 ? -9.477 -30.438 -0.854 1 91.62 280 SER B O 1
ATOM 5481 N N . PHE B 1 281 ? -10.961 -30.406 0.821 1 91.44 281 PHE B N 1
ATOM 5482 C CA . PHE B 1 281 ? -9.93 -30.297 1.843 1 91.44 281 PHE B CA 1
ATOM 5483 C C . PHE B 1 281 ? -9.062 -31.547 1.878 1 91.44 281 PHE B C 1
ATOM 5485 O O . PHE B 1 281 ? -7.84 -31.453 1.982 1 91.44 281 PHE B O 1
ATOM 5492 N N . VAL B 1 282 ? -9.695 -32.656 1.808 1 93.5 282 VAL B N 1
ATOM 5493 C CA . VAL B 1 282 ? -8.969 -33.906 1.858 1 93.5 282 VAL B CA 1
ATOM 5494 C C . VAL B 1 282 ? -8.055 -34.031 0.643 1 93.5 282 VAL B C 1
ATOM 5496 O O . VAL B 1 282 ? -6.902 -34.469 0.766 1 93.5 282 VAL B O 1
ATOM 5499 N N . ALA B 1 283 ? -8.586 -33.656 -0.523 1 94.31 283 ALA B N 1
ATOM 5500 C CA . ALA B 1 283 ? -7.789 -33.719 -1.744 1 94.31 283 ALA B CA 1
ATOM 5501 C C . ALA B 1 283 ? -6.594 -32.75 -1.656 1 94.31 283 ALA B C 1
ATOM 5503 O O . ALA B 1 283 ? -5.48 -33.125 -2.053 1 94.31 283 ALA B O 1
ATOM 5504 N N . THR B 1 284 ? -6.789 -31.562 -1.135 1 93.81 284 THR B N 1
ATOM 5505 C CA . THR B 1 284 ? -5.719 -30.578 -0.992 1 93.81 284 THR B CA 1
ATOM 5506 C C . THR B 1 284 ? -4.668 -31.078 -0 1 93.81 284 THR B C 1
ATOM 5508 O O . THR B 1 284 ? -3.465 -30.953 -0.253 1 93.81 284 THR B O 1
ATOM 5511 N N . GLY B 1 285 ? -5.164 -31.562 1.109 1 94.19 285 GLY B N 1
ATOM 5512 C CA . GLY B 1 285 ? -4.234 -32.094 2.105 1 94.19 285 GLY B CA 1
ATOM 5513 C C . GLY B 1 285 ? -3.406 -33.25 1.608 1 94.19 285 GLY B C 1
ATOM 5514 O O . GLY B 1 285 ? -2.205 -33.312 1.876 1 94.19 285 GLY B O 1
ATOM 5515 N N . PHE B 1 286 ? -4.031 -34.156 0.917 1 95.62 286 PHE B N 1
ATOM 5516 C CA . PHE B 1 286 ? -3.354 -35.312 0.373 1 95.62 286 PHE B CA 1
ATOM 5517 C C . PHE B 1 286 ? -2.289 -34.906 -0.638 1 95.62 286 PHE B C 1
ATOM 5519 O O . PHE B 1 286 ? -1.166 -35.406 -0.606 1 95.62 286 PHE B O 1
ATOM 5526 N N . MET B 1 287 ? -2.646 -34.031 -1.52 1 94.19 287 MET B N 1
ATOM 5527 C CA . MET B 1 287 ? -1.695 -33.594 -2.529 1 94.19 287 MET B CA 1
ATOM 5528 C C . MET B 1 287 ? -0.528 -32.844 -1.88 1 94.19 287 MET B C 1
ATOM 5530 O O . MET B 1 287 ? 0.608 -32.938 -2.346 1 94.19 287 MET B O 1
ATOM 5534 N N . THR B 1 288 ? -0.792 -32.062 -0.842 1 93.81 288 THR B N 1
ATOM 5535 C CA . THR B 1 288 ? 0.267 -31.375 -0.117 1 93.81 288 THR B CA 1
ATOM 5536 C C . THR B 1 288 ? 1.263 -32.375 0.47 1 93.81 288 THR B C 1
ATOM 5538 O O . THR B 1 288 ? 2.477 -32.188 0.365 1 93.81 288 THR B O 1
ATOM 5541 N N . LEU B 1 289 ? 0.781 -33.438 1.016 1 94.12 289 LEU B N 1
ATOM 5542 C CA . LEU B 1 289 ? 1.634 -34.438 1.646 1 94.12 289 LEU B CA 1
ATOM 5543 C C . LEU B 1 289 ? 2.512 -35.156 0.612 1 94.12 289 LEU B C 1
ATOM 5545 O O . LEU B 1 289 ? 3.697 -35.375 0.854 1 94.12 289 LEU B O 1
ATOM 5549 N N . ILE B 1 290 ? 1.963 -35.406 -0.542 1 93.06 290 ILE B N 1
ATOM 5550 C CA . ILE B 1 290 ? 2.682 -36.156 -1.564 1 93.06 290 ILE B CA 1
ATOM 5551 C C . ILE B 1 290 ? 3.732 -35.281 -2.221 1 93.06 290 ILE B C 1
ATOM 5553 O O . ILE B 1 290 ? 4.758 -35.75 -2.703 1 93.06 290 ILE B O 1
ATOM 5557 N N . THR B 1 291 ? 3.566 -34 -2.148 1 93.31 291 THR B N 1
ATOM 5558 C CA . THR B 1 291 ? 4.457 -33.094 -2.893 1 93.31 291 THR B CA 1
ATOM 5559 C C . THR B 1 291 ? 5.531 -32.531 -1.978 1 93.31 291 THR B C 1
ATOM 5561 O O . THR B 1 291 ? 6.445 -31.844 -2.441 1 93.31 291 THR B O 1
ATOM 5564 N N . VAL B 1 292 ? 5.504 -32.75 -0.704 1 94.19 292 VAL B N 1
ATOM 5565 C CA . VAL B 1 292 ? 6.5 -32.281 0.246 1 94.19 292 VAL B CA 1
ATOM 5566 C C . VAL B 1 292 ? 7.895 -32.719 -0.19 1 94.19 292 VAL B C 1
ATOM 5568 O O . VAL B 1 292 ? 8.82 -31.906 -0.262 1 94.19 292 VAL B O 1
ATOM 5571 N N . PRO B 1 293 ? 8.094 -33.969 -0.597 1 93.56 293 PRO B N 1
ATOM 5572 C CA . PRO B 1 293 ? 9.43 -34.406 -1.016 1 93.56 293 PRO B CA 1
ATOM 5573 C C . PRO B 1 293 ? 9.867 -33.781 -2.334 1 93.56 293 PRO B C 1
ATOM 5575 O O . PRO B 1 293 ? 11.062 -33.719 -2.633 1 93.56 293 PRO B O 1
ATOM 5578 N N . LEU B 1 294 ? 8.93 -33.312 -3.123 1 93.12 294 LEU B N 1
ATOM 5579 C CA . LEU B 1 294 ? 9.234 -32.719 -4.418 1 93.12 294 LEU B CA 1
ATOM 5580 C C . LEU B 1 294 ? 9.5 -31.234 -4.277 1 93.12 294 LEU B C 1
ATOM 5582 O O . LEU B 1 294 ? 9.938 -30.578 -5.23 1 93.12 294 LEU B O 1
ATOM 5586 N N . ALA B 1 295 ? 9.336 -30.641 -3.082 1 92.31 295 ALA B N 1
ATOM 5587 C CA . ALA B 1 295 ? 9.578 -29.234 -2.777 1 92.31 295 ALA B CA 1
ATOM 5588 C C . ALA B 1 295 ? 8.695 -28.328 -3.631 1 92.31 295 ALA B C 1
ATOM 5590 O O . ALA B 1 295 ? 9.141 -27.281 -4.098 1 92.31 295 ALA B O 1
ATOM 5591 N N . VAL B 1 296 ? 7.5 -28.828 -3.873 1 92.44 296 VAL B N 1
ATOM 5592 C CA . VAL B 1 296 ? 6.504 -28.016 -4.566 1 92.44 296 VAL B CA 1
ATOM 5593 C C . VAL B 1 296 ? 5.695 -27.203 -3.549 1 92.44 296 VAL B C 1
ATOM 5595 O O . VAL B 1 296 ? 5.43 -27.688 -2.441 1 92.44 296 VAL B O 1
ATOM 5598 N N . ILE B 1 297 ? 5.352 -26.016 -3.902 1 94.38 297 ILE B N 1
ATOM 5599 C CA . ILE B 1 297 ? 4.543 -25.156 -3.043 1 94.38 297 ILE B CA 1
ATOM 5600 C C . ILE B 1 297 ? 3.178 -25.797 -2.809 1 94.38 297 ILE B C 1
ATOM 5602 O O . ILE B 1 297 ? 2.561 -26.312 -3.742 1 94.38 297 ILE B O 1
ATOM 5606 N N . PRO B 1 298 ? 2.744 -25.812 -1.563 1 94.88 298 PRO B N 1
ATOM 5607 C CA . PRO B 1 298 ? 1.438 -26.422 -1.285 1 94.88 298 PRO B CA 1
ATOM 5608 C C . PRO B 1 298 ? 0.312 -25.781 -2.1 1 94.88 298 PRO B C 1
ATOM 5610 O O . PRO B 1 298 ? 0.4 -24.609 -2.473 1 94.88 298 PRO B O 1
ATOM 5613 N N . PHE B 1 299 ? -0.726 -26.516 -2.232 1 93.38 299 PHE B N 1
ATOM 5614 C CA . PHE B 1 299 ? -1.767 -26.188 -3.199 1 93.38 299 PHE B CA 1
ATOM 5615 C C . PHE B 1 299 ? -2.953 -25.531 -2.512 1 93.38 299 PHE B C 1
ATOM 5617 O O . PHE B 1 299 ? -3.133 -25.656 -1.3 1 93.38 299 PHE B O 1
ATOM 5624 N N . SER B 1 300 ? -3.672 -24.812 -3.287 1 91.06 300 SER B N 1
ATOM 5625 C CA . SER B 1 300 ? -4.969 -24.234 -2.934 1 91.06 300 SER B CA 1
ATOM 5626 C C . SER B 1 300 ? -5.824 -24 -4.172 1 91.06 300 SER B C 1
ATOM 5628 O O . SER B 1 300 ? -5.301 -23.812 -5.27 1 91.06 300 SER B O 1
ATOM 5630 N N . PRO B 1 301 ? -7.148 -24.109 -3.947 1 90.5 301 PRO B N 1
ATOM 5631 C CA . PRO B 1 301 ? -8.023 -23.688 -5.047 1 90.5 301 PRO B CA 1
ATOM 5632 C C . PRO B 1 301 ? -7.902 -22.188 -5.355 1 90.5 301 PRO B C 1
ATOM 5634 O O . PRO B 1 301 ? -7.816 -21.375 -4.438 1 90.5 301 PRO B O 1
ATOM 5637 N N . PHE B 1 302 ? -7.863 -21.859 -6.648 1 87.19 302 PHE B N 1
ATOM 5638 C CA . PHE B 1 302 ? -7.598 -20.484 -7.07 1 87.19 302 PHE B CA 1
ATOM 5639 C C . PHE B 1 302 ? -8.898 -19.703 -7.219 1 87.19 302 PHE B C 1
ATOM 5641 O O . PHE B 1 302 ? -9.758 -20.062 -8.031 1 87.19 302 PHE B O 1
ATOM 5648 N N . VAL B 1 303 ? -8.969 -18.641 -6.508 1 75.62 303 VAL B N 1
ATOM 5649 C CA . VAL B 1 303 ? -10.094 -17.703 -6.637 1 75.62 303 VAL B CA 1
ATOM 5650 C C . VAL B 1 303 ? -10.055 -17.047 -8.016 1 75.62 303 VAL B C 1
ATOM 5652 O O . VAL B 1 303 ? -11.102 -16.719 -8.578 1 75.62 303 VAL B O 1
ATOM 5655 N N . SER B 1 304 ? -8.875 -16.922 -8.586 1 76.31 304 SER B N 1
ATOM 5656 C CA . SER B 1 304 ? -8.711 -16.297 -9.898 1 76.31 304 SER B CA 1
ATOM 5657 C C . SER B 1 304 ? -9.406 -17.109 -10.992 1 76.31 304 SER B C 1
ATOM 5659 O O . SER B 1 304 ? -9.641 -16.594 -12.086 1 76.31 304 SER B O 1
ATOM 5661 N N . SER B 1 305 ? -9.75 -18.391 -10.703 1 82.75 305 SER B N 1
ATOM 5662 C CA . SER B 1 305 ? -10.516 -19.188 -11.656 1 82.75 305 SER B CA 1
ATOM 5663 C C . SER B 1 305 ? -11.883 -18.562 -11.93 1 82.75 305 SER B C 1
ATOM 5665 O O . SER B 1 305 ? -12.438 -18.734 -13.016 1 82.75 305 SER B O 1
ATOM 5667 N N . ILE B 1 306 ? -12.391 -17.875 -10.945 1 74.5 306 ILE B N 1
ATOM 5668 C CA . ILE B 1 306 ? -13.68 -17.203 -11.102 1 74.5 306 ILE B CA 1
ATOM 5669 C C . ILE B 1 306 ? -13.602 -16.188 -12.234 1 74.5 306 ILE B C 1
ATOM 5671 O O . ILE B 1 306 ? -14.531 -16.062 -13.039 1 74.5 306 ILE B O 1
ATOM 5675 N N . GLY B 1 307 ? -12.555 -15.516 -12.281 1 68.44 307 GLY B N 1
ATOM 5676 C CA . GLY B 1 307 ? -12.367 -14.562 -13.367 1 68.44 307 GLY B CA 1
ATOM 5677 C C . GLY B 1 307 ? -12.328 -15.227 -14.734 1 68.44 307 GLY B C 1
ATOM 5678 O O . GLY B 1 307 ? -12.914 -14.719 -15.695 1 68.44 307 GLY B O 1
ATOM 5679 N N . LEU B 1 308 ? -11.672 -16.312 -14.828 1 72.06 308 LEU B N 1
ATOM 5680 C CA . LEU B 1 308 ? -11.578 -17.047 -16.094 1 72.06 308 LEU B CA 1
ATOM 5681 C C . LEU B 1 308 ? -12.945 -17.562 -16.516 1 72.06 308 LEU B C 1
ATOM 5683 O O . LEU B 1 308 ? -13.297 -17.5 -17.703 1 72.06 308 LEU B O 1
ATOM 5687 N N . LEU B 1 309 ? -13.672 -18.047 -15.547 1 76.38 309 LEU B N 1
ATOM 5688 C CA . LEU B 1 309 ? -15.008 -18.578 -15.828 1 76.38 309 LEU B CA 1
ATOM 5689 C C . LEU B 1 309 ? -15.93 -17.469 -16.312 1 76.38 309 LEU B C 1
ATOM 5691 O O . LEU B 1 309 ? -16.719 -17.672 -17.25 1 76.38 309 LEU B O 1
ATOM 5695 N N . THR B 1 310 ? -15.766 -16.344 -15.648 1 68.69 310 THR B N 1
ATOM 5696 C CA . THR B 1 310 ? -16.594 -15.211 -16.016 1 68.69 310 THR B CA 1
ATOM 5697 C C . THR B 1 310 ? -16.25 -14.711 -17.422 1 68.69 310 THR B C 1
ATOM 5699 O O . THR B 1 310 ? -17.125 -14.328 -18.188 1 68.69 310 THR B O 1
ATOM 5702 N N . GLN B 1 311 ? -15.008 -14.773 -17.734 1 64.94 311 GLN B N 1
ATOM 5703 C CA . GLN B 1 311 ? -14.539 -14.266 -19.016 1 64.94 311 GLN B CA 1
ATOM 5704 C C . GLN B 1 311 ? -14.883 -15.227 -20.141 1 64.94 311 GLN B C 1
ATOM 5706 O O . GLN B 1 311 ? -15.219 -14.797 -21.25 1 64.94 311 GLN B O 1
ATOM 5711 N N . THR B 1 312 ? -14.773 -16.484 -19.938 1 68.94 312 THR B N 1
ATOM 5712 C CA . THR B 1 312 ? -14.953 -17.469 -21 1 68.94 312 THR B CA 1
ATOM 5713 C C . THR B 1 312 ? -16.406 -17.938 -21.062 1 68.94 312 THR B C 1
ATOM 5715 O O . THR B 1 312 ? -16.875 -18.375 -22.109 1 68.94 312 THR B O 1
ATOM 5718 N N . GLY B 1 313 ? -17.047 -17.922 -19.922 1 72.06 313 GLY B N 1
ATOM 5719 C CA . GLY B 1 313 ? -18.406 -18.406 -19.859 1 72.06 313 GLY B CA 1
ATOM 5720 C C . GLY B 1 313 ? -18.5 -19.906 -19.859 1 72.06 313 GLY B C 1
ATOM 5721 O O . GLY B 1 313 ? -19.609 -20.469 -19.953 1 72.06 313 GLY B O 1
ATOM 5722 N N . ASP B 1 314 ? -17.359 -20.562 -19.906 1 78.25 314 ASP B N 1
ATOM 5723 C CA . ASP B 1 314 ? -17.328 -22.016 -19.906 1 78.25 314 ASP B CA 1
ATOM 5724 C C . ASP B 1 314 ? -17.016 -22.562 -18.516 1 78.25 314 ASP B C 1
ATOM 5726 O O . ASP B 1 314 ? -15.891 -22.453 -18.047 1 78.25 314 ASP B O 1
ATOM 5730 N N . TYR B 1 315 ? -17.984 -23.156 -17.938 1 82.38 315 TYR B N 1
ATOM 5731 C CA . TYR B 1 315 ? -17.812 -23.672 -16.594 1 82.38 315 TYR B CA 1
ATOM 5732 C C . TYR B 1 315 ? -17.859 -25.203 -16.578 1 82.38 315 TYR B C 1
ATOM 5734 O O . TYR B 1 315 ? -18.078 -25.812 -15.523 1 82.38 315 TYR B O 1
ATOM 5742 N N . THR B 1 316 ? -17.656 -25.703 -17.766 1 85.5 316 THR B N 1
ATOM 5743 C CA . THR B 1 316 ? -17.719 -27.156 -17.859 1 85.5 316 THR B CA 1
ATOM 5744 C C . THR B 1 316 ? -16.453 -27.797 -17.297 1 85.5 316 THR B C 1
ATOM 5746 O O . THR B 1 316 ? -15.352 -27.266 -17.484 1 85.5 316 THR B O 1
ATOM 5749 N N . ARG B 1 317 ? -16.625 -28.875 -16.703 1 89.19 317 ARG B N 1
ATOM 5750 C CA . ARG B 1 317 ? -15.508 -29.625 -16.125 1 89.19 317 ARG B CA 1
ATOM 5751 C C . ARG B 1 317 ? -14.633 -30.234 -17.219 1 89.19 317 ARG B C 1
ATOM 5753 O O . ARG B 1 317 ? -13.43 -30.438 -17.031 1 89.19 317 ARG B O 1
ATOM 5760 N N . ARG B 1 318 ? -15.164 -30.5 -18.328 1 89.69 318 ARG B N 1
ATOM 5761 C CA . ARG B 1 318 ? -14.461 -31.156 -19.422 1 89.69 318 ARG B CA 1
ATOM 5762 C C . ARG B 1 318 ? -13.32 -30.266 -19.938 1 89.69 318 ARG B C 1
ATOM 5764 O O . ARG B 1 318 ? -12.203 -30.75 -20.141 1 89.69 318 ARG B O 1
ATOM 5771 N N . SER B 1 319 ? -13.648 -29.078 -20.141 1 88.88 319 SER B N 1
ATOM 5772 C CA . SER B 1 319 ? -12.617 -28.156 -20.625 1 88.88 319 SER B CA 1
ATOM 5773 C C . SER B 1 319 ? -11.477 -28.047 -19.609 1 88.88 319 SER B C 1
ATOM 5775 O O . SER B 1 319 ? -10.312 -27.953 -20 1 88.88 319 SER B O 1
ATOM 5777 N N . PHE B 1 320 ? -11.836 -28.031 -18.391 1 91.75 320 PHE B N 1
ATOM 5778 C CA . PHE B 1 320 ? -10.859 -27.953 -17.328 1 91.75 320 PHE B CA 1
ATOM 5779 C C . PHE B 1 320 ? -9.969 -29.203 -17.312 1 91.75 320 PHE B C 1
ATOM 5781 O O . PHE B 1 320 ? -8.75 -29.094 -17.156 1 91.75 320 PHE B O 1
ATOM 5788 N N . ILE B 1 321 ? -10.547 -30.391 -17.547 1 92.69 321 ILE B N 1
ATOM 5789 C CA . ILE B 1 321 ? -9.82 -31.656 -17.562 1 92.69 321 ILE B CA 1
ATOM 5790 C C . ILE B 1 321 ? -8.883 -31.703 -18.766 1 92.69 321 ILE B C 1
ATOM 5792 O O . ILE B 1 321 ? -7.75 -32.156 -18.672 1 92.69 321 ILE B O 1
ATOM 5796 N N . TYR B 1 322 ? -9.359 -31.141 -19.875 1 91.81 322 TYR B N 1
ATOM 5797 C CA . TYR B 1 322 ? -8.516 -31.078 -21.062 1 91.81 322 TYR B CA 1
ATOM 5798 C C . TYR B 1 322 ? -7.277 -30.234 -20.812 1 91.81 322 TYR B C 1
ATOM 5800 O O . TYR B 1 322 ? -6.168 -30.625 -21.188 1 91.81 322 TYR B O 1
ATOM 5808 N N . GLY B 1 323 ? -7.465 -29.141 -20.219 1 91.88 323 GLY B N 1
ATOM 5809 C CA . GLY B 1 323 ? -6.332 -28.297 -19.875 1 91.88 323 GLY B CA 1
ATOM 5810 C C . GLY B 1 323 ? -5.344 -28.953 -18.938 1 91.88 323 GLY B C 1
ATOM 5811 O O . GLY B 1 323 ? -4.129 -28.797 -19.094 1 91.88 323 GLY B O 1
ATOM 5812 N N . SER B 1 324 ? -5.828 -29.688 -18 1 94.5 324 SER B N 1
ATOM 5813 C CA . SER B 1 324 ? -4.977 -30.375 -17.047 1 94.5 324 SER B CA 1
ATOM 5814 C C . SER B 1 324 ? -4.211 -31.516 -17.703 1 94.5 324 SER B C 1
ATOM 5816 O O . SER B 1 324 ? -3.074 -31.812 -17.312 1 94.5 324 SER B O 1
ATOM 5818 N N . VAL B 1 325 ? -4.84 -32.156 -18.672 1 94.62 325 VAL B N 1
ATOM 5819 C CA . VAL B 1 325 ? -4.191 -33.219 -19.391 1 94.62 325 VAL B CA 1
ATOM 5820 C C . VAL B 1 325 ? -3.027 -32.688 -20.219 1 94.62 325 VAL B C 1
ATOM 5822 O O . VAL B 1 325 ? -1.957 -33.312 -20.266 1 94.62 325 VAL B O 1
ATOM 5825 N N . ILE B 1 326 ? -3.275 -31.578 -20.797 1 93.06 326 ILE B N 1
ATOM 5826 C CA . ILE B 1 326 ? -2.203 -30.953 -21.578 1 93.06 326 ILE B CA 1
ATOM 5827 C C . ILE B 1 326 ? -1.043 -30.594 -20.641 1 93.06 326 ILE B C 1
ATOM 5829 O O . ILE B 1 326 ? 0.123 -30.797 -21 1 93.06 326 ILE B O 1
ATOM 5833 N N . CYS B 1 327 ? -1.337 -30.078 -19.5 1 92.44 327 CYS B N 1
ATOM 5834 C CA . CYS B 1 327 ? -0.311 -29.75 -18.516 1 92.44 327 CYS B CA 1
ATOM 5835 C C . CYS B 1 327 ? 0.466 -31 -18.109 1 92.44 327 CYS B C 1
ATOM 5837 O O . CYS B 1 327 ? 1.688 -30.953 -17.953 1 92.44 327 CYS B O 1
ATOM 5839 N N . LEU B 1 328 ? -0.23 -32.094 -17.938 1 94.31 328 LEU B N 1
ATOM 5840 C CA . LEU B 1 328 ? 0.398 -33.375 -17.562 1 94.31 328 LEU B CA 1
ATOM 5841 C C . LEU B 1 328 ? 1.335 -33.844 -18.672 1 94.31 328 LEU B C 1
ATOM 5843 O O . LEU B 1 328 ? 2.432 -34.344 -18.391 1 94.31 328 LEU B O 1
ATOM 5847 N N . LEU B 1 329 ? 0.907 -33.656 -19.891 1 93.25 329 LEU B N 1
ATOM 5848 C CA . LEU B 1 329 ? 1.725 -34.062 -21.031 1 93.25 329 LEU B CA 1
ATOM 5849 C C . LEU B 1 329 ? 2.996 -33.219 -21.125 1 93.25 329 LEU B C 1
ATOM 5851 O O . LEU B 1 329 ? 4.07 -33.75 -21.422 1 93.25 329 LEU B O 1
ATOM 5855 N N . VAL B 1 330 ? 2.846 -32.031 -20.844 1 90.31 330 VAL B N 1
ATOM 5856 C CA . VAL B 1 330 ? 4 -31.141 -20.844 1 90.31 330 VAL B CA 1
ATOM 5857 C C . VAL B 1 330 ? 4.977 -31.562 -19.734 1 90.31 330 VAL B C 1
ATOM 5859 O O . VAL B 1 330 ? 6.191 -31.531 -19.938 1 90.31 330 VAL B O 1
ATOM 5862 N N . ALA B 1 331 ? 4.516 -31.859 -18.609 1 90.94 331 ALA B N 1
ATOM 5863 C CA . ALA B 1 331 ? 5.348 -32.281 -17.484 1 90.94 331 ALA B CA 1
ATOM 5864 C C . ALA B 1 331 ? 6.09 -33.562 -17.781 1 90.94 331 ALA B C 1
ATOM 5866 O O . ALA B 1 331 ? 7.215 -33.75 -17.312 1 90.94 331 ALA B O 1
ATOM 5867 N N . LEU B 1 332 ? 5.477 -34.5 -18.531 1 91.38 332 LEU B N 1
ATOM 5868 C CA . LEU B 1 332 ? 6.027 -35.812 -18.797 1 91.38 332 LEU B CA 1
ATOM 5869 C C . LEU B 1 332 ? 7.043 -35.781 -19.938 1 91.38 332 LEU B C 1
ATOM 5871 O O . LEU B 1 332 ? 7.871 -36.688 -20.062 1 91.38 332 LEU B O 1
ATOM 5875 N N . VAL B 1 333 ? 6.984 -34.656 -20.75 1 89.81 333 VAL B N 1
ATOM 5876 C CA . VAL B 1 333 ? 7.91 -34.5 -21.859 1 89.81 333 VAL B CA 1
ATOM 5877 C C . VAL B 1 333 ? 8.945 -33.438 -21.531 1 89.81 333 VAL B C 1
ATOM 5879 O O . VAL B 1 333 ? 8.688 -32.25 -21.672 1 89.81 333 VAL B O 1
ATOM 5882 N N . PRO B 1 334 ? 10.164 -33.906 -21.219 1 85.31 334 PRO B N 1
ATOM 5883 C CA . PRO B 1 334 ? 11.195 -32.969 -20.797 1 85.31 334 PRO B CA 1
ATOM 5884 C C . PRO B 1 334 ? 11.477 -31.875 -21.844 1 85.31 334 PRO B C 1
ATOM 5886 O O . PRO B 1 334 ? 11.766 -30.734 -21.484 1 85.31 334 PRO B O 1
ATOM 5889 N N . ALA B 1 335 ? 11.328 -32.219 -23.094 1 85.69 335 ALA B N 1
ATOM 5890 C CA . ALA B 1 335 ? 11.578 -31.266 -24.156 1 85.69 335 ALA B CA 1
ATOM 5891 C C . ALA B 1 335 ? 10.578 -30.109 -24.094 1 85.69 335 ALA B C 1
ATOM 5893 O O . ALA B 1 335 ? 10.93 -28.953 -24.375 1 85.69 335 ALA B O 1
ATOM 5894 N N . LEU B 1 336 ? 9.406 -30.438 -23.766 1 86.5 336 LEU B N 1
ATOM 5895 C CA . LEU B 1 336 ? 8.375 -29.406 -23.656 1 86.5 336 LEU B CA 1
ATOM 5896 C C . LEU B 1 336 ? 8.586 -28.562 -22.406 1 86.5 336 LEU B C 1
ATOM 5898 O O . LEU B 1 336 ? 8.406 -27.328 -22.453 1 86.5 336 LEU B O 1
ATOM 5902 N N . THR B 1 337 ? 8.914 -29.188 -21.391 1 86.38 337 THR B N 1
ATOM 5903 C CA . THR B 1 337 ? 9.195 -28.453 -20.156 1 86.38 337 THR B CA 1
ATOM 5904 C C . THR B 1 337 ? 10.367 -27.5 -20.359 1 86.38 337 THR B C 1
ATOM 5906 O O . THR B 1 337 ? 10.344 -26.375 -19.875 1 86.38 337 THR B O 1
ATOM 5909 N N . ARG B 1 338 ? 11.383 -27.984 -21.062 1 85.31 338 ARG B N 1
ATOM 5910 C CA . ARG B 1 338 ? 12.539 -27.141 -21.359 1 85.31 338 ARG B CA 1
ATOM 5911 C C . ARG B 1 338 ? 12.141 -25.938 -22.188 1 85.31 338 ARG B C 1
ATOM 5913 O O . ARG B 1 338 ? 12.641 -24.828 -21.969 1 85.31 338 ARG B O 1
ATOM 5920 N N . LEU B 1 339 ? 11.328 -26.188 -23.078 1 83.25 339 LEU B N 1
ATOM 5921 C CA . LEU B 1 339 ? 10.844 -25.109 -23.922 1 83.25 339 LEU B CA 1
ATOM 5922 C C . LEU B 1 339 ? 10.133 -24.047 -23.109 1 83.25 339 LEU B C 1
ATOM 5924 O O . LEU B 1 339 ? 10.383 -22.844 -23.281 1 83.25 339 LEU B O 1
ATOM 5928 N N . PHE B 1 340 ? 9.336 -24.453 -22.203 1 81.81 340 PHE B N 1
ATOM 5929 C CA . PHE B 1 340 ? 8.547 -23.5 -21.422 1 81.81 340 PHE B CA 1
ATOM 5930 C C . PHE B 1 340 ? 9.391 -22.844 -20.344 1 81.81 340 PHE B C 1
ATOM 5932 O O . PHE B 1 340 ? 9.109 -21.734 -19.906 1 81.81 340 PHE B O 1
ATOM 5939 N N . CYS B 1 341 ? 10.453 -23.516 -19.938 1 81.12 341 CYS B N 1
ATOM 5940 C CA . CYS B 1 341 ? 11.398 -22.938 -19 1 81.12 341 CYS B CA 1
ATOM 5941 C C . CYS B 1 341 ? 12.188 -21.797 -19.641 1 81.12 341 CYS B C 1
ATOM 5943 O O . CYS B 1 341 ? 12.789 -20.984 -18.938 1 81.12 341 CYS B O 1
ATOM 5945 N N . SER B 1 342 ? 12.102 -21.781 -20.906 1 83.25 342 SER B N 1
ATOM 5946 C CA . SER B 1 342 ? 12.844 -20.75 -21.609 1 83.25 342 SER B CA 1
ATOM 5947 C C . SER B 1 342 ? 12.109 -19.422 -21.562 1 83.25 342 SER B C 1
ATOM 5949 O O . SER B 1 342 ? 12.672 -18.375 -21.922 1 83.25 342 SER B O 1
ATOM 5951 N N . ILE B 1 343 ? 10.891 -19.453 -21.078 1 86.06 343 ILE B N 1
ATOM 5952 C CA . ILE B 1 343 ? 10.188 -18.188 -20.891 1 86.06 343 ILE B CA 1
ATOM 5953 C C . ILE B 1 343 ? 10.844 -17.391 -19.766 1 86.06 343 ILE B C 1
ATOM 5955 O O . ILE B 1 343 ? 10.914 -17.859 -18.625 1 86.06 343 ILE B O 1
ATOM 5959 N N . PRO B 1 344 ? 11.297 -16.188 -20.109 1 89.06 344 PRO B N 1
ATOM 5960 C CA . PRO B 1 344 ? 11.992 -15.398 -19.094 1 89.06 344 PRO B CA 1
ATOM 5961 C C . PRO B 1 344 ? 11.078 -14.984 -17.953 1 89.06 344 PRO B C 1
ATOM 5963 O O . PRO B 1 344 ? 9.906 -14.664 -18.172 1 89.06 344 PRO B O 1
ATOM 5966 N N . LEU B 1 345 ? 11.641 -14.992 -16.797 1 88.38 345 LEU B N 1
ATOM 5967 C CA . LEU B 1 345 ? 10.906 -14.68 -15.578 1 88.38 345 LEU B CA 1
ATOM 5968 C C . LEU B 1 345 ? 10.258 -13.305 -15.672 1 88.38 345 LEU B C 1
ATOM 5970 O O . LEU B 1 345 ? 9.109 -13.117 -15.258 1 88.38 345 LEU B O 1
ATOM 5974 N N . PRO B 1 346 ? 10.891 -12.219 -16.266 1 92.12 346 PRO B N 1
ATOM 5975 C CA . PRO B 1 346 ? 10.258 -10.898 -16.344 1 92.12 346 PRO B CA 1
ATOM 5976 C C . PRO B 1 346 ? 8.977 -10.914 -17.188 1 92.12 346 PRO B C 1
ATOM 5978 O O . PRO B 1 346 ? 8.008 -10.227 -16.844 1 92.12 346 PRO B O 1
ATOM 5981 N N . VAL B 1 347 ? 8.93 -11.789 -18.156 1 92.12 347 VAL B N 1
ATOM 5982 C CA . VAL B 1 347 ? 7.77 -11.852 -19.047 1 92.12 347 VAL B CA 1
ATOM 5983 C C . VAL B 1 347 ? 6.609 -12.547 -18.328 1 92.12 347 VAL B C 1
ATOM 5985 O O . VAL B 1 347 ? 5.488 -12.031 -18.312 1 92.12 347 VAL B O 1
ATOM 5988 N N . SER B 1 348 ? 6.895 -13.695 -17.812 1 90.5 348 SER B N 1
ATOM 5989 C CA . SER B 1 348 ? 5.852 -14.422 -17.094 1 90.5 348 SER B CA 1
ATOM 5990 C C . SER B 1 348 ? 5.332 -13.625 -15.906 1 90.5 348 SER B C 1
ATOM 5992 O O . SER B 1 348 ? 4.141 -13.656 -15.602 1 90.5 348 SER B O 1
ATOM 5994 N N . SER B 1 349 ? 6.207 -12.906 -15.188 1 92.81 349 SER B N 1
ATOM 5995 C CA . SER B 1 349 ? 5.816 -12.078 -14.055 1 92.81 349 SER B CA 1
ATOM 5996 C C . SER B 1 349 ? 4.902 -10.938 -14.492 1 92.81 349 SER B C 1
ATOM 5998 O O . SER B 1 349 ? 3.941 -10.602 -13.789 1 92.81 349 SER B O 1
ATOM 6000 N N . ALA B 1 350 ? 5.141 -10.352 -15.648 1 94.06 350 ALA B N 1
ATOM 6001 C CA . ALA B 1 350 ? 4.328 -9.25 -16.172 1 94.06 350 ALA B CA 1
ATOM 6002 C C . ALA B 1 350 ? 2.91 -9.719 -16.469 1 94.06 350 ALA B C 1
ATOM 6004 O O . ALA B 1 350 ? 1.938 -9.031 -16.156 1 94.06 350 ALA B O 1
ATOM 6005 N N . VAL B 1 351 ? 2.824 -10.852 -17.078 1 90.38 351 VAL B N 1
ATOM 6006 C CA . VAL B 1 351 ? 1.525 -11.398 -17.453 1 90.38 351 VAL B CA 1
ATOM 6007 C C . VAL B 1 351 ? 0.736 -11.758 -16.188 1 90.38 351 VAL B C 1
ATOM 6009 O O . VAL B 1 351 ? -0.463 -11.484 -16.109 1 90.38 351 VAL B O 1
ATOM 6012 N N . MET B 1 352 ? 1.391 -12.328 -15.258 1 90 352 MET B N 1
ATOM 6013 C CA . MET B 1 352 ? 0.727 -12.75 -14.023 1 90 352 MET B CA 1
ATOM 6014 C C . MET B 1 352 ? 0.324 -11.539 -13.188 1 90 352 MET B C 1
ATOM 6016 O O . MET B 1 352 ? -0.696 -11.57 -12.492 1 90 352 MET B O 1
ATOM 6020 N N . LEU B 1 353 ? 1.136 -10.508 -13.203 1 92.62 353 LEU B N 1
ATOM 6021 C CA . LEU B 1 353 ? 0.794 -9.289 -12.492 1 92.62 353 LEU B CA 1
ATOM 6022 C C . LEU B 1 353 ? -0.58 -8.773 -12.914 1 92.62 353 LEU B C 1
ATOM 6024 O O . LEU B 1 353 ? -1.426 -8.484 -12.062 1 92.62 353 LEU B O 1
ATOM 6028 N N . VAL B 1 354 ? -0.85 -8.766 -14.195 1 89.69 354 VAL B N 1
ATOM 6029 C CA . VAL B 1 354 ? -2.107 -8.25 -14.727 1 89.69 354 VAL B CA 1
ATOM 6030 C C . VAL B 1 354 ? -3.254 -9.18 -14.336 1 89.69 354 VAL B C 1
ATOM 6032 O O . VAL B 1 354 ? -4.355 -8.719 -14.023 1 89.69 354 VAL B O 1
ATOM 6035 N N . SER B 1 355 ? -2.98 -10.43 -14.344 1 83.44 355 SER B N 1
ATOM 6036 C CA . SER B 1 355 ? -4.02 -11.422 -14.078 1 83.44 355 SER B CA 1
ATOM 6037 C C . SER B 1 355 ? -4.465 -11.367 -12.617 1 83.44 355 SER B C 1
ATOM 6039 O O . SER B 1 355 ? -5.566 -11.82 -12.289 1 83.44 355 SER B O 1
ATOM 6041 N N . TYR B 1 356 ? -3.648 -10.844 -11.719 1 87.19 356 TYR B N 1
ATOM 6042 C CA . TYR B 1 356 ? -3.965 -10.883 -10.297 1 87.19 356 TYR B CA 1
ATOM 6043 C C . TYR B 1 356 ? -4.457 -9.523 -9.812 1 87.19 356 TYR B C 1
ATOM 6045 O O . TYR B 1 356 ? -4.934 -9.398 -8.68 1 87.19 356 TYR B O 1
ATOM 6053 N N . LEU B 1 357 ? -4.496 -8.469 -10.625 1 88.62 357 LEU B N 1
ATOM 6054 C CA . LEU B 1 357 ? -4.992 -7.145 -10.266 1 88.62 357 LEU B CA 1
ATOM 6055 C C . LEU B 1 357 ? -6.461 -7.203 -9.867 1 88.62 357 LEU B C 1
ATOM 6057 O O . LEU B 1 357 ? -6.887 -6.508 -8.945 1 88.62 357 LEU B O 1
ATOM 6061 N N . PRO B 1 358 ? -7.211 -8.164 -10.422 1 85 358 PRO B N 1
ATOM 6062 C CA . PRO B 1 358 ? -8.633 -8.211 -10.086 1 85 358 PRO B CA 1
ATOM 6063 C C . PRO B 1 358 ? -8.898 -8.75 -8.688 1 85 358 PRO B C 1
ATOM 6065 O O . PRO B 1 358 ? -10.039 -8.766 -8.227 1 85 358 PRO B O 1
ATOM 6068 N N . LEU B 1 359 ? -7.867 -9.195 -7.992 1 84.25 359 LEU B N 1
ATOM 6069 C CA . LEU B 1 359 ? -8.055 -9.547 -6.59 1 84.25 359 LEU B CA 1
ATOM 6070 C C . LEU B 1 359 ? -8.602 -8.367 -5.801 1 84.25 359 LEU B C 1
ATOM 6072 O O . LEU B 1 359 ? -9.344 -8.555 -4.828 1 84.25 359 LEU B O 1
ATOM 6076 N N . LEU B 1 360 ? -8.219 -7.184 -6.262 1 89 360 LEU B N 1
ATOM 6077 C CA . LEU B 1 360 ? -8.789 -5.996 -5.641 1 89 360 LEU B CA 1
ATOM 6078 C C . LEU B 1 360 ? -10.305 -5.945 -5.844 1 89 360 LEU B C 1
ATOM 6080 O O . LEU B 1 360 ? -11.039 -5.508 -4.953 1 89 360 LEU B O 1
ATOM 6084 N N . PHE B 1 361 ? -10.797 -6.305 -6.965 1 86.62 361 PHE B N 1
ATOM 6085 C CA . PHE B 1 361 ? -12.227 -6.352 -7.242 1 86.62 361 PHE B CA 1
ATOM 6086 C C . PHE B 1 361 ? -12.93 -7.32 -6.305 1 86.62 361 PHE B C 1
ATOM 6088 O O . PHE B 1 361 ? -14 -7.012 -5.773 1 86.62 361 PHE B O 1
ATOM 6095 N N . SER B 1 362 ? -12.328 -8.461 -6.117 1 81.12 362 SER B N 1
ATOM 6096 C CA . SER B 1 362 ? -12.883 -9.438 -5.191 1 81.12 362 SER B CA 1
ATOM 6097 C C . SER B 1 362 ? -12.992 -8.875 -3.779 1 81.12 362 SER B C 1
ATOM 6099 O O . SER B 1 362 ? -13.961 -9.141 -3.068 1 81.12 362 SER B O 1
ATOM 6101 N N . ALA B 1 363 ? -11.938 -8.125 -3.41 1 88.06 363 ALA B N 1
ATOM 6102 C CA . ALA B 1 363 ? -11.953 -7.5 -2.09 1 88.06 363 ALA B CA 1
ATOM 6103 C C . ALA B 1 363 ? -13.125 -6.523 -1.967 1 88.06 363 ALA B C 1
ATOM 6105 O O . ALA B 1 363 ? -13.797 -6.48 -0.936 1 88.06 363 ALA B O 1
ATOM 6106 N N . LEU B 1 364 ? -13.383 -5.766 -3 1 87.5 364 LEU B N 1
ATOM 6107 C CA . LEU B 1 364 ? -14.445 -4.766 -2.98 1 87.5 364 LEU B CA 1
ATOM 6108 C C . LEU B 1 364 ? -15.82 -5.426 -2.988 1 87.5 364 LEU B C 1
ATOM 6110 O O . LEU B 1 364 ? -16.766 -4.918 -2.377 1 87.5 364 LEU B O 1
ATOM 6114 N N . VAL B 1 365 ? -15.945 -6.531 -3.67 1 83.25 365 VAL B N 1
ATOM 6115 C CA . VAL B 1 365 ? -17.203 -7.266 -3.691 1 83.25 365 VAL B CA 1
ATOM 6116 C C . VAL B 1 365 ? -17.531 -7.777 -2.289 1 83.25 365 VAL B C 1
ATOM 6118 O O . VAL B 1 365 ? -18.672 -7.699 -1.843 1 83.25 365 VAL B O 1
ATOM 6121 N N . PHE B 1 366 ? -16.531 -8.289 -1.624 1 84.19 366 PHE B N 1
ATOM 6122 C CA . PHE B 1 366 ? -16.734 -8.742 -0.254 1 84.19 366 PHE B CA 1
ATOM 6123 C C . PHE B 1 366 ? -17.094 -7.57 0.657 1 84.19 366 PHE B C 1
ATOM 6125 O O . PHE B 1 366 ? -17.859 -7.719 1.604 1 84.19 366 PHE B O 1
ATOM 6132 N N . SER B 1 367 ? -16.5 -6.414 0.399 1 88.31 367 SER B N 1
ATOM 6133 C CA . SER B 1 367 ? -16.75 -5.238 1.226 1 88.31 367 SER B CA 1
ATOM 6134 C C . SER B 1 367 ? -18.188 -4.777 1.109 1 88.31 367 SER B C 1
ATOM 6136 O O . SER B 1 367 ? -18.734 -4.152 2.027 1 88.31 367 SER B O 1
ATOM 6138 N N . GLN B 1 368 ? -18.844 -5.09 0.014 1 86.62 368 GLN B N 1
ATOM 6139 C CA . GLN B 1 368 ? -20.219 -4.672 -0.216 1 86.62 368 GLN B CA 1
ATOM 6140 C C . GLN B 1 368 ? -21.203 -5.531 0.58 1 86.62 368 GLN B C 1
ATOM 6142 O O . GLN B 1 368 ? -22.359 -5.168 0.742 1 86.62 368 GLN B O 1
ATOM 6147 N N . GLN B 1 369 ? -20.703 -6.559 1.128 1 84.56 369 GLN B N 1
ATOM 6148 C CA . GLN B 1 369 ? -21.562 -7.449 1.905 1 84.56 369 GLN B CA 1
ATOM 6149 C C . GLN B 1 369 ? -21.672 -6.98 3.354 1 84.56 369 GLN B C 1
ATOM 6151 O O . GLN B 1 369 ? -22.469 -7.516 4.129 1 84.56 369 GLN B O 1
ATOM 6156 N N . ILE B 1 370 ? -20.891 -5.992 3.621 1 85.56 370 ILE B N 1
ATOM 6157 C CA . ILE B 1 370 ? -20.891 -5.48 4.984 1 85.56 370 ILE B CA 1
ATOM 6158 C C . ILE B 1 370 ? -21.156 -3.977 4.973 1 85.56 370 ILE B C 1
ATOM 6160 O O . ILE B 1 370 ? -20.672 -3.26 4.098 1 85.56 370 ILE B O 1
ATOM 6164 N N . THR B 1 371 ? -21.969 -3.613 5.945 1 85.75 371 THR B N 1
ATOM 6165 C CA . THR B 1 371 ? -22.172 -2.182 6.137 1 85.75 371 THR B CA 1
ATOM 6166 C C . THR B 1 371 ? -21.172 -1.626 7.148 1 85.75 371 THR B C 1
ATOM 6168 O O . THR B 1 371 ? -21.328 -1.811 8.359 1 85.75 371 THR B O 1
ATOM 6171 N N . PHE B 1 372 ? -20.203 -0.948 6.637 1 84.56 372 PHE B N 1
ATOM 6172 C CA . PHE B 1 372 ? -19.172 -0.378 7.504 1 84.56 372 PHE B CA 1
ATOM 6173 C C . PHE B 1 372 ? -19.641 0.939 8.109 1 84.56 372 PHE B C 1
ATOM 6175 O O . PHE B 1 372 ? -20.328 1.726 7.441 1 84.56 372 PHE B O 1
ATOM 6182 N N . THR B 1 373 ? -19.406 1.063 9.391 1 82.19 373 THR B N 1
ATOM 6183 C CA . THR B 1 373 ? -19.656 2.291 10.133 1 82.19 373 THR B CA 1
ATOM 6184 C C . THR B 1 373 ? -18.359 2.857 10.703 1 82.19 373 THR B C 1
ATOM 6186 O O . THR B 1 373 ? -17.312 2.209 10.633 1 82.19 373 THR B O 1
ATOM 6189 N N . ALA B 1 374 ? -18.438 3.994 11.195 1 74.31 374 ALA B N 1
ATOM 6190 C CA . ALA B 1 374 ? -17.266 4.645 11.781 1 74.31 374 ALA B CA 1
ATOM 6191 C C . ALA B 1 374 ? -16.719 3.85 12.969 1 74.31 374 ALA B C 1
ATOM 6193 O O . ALA B 1 374 ? -15.531 3.912 13.273 1 74.31 374 ALA B O 1
ATOM 6194 N N . ARG B 1 375 ? -17.594 3.062 13.523 1 80.81 375 ARG B N 1
ATOM 6195 C CA . ARG B 1 375 ? -17.219 2.307 14.711 1 80.81 375 ARG B CA 1
ATOM 6196 C C . ARG B 1 375 ? -16.688 0.928 14.336 1 80.81 375 ARG B C 1
ATOM 6198 O O . ARG B 1 375 ? -15.711 0.454 14.93 1 80.81 375 ARG B O 1
ATOM 6205 N N . ASN B 1 376 ? -17.281 0.293 13.383 1 89.69 376 ASN B N 1
ATOM 6206 C CA . ASN B 1 376 ? -16.906 -1.09 13.109 1 89.69 376 ASN B CA 1
ATOM 6207 C C . ASN B 1 376 ? -15.797 -1.174 12.078 1 89.69 376 ASN B C 1
ATOM 6209 O O . ASN B 1 376 ? -15.281 -2.26 11.797 1 89.69 376 ASN B O 1
ATOM 6213 N N . ILE B 1 377 ? -15.344 0.005 11.602 1 90.19 377 ILE B N 1
ATOM 6214 C CA . ILE B 1 377 ? -14.281 0.022 10.602 1 90.19 377 ILE B CA 1
ATOM 6215 C C . ILE B 1 377 ? -12.977 -0.461 11.234 1 90.19 377 ILE B C 1
ATOM 6217 O O . ILE B 1 377 ? -12.086 -0.944 10.531 1 90.19 377 ILE B O 1
ATOM 6221 N N . TYR B 1 378 ? -12.867 -0.391 12.562 1 91.25 378 TYR B N 1
ATOM 6222 C CA . TYR B 1 378 ? -11.633 -0.73 13.266 1 91.25 378 TYR B CA 1
ATOM 6223 C C . TYR B 1 378 ? -11.328 -2.219 13.141 1 91.25 378 TYR B C 1
ATOM 6225 O O . TYR B 1 378 ? -10.172 -2.631 13.234 1 91.25 378 TYR B O 1
ATOM 6233 N N . ARG B 1 379 ? -12.406 -3.014 12.914 1 93.69 379 ARG B N 1
ATOM 6234 C CA . ARG B 1 379 ? -12.203 -4.453 12.789 1 93.69 379 ARG B CA 1
ATOM 6235 C C . ARG B 1 379 ? -11.398 -4.785 11.539 1 93.69 379 ARG B C 1
ATOM 6237 O O . ARG B 1 379 ? -10.734 -5.824 11.477 1 93.69 379 ARG B O 1
ATOM 6244 N N . LEU B 1 380 ? -11.461 -3.922 10.586 1 94.56 380 LEU B N 1
ATOM 6245 C CA . LEU B 1 380 ? -10.758 -4.125 9.32 1 94.56 380 LEU B CA 1
ATOM 6246 C C . LEU B 1 380 ? -9.516 -3.242 9.242 1 94.56 380 LEU B C 1
ATOM 6248 O O . LEU B 1 380 ? -8.461 -3.684 8.781 1 94.56 380 LEU B O 1
ATOM 6252 N N . ALA B 1 381 ? -9.609 -1.999 9.75 1 94.44 381 ALA B N 1
ATOM 6253 C CA . ALA B 1 381 ? -8.562 -0.991 9.578 1 94.44 381 ALA B CA 1
ATOM 6254 C C . ALA B 1 381 ? -7.305 -1.373 10.352 1 94.44 381 ALA B C 1
ATOM 6256 O O . ALA B 1 381 ? -6.195 -1.309 9.812 1 94.44 381 ALA B O 1
ATOM 6257 N N . LEU B 1 382 ? -7.484 -1.809 11.57 1 95.38 382 LEU B N 1
ATOM 6258 C CA . LEU B 1 382 ? -6.328 -2.107 12.406 1 95.38 382 LEU B CA 1
ATOM 6259 C C . LEU B 1 382 ? -5.547 -3.293 11.844 1 95.38 382 LEU B C 1
ATOM 6261 O O . LEU B 1 382 ? -4.344 -3.188 11.594 1 95.38 382 LEU B O 1
ATOM 6265 N N . PRO B 1 383 ? -6.215 -4.418 11.57 1 97 383 PRO B N 1
ATOM 6266 C CA . PRO B 1 383 ? -5.461 -5.543 11.016 1 97 383 PRO B CA 1
ATOM 6267 C C . PRO B 1 383 ? -4.82 -5.215 9.672 1 97 383 PRO B C 1
ATOM 6269 O O . PRO B 1 383 ? -3.699 -5.648 9.391 1 97 383 PRO B O 1
ATOM 6272 N N . LEU B 1 384 ? -5.5 -4.496 8.836 1 96.62 384 LEU B N 1
ATOM 6273 C CA . LEU B 1 384 ? -5.008 -4.168 7.504 1 96.62 384 LEU B CA 1
ATOM 6274 C C . LEU B 1 384 ? -3.729 -3.346 7.582 1 96.62 384 LEU B C 1
ATOM 6276 O O . LEU B 1 384 ? -2.729 -3.682 6.941 1 96.62 384 LEU B O 1
ATOM 6280 N N . PHE B 1 385 ? -3.699 -2.322 8.406 1 95.81 385 PHE B N 1
ATOM 6281 C CA . PHE B 1 385 ? -2.557 -1.419 8.461 1 95.81 385 PHE B CA 1
ATOM 6282 C C . PHE B 1 385 ? -1.403 -2.051 9.227 1 95.81 385 PHE B C 1
ATOM 6284 O O . PHE B 1 385 ? -0.235 -1.796 8.93 1 95.81 385 PHE B O 1
ATOM 6291 N N . VAL B 1 386 ? -1.729 -2.918 10.211 1 95.5 386 VAL B N 1
ATOM 6292 C CA . VAL B 1 386 ? -0.682 -3.686 10.875 1 95.5 386 VAL B CA 1
ATOM 6293 C C . VAL B 1 386 ? -0.002 -4.609 9.867 1 95.5 386 VAL B C 1
ATOM 6295 O O . VAL B 1 386 ? 1.227 -4.715 9.844 1 95.5 386 VAL B O 1
ATOM 6298 N N . GLY B 1 387 ? -0.795 -5.25 9.062 1 94.94 387 GLY B N 1
ATOM 6299 C CA . GLY B 1 387 ? -0.261 -6.137 8.047 1 94.94 387 GLY B CA 1
ATOM 6300 C C . GLY B 1 387 ? 0.625 -5.426 7.043 1 94.94 387 GLY B C 1
ATOM 6301 O O . GLY B 1 387 ? 1.718 -5.898 6.723 1 94.94 387 GLY B O 1
ATOM 6302 N N . ILE B 1 388 ? 0.181 -4.305 6.531 1 93.38 388 ILE B N 1
ATOM 6303 C CA . ILE B 1 388 ? 0.937 -3.531 5.551 1 93.38 388 ILE B CA 1
ATOM 6304 C C . ILE B 1 388 ? 2.246 -3.051 6.172 1 93.38 388 ILE B C 1
ATOM 6306 O O . ILE B 1 388 ? 3.297 -3.09 5.527 1 93.38 388 ILE B O 1
ATOM 6310 N N . PHE B 1 389 ? 2.219 -2.635 7.441 1 92.44 389 PHE B N 1
ATOM 6311 C CA . PHE B 1 389 ? 3.408 -2.182 8.156 1 92.44 389 PHE B CA 1
ATOM 6312 C C . PHE B 1 389 ? 4.438 -3.303 8.25 1 92.44 389 PHE B C 1
ATOM 6314 O O . PHE B 1 389 ? 5.617 -3.1 7.957 1 92.44 389 PHE B O 1
ATOM 6321 N N . LEU B 1 390 ? 3.984 -4.469 8.641 1 90.44 390 LEU B N 1
ATOM 6322 C CA . LEU B 1 390 ? 4.887 -5.594 8.844 1 90.44 390 LEU B CA 1
ATOM 6323 C C . LEU B 1 390 ? 5.453 -6.082 7.516 1 90.44 390 LEU B C 1
ATOM 6325 O O . LEU B 1 390 ? 6.59 -6.559 7.457 1 90.44 390 LEU B O 1
ATOM 6329 N N . MET B 1 391 ? 4.719 -5.934 6.398 1 87.88 391 MET B N 1
ATOM 6330 C CA . MET B 1 391 ? 5.203 -6.316 5.074 1 87.88 391 MET B CA 1
ATOM 6331 C C . MET B 1 391 ? 6.363 -5.422 4.645 1 87.88 391 MET B C 1
ATOM 6333 O O . MET B 1 391 ? 7.262 -5.867 3.928 1 87.88 391 MET B O 1
ATOM 6337 N N . ALA B 1 392 ? 6.379 -4.191 5.148 1 84.75 392 ALA B N 1
ATOM 6338 C CA . ALA B 1 392 ? 7.383 -3.213 4.727 1 84.75 392 ALA B CA 1
ATOM 6339 C C . ALA B 1 392 ? 8.523 -3.133 5.73 1 84.75 392 ALA B C 1
ATOM 6341 O O . ALA B 1 392 ? 9.562 -2.521 5.457 1 84.75 392 ALA B O 1
ATOM 6342 N N . LEU B 1 393 ? 8.398 -3.789 6.891 1 84.31 393 LEU B N 1
ATOM 6343 C CA . LEU B 1 393 ? 9.406 -3.709 7.949 1 84.31 393 LEU B CA 1
ATOM 6344 C C . LEU B 1 393 ? 10.633 -4.547 7.598 1 84.31 393 LEU B C 1
ATOM 6346 O O . LEU B 1 393 ? 10.516 -5.75 7.355 1 84.31 393 LEU B O 1
ATOM 6350 N N . PRO B 1 394 ? 11.789 -3.861 7.512 1 77.88 394 PRO B N 1
ATOM 6351 C CA . PRO B 1 394 ? 13 -4.648 7.281 1 77.88 394 PRO B CA 1
ATOM 6352 C C . PRO B 1 394 ? 13.203 -5.734 8.336 1 77.88 394 PRO B C 1
ATOM 6354 O O . PRO B 1 394 ? 13.008 -5.484 9.531 1 77.88 394 PRO B O 1
ATOM 6357 N N . PRO B 1 395 ? 13.625 -6.863 7.832 1 75.44 395 PRO B N 1
ATOM 6358 C CA . PRO B 1 395 ? 13.766 -7.996 8.75 1 75.44 395 PRO B CA 1
ATOM 6359 C C . PRO B 1 395 ? 14.812 -7.742 9.836 1 75.44 395 PRO B C 1
ATOM 6361 O O . PRO B 1 395 ? 14.773 -8.383 10.891 1 75.44 395 PRO B O 1
ATOM 6364 N N . VAL B 1 396 ? 15.688 -6.84 9.656 1 74.81 396 VAL B N 1
ATOM 6365 C CA . VAL B 1 396 ? 16.781 -6.562 10.586 1 74.81 396 VAL B CA 1
ATOM 6366 C C . VAL B 1 396 ? 16.203 -6.078 11.922 1 74.81 396 VAL B C 1
ATOM 6368 O O . VAL B 1 396 ? 16.781 -6.324 12.977 1 74.81 396 VAL B O 1
ATOM 6371 N N . TYR B 1 397 ? 15.047 -5.523 11.883 1 77 397 TYR B N 1
ATOM 6372 C CA . TYR B 1 397 ? 14.469 -4.945 13.094 1 77 397 TYR B CA 1
ATOM 6373 C C . TYR B 1 397 ? 13.773 -6.016 13.93 1 77 397 TYR B C 1
ATOM 6375 O O . TYR B 1 397 ? 13.414 -5.77 15.078 1 77 397 TYR B O 1
ATOM 6383 N N . LEU B 1 398 ? 13.594 -7.199 13.391 1 77.62 398 LEU B N 1
ATOM 6384 C CA . LEU B 1 398 ? 12.906 -8.258 14.117 1 77.62 398 LEU B CA 1
ATOM 6385 C C . LEU B 1 398 ? 13.898 -9.242 14.727 1 77.62 398 LEU B C 1
ATOM 6387 O O . LEU B 1 398 ? 13.508 -10.281 15.25 1 77.62 398 LEU B O 1
ATOM 6391 N N . GLN B 1 399 ? 15.156 -8.891 14.711 1 77 399 GLN B N 1
ATOM 6392 C CA . GLN B 1 399 ? 16.219 -9.789 15.164 1 77 399 GLN B CA 1
ATOM 6393 C C . GLN B 1 399 ? 16.109 -10.047 16.656 1 77 399 GLN B C 1
ATOM 6395 O O . GLN B 1 399 ? 16.5 -11.125 17.141 1 77 399 GLN B O 1
ATOM 6400 N N . ASP B 1 400 ? 15.523 -9.141 17.422 1 77 400 ASP B N 1
ATOM 6401 C CA . ASP B 1 400 ? 15.516 -9.242 18.875 1 77 400 ASP B CA 1
ATOM 6402 C C . ASP B 1 400 ? 14.258 -9.969 19.375 1 77 400 ASP B C 1
ATOM 6404 O O . ASP B 1 400 ? 14.117 -10.242 20.562 1 77 400 ASP B O 1
ATOM 6408 N N . LEU B 1 401 ? 13.477 -10.383 18.438 1 80.81 401 LEU B N 1
ATOM 6409 C CA . LEU B 1 401 ? 12.266 -11.086 18.828 1 80.81 401 LEU B CA 1
ATOM 6410 C C . LEU B 1 401 ? 12.539 -12.57 19.047 1 80.81 401 LEU B C 1
ATOM 6412 O O . LEU B 1 401 ? 13.508 -13.109 18.5 1 80.81 401 LEU B O 1
ATOM 6416 N N . PRO B 1 402 ? 11.695 -13.141 19.906 1 79.81 402 PRO B N 1
ATOM 6417 C CA . PRO B 1 402 ? 11.852 -14.578 20.125 1 79.81 402 PRO B CA 1
ATOM 6418 C C . PRO B 1 402 ? 11.797 -15.375 18.812 1 79.81 402 PRO B C 1
ATOM 6420 O O . PRO B 1 402 ? 11.008 -15.055 17.922 1 79.81 402 PRO B O 1
ATOM 6423 N N . LEU B 1 403 ? 12.594 -16.438 18.734 1 78.69 403 LEU B N 1
ATOM 6424 C CA . LEU B 1 403 ? 12.773 -17.25 17.531 1 78.69 403 LEU B CA 1
ATOM 6425 C C . LEU B 1 403 ? 11.461 -17.922 17.141 1 78.69 403 LEU B C 1
ATOM 6427 O O . LEU B 1 403 ? 11.234 -18.203 15.961 1 78.69 403 LEU B O 1
ATOM 6431 N N . THR B 1 404 ? 10.555 -18.109 18.109 1 83.25 404 THR B N 1
ATOM 6432 C CA . THR B 1 404 ? 9.312 -18.828 17.844 1 83.25 404 THR B CA 1
ATOM 6433 C C . THR B 1 404 ? 8.305 -17.922 17.141 1 83.25 404 THR B C 1
ATOM 6435 O O . THR B 1 404 ? 7.469 -18.406 16.375 1 83.25 404 THR B O 1
ATOM 6438 N N . LEU B 1 405 ? 8.461 -16.641 17.297 1 87 405 LEU B N 1
ATOM 6439 C CA . LEU B 1 405 ? 7.445 -15.734 16.766 1 87 405 LEU B CA 1
ATOM 6440 C C . LEU B 1 405 ? 7.992 -14.938 15.586 1 87 405 LEU B C 1
ATOM 6442 O O . LEU B 1 405 ? 7.223 -14.359 14.812 1 87 405 LEU B O 1
ATOM 6446 N N . ARG B 1 406 ? 9.258 -15 15.469 1 85.19 406 ARG B N 1
ATOM 6447 C CA . ARG B 1 406 ? 9.938 -14.148 14.5 1 85.19 406 ARG B CA 1
ATOM 6448 C C . ARG B 1 406 ? 9.477 -14.445 13.078 1 85.19 406 ARG B C 1
ATOM 6450 O O . ARG B 1 406 ? 9.133 -13.531 12.328 1 85.19 406 ARG B O 1
ATOM 6457 N N . PRO B 1 407 ? 9.367 -15.758 12.727 1 85.5 407 PRO B N 1
ATOM 6458 C CA . PRO B 1 407 ? 8.914 -16.031 11.359 1 85.5 407 PRO B CA 1
ATOM 6459 C C . PRO B 1 407 ? 7.465 -15.594 11.125 1 85.5 407 PRO B C 1
ATOM 6461 O O . PRO B 1 407 ? 7.129 -15.125 10.031 1 85.5 407 PRO B O 1
ATOM 6464 N N . LEU B 1 408 ? 6.707 -15.703 12.094 1 88 408 LEU B N 1
ATOM 6465 C CA . LEU B 1 408 ? 5.309 -15.305 11.977 1 88 408 LEU B CA 1
ATOM 6466 C C . LEU B 1 408 ? 5.18 -13.789 11.844 1 88 408 LEU B C 1
ATOM 6468 O O . LEU B 1 408 ? 4.453 -13.297 10.984 1 88 408 LEU B O 1
ATOM 6472 N N . LEU B 1 409 ? 5.926 -13.078 12.648 1 87.12 409 LEU B N 1
ATOM 6473 C CA . LEU B 1 409 ? 5.82 -11.625 12.695 1 87.12 409 LEU B CA 1
ATOM 6474 C C . LEU B 1 409 ? 6.469 -10.992 11.461 1 87.12 409 LEU B C 1
ATOM 6476 O O . LEU B 1 409 ? 6.203 -9.836 11.141 1 87.12 409 LEU B O 1
ATOM 6480 N N . SER B 1 410 ? 7.281 -11.773 10.789 1 86.19 410 SER B N 1
ATOM 6481 C CA . SER B 1 410 ? 7.922 -11.281 9.57 1 86.19 410 SER B CA 1
ATOM 6482 C C . SER B 1 410 ? 6.977 -11.352 8.383 1 86.19 410 SER B C 1
ATOM 6484 O O . SER B 1 410 ? 7.219 -10.727 7.348 1 86.19 410 SER B O 1
ATOM 6486 N N . ASN B 1 411 ? 5.875 -12.062 8.578 1 89.75 411 ASN B N 1
ATOM 6487 C CA . ASN B 1 411 ? 4.875 -12.203 7.523 1 89.75 411 ASN B CA 1
ATOM 6488 C C . ASN B 1 411 ? 3.656 -11.32 7.785 1 89.75 411 ASN B C 1
ATOM 6490 O O . ASN B 1 411 ? 2.699 -11.75 8.43 1 89.75 411 ASN B O 1
ATOM 6494 N N . GLY B 1 412 ? 3.615 -10.203 7.176 1 91.88 412 GLY B N 1
ATOM 6495 C CA . GLY B 1 412 ? 2.547 -9.242 7.391 1 91.88 412 GLY B CA 1
ATOM 6496 C C . GLY B 1 412 ? 1.187 -9.75 6.961 1 91.88 412 GLY B C 1
ATOM 6497 O O . GLY B 1 412 ? 0.169 -9.414 7.57 1 91.88 412 GLY B O 1
ATOM 6498 N N . LEU B 1 413 ? 1.165 -10.516 5.902 1 92.12 413 LEU B N 1
ATOM 6499 C CA . LEU B 1 413 ? -0.088 -11.086 5.414 1 92.12 413 LEU B CA 1
ATOM 6500 C C . LEU B 1 413 ? -0.709 -12.008 6.457 1 92.12 413 LEU B C 1
ATOM 6502 O O . LEU B 1 413 ? -1.89 -11.875 6.789 1 92.12 413 LEU B O 1
ATOM 6506 N N . LEU B 1 414 ? 0.088 -12.922 7.074 1 92.06 414 LEU B N 1
ATOM 6507 C CA . LEU B 1 414 ? -0.406 -13.883 8.055 1 92.06 414 LEU B CA 1
ATOM 6508 C C . LEU B 1 414 ? -0.875 -13.172 9.32 1 92.06 414 LEU B C 1
ATOM 6510 O O . LEU B 1 414 ? -1.939 -13.492 9.852 1 92.06 414 LEU B O 1
ATOM 6514 N N . VAL B 1 415 ? -0.088 -12.258 9.75 1 93.44 415 VAL B N 1
ATOM 6515 C CA . VAL B 1 415 ? -0.432 -11.539 10.977 1 93.44 415 VAL B CA 1
ATOM 6516 C C . VAL B 1 415 ? -1.702 -10.719 10.758 1 93.44 415 VAL B C 1
ATOM 6518 O O . VAL B 1 415 ? -2.564 -10.656 11.633 1 93.44 415 VAL B O 1
ATOM 6521 N N . GLY B 1 416 ? -1.805 -10.078 9.594 1 94.69 416 GLY B N 1
ATOM 6522 C CA . GLY B 1 416 ? -3.008 -9.328 9.266 1 94.69 416 GLY B CA 1
ATOM 6523 C C . GLY B 1 416 ? -4.266 -10.18 9.289 1 94.69 416 GLY B C 1
ATOM 6524 O O . GLY B 1 416 ? -5.277 -9.781 9.867 1 94.69 416 GLY B O 1
ATOM 6525 N N . ILE B 1 417 ? -4.211 -11.344 8.727 1 92.69 417 ILE B N 1
ATOM 6526 C CA . ILE B 1 417 ? -5.363 -12.242 8.664 1 92.69 417 ILE B CA 1
ATOM 6527 C C . ILE B 1 417 ? -5.727 -12.711 10.062 1 92.69 417 ILE B C 1
ATOM 6529 O O . ILE B 1 417 ? -6.902 -12.727 10.438 1 92.69 417 ILE B O 1
ATOM 6533 N N . LEU B 1 418 ? -4.738 -13.133 10.836 1 93.25 418 LEU B N 1
ATOM 6534 C CA . LEU B 1 418 ? -4.988 -13.617 12.188 1 93.25 418 LEU B CA 1
ATOM 6535 C C . LEU B 1 418 ? -5.621 -12.531 13.055 1 93.25 418 LEU B C 1
ATOM 6537 O O . LEU B 1 418 ? -6.559 -12.805 13.805 1 93.25 418 LEU B O 1
ATOM 6541 N N . LEU B 1 419 ? -5.094 -11.344 12.883 1 95.06 419 LEU B N 1
ATOM 6542 C CA . LEU B 1 419 ? -5.645 -10.227 13.648 1 95.06 419 LEU B CA 1
ATOM 6543 C C . LEU B 1 419 ? -7.07 -9.922 13.203 1 95.06 419 LEU B C 1
ATOM 6545 O O . LEU B 1 419 ? -7.914 -9.547 14.023 1 95.06 419 LEU B O 1
ATOM 6549 N N . ALA B 1 420 ? -7.297 -9.945 11.945 1 94.94 420 ALA B N 1
ATOM 6550 C CA . ALA B 1 420 ? -8.648 -9.711 11.438 1 94.94 420 ALA B CA 1
ATOM 6551 C C . ALA B 1 420 ? -9.617 -10.758 11.969 1 94.94 420 ALA B C 1
ATOM 6553 O O . ALA B 1 420 ? -10.75 -10.43 12.336 1 94.94 420 ALA B O 1
ATOM 6554 N N . VAL B 1 421 ? -9.242 -12.008 11.984 1 92.44 421 VAL B N 1
ATOM 6555 C CA . VAL B 1 421 ? -10.07 -13.086 12.5 1 92.44 421 VAL B CA 1
ATOM 6556 C C . VAL B 1 421 ? -10.352 -12.867 13.984 1 92.44 421 VAL B C 1
ATOM 6558 O O . VAL B 1 421 ? -11.484 -13.039 14.445 1 92.44 421 VAL B O 1
ATOM 6561 N N . LEU B 1 422 ? -9.305 -12.508 14.688 1 93.06 422 LEU B N 1
ATOM 6562 C CA . LEU B 1 422 ? -9.453 -12.273 16.125 1 93.06 422 LEU B CA 1
ATOM 6563 C C . LEU B 1 422 ? -10.398 -11.094 16.375 1 93.06 422 LEU B C 1
ATOM 6565 O O . LEU B 1 422 ? -11.312 -11.195 17.203 1 93.06 422 LEU B O 1
ATOM 6569 N N . MET B 1 423 ? -10.18 -10.016 15.648 1 92.69 423 MET B N 1
ATOM 6570 C CA . MET B 1 423 ? -10.984 -8.812 15.859 1 92.69 423 MET B CA 1
ATOM 6571 C C . MET B 1 423 ? -12.43 -9.047 15.438 1 92.69 423 MET B C 1
ATOM 6573 O O . MET B 1 423 ? -13.359 -8.539 16.078 1 92.69 423 MET B O 1
ATOM 6577 N N . ASP B 1 424 ? -12.602 -9.727 14.414 1 91.25 424 ASP B N 1
ATOM 6578 C CA . ASP B 1 424 ? -13.945 -9.922 13.875 1 91.25 424 ASP B CA 1
ATOM 6579 C C . ASP B 1 424 ? -14.734 -10.914 14.727 1 91.25 424 ASP B C 1
ATOM 6581 O O . ASP B 1 424 ? -15.961 -10.797 14.836 1 91.25 424 ASP B O 1
ATOM 6585 N N . ASN B 1 425 ? -14.086 -11.859 15.391 1 89.06 425 ASN B N 1
ATOM 6586 C CA . ASN B 1 425 ? -14.812 -12.922 16.078 1 89.06 425 ASN B CA 1
ATOM 6587 C C . ASN B 1 425 ? -14.82 -12.703 17.594 1 89.06 425 ASN B C 1
ATOM 6589 O O . ASN B 1 425 ? -15.68 -13.242 18.297 1 89.06 425 ASN B O 1
ATOM 6593 N N . LEU B 1 426 ? -13.914 -11.945 18.094 1 87.5 426 LEU B N 1
ATOM 6594 C CA . LEU B 1 426 ? -13.859 -11.758 19.531 1 87.5 426 LEU B CA 1
ATOM 6595 C C . LEU B 1 426 ? -14.727 -10.57 19.969 1 87.5 426 LEU B C 1
ATOM 6597 O O . LEU B 1 426 ? -15.195 -10.523 21.109 1 87.5 426 LEU B O 1
ATOM 6601 N N . ILE B 1 427 ? -14.875 -9.633 19.141 1 88.56 427 ILE B N 1
ATOM 6602 C CA . ILE B 1 427 ? -15.641 -8.438 19.484 1 88.56 427 ILE B CA 1
ATOM 6603 C C . ILE B 1 427 ? -17.047 -8.539 18.875 1 88.56 427 ILE B C 1
ATOM 6605 O O . ILE B 1 427 ? -17.188 -8.781 17.672 1 88.56 427 ILE B O 1
ATOM 6609 N N . PRO B 1 428 ? -18 -8.391 19.672 1 86.75 428 PRO B N 1
ATOM 6610 C CA . PRO B 1 428 ? -19.375 -8.445 19.172 1 86.75 428 PRO B CA 1
ATOM 6611 C C . PRO B 1 428 ? -19.797 -7.152 18.469 1 86.75 428 PRO B C 1
ATOM 6613 O O . PRO B 1 428 ? -20.531 -6.352 19.047 1 86.75 428 PRO B O 1
ATOM 6616 N N . TRP B 1 429 ? -19.484 -6.988 17.297 1 86.06 429 TRP B N 1
ATOM 6617 C CA . TRP B 1 429 ? -19.703 -5.762 16.547 1 86.06 429 TRP B CA 1
ATOM 6618 C C . TRP B 1 429 ? -21.188 -5.473 16.391 1 86.06 429 TRP B C 1
ATOM 6620 O O . TRP B 1 429 ? -21.609 -4.312 16.406 1 86.06 429 TRP B O 1
ATOM 6630 N N . GLU B 1 430 ? -21.984 -6.43 16.172 1 77.56 430 GLU B N 1
ATOM 6631 C CA . GLU B 1 430 ? -23.422 -6.254 15.984 1 77.56 430 GLU B CA 1
ATOM 6632 C C . GLU B 1 430 ? -24.078 -5.699 17.25 1 77.56 430 GLU B C 1
ATOM 6634 O O . GLU B 1 430 ? -25.047 -4.93 17.156 1 77.56 430 GLU B O 1
ATOM 6639 N N . ARG B 1 431 ? -23.547 -6.031 18.375 1 71.12 431 ARG B N 1
ATOM 6640 C CA . ARG B 1 431 ? -24.156 -5.582 19.625 1 71.12 431 ARG B CA 1
ATOM 6641 C C . ARG B 1 431 ? -23.75 -4.148 19.953 1 71.12 431 ARG B C 1
ATOM 6643 O O . ARG B 1 431 ? -24.469 -3.436 20.656 1 71.12 431 ARG B O 1
ATOM 6650 N N . ILE B 1 432 ? -22.719 -3.848 19.391 1 70.38 432 ILE B N 1
ATOM 6651 C CA . ILE B 1 432 ? -22.172 -2.529 19.688 1 70.38 432 ILE B CA 1
ATOM 6652 C C . ILE B 1 432 ? -22.844 -1.478 18.812 1 70.38 432 ILE B C 1
ATOM 6654 O O . ILE B 1 432 ? -23.078 -0.351 19.25 1 70.38 432 ILE B O 1
ATOM 6658 N N . GLU B 1 433 ? -23.141 -1.885 17.531 1 65.38 433 GLU B N 1
ATOM 6659 C CA . GLU B 1 433 ? -23.797 -0.92 16.641 1 65.38 433 GLU B CA 1
ATOM 6660 C C . GLU B 1 433 ? -25.266 -0.742 17.016 1 65.38 433 GLU B C 1
ATOM 6662 O O . GLU B 1 433 ? -25.984 -1.722 17.234 1 65.38 433 GLU B O 1
#

InterPro domains:
  IPR006043 Nucleobase cation symporter 2 family [PF00860] (9-395)

pLDDT: mean 85.86, std 10.45, range [21.45, 97.31]

Foldseek 3Di:
DPPPPCPPLLQVLLQLLLLVLLLQQLLQLVQLCLLLVHDLLCSLLLSLLQLQLQLVLLVLCCPFFLVWLWGKHFDLLLSLLLLLLSQLCVLVPDHLQQLLAQLLLLLLVLLVVLLVCLVVLCLVVLLVLCALLLLLLLLVLSLVSLLVSLLCLLQVAGSHYHDPPDDGDVVSNVLLVVLLVQLVCLLPPPDLVRNLCSLVCSQVVSLVVCCVPPVDPPQSPHDNDNAWSSSHDDHDHFLQSSVLSNLSSSVLSNLQVLQSVLCCVVPVPVPPDSNNSSRNSNSQSVSSNVCSRSSGRRIHTHNLVSVSCVSSVDTDSSSSSSSSVVSNVCSVDSVSSSVSNSRRSSSSSSSVSNSSVCSNVVSVVSVVVDDDDPPLCCLNVVLNVQLVVLCPDDSVVLSPPDSNCSSVSNHSSSSSSVSSSCSVPVDDPVVVD/DPPPPCPPLLQVLLQLLLLVLLLQQLLQLVQLCLLLVHDLLCSLLLSLLQLQLQLVLLVLCCPFFLVWLWGKHFDLLLSLLLLLLSQLCVLVPPHQQQLLAQLLLLLLVLLVVLLVCLVVLCLVVLLVLCALLLLLLLLVVSLVSLLVSLLCLLQVAGSHYHDPPDDTDVVSNVLLVVLLVQLVCLLPPPPLVRNLCSLVCSQVVSLVVCCVPPVDDPQSPHDNDNAWSSSHDDHHHQLQSSVLSNLSSSVLSNLQVLQSVLCCVVPVPSPPDSNNSSRNSNSQSVSSNVCSRSSGRRIHTHNLVSVSCVSSVDTDSSSSSSSSVVSNVCSVDSVSSSVSNSRRSSSSSSSVSNSSVCSNVVSVVSVVVDDDDPPLCCLNVVLSVQLVVLCPDPSVVLSPPDSNCSSVSNHSSSSSSVSSSCSVPVDDPVVVD

Organism: Escherichia coli O45:K1 (strain S88 / ExPEC) (NCBI:txid585035)

Solvent-accessible surface area (backbone atoms only — not comparable to full-atom values): 43226 Å² total; per-residue (Å²): 128,82,77,72,77,73,41,73,64,38,49,52,44,8,49,49,39,23,52,54,54,44,58,66,49,66,59,50,39,64,50,50,35,46,42,65,68,49,62,76,54,49,48,62,38,43,41,33,46,42,34,38,50,31,22,50,38,31,48,41,27,44,75,61,15,58,55,49,57,50,51,32,34,58,20,65,68,49,51,50,48,53,45,46,41,47,24,47,42,44,69,72,66,47,56,61,33,22,53,32,25,12,43,40,52,11,42,39,52,20,13,51,50,35,26,50,32,15,71,70,53,48,48,63,64,56,43,64,58,55,37,48,66,38,42,20,48,46,30,40,44,50,34,45,54,52,40,39,54,20,50,34,33,21,44,66,54,74,51,24,62,85,56,90,80,59,73,73,49,60,66,60,28,51,51,15,50,50,30,32,50,51,26,48,47,31,46,56,72,39,56,65,87,57,22,69,45,17,58,59,52,26,45,52,52,36,43,53,47,42,53,72,72,51,68,71,78,72,70,81,73,53,69,81,58,93,56,77,31,71,69,30,65,88,37,60,76,41,67,10,47,22,51,37,34,32,50,49,44,62,57,46,50,50,40,43,47,51,25,55,59,63,42,35,81,84,34,70,86,63,58,91,47,70,65,37,53,20,30,31,30,32,40,41,11,50,50,25,46,69,28,40,50,55,61,44,65,45,54,30,41,36,52,66,34,47,56,53,33,66,60,68,69,60,69,51,50,63,25,40,51,46,7,33,50,53,37,35,51,34,32,74,32,63,72,50,42,53,57,61,62,59,50,49,58,22,39,52,18,21,42,48,36,64,69,42,38,55,32,45,49,56,15,52,58,32,46,69,76,48,87,79,44,91,61,59,35,54,40,47,26,51,21,47,45,51,13,55,37,29,61,45,49,62,61,75,69,49,66,82,47,58,69,60,49,34,47,39,63,56,31,10,62,60,47,16,49,53,45,16,36,48,41,56,70,71,44,65,59,73,75,65,101,126,80,74,70,76,70,40,74,64,38,51,55,43,8,50,50,39,25,51,54,53,46,61,66,47,66,59,52,38,62,47,52,35,46,42,65,68,51,63,76,53,50,48,60,37,42,42,32,44,42,33,38,51,31,21,50,41,32,49,41,28,45,76,62,15,56,56,51,56,51,50,31,34,59,22,64,70,51,51,52,48,52,45,48,42,46,26,49,42,43,68,71,65,47,55,59,34,23,52,32,26,13,44,41,52,9,44,39,52,20,13,51,49,36,27,50,32,13,73,70,51,47,48,62,64,56,42,64,56,57,37,47,66,38,43,21,49,46,31,42,44,49,34,45,54,52,41,37,54,21,50,34,33,21,46,65,53,74,50,24,63,83,56,90,79,60,72,74,50,61,68,60,28,52,52,14,49,50,31,30,50,51,25,49,46,30,46,56,70,39,58,65,87,57,21,68,44,17,56,58,52,26,46,52,51,35,43,52,48,43,53,72,74,49,66,71,74,76,68,79,75,53,67,82,58,92,56,78,30,72,69,29,66,86,38,61,76,42,68,11,48,22,51,37,36,34,50,49,45,60,56,48,51,51,39,42,46,48,25,56,60,62,41,36,81,82,34,70,87,60,58,89,48,69,66,37,53,20,30,32,29,31,39,41,11,52,49,27,46,70,29,40,49,54,60,43,65,46,54,30,41,36,54,66,34,49,56,52,34,67,62,67,67,59,70,51,52,64,25,42,50,47,7,32,49,53,37,35,51,33,31,75,33,64,70,51,43,53,57,60,64,60,51,50,58,22,38,52,20,21,44,49,38,63,70,44,38,55,31,46,49,54,14,52,57,31,45,69,76,48,88,79,45,89,61,60,35,54,39,49,29,51,20,48,46,52,14,56,36,29,60,45,50,62,61,74,69,48,66,84,45,59,70,60,48,35,47,39,62,56,32,9,61,60,50,18,47,54,42,17,37,48,41,58,71,69,46,64,59,74,77,63,99